Protein AF-0000000070495904 (afdb_homodimer)

pLDDT: mean 84.69, std 13.89, range [35.75, 98.38]

Foldseek 3Di:
DQQLVRLLVCCCCPVQVFVHPDADPCQQVVLVVLVVCLCPLQVDLLQLVVLVVLVQLQAAADPPDQWAKEWEKECDFLQPPPFRIKIKIATQGQWDDSLNLVLQLDWQDDPCAPPVVVVRQDHGSSSNLNLCVWAQKKWKQADNATWIFGSAQDPRHRHGRRRIDGDDPGNDPVVVVVRVPPPDPDDGRRMMMMGRGDPVCSVVVVVSLVPDDQCQQVLRDRHFKYKYWYHYPDNVPIWIKMKGFPDKAWPADDDDQQKGKTKTKIWMDIPVPNDIDIWMKIKIKGKDADDPVQDDPSCNVDGIKIKMKIATDPPRPPPPDQFAQEDCSGGASFRFQANIHIYIVFDADSNSNGGPLPHSNNLRVLVCVLVSLLVVLVVQCVVCVVPPPVSNVSSCSRQRPDGGPDPSSVVSSVSNVVVCVVVCVVVVVD/DQALVRLLVCCCCPVQVFPHDDADPCQQVVLVVLVVCLCPLQVDLLQLVVLVVLVQLQAAADPPDQWAKEWEKECDFLQPPPFRIKIKIATQGQWDDSQNLVLQLDWQDDPCAPPVVVVRQDHGSSSNLNLCVWAQKKWKQADNATWIFGSAQDPRHRHGRRRIDGDDPGNDPVVVCVRVPPPDPDDGRRMMMMGRGDPVCSVVVVVSLVPDDQCQQVLRDRHFKYKYWYHYPDNVPIWIKMKGFPDKAFPAPDDDFQKGKTKTKIWMDIPVPNDIDIWMKIKIKGKDADDPVQDDPSCNVDGIKIKMKIATDPPRPDPDDQFAQEDCSGGARFDFQANIHIYINFDADSNSNGGPLPHSNNLRVLVCVLVSLLVVLVVQCVVCVVPDPVSNVSSCSRQRPDGGPDPSSVVSSVSNVVVCVVVCVVVVVD

Radius of gyration: 30.11 Å; Cα contacts (8 Å, |Δi|>4): 1628; chains: 2; bounding box: 79×84×76 Å

Sequence (860 aa):
MATPRGHIEEIRKKKFSIGADALNPLTEDLHQAIKTLSAELYAKDVHFLMELIQNAEDNEYAEGVDPSLEFVITSRDITATGAPATLLVFNNEKGFSPENIESICSIGRSTKKGNRNRGYIGEKGIGFKSVFLITAHPYVFSNGYQIRFSEDPCVHCNLGYVVPEWVDTNPNFSDIKQLYGSGSASALPTTTLILPLKADKVQPVKQQLSSIHRELLLFLSKIKKLSVREDNGDPSLNTVSAIEIASETNFVTRKNIDAQSYTVHLSAEESSNAAENECSYYMWKQKFPVRQECRVEKRMEVDEWVITLAFPIGEHFHRGTSSPGVYAFLPTEMVTNFPFIIQADFLLASSRETILLDNIWNKGILDCVPTAFVNAFISLVRSVEDAPVSSLHRIFKFLPVQSSSYEALNVIRESIKAKLVEENVVQENFMATPRGHIEEIRKKKFSIGADALNPLTEDLHQAIKTLSAELYAKDVHFLMELIQNAEDNEYAEGVDPSLEFVITSRDITATGAPATLLVFNNEKGFSPENIESICSIGRSTKKGNRNRGYIGEKGIGFKSVFLITAHPYVFSNGYQIRFSEDPCVHCNLGYVVPEWVDTNPNFSDIKQLYGSGSASALPTTTLILPLKADKVQPVKQQLSSIHRELLLFLSKIKKLSVREDNGDPSLNTVSAIEIASETNFVTRKNIDAQSYTVHLSAEESSNAAENECSYYMWKQKFPVRQECRVEKRMEVDEWVITLAFPIGEHFHRGTSSPGVYAFLPTEMVTNFPFIIQADFLLASSRETILLDNIWNKGILDCVPTAFVNAFISLVRSVEDAPVSSLHRIFKFLPVQSSSYEALNVIRESIKAKLVEENVVQENF

Structure (mmCIF, N/CA/C/O backbone):
data_AF-0000000070495904-model_v1
#
loop_
_entity.id
_entity.type
_entity.pdbx_description
1 polymer 'PREDICTED: DUF3883 domain-containing'
#
loop_
_atom_site.group_PDB
_atom_site.id
_atom_site.type_symbol
_atom_site.label_atom_id
_atom_site.label_alt_id
_atom_site.label_comp_id
_atom_site.label_asym_id
_atom_site.label_entity_id
_atom_site.label_seq_id
_atom_site.pdbx_PDB_ins_code
_atom_site.Cartn_x
_atom_site.Cartn_y
_atom_site.Cartn_z
_atom_site.occupancy
_atom_site.B_iso_or_equiv
_atom_site.auth_seq_id
_atom_site.auth_comp_id
_atom_site.auth_asym_id
_atom_site.auth_atom_id
_atom_site.pdbx_PDB_model_num
ATOM 1 N N . MET A 1 1 ? -31.797 20.594 15.023 1 57.59 1 MET A N 1
ATOM 2 C CA . MET A 1 1 ? -30.641 19.828 14.586 1 57.59 1 MET A CA 1
ATOM 3 C C . MET A 1 1 ? -30.266 18.766 15.617 1 57.59 1 MET A C 1
ATOM 5 O O . MET A 1 1 ? -30.375 19 16.812 1 57.59 1 MET A O 1
ATOM 9 N N . ALA A 1 2 ? -30.234 17.469 15.211 1 77.69 2 ALA A N 1
ATOM 10 C CA . ALA A 1 2 ? -30.016 16.406 16.188 1 77.69 2 ALA A CA 1
ATOM 11 C C . ALA A 1 2 ? -28.766 16.703 17.031 1 77.69 2 ALA A C 1
ATOM 13 O O . ALA A 1 2 ? -27.828 17.359 16.562 1 77.69 2 ALA A O 1
ATOM 14 N N . THR A 1 3 ? -28.922 16.688 18.359 1 94.25 3 THR A N 1
ATOM 15 C CA . THR A 1 3 ? -27.766 16.75 19.25 1 94.25 3 THR A CA 1
ATOM 16 C C . THR A 1 3 ? -26.656 15.844 18.734 1 94.25 3 THR A C 1
ATOM 18 O O . THR A 1 3 ? -26.891 14.938 17.938 1 94.25 3 THR A O 1
ATOM 21 N N . PRO A 1 4 ? -25.453 16.219 19 1 97.19 4 PRO A N 1
ATOM 22 C CA . PRO A 1 4 ? -24.344 15.359 18.578 1 97.19 4 PRO A CA 1
ATOM 23 C C . PRO A 1 4 ? -24.562 13.898 18.938 1 97.19 4 PRO A C 1
ATOM 25 O O . PRO A 1 4 ? -24.344 13.016 18.109 1 97.19 4 PRO A O 1
ATOM 28 N N . ARG A 1 5 ? -25.047 13.664 20.125 1 97.19 5 ARG A N 1
ATOM 29 C CA . ARG A 1 5 ? -25.328 12.289 20.531 1 97.19 5 ARG A CA 1
ATOM 30 C C . ARG A 1 5 ? -26.422 11.664 19.672 1 97.19 5 ARG A C 1
ATOM 32 O O . ARG A 1 5 ? -26.297 10.516 19.25 1 97.19 5 ARG A O 1
ATOM 39 N N . GLY A 1 6 ? -27.469 12.414 19.484 1 97.38 6 GLY A N 1
ATOM 40 C CA . GLY A 1 6 ? -28.531 11.945 18.609 1 97.38 6 GLY A CA 1
ATOM 41 C C . GLY A 1 6 ? -28.047 11.617 17.203 1 97.38 6 GLY A C 1
ATOM 42 O O . GLY A 1 6 ? -28.484 10.633 16.609 1 97.38 6 GLY A O 1
ATOM 43 N N . HIS A 1 7 ? -27.156 12.453 16.734 1 97.94 7 HIS A N 1
ATOM 44 C CA . HIS A 1 7 ? -26.578 12.234 15.414 1 97.94 7 HIS A CA 1
ATOM 45 C C . HIS A 1 7 ? -25.812 10.914 15.367 1 97.94 7 HIS A C 1
ATOM 47 O O . HIS A 1 7 ? -25.938 10.156 14.406 1 97.94 7 HIS A O 1
ATOM 53 N N . ILE A 1 8 ? -25.047 10.594 16.375 1 98 8 ILE A N 1
ATOM 54 C CA . ILE A 1 8 ? -24.266 9.367 16.453 1 98 8 ILE A CA 1
ATOM 55 C C . ILE A 1 8 ? -25.203 8.164 16.484 1 98 8 ILE A C 1
ATOM 57 O O . ILE A 1 8 ? -24.969 7.168 15.789 1 98 8 ILE A O 1
ATOM 61 N N . GLU A 1 9 ? -26.234 8.258 17.234 1 97.12 9 GLU A N 1
ATOM 62 C CA . GLU A 1 9 ? -27.219 7.176 17.312 1 97.12 9 GLU A CA 1
ATOM 63 C C . GLU A 1 9 ? -27.875 6.938 15.969 1 97.12 9 GLU A C 1
ATOM 65 O O . GLU A 1 9 ? -28.141 5.793 15.594 1 97.12 9 GLU A O 1
ATOM 70 N N . GLU A 1 10 ? -28.141 7.988 15.344 1 97 10 GLU A N 1
ATOM 71 C CA . GLU A 1 10 ? -28.719 7.879 14.008 1 97 10 GLU A CA 1
ATOM 72 C C . GLU A 1 10 ? -27.781 7.168 13.047 1 97 10 GLU A C 1
ATOM 74 O O . GLU A 1 10 ? -28.203 6.328 12.25 1 97 10 GLU A O 1
ATOM 79 N N . ILE A 1 11 ? -26.5 7.516 13.078 1 97 11 ILE A N 1
ATOM 80 C CA . ILE A 1 11 ? -25.5 6.871 12.227 1 97 11 ILE A CA 1
ATOM 81 C C . ILE A 1 11 ? -25.438 5.379 12.547 1 97 11 ILE A C 1
ATOM 83 O O . ILE A 1 11 ? -25.453 4.543 11.641 1 97 11 ILE A O 1
ATOM 87 N N . ARG A 1 12 ? -25.438 5.055 13.812 1 97 12 ARG A N 1
ATOM 88 C CA . ARG A 1 12 ? -25.344 3.666 14.25 1 97 12 ARG A CA 1
ATOM 89 C C . ARG A 1 12 ? -26.531 2.857 13.742 1 97 12 ARG A C 1
ATOM 91 O O . ARG A 1 12 ? -26.375 1.732 13.266 1 97 12 ARG A O 1
ATOM 98 N N . LYS A 1 13 ? -27.672 3.449 13.773 1 95.44 13 LYS A N 1
ATOM 99 C CA . LYS A 1 13 ? -28.891 2.764 13.367 1 95.44 13 LYS A CA 1
ATOM 100 C C . LYS A 1 13 ? -29.016 2.705 11.852 1 95.44 13 LYS A C 1
ATOM 102 O O . LYS A 1 13 ? -29.203 1.628 11.281 1 95.44 13 LYS A O 1
ATOM 107 N N . LYS A 1 14 ? -28.891 3.801 11.219 1 94 14 LYS A N 1
ATOM 108 C CA . LYS A 1 14 ? -29.203 3.908 9.797 1 94 14 LYS A CA 1
ATOM 109 C C . LYS A 1 14 ? -28.062 3.361 8.938 1 94 14 LYS A C 1
ATOM 111 O O . LYS A 1 14 ? -28.297 2.627 7.977 1 94 14 LYS A O 1
ATOM 116 N N . LYS A 1 15 ? -26.875 3.686 9.266 1 94.31 15 LYS A N 1
ATOM 117 C CA . LYS A 1 15 ? -25.734 3.303 8.422 1 94.31 15 LYS A CA 1
ATOM 118 C C . LYS A 1 15 ? -25.266 1.889 8.742 1 94.31 15 LYS A C 1
ATOM 120 O O . LYS A 1 15 ? -24.984 1.103 7.84 1 94.31 15 LYS A O 1
ATOM 125 N N . PHE A 1 16 ? -25.266 1.557 10.031 1 95.81 16 PHE A N 1
ATOM 126 C CA . PHE A 1 16 ? -24.641 0.298 10.422 1 95.81 16 PHE A CA 1
ATOM 127 C C . PHE A 1 16 ? -25.688 -0.722 10.852 1 95.81 16 PHE A C 1
ATOM 129 O O . PHE A 1 16 ? -25.344 -1.811 11.312 1 95.81 16 PHE A O 1
ATOM 136 N N . SER A 1 17 ? -26.906 -0.393 10.773 1 93.19 17 SER A N 1
ATOM 137 C CA . SER A 1 17 ? -28.047 -1.277 11 1 93.19 17 SER A CA 1
ATOM 138 C C . SER A 1 17 ? -28.031 -1.849 12.414 1 93.19 17 SER A C 1
ATOM 140 O O . SER A 1 17 ? -28.375 -3.01 12.625 1 93.19 17 SER A O 1
ATOM 142 N N . ILE A 1 18 ? -27.469 -1.1 13.305 1 94.25 18 ILE A N 1
ATOM 143 C CA . ILE A 1 18 ? -27.453 -1.546 14.688 1 94.25 18 ILE A CA 1
ATOM 144 C C . ILE A 1 18 ? -28.859 -1.446 15.273 1 94.25 18 ILE A C 1
ATOM 146 O O . ILE A 1 18 ? -29.5 -0.4 15.18 1 94.25 18 ILE A O 1
ATOM 150 N N . GLY A 1 19 ? -29.297 -2.471 15.859 1 91.31 19 GLY A N 1
ATOM 151 C CA . GLY A 1 19 ? -30.656 -2.547 16.375 1 91.31 19 GLY A CA 1
ATOM 152 C C . GLY A 1 19 ? -31.609 -3.248 15.43 1 91.31 19 GLY A C 1
ATOM 153 O O . GLY A 1 19 ? -32.75 -3.568 15.805 1 91.31 19 GLY A O 1
ATOM 154 N N . ALA A 1 20 ? -31.172 -3.482 14.164 1 88.44 20 ALA A N 1
ATOM 155 C CA . ALA A 1 20 ? -31.984 -4.199 13.188 1 88.44 20 ALA A CA 1
ATOM 156 C C . ALA A 1 20 ? -31.984 -5.699 13.461 1 88.44 20 ALA A C 1
ATOM 158 O O . ALA A 1 20 ? -31.141 -6.195 14.203 1 88.44 20 ALA A O 1
ATOM 159 N N . ASP A 1 21 ? -32.875 -6.43 12.836 1 84.81 21 ASP A N 1
ATOM 160 C CA . ASP A 1 21 ? -33.031 -7.863 13.055 1 84.81 21 ASP A CA 1
ATOM 161 C C . ASP A 1 21 ? -31.922 -8.656 12.359 1 84.81 21 ASP A C 1
ATOM 163 O O . ASP A 1 21 ? -31.484 -9.688 12.859 1 84.81 21 ASP A O 1
ATOM 167 N N . ALA A 1 22 ? -31.562 -8.188 11.211 1 84.69 22 ALA A N 1
ATOM 168 C CA . ALA A 1 22 ? -30.578 -8.938 10.445 1 84.69 22 ALA A CA 1
ATOM 169 C C . ALA A 1 22 ? -29.281 -8.133 10.289 1 84.69 22 ALA A C 1
ATOM 171 O O . ALA A 1 22 ? -29.328 -6.906 10.164 1 84.69 22 ALA A O 1
ATOM 172 N N . LEU A 1 23 ? -28.219 -8.938 10.289 1 86.75 23 LEU A N 1
ATOM 173 C CA . LEU A 1 23 ? -26.922 -8.312 10.07 1 86.75 23 LEU A CA 1
ATOM 174 C C . LEU A 1 23 ? -26.75 -7.922 8.602 1 86.75 23 LEU A C 1
ATOM 176 O O . LEU A 1 23 ? -27.219 -8.633 7.707 1 86.75 23 LEU A O 1
ATOM 180 N N . ASN A 1 24 ? -26.172 -6.773 8.438 1 90.88 24 ASN A N 1
ATOM 181 C CA . ASN A 1 24 ? -25.812 -6.375 7.074 1 90.88 24 ASN A CA 1
ATOM 182 C C . ASN A 1 24 ? -24.797 -7.324 6.465 1 90.88 24 ASN A C 1
ATOM 184 O O . ASN A 1 24 ? -23.719 -7.547 7.039 1 90.88 24 ASN A O 1
ATOM 188 N N . PRO A 1 25 ? -25.047 -7.887 5.375 1 91.19 25 PRO A N 1
ATOM 189 C CA . PRO A 1 25 ? -24.188 -8.922 4.801 1 91.19 25 PRO A CA 1
ATOM 190 C C . PRO A 1 25 ? -22.844 -8.383 4.352 1 91.19 25 PRO A C 1
ATOM 192 O O . PRO A 1 25 ? -21.906 -9.156 4.105 1 91.19 25 PRO A O 1
ATOM 195 N N . LEU A 1 26 ? -22.656 -7.074 4.277 1 93.69 26 LEU A N 1
ATOM 196 C CA . LEU A 1 26 ? -21.422 -6.512 3.732 1 93.69 26 LEU A CA 1
ATOM 197 C C . LEU A 1 26 ? -20.484 -6.078 4.852 1 93.69 26 LEU A C 1
ATOM 199 O O . LEU A 1 26 ? -19.359 -5.648 4.59 1 93.69 26 LEU A O 1
ATOM 203 N N . THR A 1 27 ? -20.891 -6.227 6.09 1 93 27 THR A N 1
ATOM 204 C CA . THR A 1 27 ? -20.109 -5.711 7.203 1 93 27 THR A CA 1
ATOM 205 C C . THR A 1 27 ? -18.75 -6.41 7.281 1 93 27 THR A C 1
ATOM 207 O O . THR A 1 27 ? -17.719 -5.762 7.473 1 93 27 THR A O 1
ATOM 210 N N . GLU A 1 28 ? -18.828 -7.719 7.062 1 91.44 28 GLU A N 1
ATOM 211 C CA . GLU A 1 28 ? -17.578 -8.469 7.16 1 91.44 28 GLU A CA 1
ATOM 212 C C . GLU A 1 28 ? -16.609 -8.086 6.043 1 91.44 28 GLU A C 1
ATOM 214 O O . GLU A 1 28 ? -15.406 -7.945 6.273 1 91.44 28 GLU A O 1
ATOM 219 N N . ASP A 1 29 ? -17.125 -7.918 4.867 1 93.88 29 ASP A N 1
ATOM 220 C CA . ASP A 1 29 ? -16.297 -7.52 3.734 1 93.88 29 ASP A CA 1
ATOM 221 C C . ASP A 1 29 ? -15.672 -6.145 3.965 1 93.88 29 ASP A C 1
ATOM 223 O O . ASP A 1 29 ? -14.484 -5.938 3.686 1 93.88 29 ASP A O 1
ATOM 227 N N . LEU A 1 30 ? -16.5 -5.27 4.469 1 94.38 30 LEU A N 1
ATOM 228 C CA . LEU A 1 30 ? -16 -3.924 4.727 1 94.38 30 LEU A CA 1
ATOM 229 C C . LEU A 1 30 ? -14.938 -3.936 5.82 1 94.38 30 LEU A C 1
ATOM 231 O O . LEU A 1 30 ? -13.898 -3.279 5.691 1 94.38 30 LEU A O 1
ATOM 235 N N . HIS A 1 31 ? -15.172 -4.695 6.852 1 94 31 HIS A N 1
ATOM 236 C CA . HIS A 1 31 ? -14.195 -4.809 7.93 1 94 31 HIS A CA 1
ATOM 237 C C . HIS A 1 31 ? -12.852 -5.305 7.406 1 94 31 HIS A C 1
ATOM 239 O O . HIS A 1 31 ? -11.805 -4.727 7.719 1 94 31 HIS A O 1
ATOM 245 N N . GLN A 1 32 ? -12.914 -6.305 6.582 1 90.44 32 GLN A N 1
ATOM 246 C CA . GLN A 1 32 ? -11.688 -6.895 6.055 1 90.44 32 GLN A CA 1
ATOM 247 C C . GLN A 1 32 ? -10.977 -5.934 5.105 1 90.44 32 GLN A C 1
ATOM 249 O O . GLN A 1 32 ? -9.75 -5.867 5.078 1 90.44 32 GLN A O 1
ATOM 254 N N . ALA A 1 33 ? -11.781 -5.25 4.336 1 90.19 33 ALA A N 1
ATOM 255 C CA . ALA A 1 33 ? -11.195 -4.262 3.432 1 90.19 33 ALA A CA 1
ATOM 256 C C . ALA A 1 33 ? -10.438 -3.188 4.207 1 90.19 33 ALA A C 1
ATOM 258 O O . ALA A 1 33 ? -9.297 -2.857 3.871 1 90.19 33 ALA A O 1
ATOM 259 N N . ILE A 1 34 ? -11.047 -2.705 5.27 1 90.31 34 ILE A N 1
ATOM 260 C CA . ILE A 1 34 ? -10.445 -1.633 6.055 1 90.31 34 ILE A CA 1
ATOM 261 C C . ILE A 1 34 ? -9.211 -2.16 6.785 1 90.31 34 ILE A C 1
ATOM 263 O O . ILE A 1 34 ? -8.18 -1.487 6.84 1 90.31 34 ILE A O 1
ATOM 267 N N . LYS A 1 35 ? -9.352 -3.316 7.289 1 86.88 35 LYS A N 1
ATOM 268 C CA . LYS A 1 35 ? -8.227 -3.953 7.961 1 86.88 35 LYS A CA 1
ATOM 269 C C . LYS A 1 35 ? -7.023 -4.078 7.027 1 86.88 35 LYS A C 1
ATOM 271 O O . LYS A 1 35 ? -5.895 -3.768 7.418 1 86.88 35 LYS A O 1
ATOM 276 N N . THR A 1 36 ? -7.297 -4.496 5.828 1 80.75 36 THR A N 1
ATOM 277 C CA . THR A 1 36 ? -6.242 -4.656 4.832 1 80.75 36 THR A CA 1
ATOM 278 C C . THR A 1 36 ? -5.652 -3.303 4.453 1 80.75 36 THR A C 1
ATOM 280 O O . THR A 1 36 ? -4.434 -3.166 4.32 1 80.75 36 THR A O 1
ATOM 283 N N . LEU A 1 37 ? -6.516 -2.344 4.277 1 80.5 37 LEU A N 1
ATOM 284 C CA . LEU A 1 37 ? -6.066 -0.992 3.969 1 80.5 37 LEU A CA 1
ATOM 285 C C . LEU A 1 37 ? -5.168 -0.452 5.078 1 80.5 37 LEU A C 1
ATOM 287 O O . LEU A 1 37 ? -4.117 0.134 4.801 1 80.5 37 LEU A O 1
ATOM 291 N N . SER A 1 38 ? -5.629 -0.678 6.281 1 76.88 38 SER A N 1
ATOM 292 C CA . SER A 1 38 ? -4.887 -0.193 7.441 1 76.88 38 SER A CA 1
ATOM 293 C C . SER A 1 38 ? -3.518 -0.855 7.539 1 76.88 38 SER A C 1
ATOM 295 O O . SER A 1 38 ? -2.527 -0.201 7.871 1 76.88 38 SER A O 1
ATOM 297 N N . ALA A 1 39 ? -3.48 -2.09 7.188 1 71 39 ALA A N 1
ATOM 298 C CA . ALA A 1 39 ? -2.23 -2.842 7.262 1 71 39 ALA A CA 1
ATOM 299 C C . ALA A 1 39 ? -1.275 -2.434 6.145 1 71 39 ALA A C 1
ATOM 301 O O . ALA A 1 39 ? -0.061 -2.363 6.352 1 71 39 ALA A O 1
ATOM 302 N N . GLU A 1 40 ? -1.872 -2.182 5.047 1 65.75 40 GLU A N 1
ATOM 303 C CA . GLU A 1 40 ? -1.051 -1.938 3.865 1 65.75 40 GLU A CA 1
ATOM 304 C C . GLU A 1 40 ? -0.648 -0.47 3.766 1 65.75 40 GLU A C 1
ATOM 306 O O . GLU A 1 40 ? 0.472 -0.155 3.357 1 65.75 40 GLU A O 1
ATOM 311 N N . LEU A 1 41 ? -1.543 0.395 3.99 1 63.34 41 LEU A N 1
ATOM 312 C CA . LEU A 1 41 ? -1.31 1.826 3.836 1 63.34 41 LEU A CA 1
ATOM 313 C C . LEU A 1 41 ? -0.437 2.359 4.969 1 63.34 41 LEU A C 1
ATOM 315 O O . LEU A 1 41 ? 0.296 3.334 4.785 1 63.34 41 LEU A O 1
ATOM 319 N N . TYR A 1 42 ? -0.45 1.57 5.977 1 60.41 42 TYR A N 1
ATOM 320 C CA . TYR A 1 42 ? 0.157 2.234 7.125 1 60.41 42 TYR A CA 1
ATOM 321 C C . TYR A 1 42 ? 1.278 1.387 7.715 1 60.41 42 TYR A C 1
ATOM 323 O O . TYR A 1 42 ? 1.378 1.238 8.938 1 60.41 42 TYR A O 1
ATOM 331 N N . ALA A 1 43 ? 2.027 0.865 6.715 1 57.81 43 ALA A N 1
ATOM 332 C CA . ALA A 1 43 ? 3.078 -0.046 7.16 1 57.81 43 ALA A CA 1
ATOM 333 C C . ALA A 1 43 ? 4.191 0.709 7.883 1 57.81 43 ALA A C 1
ATOM 335 O O . ALA A 1 43 ? 4.836 0.167 8.781 1 57.81 43 ALA A O 1
ATOM 336 N N . LYS A 1 44 ? 4.289 1.965 7.52 1 60.88 44 LYS A N 1
ATOM 337 C CA . LYS A 1 44 ? 5.379 2.656 8.203 1 60.88 44 LYS A CA 1
ATOM 338 C C . LYS A 1 44 ? 4.848 3.533 9.336 1 60.88 44 LYS A C 1
ATOM 340 O O . LYS A 1 44 ? 3.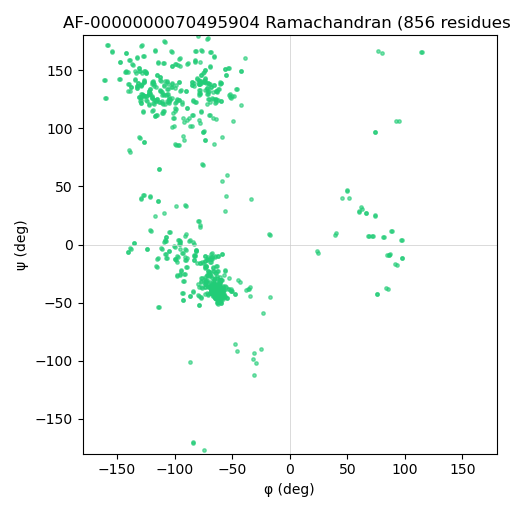834 4.215 9.172 1 60.88 44 LYS A O 1
ATOM 345 N N . ASP A 1 45 ? 5.465 3.475 10.422 1 60.53 45 ASP A N 1
ATOM 346 C CA . ASP A 1 45 ? 5.074 4.141 11.664 1 60.53 45 ASP A CA 1
ATOM 347 C C . ASP A 1 45 ? 4.93 5.648 11.453 1 60.53 45 ASP A C 1
ATOM 349 O O . ASP A 1 45 ? 4.098 6.293 12.094 1 60.53 45 ASP A O 1
ATOM 353 N N . VAL A 1 46 ? 5.555 6.129 10.469 1 63 46 VAL A N 1
ATOM 354 C CA . VAL A 1 46 ? 5.613 7.578 10.344 1 63 46 VAL A CA 1
ATOM 355 C C . VAL A 1 46 ? 4.34 8.094 9.68 1 63 46 VAL A C 1
ATOM 357 O O . VAL A 1 46 ? 4.008 9.281 9.789 1 63 46 VAL A O 1
ATOM 360 N N . HIS A 1 47 ? 3.506 7.359 9.172 1 76.06 47 HIS A N 1
ATOM 361 C CA . HIS A 1 47 ? 2.4 7.762 8.312 1 76.06 47 HIS A CA 1
ATOM 362 C C . HIS A 1 47 ? 1.296 8.445 9.109 1 76.06 47 HIS A C 1
ATOM 364 O O . HIS A 1 47 ? 0.75 9.461 8.68 1 76.06 47 HIS A O 1
ATOM 370 N N . PHE A 1 48 ? 1.104 8.031 10.273 1 85.88 48 PHE A N 1
ATOM 371 C CA . PHE A 1 48 ? -0.027 8.562 11.023 1 85.88 48 PHE A CA 1
ATOM 372 C C . PHE A 1 48 ? 0.191 10.031 11.359 1 85.88 48 PHE A C 1
ATOM 374 O O . PHE A 1 48 ? -0.749 10.836 11.312 1 85.88 48 PHE A O 1
ATOM 381 N N . LEU A 1 49 ? 1.445 10.406 11.703 1 89.31 49 LEU A N 1
ATOM 382 C CA . LEU A 1 49 ? 1.759 11.781 12.094 1 89.31 49 LEU A CA 1
ATOM 383 C C . LEU A 1 49 ? 1.506 12.742 10.938 1 89.31 49 LEU A C 1
ATOM 385 O O . LEU A 1 49 ? 0.894 13.797 11.125 1 89.31 49 LEU A O 1
ATOM 389 N N . MET A 1 50 ? 1.918 12.344 9.781 1 88.38 50 MET A N 1
ATOM 390 C CA . MET A 1 50 ? 1.718 13.18 8.602 1 88.38 50 MET A CA 1
ATOM 391 C C . MET A 1 50 ? 0.232 13.344 8.297 1 88.38 50 MET A C 1
ATOM 393 O O . MET A 1 50 ? -0.21 14.43 7.906 1 88.38 50 MET A O 1
ATOM 397 N N . GLU A 1 51 ? -0.522 12.305 8.484 1 87.88 51 GLU A N 1
ATOM 398 C CA . GLU A 1 51 ? -1.962 12.375 8.25 1 87.88 51 GLU A CA 1
ATOM 399 C C . GLU A 1 51 ? -2.639 13.312 9.242 1 87.88 51 GLU A C 1
ATOM 401 O O . GLU A 1 51 ? -3.547 14.062 8.875 1 87.88 51 GLU A O 1
ATOM 406 N N . LEU A 1 52 ? -2.213 13.266 10.477 1 92.75 52 LEU A N 1
ATOM 407 C CA . LEU A 1 52 ? -2.787 14.141 11.492 1 92.75 52 LEU A CA 1
ATOM 408 C C . LEU A 1 52 ? -2.486 15.602 11.188 1 92.75 52 LEU A C 1
ATOM 410 O O . LEU A 1 52 ? -3.359 16.469 11.328 1 92.75 52 LEU A O 1
ATOM 414 N N . ILE A 1 53 ? -1.286 15.852 10.766 1 92.62 53 ILE A N 1
ATOM 415 C CA . ILE A 1 53 ? -0.89 17.219 10.453 1 92.62 53 ILE A CA 1
ATOM 416 C C . ILE A 1 53 ? -1.647 17.703 9.219 1 92.62 53 ILE A C 1
ATOM 418 O O . ILE A 1 53 ? -2.113 18.844 9.172 1 92.62 53 ILE A O 1
ATOM 422 N N . GLN A 1 54 ? -1.771 16.812 8.227 1 90.38 54 GLN A N 1
ATOM 423 C CA . GLN A 1 54 ? -2.533 17.141 7.031 1 90.38 54 GLN A CA 1
ATOM 424 C C . GLN A 1 54 ? -3.984 17.469 7.379 1 90.38 54 GLN A C 1
ATOM 426 O O . GLN A 1 54 ? -4.555 18.438 6.852 1 90.38 54 GLN A O 1
ATOM 431 N N . ASN A 1 55 ? -4.562 16.672 8.219 1 91.38 55 ASN A N 1
ATOM 432 C CA . ASN A 1 55 ? -5.938 16.922 8.641 1 91.38 55 ASN A CA 1
ATOM 433 C C . ASN A 1 55 ? -6.07 18.266 9.344 1 91.38 55 ASN A C 1
ATOM 435 O O . ASN A 1 55 ? -7.031 19 9.109 1 91.38 55 ASN A O 1
ATOM 439 N N . ALA A 1 56 ? -5.152 18.562 10.188 1 94.38 56 ALA A N 1
ATOM 440 C CA . ALA A 1 56 ? -5.16 19.844 10.875 1 94.38 56 ALA A CA 1
ATOM 441 C C . ALA A 1 56 ? -5.059 21 9.883 1 94.38 56 ALA A C 1
ATOM 443 O O . ALA A 1 56 ? -5.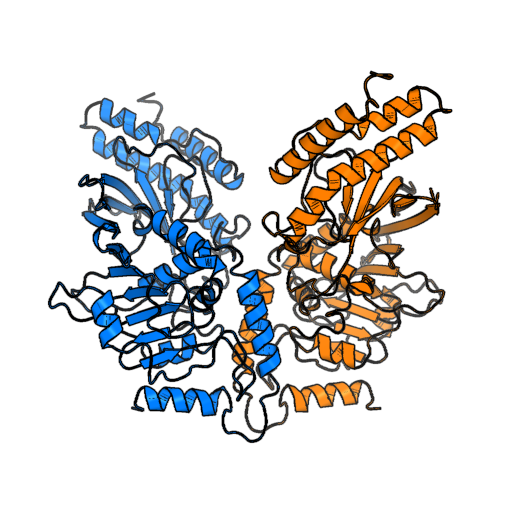742 22.016 10.031 1 94.38 56 ALA A O 1
ATOM 444 N N . GLU A 1 57 ? -4.18 20.812 8.922 1 92.88 57 GLU A N 1
ATOM 445 C CA . GLU A 1 57 ? -4.004 21.828 7.883 1 92.88 57 GLU A CA 1
ATOM 446 C C . GLU A 1 57 ? -5.293 22.031 7.086 1 92.88 57 GLU A C 1
ATOM 448 O O . GLU A 1 57 ? -5.602 23.156 6.676 1 92.88 57 GLU A O 1
ATOM 453 N N . ASP A 1 58 ? -6.082 20.969 6.879 1 92.12 58 ASP A N 1
ATOM 454 C CA . ASP A 1 58 ? -7.285 21 6.051 1 92.12 58 ASP A CA 1
ATOM 455 C C . ASP A 1 58 ? -8.484 21.531 6.84 1 92.12 58 ASP A C 1
ATOM 457 O O . ASP A 1 58 ? -9.516 21.859 6.258 1 92.12 58 ASP A O 1
ATOM 461 N N . ASN A 1 59 ? -8.352 21.609 8.148 1 93.06 59 ASN A N 1
ATOM 462 C CA . ASN A 1 59 ? -9.461 22.062 8.984 1 93.06 59 ASN A CA 1
ATOM 463 C C . ASN A 1 59 ? -9.773 23.531 8.766 1 93.06 59 ASN A C 1
ATOM 465 O O . ASN A 1 59 ? -9.008 24.25 8.117 1 93.06 59 ASN A O 1
ATOM 469 N N . GLU A 1 60 ? -10.914 23.891 9.258 1 93.12 60 GLU A N 1
ATOM 470 C CA . GLU A 1 60 ? -11.328 25.281 9.219 1 93.12 60 GLU A CA 1
ATOM 471 C C . GLU A 1 60 ? -11.016 26 10.539 1 93.12 60 GLU A C 1
ATOM 473 O O . GLU A 1 60 ? -11.18 25.422 11.609 1 93.12 60 GLU A O 1
ATOM 478 N N . TYR A 1 61 ? -10.578 27.203 10.398 1 94.38 61 TYR A N 1
ATOM 479 C CA . TYR A 1 61 ? -10.195 27.984 11.57 1 94.38 61 TYR A CA 1
ATOM 480 C C . TYR A 1 61 ? -10.945 29.312 11.609 1 94.38 61 TYR A C 1
ATOM 482 O O . TYR A 1 61 ? -11.266 29.875 10.562 1 94.38 61 TYR A O 1
ATOM 490 N N . ALA A 1 62 ? -11.188 29.703 12.844 1 93.38 62 ALA A N 1
ATOM 491 C CA . ALA A 1 62 ? -11.852 31 13.008 1 93.38 62 ALA A CA 1
ATOM 492 C C . ALA A 1 62 ? -10.914 32.156 12.609 1 93.38 62 ALA A C 1
ATOM 494 O O . ALA A 1 62 ? -9.695 32 12.664 1 93.38 62 ALA A O 1
ATOM 495 N N . GLU A 1 63 ? -11.547 33.156 12.219 1 92 63 GLU A N 1
ATOM 496 C CA . GLU A 1 63 ? -10.758 34.344 11.883 1 92 63 GLU A CA 1
ATOM 497 C C . GLU A 1 63 ? -9.969 34.844 13.094 1 92 63 GLU A C 1
ATOM 499 O O . GLU A 1 63 ? -10.484 34.875 14.211 1 92 63 GLU A O 1
ATOM 504 N N . GLY A 1 64 ? -8.766 35.219 12.906 1 88.56 64 GLY A N 1
ATOM 505 C CA . GLY A 1 64 ? -7.938 35.812 13.945 1 88.56 64 GLY A CA 1
ATOM 506 C C . GLY A 1 64 ? -7.211 34.781 14.789 1 88.56 64 GLY A C 1
ATOM 507 O O . GLY A 1 64 ? -6.395 35.125 15.641 1 88.56 64 GLY A O 1
ATOM 508 N N . VAL A 1 65 ? -7.547 33.562 14.602 1 88.44 65 VAL A N 1
ATOM 509 C CA . VAL A 1 65 ? -6.871 32.5 15.344 1 88.44 65 VAL A CA 1
ATOM 510 C C . VAL A 1 65 ? -5.559 32.125 14.656 1 88.44 65 VAL A C 1
ATOM 512 O O . VAL A 1 65 ? -5.473 32.156 13.422 1 88.44 65 VAL A O 1
ATOM 515 N N . ASP A 1 66 ? -4.535 31.953 15.414 1 88.94 66 ASP A N 1
ATOM 516 C CA . ASP A 1 66 ? -3.314 31.344 14.883 1 88.94 66 ASP A CA 1
ATOM 517 C C . ASP A 1 66 ? -3.391 29.828 14.922 1 88.94 66 ASP A C 1
ATOM 519 O O . ASP A 1 66 ? -3.221 29.203 15.977 1 88.94 66 ASP A O 1
ATOM 523 N N . PRO A 1 67 ? -3.652 29.266 13.781 1 93.88 67 PRO A N 1
ATOM 524 C CA . PRO A 1 67 ? -3.824 27.812 13.75 1 93.88 67 PRO A CA 1
ATOM 525 C C . PRO A 1 67 ? -2.658 27.062 14.398 1 93.88 67 PRO A C 1
ATOM 527 O O . PRO A 1 67 ? -1.496 27.359 14.102 1 93.88 67 PRO A O 1
ATOM 530 N N . SER A 1 68 ? -2.975 26.203 15.266 1 93.88 68 SER A N 1
ATOM 531 C CA . SER A 1 68 ? -1.939 25.5 16.031 1 93.88 68 SER A CA 1
ATOM 532 C C . SER A 1 68 ? -2.301 24.031 16.234 1 93.88 68 SER A C 1
ATOM 534 O O . SER A 1 68 ? -3.48 23.688 16.266 1 93.88 68 SER A O 1
ATOM 536 N N . LEU A 1 69 ? -1.309 23.203 16.297 1 94.94 69 LEU A N 1
ATOM 537 C CA . LEU A 1 69 ? -1.396 21.781 16.578 1 94.94 69 LEU A CA 1
ATOM 538 C C . LEU A 1 69 ? -0.431 21.375 17.688 1 94.94 69 LEU A C 1
ATOM 540 O O . LEU A 1 69 ? 0.764 21.672 17.609 1 94.94 69 LEU A O 1
ATOM 544 N N . GLU A 1 70 ? -0.954 20.781 18.703 1 94 70 GLU A N 1
ATOM 545 C CA . GLU A 1 70 ? -0.129 20.391 19.844 1 94 70 GLU A CA 1
ATOM 546 C C . GLU A 1 70 ? -0.235 18.891 20.094 1 94 70 GLU A C 1
ATOM 548 O O . GLU A 1 70 ? -1.338 18.344 20.188 1 94 70 GLU A O 1
ATOM 553 N N . PHE A 1 71 ? 0.906 18.234 20.219 1 94.75 71 PHE A N 1
ATOM 554 C CA . PHE A 1 71 ? 0.995 16.828 20.594 1 94.75 71 PHE A CA 1
ATOM 555 C C . PHE A 1 71 ? 1.451 16.688 22.031 1 94.75 71 PHE A C 1
ATOM 557 O O . PHE A 1 71 ? 2.477 17.25 22.422 1 94.75 71 PHE A O 1
ATOM 564 N N . VAL A 1 72 ? 0.696 15.992 22.797 1 93.75 72 VAL A N 1
ATOM 565 C CA . VAL A 1 72 ? 1.063 15.703 24.172 1 93.75 72 VAL A CA 1
ATOM 566 C C . VAL A 1 72 ? 1.101 14.195 24.391 1 93.75 72 VAL A C 1
ATOM 568 O O . VAL A 1 72 ? 0.102 13.5 24.172 1 93.75 72 VAL A O 1
ATOM 571 N N . ILE A 1 73 ? 2.18 13.672 24.781 1 93.94 73 ILE A N 1
ATOM 572 C CA . ILE A 1 73 ? 2.271 12.258 25.109 1 93.94 73 ILE A CA 1
ATOM 573 C C . ILE A 1 73 ? 2.424 12.102 26.625 1 93.94 73 ILE A C 1
ATOM 575 O O . ILE A 1 73 ? 3.244 12.781 27.25 1 93.94 73 ILE A O 1
ATOM 579 N N . THR A 1 74 ? 1.592 11.266 27.25 1 93.12 74 THR A N 1
ATOM 580 C CA . THR A 1 74 ? 1.598 11.062 28.688 1 93.12 74 THR A CA 1
ATOM 581 C C . THR A 1 74 ? 1.613 9.57 29.031 1 93.12 74 THR A C 1
ATOM 583 O O . THR A 1 74 ? 1.134 8.75 28.25 1 93.12 74 THR A O 1
ATOM 586 N N . SER A 1 75 ? 2.182 9.242 30.172 1 91.38 75 SER A N 1
ATOM 587 C CA . SER A 1 75 ? 2.164 7.863 30.656 1 91.38 75 SER A CA 1
ATOM 588 C C . SER A 1 75 ? 0.844 7.535 31.344 1 91.38 75 SER A C 1
ATOM 590 O O . SER A 1 75 ? 0.589 6.379 31.688 1 91.38 75 SER A O 1
ATOM 592 N N . ARG A 1 76 ? -0.027 8.5 31.5 1 90.12 76 ARG A N 1
ATOM 593 C CA . ARG A 1 76 ? -1.328 8.289 32.125 1 90.12 76 ARG A CA 1
ATOM 594 C C . ARG A 1 76 ? -2.312 7.66 31.156 1 90.12 76 ARG A C 1
ATOM 596 O O . ARG A 1 76 ? -2.346 8.023 29.969 1 90.12 76 ARG A O 1
ATOM 603 N N . ASP A 1 77 ? -3.033 6.75 31.688 1 93.62 77 ASP A N 1
ATOM 604 C CA . ASP A 1 77 ? -4.109 6.156 30.906 1 93.62 77 ASP A CA 1
ATOM 605 C C . ASP A 1 77 ? -5.457 6.781 31.25 1 93.62 77 ASP A C 1
ATOM 607 O O . ASP A 1 77 ? -6.234 6.207 32.031 1 93.62 77 ASP A O 1
ATOM 611 N N . ILE A 1 78 ? -5.812 7.852 30.641 1 92.69 78 ILE A N 1
ATOM 612 C CA . ILE A 1 78 ? -7.031 8.578 30.969 1 92.69 78 ILE A CA 1
ATOM 613 C C . ILE A 1 78 ? -8.227 7.922 30.281 1 92.69 78 ILE A C 1
ATOM 615 O O . ILE A 1 78 ? -9.367 8.328 30.484 1 92.69 78 ILE A O 1
ATOM 619 N N . THR A 1 79 ? -8 6.898 29.422 1 95.56 79 THR A N 1
ATOM 620 C CA . THR A 1 79 ? -9.062 6.234 28.688 1 95.56 79 THR A CA 1
ATOM 621 C C . THR A 1 79 ? -9.453 4.922 29.359 1 95.56 79 THR A C 1
ATOM 623 O O . THR A 1 79 ? -10.453 4.301 28.984 1 95.56 79 THR A O 1
ATOM 626 N N . ALA A 1 80 ? -8.688 4.422 30.312 1 94.62 80 ALA A N 1
ATOM 627 C CA . ALA A 1 80 ? -8.922 3.184 31.047 1 94.62 80 ALA A CA 1
ATOM 628 C C . ALA A 1 80 ? -8.922 1.979 30.109 1 94.62 80 ALA A C 1
ATOM 630 O O . ALA A 1 80 ? -9.719 1.054 30.281 1 94.62 80 ALA A O 1
ATOM 631 N N . THR A 1 81 ? -8.156 2.047 29.078 1 94.44 81 THR A N 1
ATOM 632 C CA . THR A 1 81 ? -8.047 0.953 28.109 1 94.44 81 THR A CA 1
ATOM 633 C C . THR A 1 81 ? -6.914 0.006 28.5 1 94.44 81 THR A C 1
ATOM 635 O O . THR A 1 81 ? -6.801 -1.092 27.953 1 94.44 81 THR A O 1
ATOM 638 N N . GLY A 1 82 ? -6.129 0.419 29.453 1 94.81 82 GLY A N 1
ATOM 639 C CA . GLY A 1 82 ? -4.945 -0.347 29.812 1 94.81 82 GLY A CA 1
ATOM 640 C C . GLY A 1 82 ? -3.721 0.028 29 1 94.81 82 GLY A C 1
ATOM 641 O O . GLY A 1 82 ? -2.686 -0.635 29.078 1 94.81 82 GLY A O 1
ATOM 642 N N . ALA A 1 83 ? -3.803 1.122 28.266 1 95.75 83 ALA A N 1
ATOM 643 C CA . ALA A 1 83 ? -2.684 1.567 27.438 1 95.75 83 ALA A CA 1
ATOM 644 C C . ALA A 1 83 ? -1.543 2.1 28.312 1 95.75 83 ALA A C 1
ATOM 646 O O . ALA A 1 83 ? -1.777 2.789 29.297 1 95.75 83 ALA A O 1
ATOM 647 N N . PRO A 1 84 ? -0.337 1.778 27.953 1 95.38 84 PRO A N 1
ATOM 648 C CA . PRO A 1 84 ? 0.807 2.248 28.734 1 95.38 84 PRO A CA 1
ATOM 649 C C . PRO A 1 84 ? 1.049 3.748 28.594 1 95.38 84 PRO A C 1
ATOM 651 O O . PRO A 1 84 ? 1.687 4.363 29.453 1 95.38 84 PRO A O 1
ATOM 654 N N . ALA A 1 85 ? 0.656 4.277 27.516 1 95.31 85 ALA A N 1
ATOM 655 C CA . ALA A 1 85 ? 0.769 5.711 27.25 1 95.31 85 ALA A CA 1
ATOM 656 C C . ALA A 1 85 ? -0.387 6.203 26.375 1 95.31 85 ALA A C 1
ATOM 658 O O . ALA A 1 85 ? -1.057 5.406 25.719 1 95.31 85 ALA A O 1
ATOM 659 N N . THR A 1 86 ? -0.612 7.492 26.5 1 96.81 86 THR A N 1
ATOM 660 C CA . THR A 1 86 ? -1.673 8.109 25.703 1 96.81 86 THR A CA 1
ATOM 661 C C . THR A 1 86 ? -1.15 9.336 24.953 1 96.81 86 THR A C 1
ATOM 663 O O . THR A 1 86 ? -0.454 10.172 25.531 1 96.81 86 THR A O 1
ATOM 666 N N . LEU A 1 87 ? -1.406 9.383 23.656 1 96.69 87 LEU A N 1
ATOM 667 C CA . LEU A 1 87 ? -1.103 10.562 22.859 1 96.69 87 LEU A CA 1
ATOM 668 C C . LEU A 1 87 ? -2.344 11.43 22.672 1 96.69 87 LEU A C 1
ATOM 670 O O . LEU A 1 87 ? -3.393 10.938 22.25 1 96.69 87 LEU A O 1
ATOM 674 N N . LEU A 1 88 ? -2.223 12.648 23.031 1 97.06 88 LEU A N 1
ATOM 675 C CA . LEU A 1 88 ? -3.287 13.617 22.797 1 97.06 88 LEU A CA 1
ATOM 676 C C . LEU A 1 88 ? -2.883 14.617 21.719 1 97.06 88 LEU A C 1
ATOM 678 O O . LEU A 1 88 ? -1.735 15.07 21.672 1 97.06 88 LEU A O 1
ATOM 682 N N . VAL A 1 89 ? -3.801 14.891 20.844 1 97.38 89 VAL A N 1
ATOM 683 C CA . VAL A 1 89 ? -3.592 15.875 19.781 1 97.38 89 VAL A CA 1
ATOM 684 C C . VAL A 1 89 ? -4.617 17 19.906 1 97.38 89 VAL A C 1
ATOM 686 O O . VAL A 1 89 ? -5.82 16.766 19.766 1 97.38 89 VAL A O 1
ATOM 689 N N . PHE A 1 90 ? -4.117 18.203 20.188 1 96.62 90 PHE A N 1
ATOM 690 C CA . PHE A 1 90 ? -4.98 19.359 20.359 1 96.62 90 PHE A CA 1
ATOM 691 C C . PHE A 1 90 ? -4.922 20.266 19.141 1 96.62 90 PHE A C 1
ATOM 693 O O . PHE A 1 90 ? -3.838 20.656 18.688 1 96.62 90 PHE A O 1
ATOM 700 N N . ASN A 1 91 ? -6.043 20.547 18.594 1 97.31 91 ASN A N 1
ATOM 701 C CA . ASN A 1 91 ? -6.168 21.438 17.438 1 97.31 91 ASN A CA 1
ATOM 702 C C . ASN A 1 91 ? -7.215 22.516 17.672 1 97.31 91 ASN A C 1
ATOM 704 O O . ASN A 1 91 ? -8.359 22.219 18.031 1 97.31 91 ASN A O 1
ATOM 708 N N . ASN A 1 92 ? -6.879 23.828 17.484 1 95.88 92 ASN A N 1
ATOM 709 C CA . ASN A 1 92 ? -7.777 24.938 17.797 1 95.88 92 ASN A CA 1
ATOM 710 C C . ASN A 1 92 ? -8.633 25.312 16.578 1 95.88 92 ASN A C 1
ATOM 712 O O . ASN A 1 92 ? -8.938 26.484 16.375 1 95.88 92 ASN A O 1
ATOM 716 N N . GLU A 1 93 ? -8.984 24.312 15.789 1 96.81 93 GLU A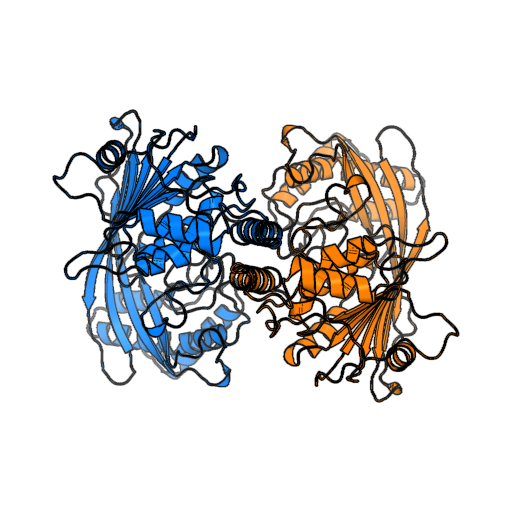 N 1
ATOM 717 C CA . GLU A 1 93 ? -9.891 24.531 14.664 1 96.81 93 GLU A CA 1
ATOM 718 C C . GLU A 1 93 ? -11.312 24.781 15.148 1 96.81 93 GLU A C 1
ATOM 720 O O . GLU A 1 93 ? -11.578 24.781 16.359 1 96.81 93 GLU A O 1
ATOM 725 N N . LYS A 1 94 ? -12.258 25.062 14.242 1 95.88 94 LYS A N 1
ATOM 726 C CA . LYS A 1 94 ? -13.641 25.391 14.562 1 95.88 94 LYS A CA 1
ATOM 727 C C . LYS A 1 94 ? -14.367 24.203 15.18 1 95.88 94 LYS A C 1
ATOM 729 O O . LYS A 1 94 ? -15.312 24.375 15.953 1 95.88 94 LYS A O 1
ATOM 734 N N . GLY A 1 95 ? -13.922 23.016 14.781 1 96.62 95 GLY A N 1
ATOM 735 C CA . GLY A 1 95 ? -14.555 21.812 15.281 1 96.62 95 GLY A CA 1
ATOM 736 C C . GLY A 1 95 ? -15.258 21.016 14.203 1 96.62 95 GLY A C 1
ATOM 737 O O . GLY A 1 95 ? -15.555 21.547 13.125 1 96.62 95 GLY A O 1
ATOM 738 N N . PHE A 1 96 ? -15.609 19.75 14.539 1 96.44 96 PHE A N 1
ATOM 739 C CA . PHE A 1 96 ? -16.188 18.844 13.555 1 96.44 96 PHE A CA 1
ATOM 740 C C . PHE A 1 96 ? -17.672 19.156 13.344 1 96.44 96 PHE A C 1
ATOM 742 O O . PHE A 1 96 ? -18.422 19.328 14.312 1 96.44 96 PHE A O 1
ATOM 749 N N . SER A 1 97 ? -18.062 19.312 12.109 1 95.12 97 SER A N 1
ATOM 750 C CA . SER A 1 97 ? -19.453 19.375 11.703 1 95.12 97 SER A CA 1
ATOM 751 C C . SER A 1 97 ? -20.062 17.984 11.57 1 95.12 97 SER A C 1
ATOM 753 O O . SER A 1 97 ? -19.344 16.984 11.609 1 95.12 97 SER A O 1
ATOM 755 N N . PRO A 1 98 ? -21.375 17.906 11.484 1 96.06 98 PRO A N 1
ATOM 756 C CA . PRO A 1 98 ? -21.984 16.609 11.219 1 96.06 98 PRO A CA 1
ATOM 757 C C . PRO A 1 98 ? -21.406 15.922 9.977 1 96.06 98 PRO A C 1
ATOM 759 O O . PRO A 1 98 ? -21.219 14.703 9.977 1 96.06 98 PRO A O 1
ATOM 762 N N . GLU A 1 99 ? -21.125 16.688 8.969 1 94 99 GLU A N 1
ATOM 763 C CA . GLU A 1 99 ? -20.547 16.125 7.746 1 94 99 GLU A CA 1
ATOM 764 C C . GLU A 1 99 ? -19.156 15.547 8.008 1 94 99 GLU A C 1
ATOM 766 O O . GLU A 1 99 ? -18.797 14.531 7.414 1 94 99 GLU A O 1
ATOM 771 N N . ASN A 1 100 ? -18.406 16.188 8.844 1 93.62 100 ASN A N 1
ATOM 772 C CA . ASN A 1 100 ? -17.094 15.656 9.219 1 93.62 100 ASN A CA 1
ATOM 773 C C . ASN A 1 100 ? -17.219 14.305 9.914 1 93.62 100 ASN A C 1
ATOM 775 O O . ASN A 1 100 ? -16.422 13.391 9.656 1 93.62 100 ASN A O 1
ATOM 779 N N . ILE A 1 101 ? -18.234 14.242 10.773 1 96.31 101 ILE A N 1
ATOM 780 C CA . ILE A 1 101 ? -18.469 13.008 11.523 1 96.31 101 ILE A CA 1
ATOM 781 C C . ILE A 1 101 ? -18.859 11.883 10.555 1 96.31 101 ILE A C 1
ATOM 783 O O . ILE A 1 101 ? -18.328 10.773 10.641 1 96.31 101 ILE A O 1
ATOM 787 N N . GLU A 1 102 ? -19.734 12.211 9.688 1 95.31 102 GLU A N 1
ATOM 788 C CA . GLU A 1 102 ? -20.141 11.227 8.688 1 95.31 102 GLU A CA 1
ATOM 789 C C . GLU A 1 102 ? -18.938 10.766 7.852 1 95.31 102 GLU A C 1
ATOM 791 O O . GLU A 1 102 ? -18.828 9.578 7.516 1 95.31 102 GLU A O 1
ATOM 796 N N . SER A 1 103 ? -18.047 11.656 7.551 1 93 103 SER A N 1
ATOM 797 C CA . SER A 1 103 ? -16.875 11.344 6.746 1 93 103 SER A CA 1
ATOM 798 C C . SER A 1 103 ? -15.945 10.391 7.484 1 93 103 SER A C 1
ATOM 800 O O . SER A 1 103 ? -15.461 9.414 6.906 1 93 103 SER A O 1
ATOM 802 N N . ILE A 1 104 ? -15.75 10.641 8.781 1 94.38 104 ILE A N 1
ATOM 803 C CA . ILE A 1 104 ? -14.805 9.812 9.523 1 94.38 104 ILE A CA 1
ATOM 804 C C . ILE A 1 104 ? -15.406 8.438 9.773 1 94.38 104 ILE A C 1
ATOM 806 O O . ILE A 1 104 ? -14.688 7.469 10.031 1 94.38 104 ILE A O 1
ATOM 810 N N . CYS A 1 105 ? -16.75 8.344 9.656 1 96.38 105 CYS A N 1
ATOM 811 C CA . CYS A 1 105 ? -17.453 7.074 9.812 1 96.38 105 CYS A CA 1
ATOM 812 C C . CYS A 1 105 ? -17.594 6.359 8.477 1 96.38 105 CYS A C 1
ATOM 814 O O . CYS A 1 105 ? -18.359 5.391 8.359 1 96.38 105 CYS A O 1
ATOM 816 N N . SER A 1 106 ? -16.969 6.871 7.477 1 94 106 SER A N 1
ATOM 817 C CA . SER A 1 106 ? -17.062 6.309 6.133 1 94 106 SER A CA 1
ATOM 818 C C . SER A 1 106 ? -15.68 6.07 5.531 1 94 106 SER A C 1
ATOM 820 O O . SER A 1 106 ? -14.664 6.414 6.141 1 94 106 SER A O 1
ATOM 822 N N . ILE A 1 107 ? -15.672 5.406 4.402 1 90.81 107 ILE A N 1
ATOM 823 C CA . ILE A 1 107 ? -14.469 5.219 3.594 1 90.81 107 ILE A CA 1
ATOM 824 C C . ILE A 1 107 ? -14.641 5.926 2.252 1 90.81 107 ILE A C 1
ATOM 826 O O . ILE A 1 107 ? -15.641 5.73 1.559 1 90.81 107 ILE A O 1
ATOM 830 N N . GLY A 1 108 ? -13.711 6.777 1.943 1 81.81 108 GLY A N 1
ATOM 831 C CA . GLY A 1 108 ? -13.695 7.402 0.631 1 81.81 108 GLY A CA 1
ATOM 832 C C . GLY A 1 108 ? -14.547 8.656 0.558 1 81.81 108 GLY A C 1
ATOM 833 O O . GLY A 1 108 ? -14.578 9.336 -0.47 1 81.81 108 GLY A O 1
ATOM 834 N N . ARG A 1 109 ? -15.312 8.914 1.577 1 73.75 109 ARG A N 1
ATOM 835 C CA . ARG A 1 109 ? -16.141 10.117 1.6 1 73.75 109 ARG A CA 1
ATOM 836 C C . ARG A 1 109 ? -15.398 11.273 2.268 1 73.75 109 ARG A C 1
ATOM 838 O O . ARG A 1 109 ? -15.18 11.258 3.48 1 73.75 109 ARG A O 1
ATOM 845 N N . SER A 1 110 ? -14.727 11.953 1.363 1 73.75 110 SER A N 1
ATOM 846 C CA . SER A 1 110 ? -13.992 13.078 1.925 1 73.75 110 SER A CA 1
ATOM 847 C C . SER A 1 110 ? -14.719 14.398 1.663 1 73.75 110 SER A C 1
ATOM 849 O O . SER A 1 110 ? -15.18 14.648 0.547 1 73.75 110 SER A O 1
ATOM 851 N N . THR A 1 111 ? -14.953 15.125 2.691 1 68.12 111 THR A N 1
ATOM 852 C CA . THR A 1 111 ? -15.477 16.484 2.533 1 68.12 111 THR A CA 1
ATOM 853 C C . THR A 1 111 ? -14.492 17.359 1.77 1 68.12 111 THR A C 1
ATOM 855 O O . THR A 1 111 ? -14.844 18.453 1.322 1 68.12 111 THR A O 1
ATOM 858 N N . LYS A 1 112 ? -13.312 16.844 1.575 1 70.31 112 LYS A N 1
ATOM 859 C CA . LYS A 1 112 ? -12.211 17.609 0.989 1 70.31 112 LYS A CA 1
ATOM 860 C C . LYS A 1 112 ? -12.086 17.328 -0.505 1 70.31 112 LYS A C 1
ATOM 862 O O . LYS A 1 112 ? -11.367 18.031 -1.216 1 70.31 112 LYS A O 1
ATOM 867 N N . LYS A 1 113 ? -12.781 16.344 -0.97 1 66.31 113 LYS A N 1
ATOM 868 C CA . LYS A 1 113 ? -12.625 15.883 -2.346 1 66.31 113 LYS A CA 1
ATOM 869 C C . LYS A 1 113 ? -13.008 16.969 -3.34 1 66.31 113 LYS A C 1
ATOM 871 O O . LYS A 1 113 ? -14.047 17.625 -3.189 1 66.31 113 LYS A O 1
ATOM 876 N N . GLY A 1 114 ? -12.203 17.234 -4.312 1 63.91 114 GLY A N 1
ATOM 877 C CA . GLY A 1 114 ? -12.484 18.219 -5.344 1 63.91 114 GLY A CA 1
ATOM 878 C C . GLY A 1 114 ? -12.164 19.641 -4.918 1 63.91 114 GLY A C 1
ATOM 879 O O . GLY A 1 114 ? -12.547 20.594 -5.594 1 63.91 114 GLY A O 1
ATOM 880 N N . ASN A 1 115 ? -11.57 19.719 -3.744 1 68 115 ASN A N 1
ATOM 881 C CA . ASN A 1 115 ? -11.328 21.062 -3.234 1 68 115 ASN A CA 1
ATOM 882 C C . ASN A 1 115 ? -9.836 21.359 -3.135 1 68 115 ASN A C 1
ATOM 884 O O . ASN A 1 115 ? -9.398 22.062 -2.213 1 68 115 ASN A O 1
ATOM 888 N N . ARG A 1 116 ? -9.125 20.891 -4.07 1 72.25 116 ARG A N 1
ATOM 889 C CA . ARG A 1 116 ? -7.691 21.156 -4.102 1 72.25 116 ARG A CA 1
ATOM 890 C C . ARG A 1 116 ? -7.422 22.641 -4.328 1 72.25 116 ARG A C 1
ATOM 892 O O . ARG A 1 116 ? -6.453 23.188 -3.803 1 72.25 116 ARG A O 1
ATOM 899 N N . ASN A 1 117 ? -8.305 23.109 -5.059 1 67.19 117 ASN A N 1
ATOM 900 C CA . ASN A 1 117 ? -8.172 24.547 -5.34 1 67.19 117 ASN A CA 1
ATOM 901 C C . ASN A 1 117 ? -8.305 25.375 -4.07 1 67.19 117 ASN A C 1
ATOM 903 O O . ASN A 1 117 ? -7.844 26.516 -4.02 1 67.19 117 ASN A O 1
ATOM 907 N N . ARG A 1 118 ? -8.859 24.766 -3.123 1 65.38 118 ARG A N 1
ATOM 908 C CA . ARG A 1 118 ? -9.039 25.5 -1.871 1 65.38 118 ARG A CA 1
ATOM 909 C C . ARG A 1 118 ? -7.898 25.203 -0.901 1 65.38 118 ARG A C 1
ATOM 911 O O . ARG A 1 118 ? -7.953 25.594 0.267 1 65.38 118 ARG A O 1
ATOM 918 N N . GLY A 1 119 ? -6.988 24.422 -1.413 1 68.56 119 GLY A N 1
ATOM 919 C CA . GLY A 1 119 ? -5.797 24.219 -0.605 1 68.56 119 GLY A CA 1
ATOM 920 C C . GLY A 1 119 ? -5.832 22.938 0.203 1 68.56 119 GLY A C 1
ATOM 921 O O . GLY A 1 119 ? -4.93 22.672 1.001 1 68.56 119 GLY A O 1
ATOM 922 N N . TYR A 1 120 ? -6.871 22.172 0.01 1 73 120 TYR A N 1
ATOM 923 C CA . TYR A 1 120 ? -6.945 20.922 0.764 1 73 120 TYR A CA 1
ATOM 924 C C . TYR A 1 120 ? -5.875 19.938 0.298 1 73 120 TYR A C 1
ATOM 926 O O . TYR A 1 120 ? -5.629 19.812 -0.903 1 73 120 TYR A O 1
ATOM 934 N N . ILE A 1 121 ? -5.242 19.328 1.275 1 77.62 121 ILE A N 1
ATOM 935 C CA . ILE A 1 121 ? -4.164 18.406 0.965 1 77.62 121 ILE A CA 1
ATOM 936 C C . ILE A 1 121 ? -4.719 16.984 0.876 1 77.62 121 ILE A C 1
ATOM 938 O O . ILE A 1 121 ? -4.398 16.25 -0.057 1 77.62 121 ILE A O 1
ATOM 942 N N . GLY A 1 122 ? -5.59 16.625 1.776 1 73.62 122 GLY A N 1
ATOM 943 C CA . GLY A 1 122 ? -6.129 15.266 1.814 1 73.62 122 GLY A CA 1
ATOM 944 C C . GLY A 1 122 ? -7.207 15.023 0.778 1 73.62 122 GLY A C 1
ATOM 945 O O . GLY A 1 122 ? -8.023 15.914 0.503 1 73.62 122 GLY A O 1
ATOM 946 N N . GLU A 1 123 ? -7.227 13.773 0.101 1 69.06 123 GLU A N 1
ATOM 947 C CA . GLU A 1 123 ? -8.234 13.547 -0.928 1 69.06 123 GLU A CA 1
ATOM 948 C C . GLU A 1 123 ? -8.773 12.125 -0.871 1 69.06 123 GLU A C 1
ATOM 950 O O . GLU A 1 123 ? -9.852 11.836 -1.395 1 69.06 123 GLU A O 1
ATOM 955 N N . LYS A 1 124 ? -8.219 11.273 -0.061 1 70.75 124 LYS A N 1
ATOM 956 C CA . LYS A 1 124 ? -8.547 9.852 -0.209 1 70.75 124 LYS A CA 1
ATOM 957 C C . LYS A 1 124 ? -9.688 9.453 0.723 1 70.75 124 LYS A C 1
ATOM 959 O O . LYS A 1 124 ? -10.367 8.453 0.485 1 70.75 124 LYS A O 1
ATOM 964 N N . GLY A 1 125 ? -9.859 10.203 1.72 1 76.94 125 GLY A N 1
ATOM 965 C CA . GLY A 1 125 ? -10.93 9.914 2.656 1 76.94 125 GLY A CA 1
ATOM 966 C C . GLY A 1 125 ? -10.641 8.719 3.543 1 76.94 125 GLY A C 1
ATOM 967 O O . GLY A 1 125 ? -11.562 8.023 3.98 1 76.94 125 GLY A O 1
ATOM 968 N N . ILE A 1 126 ? -9.477 8.391 3.775 1 82.56 126 ILE A N 1
ATOM 969 C CA . ILE A 1 126 ? -9.117 7.246 4.605 1 82.56 126 ILE A CA 1
ATOM 970 C C . ILE A 1 126 ? -7.996 7.637 5.562 1 82.56 126 ILE A C 1
ATOM 972 O O . ILE A 1 126 ? -7.652 6.871 6.469 1 82.56 126 ILE A O 1
ATOM 976 N N . GLY A 1 127 ? -7.543 8.836 5.551 1 82.62 127 GLY A N 1
ATOM 977 C CA . GLY A 1 127 ? -6.344 9.242 6.262 1 82.62 127 GLY A CA 1
ATOM 978 C C . GLY A 1 127 ? -6.449 9.07 7.766 1 82.62 127 GLY A C 1
ATOM 979 O O . GLY A 1 127 ? -5.5 8.625 8.414 1 82.62 127 GLY A O 1
ATOM 980 N N . PHE A 1 128 ? -7.684 9.398 8.305 1 88.5 128 PHE A N 1
ATOM 981 C CA . PHE A 1 128 ? -7.852 9.305 9.742 1 88.5 128 PHE A CA 1
ATOM 982 C C . PHE A 1 128 ? -7.586 7.879 10.227 1 88.5 128 PHE A C 1
ATOM 984 O O . PHE A 1 128 ? -7.098 7.676 11.336 1 88.5 128 PHE A O 1
ATOM 991 N N . LYS A 1 129 ? -7.855 6.926 9.414 1 89.19 129 LYS A N 1
ATOM 992 C CA . LYS A 1 129 ? -7.73 5.523 9.812 1 89.19 129 LYS A CA 1
ATOM 993 C C . LYS A 1 129 ? -6.27 5.141 10.023 1 89.19 129 LYS A C 1
ATOM 995 O O . LYS A 1 129 ? -5.977 4.105 10.625 1 89.19 129 LYS A O 1
ATOM 1000 N N . SER A 1 130 ? -5.355 5.953 9.641 1 86.19 130 SER A N 1
ATOM 1001 C CA . SER A 1 130 ? -3.938 5.688 9.867 1 86.19 130 SER A CA 1
ATOM 1002 C C . SER A 1 130 ? -3.615 5.617 11.359 1 86.19 130 SER A C 1
ATOM 1004 O O . SER A 1 130 ? -2.615 5.016 11.75 1 86.19 130 SER A O 1
ATOM 1006 N N . VAL A 1 131 ? -4.43 6.23 12.211 1 92.25 131 VAL A N 1
ATOM 1007 C CA . VAL A 1 131 ? -4.152 6.273 13.648 1 92.25 131 VAL A CA 1
ATOM 1008 C C . VAL A 1 131 ? -4.258 4.871 14.234 1 92.25 131 VAL A C 1
ATOM 1010 O O . VAL A 1 131 ? -3.713 4.602 15.312 1 92.25 131 VAL A O 1
ATOM 1013 N N . PHE A 1 132 ? -4.922 3.965 13.57 1 91.94 132 PHE A N 1
ATOM 1014 C CA . PHE A 1 132 ? -5.09 2.611 14.086 1 91.94 132 PHE A CA 1
ATOM 1015 C C . PHE A 1 132 ? -3.76 1.863 14.078 1 91.94 132 PHE A C 1
ATOM 1017 O O . PHE A 1 132 ? -3.631 0.811 14.703 1 91.94 132 PHE A O 1
ATOM 1024 N N . LEU A 1 133 ? -2.822 2.383 13.383 1 87.25 133 LEU A N 1
ATOM 1025 C CA . LEU A 1 133 ? -1.48 1.813 13.461 1 87.25 133 LEU A CA 1
ATOM 1026 C C . LEU A 1 133 ? -0.94 1.889 14.883 1 87.25 133 LEU A C 1
ATOM 1028 O O . LEU A 1 133 ? -0.197 1.007 15.32 1 87.25 133 LEU A O 1
ATOM 1032 N N . ILE A 1 134 ? -1.331 2.941 15.617 1 91.94 134 ILE A N 1
ATOM 1033 C CA . ILE A 1 134 ? -0.662 3.17 16.891 1 91.94 134 ILE A CA 1
ATOM 1034 C C . ILE A 1 134 ? -1.655 2.982 18.031 1 91.94 134 ILE A C 1
ATOM 1036 O O . ILE A 1 134 ? -1.262 2.922 19.203 1 91.94 134 ILE A O 1
ATOM 1040 N N . THR A 1 135 ? -2.941 2.9 17.719 1 95.12 135 THR A N 1
ATOM 1041 C CA . THR A 1 135 ? -3.955 2.756 18.766 1 95.12 135 THR A CA 1
ATOM 1042 C C . THR A 1 135 ? -5.078 1.83 18.297 1 95.12 135 THR A C 1
ATOM 1044 O O . THR A 1 135 ? -5.441 1.829 17.125 1 95.12 135 THR A O 1
ATOM 1047 N N . ALA A 1 136 ? -5.676 1.094 19.266 1 95.44 136 ALA A N 1
ATOM 1048 C CA . ALA A 1 136 ? -6.82 0.237 18.969 1 95.44 136 ALA A CA 1
ATOM 1049 C C . ALA A 1 136 ? -8.133 0.998 19.125 1 95.44 136 ALA A C 1
ATOM 1051 O O . ALA A 1 136 ? -9.172 0.585 18.594 1 95.44 136 ALA A O 1
ATOM 1052 N N . HIS A 1 137 ? -8.031 2.125 19.875 1 96.88 137 HIS A N 1
ATOM 1053 C CA . HIS A 1 137 ? -9.242 2.846 20.234 1 96.88 137 HIS A CA 1
ATOM 1054 C C . HIS A 1 137 ? -9.039 4.355 20.125 1 96.88 137 HIS A C 1
ATOM 1056 O O . HIS A 1 137 ? -9 5.047 21.156 1 96.88 137 HIS A O 1
ATOM 1062 N N . PRO A 1 138 ? -9.102 4.922 18.969 1 97.69 138 PRO A N 1
ATOM 1063 C CA . PRO A 1 138 ? -9 6.379 18.875 1 97.69 138 PRO A CA 1
ATOM 1064 C C . PRO A 1 138 ? -10.266 7.09 19.344 1 97.69 138 PRO A C 1
ATOM 1066 O O . PRO A 1 138 ? -11.375 6.613 19.094 1 97.69 138 PRO A O 1
ATOM 1069 N N . TYR A 1 139 ? -10.062 8.219 20.062 1 98.31 139 TYR A N 1
ATOM 1070 C CA . TYR A 1 139 ? -11.148 9.062 20.547 1 98.31 139 TYR A CA 1
ATOM 1071 C C . TYR A 1 139 ? -11.141 10.414 19.844 1 98.31 139 TYR A C 1
ATOM 1073 O O . TYR A 1 139 ? -10.078 10.961 19.547 1 98.31 139 TYR A O 1
ATOM 1081 N N . VAL A 1 140 ? -12.344 10.914 19.609 1 97.94 140 VAL A N 1
ATOM 1082 C CA . VAL A 1 140 ? -12.516 12.234 19.016 1 97.94 140 VAL A CA 1
ATOM 1083 C C . VAL A 1 140 ? -13.461 13.07 19.875 1 97.94 140 VAL A C 1
ATOM 1085 O O . VAL A 1 140 ? -14.641 12.719 20.031 1 97.94 140 VAL A O 1
ATOM 1088 N N . PHE A 1 141 ? -12.969 14.094 20.438 1 97.19 141 PHE A N 1
ATOM 1089 C CA . PHE A 1 141 ? -13.758 15.109 21.125 1 97.19 141 PHE A CA 1
ATOM 1090 C C . PHE A 1 141 ? -13.734 16.422 20.359 1 97.19 141 PHE A C 1
ATOM 1092 O O . PHE A 1 141 ? -12.68 17.062 20.234 1 97.19 141 PHE A O 1
ATOM 1099 N N . SER A 1 142 ? -14.836 16.797 19.859 1 97.12 142 SER A N 1
ATOM 1100 C CA . SER A 1 142 ? -14.875 18 19.031 1 97.12 142 SER A CA 1
ATOM 1101 C C . SER A 1 142 ? -16.297 18.547 18.938 1 97.12 142 SER A C 1
ATOM 1103 O O . SER A 1 142 ? -17.219 17.828 18.547 1 97.12 142 SER A O 1
ATOM 1105 N N . ASN A 1 143 ? -16.516 19.75 19.25 1 95.44 143 ASN A N 1
ATOM 1106 C CA . ASN A 1 143 ? -17.766 20.469 19.062 1 95.44 143 ASN A CA 1
ATOM 1107 C C . ASN A 1 143 ? -18.953 19.672 19.609 1 95.44 143 ASN A C 1
ATOM 1109 O O . ASN A 1 143 ? -19.953 19.5 18.906 1 95.44 143 ASN A O 1
ATOM 1113 N N . GLY A 1 144 ? -18.812 19.172 20.75 1 94.5 144 GLY A N 1
ATOM 1114 C CA . GLY A 1 144 ? -19.891 18.453 21.422 1 94.5 144 GLY A CA 1
ATOM 1115 C C . GLY A 1 144 ? -19.875 16.969 21.156 1 94.5 144 GLY A C 1
ATOM 1116 O O . GLY A 1 144 ? -20.531 16.203 21.875 1 94.5 144 GLY A O 1
ATOM 1117 N N . TYR A 1 145 ? -19.172 16.547 20.156 1 97.25 145 TYR A N 1
ATOM 1118 C CA . TYR A 1 145 ? -19.047 15.109 19.906 1 97.25 145 TYR A CA 1
ATOM 1119 C C . TYR A 1 145 ? -18.016 14.484 20.844 1 97.25 145 TYR A C 1
ATOM 1121 O O . TYR A 1 145 ? -16.969 15.078 21.125 1 97.25 145 TYR A O 1
ATOM 1129 N N . GLN A 1 146 ? -18.359 13.414 21.422 1 97.31 146 GLN A N 1
ATOM 1130 C CA . GLN A 1 146 ? -17.5 12.562 22.234 1 97.31 146 GLN A CA 1
ATOM 1131 C C . GLN A 1 146 ? -17.594 11.102 21.797 1 97.31 146 GLN A C 1
ATOM 1133 O O . GLN A 1 146 ? -18.406 10.344 22.328 1 97.31 146 GLN A O 1
ATOM 1138 N N . ILE A 1 147 ? -16.688 10.75 20.891 1 98.06 147 ILE A N 1
ATOM 1139 C CA . ILE A 1 147 ? -16.875 9.43 20.312 1 98.06 147 ILE A CA 1
ATOM 1140 C C . ILE A 1 147 ? -15.555 8.672 20.312 1 98.06 147 ILE A C 1
ATOM 1142 O O . ILE A 1 147 ? -14.492 9.273 20.469 1 98.06 147 ILE A O 1
ATOM 1146 N N . ARG A 1 148 ? -15.664 7.402 20.188 1 98 148 ARG A N 1
ATOM 1147 C CA . ARG A 1 148 ? -14.508 6.531 20.016 1 98 148 ARG A CA 1
ATOM 1148 C C . ARG A 1 148 ? -14.766 5.48 18.953 1 98 148 ARG A C 1
ATOM 1150 O O . ARG A 1 148 ? -15.914 5.207 18.594 1 98 148 ARG A O 1
ATOM 1157 N N . PHE A 1 149 ? -13.75 5.004 18.375 1 97.69 149 PHE A N 1
ATOM 1158 C CA . PHE A 1 149 ? -13.773 3.889 17.422 1 97.69 149 PHE A CA 1
ATOM 1159 C C . PHE A 1 149 ? -12.969 2.713 17.969 1 97.69 149 PHE A C 1
ATOM 1161 O O . PHE A 1 149 ? -12.258 2.844 18.969 1 97.69 149 PHE A O 1
ATOM 1168 N N . SER A 1 150 ? -13.141 1.568 17.312 1 96.94 150 SER A N 1
ATOM 1169 C CA . SER A 1 150 ? -12.406 0.364 17.688 1 96.94 150 SER A CA 1
ATOM 1170 C C . SER A 1 150 ? -11.961 -0.417 16.453 1 96.94 150 SER A C 1
ATOM 1172 O O . SER A 1 150 ? -12.695 -0.515 15.477 1 96.94 150 SER A O 1
ATOM 1174 N N . GLU A 1 151 ? -10.742 -0.899 16.531 1 94.81 151 GLU A N 1
ATOM 1175 C CA . GLU A 1 151 ? -10.297 -1.759 15.43 1 94.81 151 GLU A CA 1
ATOM 1176 C C . GLU A 1 151 ? -10.992 -3.117 15.484 1 94.81 151 GLU A C 1
ATOM 1178 O O . GLU A 1 151 ? -11.148 -3.779 14.453 1 94.81 151 GLU A O 1
ATOM 1183 N N . ASP A 1 152 ? -11.391 -3.521 16.641 1 94.56 152 ASP A N 1
ATOM 1184 C CA . ASP A 1 152 ? -12.133 -4.773 16.781 1 94.56 152 ASP A CA 1
ATOM 1185 C C . ASP A 1 152 ? -13.57 -4.621 16.297 1 94.56 152 ASP A C 1
ATOM 1187 O O . ASP A 1 152 ? -14.18 -3.559 16.469 1 94.56 152 ASP A O 1
ATOM 1191 N N . PRO A 1 153 ? -14.102 -5.691 15.781 1 94.06 153 PRO A N 1
ATOM 1192 C CA . PRO A 1 153 ? -15.492 -5.617 15.32 1 94.06 153 PRO A CA 1
ATOM 1193 C C . PRO A 1 153 ? -16.469 -5.32 16.453 1 94.06 153 PRO A C 1
ATOM 1195 O O . PRO A 1 153 ? -16.344 -5.871 17.547 1 94.06 153 PRO A O 1
ATOM 1198 N N . CYS A 1 154 ? -17.359 -4.375 16.156 1 93.5 154 CYS A N 1
ATOM 1199 C CA . CYS A 1 154 ? -18.453 -4.074 17.078 1 93.5 154 CYS A CA 1
ATOM 1200 C C . CYS A 1 154 ? -19.328 -5.305 17.312 1 93.5 154 CYS A C 1
ATOM 1202 O O . CYS A 1 154 ? -19.641 -6.035 16.359 1 93.5 154 CYS A O 1
ATOM 1204 N N . VAL A 1 155 ? -19.75 -5.559 18.453 1 90.88 155 VAL A N 1
ATOM 1205 C CA . VAL A 1 155 ? -20.516 -6.746 18.828 1 90.88 155 VAL A CA 1
ATOM 1206 C C . VAL A 1 155 ? -21.875 -6.719 18.141 1 90.88 155 VAL A C 1
ATOM 1208 O O . VAL A 1 155 ? -22.469 -7.77 17.891 1 90.88 155 VAL A O 1
ATOM 1211 N N . HIS A 1 156 ? -22.312 -5.512 17.766 1 91.06 156 HIS A N 1
ATOM 1212 C CA . HIS A 1 156 ? -23.656 -5.359 17.25 1 91.06 156 HIS A CA 1
ATOM 1213 C C . HIS A 1 156 ? -23.688 -5.5 15.727 1 91.06 156 HIS A C 1
ATOM 1215 O O . HIS A 1 156 ? -24.719 -5.828 15.148 1 91.06 156 HIS A O 1
ATOM 1221 N N . CYS A 1 157 ? -22.547 -5.211 15.008 1 93.06 157 CYS A N 1
ATOM 1222 C CA . CYS A 1 157 ? -22.625 -5.211 13.555 1 93.06 157 CYS A CA 1
ATOM 1223 C C . CYS A 1 157 ? -21.391 -5.875 12.938 1 93.06 157 CYS A C 1
ATOM 1225 O O . CYS A 1 157 ? -21.281 -5.973 11.719 1 93.06 157 CYS A O 1
ATOM 1227 N N . ASN A 1 158 ? -20.438 -6.281 13.711 1 92.06 158 ASN A N 1
ATOM 1228 C CA . ASN A 1 158 ? -19.266 -7.02 13.281 1 92.06 158 ASN A CA 1
ATOM 1229 C C . ASN A 1 158 ? -18.375 -6.172 12.375 1 92.06 158 ASN A C 1
ATOM 1231 O O . ASN A 1 158 ? -17.766 -6.691 11.445 1 92.06 158 ASN A O 1
ATOM 1235 N N . LEU A 1 159 ? -18.453 -4.875 12.578 1 95.75 159 LEU A N 1
ATOM 1236 C CA . LEU A 1 159 ? -17.641 -3.926 11.828 1 95.75 159 LEU A CA 1
ATOM 1237 C C . LEU A 1 159 ? -16.797 -3.07 12.766 1 95.75 159 LEU A C 1
ATOM 1239 O O . LEU A 1 159 ? -17.297 -2.592 13.789 1 95.75 159 LEU A O 1
ATOM 1243 N N . GLY A 1 160 ? -15.555 -3.004 12.469 1 96.06 160 GLY A N 1
ATOM 1244 C CA . GLY A 1 160 ? -14.648 -2.152 13.227 1 96.06 160 GLY A CA 1
ATOM 1245 C C . GLY A 1 160 ? -14.188 -0.934 12.453 1 96.06 160 GLY A C 1
ATOM 1246 O O . GLY A 1 160 ? -14.625 -0.704 11.328 1 96.06 160 GLY A O 1
ATOM 1247 N N . TYR A 1 161 ? -13.469 -0.059 13.109 1 95.06 161 TYR A N 1
ATOM 1248 C CA . TYR A 1 161 ? -12.703 1.037 12.516 1 95.06 161 TYR A CA 1
ATOM 1249 C C . TYR A 1 161 ? -13.594 2.258 12.297 1 95.06 161 TYR A C 1
ATOM 1251 O O . TYR A 1 161 ? -13.148 3.395 12.492 1 95.06 161 TYR A O 1
ATOM 1259 N N . VAL A 1 162 ? -14.883 2.02 11.883 1 96.5 162 VAL A N 1
ATOM 1260 C CA . VAL A 1 162 ? -15.625 3.186 11.414 1 96.5 162 VAL A CA 1
ATOM 1261 C C . VAL A 1 162 ? -16.922 3.334 12.211 1 96.5 162 VAL A C 1
ATOM 1263 O O . VAL A 1 162 ? -17.688 4.273 11.992 1 96.5 162 VAL A O 1
ATOM 1266 N N . VAL A 1 163 ? -17.219 2.412 13.102 1 97.75 163 VAL A N 1
ATOM 1267 C CA . VAL A 1 163 ? -18.438 2.469 13.891 1 97.75 163 VAL A CA 1
ATOM 1268 C C . VAL A 1 163 ? -18.234 3.357 15.109 1 97.75 163 VAL A C 1
ATOM 1270 O O . VAL A 1 163 ? -17.5 2.994 16.031 1 97.75 163 VAL A O 1
ATOM 1273 N N . PRO A 1 164 ? -18.891 4.488 15.125 1 98.06 164 PRO A N 1
ATOM 1274 C CA . PRO A 1 164 ? -18.688 5.383 16.266 1 98.06 164 PRO A CA 1
ATOM 1275 C C . PRO A 1 164 ? -19.453 4.93 17.516 1 98.06 164 PRO A C 1
ATOM 1277 O O . PRO A 1 164 ? -20.562 4.418 17.406 1 98.06 164 PRO A O 1
ATOM 1280 N N . GLU A 1 165 ? -18.828 5.047 18.609 1 97.12 165 GLU A N 1
ATOM 1281 C CA . GLU A 1 165 ? -19.453 4.805 19.906 1 97.12 165 GLU A CA 1
ATOM 1282 C C . GLU A 1 165 ? -19.375 6.043 20.797 1 97.12 165 GLU A C 1
ATOM 1284 O O . GLU A 1 165 ? -18.328 6.688 20.891 1 97.12 165 GLU A O 1
ATOM 1289 N N . TRP A 1 166 ? -20.469 6.375 21.422 1 97.31 166 TRP A N 1
ATOM 1290 C CA . TRP A 1 166 ? -20.484 7.527 22.312 1 97.31 166 TRP A CA 1
ATOM 1291 C C . TRP A 1 166 ? -19.719 7.234 23.594 1 97.31 166 TRP A C 1
ATOM 1293 O O . TRP A 1 166 ? -19.844 6.145 24.172 1 97.31 166 TRP A O 1
ATOM 1303 N N . VAL A 1 167 ? -18.906 8.156 24 1 96.62 167 VAL A N 1
ATOM 1304 C CA . VAL A 1 167 ? -18.094 7.996 25.203 1 96.62 167 VAL A CA 1
ATOM 1305 C C . VAL A 1 167 ? -18.75 8.727 26.375 1 96.62 167 VAL A C 1
ATOM 1307 O O . VAL A 1 167 ? -18.859 9.953 26.359 1 96.62 167 VAL A O 1
ATOM 1310 N N . ASP A 1 168 ? -19.078 7.891 27.312 1 92.19 168 ASP A N 1
ATOM 1311 C CA . ASP A 1 168 ? -19.766 8.477 28.469 1 92.19 168 ASP A CA 1
ATOM 1312 C C . ASP A 1 168 ? -18.766 8.859 29.562 1 92.19 168 ASP A C 1
ATOM 1314 O O . ASP A 1 168 ? -18.906 9.898 30.188 1 92.19 168 ASP A O 1
ATOM 1318 N N . THR A 1 169 ? -17.875 7.664 29.734 1 83.81 169 THR A N 1
ATOM 1319 C CA . THR A 1 169 ? -16.922 7.828 30.828 1 83.81 169 THR A CA 1
ATOM 1320 C C . THR A 1 169 ? -15.516 7.43 30.375 1 83.81 169 THR A C 1
ATOM 1322 O O . THR A 1 169 ? -15.359 6.664 29.422 1 83.81 169 THR A O 1
ATOM 1325 N N . ASN A 1 170 ? -14.445 8.188 30.703 1 85.88 170 ASN A N 1
ATOM 1326 C CA . ASN A 1 170 ? -13.039 7.891 30.453 1 85.88 170 ASN A CA 1
ATOM 1327 C C . ASN A 1 170 ? -12.68 8.07 28.984 1 85.88 170 ASN A C 1
ATOM 1329 O O . ASN A 1 170 ? -12.875 7.16 28.172 1 85.88 170 ASN A O 1
ATOM 1333 N N . PRO A 1 171 ? -12.227 8.992 28.594 1 88.19 171 PRO A N 1
ATOM 1334 C CA . PRO A 1 171 ? -11.789 10.094 29.469 1 88.19 171 PRO A CA 1
ATOM 1335 C C . PRO A 1 171 ? -12.906 11.109 29.734 1 88.19 171 PRO A C 1
ATOM 1337 O O . PRO A 1 171 ? -13.891 11.156 29 1 88.19 171 PRO A O 1
ATOM 1340 N N . ASN A 1 172 ? -12.742 11.742 30.797 1 88 172 ASN A N 1
ATOM 1341 C CA . ASN A 1 172 ? -13.625 12.875 31.047 1 88 172 ASN A CA 1
ATOM 1342 C C . ASN A 1 172 ? -12.93 14.203 30.766 1 88 172 ASN A C 1
ATOM 1344 O O . ASN A 1 172 ? -11.711 14.242 30.562 1 88 172 ASN A O 1
ATOM 1348 N N . PHE A 1 173 ? -13.672 15.195 30.688 1 88 173 PHE A N 1
ATOM 1349 C CA . PHE A 1 173 ? -13.18 16.516 30.297 1 88 173 PHE A CA 1
ATOM 1350 C C . PHE A 1 173 ? -12.148 17.031 31.297 1 88 173 PHE A C 1
ATOM 1352 O O . PHE A 1 173 ? -11.188 17.688 30.906 1 88 173 PHE A O 1
ATOM 1359 N N . SER A 1 174 ? -12.367 16.703 32.5 1 86.56 174 SER A N 1
ATOM 1360 C CA . SER A 1 174 ? -11.453 17.172 33.531 1 86.56 174 SER A CA 1
ATOM 1361 C C . SER A 1 174 ? -10.055 16.609 33.344 1 86.56 174 SER A C 1
ATOM 1363 O O . SER A 1 174 ? -9.055 17.312 33.5 1 86.56 174 SER A O 1
ATOM 1365 N N . ASP A 1 175 ? -9.992 15.375 33 1 88.44 175 ASP A N 1
ATOM 1366 C CA . ASP A 1 175 ? -8.703 14.727 32.75 1 88.44 175 ASP A CA 1
ATOM 1367 C C . ASP A 1 175 ? -7.992 15.352 31.562 1 88.44 175 ASP A C 1
ATOM 1369 O O . ASP A 1 175 ? -6.777 15.57 31.594 1 88.44 175 ASP A O 1
ATOM 1373 N N . ILE A 1 176 ? -8.75 15.641 30.547 1 91.31 176 ILE A N 1
ATOM 1374 C CA . ILE A 1 176 ? -8.195 16.219 29.328 1 91.31 176 ILE A CA 1
ATOM 1375 C C . ILE A 1 176 ? -7.66 17.625 29.609 1 91.31 176 ILE A C 1
ATOM 1377 O O . ILE A 1 176 ? -6.551 17.969 29.188 1 91.31 176 ILE A O 1
ATOM 1381 N N . LYS A 1 177 ? -8.391 18.344 30.375 1 89.12 177 LYS A N 1
ATOM 1382 C CA . LYS A 1 177 ? -8 19.703 30.719 1 89.12 177 LYS A CA 1
ATOM 1383 C C . LYS A 1 177 ? -6.719 19.719 31.547 1 89.12 177 LYS A C 1
ATOM 1385 O O . LYS A 1 177 ? -5.863 20.578 31.375 1 89.12 177 LYS A O 1
ATOM 1390 N N . GLN A 1 178 ? -6.598 18.797 32.438 1 85.31 178 GLN A N 1
ATOM 1391 C CA . GLN A 1 178 ? -5.41 18.703 33.281 1 85.31 178 GLN A CA 1
ATOM 1392 C C . GLN A 1 178 ? -4.164 18.438 32.438 1 85.31 178 GLN A C 1
ATOM 1394 O O . GLN A 1 178 ? -3.084 18.938 32.719 1 85.31 178 GLN A O 1
ATOM 1399 N N . LEU A 1 179 ? -4.309 17.594 31.5 1 86.94 179 LEU A N 1
ATOM 1400 C CA . LEU A 1 179 ? -3.178 17.234 30.656 1 86.94 179 LEU A CA 1
ATOM 1401 C C . LEU A 1 179 ? -2.811 18.375 29.719 1 86.94 179 LEU A C 1
ATOM 1403 O O . LEU A 1 179 ? -1.639 18.547 29.375 1 86.94 179 LEU A O 1
ATOM 1407 N N . TYR A 1 180 ? -3.754 18.969 29.188 1 85.44 180 TYR A N 1
ATOM 1408 C CA . TYR A 1 180 ? -3.471 20.109 28.328 1 85.44 180 TYR A CA 1
ATOM 1409 C C . TYR A 1 180 ? -2.717 21.188 29.078 1 85.44 180 TYR A C 1
ATOM 1411 O O . TYR A 1 180 ? -1.836 21.859 28.531 1 85.44 180 TYR A O 1
ATOM 1419 N N . GLY A 1 181 ? -2.545 21.094 30.391 1 70.31 181 GLY A N 1
ATOM 1420 C CA . GLY A 1 181 ? -1.794 22.047 31.203 1 70.31 181 GLY A CA 1
ATOM 1421 C C . GLY A 1 181 ? -2.658 23.141 31.781 1 70.31 181 GLY A C 1
ATOM 1422 O O . GLY A 1 181 ? -3.686 23.516 31.219 1 70.31 181 GLY A O 1
ATOM 1423 N N . SER A 1 182 ? -2.867 22.984 33.125 1 51.62 182 SER A N 1
ATOM 1424 C CA . SER A 1 182 ? -3.438 23.953 34.062 1 51.62 182 SER A CA 1
ATOM 1425 C C . SER A 1 182 ? -3.053 25.375 33.688 1 51.62 182 SER A C 1
ATOM 1427 O O . SER A 1 182 ? -3.443 26.328 34.344 1 51.62 182 SER A O 1
ATOM 1429 N N . GLY A 1 183 ? -1.764 25.406 33.188 1 42.75 183 GLY A N 1
ATOM 1430 C CA . GLY A 1 183 ? -1.478 26.828 33.344 1 42.75 183 GLY A CA 1
ATOM 1431 C C . GLY A 1 183 ? -2.6 27.719 32.875 1 42.75 183 GLY A C 1
ATOM 1432 O O . GLY A 1 183 ? -3.033 28.625 33.562 1 42.75 183 GLY A O 1
ATOM 1433 N N . SER A 1 184 ? -2.475 28.094 31.516 1 44.22 184 SER A N 1
ATOM 1434 C CA . SER A 1 184 ? -3.229 29.266 31.078 1 44.22 184 SER A CA 1
ATOM 1435 C C . SER A 1 184 ? -4.73 28.984 31.078 1 44.22 184 SER A C 1
ATOM 1437 O O . SER A 1 184 ? -5.152 27.844 30.906 1 44.22 184 SER A O 1
ATOM 1439 N N . ALA A 1 185 ? -5.375 29.766 31.797 1 50.88 185 ALA A N 1
ATOM 1440 C CA . ALA A 1 185 ? -6.773 30.172 31.703 1 50.88 185 ALA A CA 1
ATOM 1441 C C . ALA A 1 185 ? -7.359 29.859 30.328 1 50.88 185 ALA A C 1
ATOM 1443 O O . ALA A 1 185 ? -8.508 30.219 30.047 1 50.88 185 ALA A O 1
ATOM 1444 N N . SER A 1 186 ? -6.52 29.094 29.5 1 60.62 186 SER A N 1
ATOM 1445 C CA . SER A 1 186 ? -6.965 29.109 28.109 1 60.62 186 SER A CA 1
ATOM 1446 C C . SER A 1 186 ? -7.934 27.969 27.828 1 60.62 186 SER A C 1
ATOM 1448 O O . SER A 1 186 ? -7.848 26.906 28.438 1 60.62 186 SER A O 1
ATOM 1450 N N . ALA A 1 187 ? -8.922 28.172 27.281 1 77.94 187 ALA A N 1
ATOM 1451 C CA . ALA A 1 187 ? -9.977 27.281 26.797 1 77.94 187 ALA A CA 1
ATOM 1452 C C . ALA A 1 187 ? -9.398 26.125 26 1 77.94 187 ALA A C 1
ATOM 1454 O O . ALA A 1 187 ? -8.406 26.297 25.281 1 77.94 187 ALA A O 1
ATOM 1455 N N . LEU A 1 188 ? -9.781 24.906 26.375 1 87.19 188 LEU A N 1
ATOM 1456 C CA . LEU A 1 188 ? -9.414 23.734 25.594 1 87.19 188 LEU A CA 1
ATOM 1457 C C . LEU A 1 188 ? -9.656 23.953 24.109 1 87.19 188 LEU A C 1
ATOM 1459 O O . LEU A 1 188 ? -10.672 24.547 23.734 1 87.19 188 LEU A O 1
ATOM 1463 N N . PRO A 1 189 ? -8.672 23.578 23.359 1 92.31 189 PRO A N 1
ATOM 1464 C CA . PRO A 1 189 ? -8.953 23.609 21.922 1 92.31 189 PRO A CA 1
ATOM 1465 C C . PRO A 1 189 ? -10.211 22.844 21.531 1 92.31 189 PRO A C 1
ATOM 1467 O O . PRO A 1 189 ? -10.602 21.906 22.234 1 92.31 189 PRO A O 1
ATOM 1470 N N . THR A 1 190 ? -10.805 23.234 20.516 1 94.5 190 THR A N 1
ATOM 1471 C CA . THR A 1 190 ? -12.117 22.75 20.125 1 94.5 190 THR A CA 1
ATOM 1472 C C . THR A 1 190 ? -12.055 21.266 19.766 1 94.5 190 THR A C 1
ATOM 1474 O O . THR A 1 190 ? -13.031 20.531 19.953 1 94.5 190 THR A O 1
ATOM 1477 N N . THR A 1 191 ? -10.938 20.797 19.188 1 97.44 191 THR A N 1
ATOM 1478 C CA . THR A 1 191 ? -10.82 19.406 18.781 1 97.44 191 THR A CA 1
ATOM 1479 C C . THR A 1 191 ? -9.664 18.734 19.516 1 97.44 191 THR A C 1
ATOM 1481 O O . THR A 1 191 ? -8.547 19.25 19.516 1 97.44 191 THR A O 1
ATOM 1484 N N . THR A 1 192 ? -9.984 17.672 20.109 1 97.25 192 THR A N 1
ATOM 1485 C CA . THR A 1 192 ? -8.977 16.844 20.766 1 97.25 192 THR A CA 1
ATOM 1486 C C . THR A 1 192 ? -9.086 15.391 20.328 1 97.25 192 THR A C 1
ATOM 1488 O O . THR A 1 192 ? -10.156 14.789 20.422 1 97.25 192 THR A O 1
ATOM 1491 N N . LEU A 1 193 ? -8.031 14.867 19.781 1 98.12 193 LEU A N 1
ATOM 1492 C CA . LEU A 1 193 ? -7.906 13.43 19.547 1 98.12 193 LEU A CA 1
ATOM 1493 C C . LEU A 1 193 ? -7.16 12.758 20.703 1 98.12 193 LEU A C 1
ATOM 1495 O O . LEU A 1 193 ? -6.172 13.297 21.203 1 98.12 193 LEU A O 1
ATOM 1499 N N . ILE A 1 194 ? -7.691 11.734 21.141 1 98.12 194 ILE A N 1
ATOM 1500 C CA . ILE A 1 194 ? -7.062 10.961 22.203 1 98.12 194 ILE A CA 1
ATOM 1501 C C . ILE A 1 194 ? -6.75 9.555 21.703 1 98.12 194 ILE A C 1
ATOM 1503 O O . ILE A 1 194 ? -7.652 8.797 21.344 1 98.12 194 ILE A O 1
ATOM 1507 N N . LEU A 1 195 ? -5.477 9.172 21.75 1 98 195 LEU A N 1
ATOM 1508 C CA . LEU A 1 195 ? -5.008 7.926 21.141 1 98 195 LEU A CA 1
ATOM 1509 C C . LEU A 1 195 ? -4.242 7.086 22.156 1 98 195 LEU A C 1
ATOM 1511 O O . LEU A 1 195 ? -3.023 7.227 22.297 1 98 195 LEU A O 1
ATOM 1515 N N . PRO A 1 196 ? -4.977 6.23 22.906 1 98.12 196 PRO A N 1
ATOM 1516 C CA . PRO A 1 196 ? -4.246 5.277 23.75 1 98.12 196 PRO A CA 1
ATOM 1517 C C . PRO A 1 196 ? -3.34 4.352 22.938 1 98.12 196 PRO A C 1
ATOM 1519 O O . PRO A 1 196 ? -3.824 3.59 22.094 1 98.12 196 PRO A O 1
ATOM 1522 N N . LEU A 1 197 ? -2.061 4.344 23.266 1 96.62 197 LEU A N 1
ATOM 1523 C CA . LEU A 1 197 ? -1.073 3.738 22.391 1 96.62 197 LEU A CA 1
ATOM 1524 C C . LEU A 1 197 ? -0.966 2.238 22.641 1 96.62 197 LEU A C 1
ATOM 1526 O O . LEU A 1 197 ? -1.028 1.793 23.797 1 96.62 197 LEU A O 1
ATOM 1530 N N . LYS A 1 198 ? -0.889 1.489 21.531 1 92.75 198 LYS A N 1
ATOM 1531 C CA . LYS A 1 198 ? -0.46 0.099 21.656 1 92.75 198 LYS A CA 1
ATOM 1532 C C . LYS A 1 198 ? 0.905 0.005 22.344 1 92.75 198 LYS A C 1
ATOM 1534 O O . LYS A 1 198 ? 1.765 0.865 22.141 1 92.75 198 LYS A O 1
ATOM 1539 N N . ALA A 1 199 ? 1.12 -1.09 23.031 1 91.94 199 ALA A N 1
ATOM 1540 C CA . ALA A 1 199 ? 2.314 -1.224 23.859 1 91.94 199 ALA A CA 1
ATOM 1541 C C . ALA A 1 199 ? 3.582 -1.138 23.016 1 91.94 199 ALA A C 1
ATOM 1543 O O . ALA A 1 199 ? 4.555 -0.485 23.406 1 91.94 199 ALA A O 1
ATOM 1544 N N . ASP A 1 200 ? 3.572 -1.712 21.875 1 85.69 200 ASP A N 1
ATOM 1545 C CA . ASP A 1 200 ? 4.777 -1.771 21.047 1 85.69 200 ASP A CA 1
ATOM 1546 C C . ASP A 1 200 ? 4.957 -0.483 20.25 1 85.69 200 ASP A C 1
ATOM 1548 O O . ASP A 1 200 ? 5.953 -0.322 19.547 1 85.69 200 ASP A O 1
ATOM 1552 N N . LYS A 1 201 ? 4.078 0.47 20.391 1 90.31 201 LYS A N 1
ATOM 1553 C CA . LYS A 1 201 ? 4.133 1.669 19.562 1 90.31 201 LYS A CA 1
ATOM 1554 C C . LYS A 1 201 ? 4.531 2.891 20.391 1 90.31 201 LYS A C 1
ATOM 1556 O O . LYS A 1 201 ? 4.746 3.973 19.844 1 90.31 201 LYS A O 1
ATOM 1561 N N . VAL A 1 202 ? 4.695 2.766 21.672 1 91.81 202 VAL A N 1
ATOM 1562 C CA . VAL A 1 202 ? 5.016 3.889 22.547 1 91.81 202 VAL A CA 1
ATOM 1563 C C . VAL A 1 202 ? 6.355 4.5 22.141 1 91.81 202 VAL A C 1
ATOM 1565 O O . VAL A 1 202 ? 6.441 5.699 21.875 1 91.81 202 VAL A O 1
ATOM 1568 N N . GLN A 1 203 ? 7.324 3.727 21.984 1 88.12 203 GLN A N 1
ATOM 1569 C CA . GLN A 1 203 ? 8.656 4.234 21.672 1 88.12 203 GLN A CA 1
ATOM 1570 C C . GLN A 1 203 ? 8.719 4.773 20.25 1 88.12 203 GLN A C 1
ATOM 1572 O O . GLN A 1 203 ? 9.25 5.863 20.016 1 88.12 203 GLN A O 1
ATOM 1577 N N . PRO A 1 204 ? 8.125 4.047 19.297 1 86.19 204 PRO A N 1
ATOM 1578 C CA . PRO A 1 204 ? 8.102 4.594 17.938 1 86.19 204 PRO A CA 1
ATOM 1579 C C . PRO A 1 204 ? 7.426 5.961 17.859 1 86.19 204 PRO A C 1
ATOM 1581 O O . PRO A 1 204 ? 7.898 6.848 17.156 1 86.19 204 PRO A O 1
ATOM 1584 N N . VAL A 1 205 ? 6.387 6.121 18.562 1 91.06 205 VAL A N 1
ATOM 1585 C CA . VAL A 1 205 ? 5.656 7.383 18.547 1 91.06 205 VAL A CA 1
ATOM 1586 C C . VAL A 1 205 ? 6.516 8.484 19.172 1 91.06 205 VAL A C 1
ATOM 1588 O O . VAL A 1 205 ? 6.629 9.578 18.609 1 91.06 205 VAL A O 1
ATOM 1591 N N . LYS A 1 206 ? 7.129 8.18 20.25 1 88.75 206 LYS A N 1
ATOM 1592 C CA . LYS A 1 206 ? 8.008 9.148 20.891 1 88.75 206 LYS A CA 1
ATOM 1593 C C . LYS A 1 206 ? 9.156 9.555 19.969 1 88.75 206 LYS A C 1
ATOM 1595 O O . LYS A 1 206 ? 9.484 10.734 19.875 1 88.75 206 LYS A O 1
ATOM 1600 N N . GLN A 1 207 ? 9.648 8.609 19.312 1 84.94 207 GLN A N 1
ATOM 1601 C CA . GLN A 1 207 ? 10.75 8.875 18.391 1 84.94 207 GLN A CA 1
ATOM 1602 C C . GLN A 1 207 ? 10.289 9.758 17.234 1 84.94 207 GLN A C 1
ATOM 1604 O O . GLN A 1 207 ? 11.008 10.672 16.828 1 84.94 207 GLN A O 1
ATOM 1609 N N . GLN A 1 208 ? 9.172 9.453 16.75 1 85.62 208 GLN A N 1
ATOM 1610 C CA . GLN A 1 208 ? 8.641 10.242 15.648 1 85.62 208 GLN A CA 1
ATOM 1611 C C . GLN A 1 208 ? 8.375 11.68 16.062 1 85.62 208 GLN A C 1
ATOM 1613 O O . GLN A 1 208 ? 8.664 12.617 15.32 1 85.62 208 GLN A O 1
ATOM 1618 N N . LEU A 1 209 ? 7.836 11.852 17.203 1 87.06 209 LEU A N 1
ATOM 1619 C CA . LEU A 1 209 ? 7.531 13.18 17.719 1 87.06 209 LEU A CA 1
ATOM 1620 C C . LEU A 1 209 ? 8.812 13.969 17.969 1 87.06 209 LEU A C 1
ATOM 1622 O O . LEU A 1 209 ? 8.844 15.188 17.781 1 87.06 209 LEU A O 1
ATOM 1626 N N . SER A 1 210 ? 9.812 13.211 18.297 1 81.69 210 SER A N 1
ATOM 1627 C CA . SER A 1 210 ? 11.086 13.867 18.578 1 81.69 210 SER A CA 1
ATOM 1628 C C . SER A 1 210 ? 11.797 14.266 17.297 1 81.69 210 SER A C 1
ATOM 1630 O O . SER A 1 210 ? 12.703 15.102 17.312 1 81.69 210 SER A O 1
ATOM 1632 N N . SER A 1 211 ? 11.367 13.711 16.219 1 76.19 211 SER A N 1
ATOM 1633 C CA . SER A 1 211 ? 12.055 13.938 14.961 1 76.19 211 SER A CA 1
ATOM 1634 C C . SER A 1 211 ? 11.383 15.047 14.156 1 76.19 211 SER A C 1
ATOM 1636 O O . SER A 1 211 ? 11.781 15.336 13.023 1 76.19 211 SER A O 1
ATOM 1638 N N . ILE A 1 212 ? 10.391 15.641 14.734 1 81.88 212 ILE A N 1
ATOM 1639 C CA . ILE A 1 212 ? 9.695 16.719 14.039 1 81.88 212 ILE A CA 1
ATOM 1640 C C . ILE A 1 212 ? 10.656 17.891 13.836 1 81.88 212 ILE A C 1
ATOM 1642 O O . ILE A 1 212 ? 11.266 18.375 14.797 1 81.88 212 ILE A O 1
ATOM 1646 N N . HIS A 1 213 ? 10.828 18.234 12.586 1 79.62 213 HIS A N 1
ATOM 1647 C CA . HIS A 1 213 ? 11.719 19.344 12.258 1 79.62 213 HIS A CA 1
ATOM 1648 C C . HIS A 1 213 ? 10.938 20.562 11.773 1 79.62 213 HIS A C 1
ATOM 1650 O O . HIS A 1 213 ? 9.82 20.422 11.266 1 79.62 213 HIS A O 1
ATOM 1656 N N . ARG A 1 214 ? 11.578 21.688 11.938 1 80.81 214 ARG A N 1
ATOM 1657 C CA . ARG A 1 214 ? 10.93 22.969 11.664 1 80.81 214 ARG A CA 1
ATOM 1658 C C . ARG A 1 214 ? 10.484 23.062 10.211 1 80.81 214 ARG A C 1
ATOM 1660 O O . ARG A 1 214 ? 9.469 23.703 9.914 1 80.81 214 ARG A O 1
ATOM 1667 N N . GLU A 1 215 ? 11.141 22.453 9.336 1 86.62 215 GLU A N 1
ATOM 1668 C CA . GLU A 1 215 ? 10.836 22.531 7.91 1 86.62 215 GLU A CA 1
ATOM 1669 C C . GLU A 1 215 ? 9.508 21.859 7.582 1 86.62 215 GLU A C 1
ATOM 1671 O O . GLU A 1 215 ? 8.969 22.031 6.488 1 86.62 215 GLU A O 1
ATOM 1676 N N . LEU A 1 216 ? 8.945 21.219 8.562 1 88 216 LEU A N 1
ATOM 1677 C CA . LEU A 1 216 ? 7.633 20.609 8.406 1 88 216 LEU A CA 1
ATOM 1678 C C . LEU A 1 216 ? 6.574 21.656 8.125 1 88 216 LEU A C 1
ATOM 1680 O O . LEU A 1 216 ? 5.582 21.391 7.445 1 88 216 LEU A O 1
ATOM 1684 N N . LEU A 1 217 ? 6.824 22.875 8.609 1 88.94 217 LEU A N 1
ATOM 1685 C CA . LEU A 1 217 ? 5.832 23.938 8.516 1 88.94 217 LEU A CA 1
ATOM 1686 C C . LEU A 1 217 ? 6.059 24.781 7.266 1 88.94 217 LEU A C 1
ATOM 1688 O O . LEU A 1 217 ? 5.223 25.609 6.918 1 88.94 217 LEU A O 1
ATOM 1692 N N . LEU A 1 218 ? 7.109 24.547 6.582 1 88.75 218 LEU A N 1
ATOM 1693 C CA . LEU A 1 218 ? 7.609 25.438 5.543 1 88.75 218 LEU A CA 1
ATOM 1694 C C . LEU A 1 218 ? 6.535 25.703 4.488 1 88.75 218 LEU A C 1
ATOM 1696 O O . LEU A 1 218 ? 6.434 26.812 3.963 1 88.75 218 LEU A O 1
ATOM 1700 N N . PHE A 1 219 ? 5.742 24.688 4.184 1 91.44 219 PHE A N 1
ATOM 1701 C CA . PHE A 1 219 ? 4.863 24.844 3.031 1 91.44 219 PHE A CA 1
ATOM 1702 C C . PHE A 1 219 ? 3.404 24.688 3.441 1 91.44 219 PHE A C 1
ATOM 1704 O O . PHE A 1 219 ? 2.531 24.484 2.592 1 91.44 219 PHE A O 1
ATOM 1711 N N . LEU A 1 220 ? 3.16 24.703 4.762 1 90.19 220 LEU A N 1
ATOM 1712 C CA . LEU A 1 220 ? 1.783 24.703 5.246 1 90.19 220 LEU A CA 1
ATOM 1713 C C . LEU A 1 220 ? 1.192 26.109 5.191 1 90.19 220 LEU A C 1
ATOM 1715 O O . LEU A 1 220 ? 1.893 27.094 5.445 1 90.19 220 LEU A O 1
ATOM 1719 N N . SER A 1 221 ? -0.021 26.172 4.855 1 87.38 221 SER A N 1
ATOM 1720 C CA . SER A 1 221 ? -0.64 27.469 4.641 1 87.38 221 SER A CA 1
ATOM 1721 C C . SER A 1 221 ? -1.357 27.953 5.898 1 87.38 221 SER A C 1
ATOM 1723 O O . SER A 1 221 ? -1.493 29.172 6.117 1 87.38 221 SER A O 1
ATOM 1725 N N . LYS A 1 222 ? -1.777 27.094 6.75 1 91.06 222 LYS A N 1
ATOM 1726 C CA . LYS A 1 222 ? -2.598 27.5 7.887 1 91.06 222 LYS A CA 1
ATOM 1727 C C . LYS A 1 222 ? -1.864 27.266 9.203 1 91.06 222 LYS A C 1
ATOM 1729 O O . LYS A 1 222 ? -1.635 28.203 9.969 1 91.06 222 LYS A O 1
ATOM 1734 N N . ILE A 1 223 ? -1.409 26.078 9.398 1 91.75 223 ILE A N 1
ATOM 1735 C CA . ILE A 1 223 ? -0.767 25.75 10.664 1 91.75 223 ILE A CA 1
ATOM 1736 C C . ILE A 1 223 ? 0.517 26.562 10.82 1 91.75 223 ILE A C 1
ATOM 1738 O O . ILE A 1 223 ? 1.422 26.469 9.992 1 91.75 223 ILE A O 1
ATOM 1742 N N . LYS A 1 224 ? 0.613 27.25 11.891 1 87.88 224 LYS A N 1
ATOM 1743 C CA . LYS A 1 224 ? 1.747 28.156 12.102 1 87.88 224 LYS A CA 1
ATOM 1744 C C . LYS A 1 224 ? 2.588 27.688 13.289 1 87.88 224 LYS A C 1
ATOM 1746 O O . LYS A 1 224 ? 3.736 28.109 13.445 1 87.88 224 LYS A O 1
ATOM 1751 N N . LYS A 1 225 ? 1.974 26.938 14.016 1 90.75 225 LYS A N 1
ATOM 1752 C CA . LYS A 1 225 ? 2.658 26.484 15.227 1 90.75 225 LYS A CA 1
ATOM 1753 C C . LYS A 1 225 ? 2.391 25 15.492 1 90.75 225 LYS A C 1
ATOM 1755 O O . LYS A 1 225 ? 1.258 24.531 15.352 1 90.75 225 LYS A O 1
ATOM 1760 N N . LEU A 1 226 ? 3.445 24.266 15.766 1 92 226 LEU A N 1
ATOM 1761 C CA . LEU A 1 226 ? 3.395 22.859 16.156 1 92 226 LEU A CA 1
ATOM 1762 C C . LEU A 1 226 ? 4.238 22.609 17.406 1 92 226 LEU A C 1
ATOM 1764 O O . LEU A 1 226 ? 5.379 23.078 17.484 1 92 226 LEU A O 1
ATOM 1768 N N . SER A 1 227 ? 3.68 22.031 18.391 1 91 227 SER A N 1
ATOM 1769 C CA . SER A 1 227 ? 4.426 21.766 19.609 1 91 227 SER A CA 1
ATOM 1770 C C . SER A 1 227 ? 4.266 20.312 20.062 1 91 227 SER A C 1
ATOM 1772 O O . SER A 1 227 ? 3.264 19.672 19.734 1 91 227 SER A O 1
ATOM 1774 N N . VAL A 1 228 ? 5.254 19.797 20.688 1 90.81 228 VAL A N 1
ATOM 1775 C CA . VAL A 1 228 ? 5.277 18.469 21.266 1 90.81 228 VAL A CA 1
ATOM 1776 C C . VAL A 1 228 ? 5.668 18.547 22.734 1 90.81 228 VAL A C 1
ATOM 1778 O O . VAL A 1 228 ? 6.652 19.188 23.094 1 90.81 228 VAL A O 1
ATOM 1781 N N . ARG A 1 229 ? 4.879 17.969 23.531 1 90 229 ARG A N 1
ATOM 1782 C CA . ARG A 1 229 ? 5.156 17.938 24.969 1 90 229 ARG A CA 1
ATOM 1783 C C . ARG A 1 229 ? 5.066 16.516 25.5 1 90 229 ARG A C 1
ATOM 1785 O O . ARG A 1 229 ? 4.176 15.75 25.125 1 90 229 ARG A O 1
ATOM 1792 N N . GLU A 1 230 ? 5.969 16.188 26.312 1 88.69 230 GLU A N 1
ATOM 1793 C CA . GLU A 1 230 ? 5.902 14.938 27.047 1 88.69 230 GLU A CA 1
ATOM 1794 C C . GLU A 1 230 ? 5.508 15.164 28.516 1 88.69 230 GLU A C 1
ATOM 1796 O O . GLU A 1 230 ? 6.125 15.977 29.203 1 88.69 230 GLU A O 1
ATOM 1801 N N . ASP A 1 231 ? 4.48 14.562 28.859 1 86.31 231 ASP A N 1
ATOM 1802 C CA . ASP A 1 231 ? 3.992 14.625 30.234 1 86.31 231 ASP A CA 1
ATOM 1803 C C . ASP A 1 231 ? 4.367 13.359 31.016 1 86.31 231 ASP A C 1
ATOM 1805 O O . ASP A 1 231 ? 3.709 12.328 30.875 1 86.31 231 ASP A O 1
ATOM 1809 N N . ASN A 1 232 ? 5.336 13.523 31.766 1 80.19 232 ASN A N 1
ATOM 1810 C CA . ASN A 1 232 ? 5.812 12.414 32.562 1 80.19 232 ASN A CA 1
ATOM 1811 C C . ASN A 1 232 ? 5.238 12.461 34 1 80.19 232 ASN A C 1
ATOM 1813 O O . ASN A 1 232 ? 4.734 13.5 34.406 1 80.19 232 ASN A O 1
ATOM 1817 N N . GLY A 1 233 ? 5.137 11.312 34.656 1 74.38 233 GLY A N 1
ATOM 1818 C CA . GLY A 1 233 ? 4.727 11.312 36.062 1 74.38 233 GLY A CA 1
ATOM 1819 C C . GLY A 1 233 ? 5.527 12.273 36.906 1 74.38 233 GLY A C 1
ATOM 1820 O O . GLY A 1 233 ? 4.969 12.977 37.75 1 74.38 233 GLY A O 1
ATOM 1821 N N . ASP A 1 234 ? 6.797 12.32 36.625 1 74.44 234 ASP A N 1
ATOM 1822 C CA . ASP A 1 234 ? 7.695 13.281 37.25 1 74.44 234 ASP A CA 1
ATOM 1823 C C . ASP A 1 234 ? 7.805 14.555 36.438 1 74.44 234 ASP A C 1
ATOM 1825 O O . ASP A 1 234 ? 8.398 14.547 35.344 1 74.44 234 ASP A O 1
ATOM 1829 N N . PRO A 1 235 ? 7.219 15.586 36.844 1 73.94 235 PRO A N 1
ATOM 1830 C CA . PRO A 1 235 ? 7.199 16.828 36.094 1 73.94 235 PRO A CA 1
ATOM 1831 C C . PRO A 1 235 ? 8.602 17.312 35.688 1 73.94 235 PRO A C 1
ATOM 1833 O O . PRO A 1 235 ? 8.758 18.031 34.719 1 73.94 235 PRO A O 1
ATOM 1836 N N . SER A 1 236 ? 9.57 16.938 36.531 1 71.5 236 SER A N 1
ATOM 1837 C CA . SER A 1 236 ? 10.93 17.359 36.219 1 71.5 236 SER A CA 1
ATOM 1838 C C . SER A 1 236 ? 11.445 16.734 34.938 1 71.5 236 SER A C 1
ATOM 1840 O O . SER A 1 236 ? 12.406 17.234 34.344 1 71.5 236 SER A O 1
ATOM 1842 N N . LEU A 1 237 ? 10.758 15.781 34.375 1 70.19 237 LEU A N 1
ATOM 1843 C CA . LEU A 1 237 ? 11.195 15.062 33.156 1 70.19 237 LEU A CA 1
ATOM 1844 C C . LEU A 1 237 ? 10.375 15.469 31.953 1 70.19 237 LEU A C 1
ATOM 1846 O O . LEU A 1 237 ? 10.578 14.938 30.859 1 70.19 237 LEU A O 1
ATOM 1850 N N . ASN A 1 238 ? 9.57 16.469 32.25 1 73.12 238 ASN A N 1
ATOM 1851 C CA . ASN A 1 238 ? 8.734 16.922 31.141 1 73.12 238 ASN A CA 1
ATOM 1852 C C . ASN A 1 238 ? 9.555 17.641 30.078 1 73.12 238 ASN A C 1
ATOM 1854 O O . ASN A 1 238 ? 10.5 18.375 30.391 1 73.12 238 ASN A O 1
ATOM 1858 N N . THR A 1 239 ? 9.383 17.281 28.828 1 73.69 239 THR A N 1
ATOM 1859 C CA . THR A 1 239 ? 10.047 17.953 27.719 1 73.69 239 THR A CA 1
ATOM 1860 C C . THR A 1 239 ? 9.023 18.625 26.797 1 73.69 239 THR A C 1
ATOM 1862 O O . THR A 1 239 ? 7.898 18.141 26.656 1 73.69 239 THR A O 1
ATOM 1865 N N . VAL A 1 240 ? 9.352 19.859 26.422 1 73.62 240 VAL A N 1
ATOM 1866 C CA . VAL A 1 240 ? 8.531 20.562 25.453 1 73.62 240 VAL A CA 1
ATOM 1867 C C . VAL A 1 240 ? 9.391 21 24.266 1 73.62 240 VAL A C 1
ATOM 1869 O O . VAL A 1 240 ? 10.5 21.5 24.453 1 73.62 240 VAL A O 1
ATOM 1872 N N . SER A 1 241 ? 8.977 20.578 23.125 1 77 241 SER A N 1
ATOM 1873 C CA . SER A 1 241 ? 9.562 21.094 21.891 1 77 241 SER A CA 1
ATOM 1874 C C . SER A 1 241 ? 8.5 21.719 21 1 77 241 SER A C 1
ATOM 1876 O O . SER A 1 241 ? 7.363 21.25 20.953 1 77 241 SER A O 1
ATOM 1878 N N . ALA A 1 242 ? 8.859 22.953 20.531 1 76.06 242 ALA A N 1
ATOM 1879 C CA . ALA A 1 242 ? 7.906 23.641 19.672 1 76.06 242 ALA A CA 1
ATOM 1880 C C . ALA A 1 242 ? 8.594 24.188 18.422 1 76.06 242 ALA A C 1
ATOM 1882 O O . ALA A 1 242 ? 9.75 24.609 18.469 1 76.06 242 ALA A O 1
ATOM 1883 N N . ILE A 1 243 ? 7.922 24.047 17.375 1 78.12 243 ILE A N 1
ATOM 1884 C CA . ILE A 1 243 ? 8.359 24.672 16.125 1 78.12 243 ILE A CA 1
ATOM 1885 C C . ILE A 1 243 ? 7.293 25.656 15.648 1 78.12 243 ILE A C 1
ATOM 1887 O O . ILE A 1 243 ? 6.094 25.406 15.781 1 78.12 243 ILE A O 1
ATOM 1891 N N . GLU A 1 244 ? 7.746 26.781 15.156 1 75.94 244 GLU A N 1
ATOM 1892 C CA . GLU A 1 244 ? 6.805 27.812 14.742 1 75.94 244 GLU A CA 1
ATOM 1893 C C . GLU A 1 244 ? 7.355 28.625 13.57 1 75.94 244 GLU A C 1
ATOM 1895 O O . GLU A 1 244 ? 8.57 28.75 13.414 1 75.94 244 GLU A O 1
ATOM 1900 N N . ILE A 1 245 ? 6.449 28.969 12.664 1 68.75 245 ILE A N 1
ATOM 1901 C CA . ILE A 1 245 ? 6.793 30.016 11.711 1 68.75 245 ILE A CA 1
ATOM 1902 C C . ILE A 1 245 ? 6.867 31.359 12.422 1 68.75 245 ILE A C 1
ATOM 1904 O O . ILE A 1 245 ? 5.848 31.875 12.883 1 68.75 245 ILE A O 1
ATOM 1908 N N . ALA A 1 246 ? 8.047 31.781 12.469 1 67.06 246 ALA A N 1
ATOM 1909 C CA . ALA A 1 246 ? 8.281 33 13.227 1 67.06 246 ALA A CA 1
ATOM 1910 C C . ALA A 1 246 ? 7.832 34.25 12.438 1 67.06 246 ALA A C 1
ATOM 1912 O O . ALA A 1 246 ? 7.227 35.156 13 1 67.06 246 ALA A O 1
ATOM 1913 N N . SER A 1 247 ? 8.18 34.312 11.234 1 68.56 247 SER A N 1
ATOM 1914 C CA . SER A 1 247 ? 7.828 35.469 10.422 1 68.56 247 SER A CA 1
ATOM 1915 C C . SER A 1 247 ? 7.91 35.156 8.938 1 68.56 247 SER A C 1
ATOM 1917 O O . SER A 1 247 ? 8.57 34.188 8.539 1 68.56 247 SER A O 1
ATOM 1919 N N . GLU A 1 248 ? 6.957 35.719 8.305 1 69.56 248 GLU A N 1
ATOM 1920 C CA . GLU A 1 248 ? 7.016 35.719 6.848 1 69.56 248 GLU A CA 1
ATOM 1921 C C . GLU A 1 248 ? 7.145 37.125 6.297 1 69.56 248 GLU A C 1
ATOM 1923 O O . GLU A 1 248 ? 6.387 38.031 6.684 1 69.56 248 GLU A O 1
ATOM 1928 N N . THR A 1 249 ? 8.297 37.406 5.727 1 64.06 249 THR A N 1
ATOM 1929 C CA . THR A 1 249 ? 8.508 38.719 5.129 1 64.06 249 THR A CA 1
ATOM 1930 C C . THR A 1 249 ? 8.367 38.656 3.609 1 64.06 249 THR A C 1
ATOM 1932 O O . THR A 1 249 ? 9.078 37.875 2.949 1 64.06 249 THR A O 1
ATOM 1935 N N . ASN A 1 250 ? 7.32 39.219 3.158 1 59.91 250 ASN A N 1
ATOM 1936 C CA . ASN A 1 250 ? 6.984 39.156 1.739 1 59.91 250 ASN A CA 1
ATOM 1937 C C . ASN A 1 250 ? 7.812 40.156 0.933 1 59.91 250 ASN A C 1
ATOM 1939 O O . ASN A 1 250 ? 7.992 41.312 1.349 1 59.91 250 ASN A O 1
ATOM 1943 N N . PHE A 1 251 ? 8.742 39.688 0.188 1 50.5 251 PHE A N 1
ATOM 1944 C CA . PHE A 1 251 ? 9.32 40.562 -0.834 1 50.5 251 PHE A CA 1
ATOM 1945 C C . PHE A 1 251 ? 8.664 40.312 -2.188 1 50.5 251 PHE A C 1
ATOM 1947 O O . PHE A 1 251 ? 8.391 39.188 -2.553 1 50.5 251 PHE A O 1
ATOM 1954 N N . VAL A 1 252 ? 7.559 40.938 -2.465 1 50.06 252 VAL A N 1
ATOM 1955 C CA . VAL A 1 252 ? 6.852 40.75 -3.725 1 50.06 252 VAL A CA 1
ATOM 1956 C C . VAL A 1 252 ? 7.758 41.125 -4.891 1 50.06 252 VAL A C 1
ATOM 1958 O O . VAL A 1 252 ? 8.289 42.25 -4.934 1 50.06 252 VAL A O 1
ATOM 1961 N N . THR A 1 253 ? 8.461 40.219 -5.441 1 50.66 253 THR A N 1
ATOM 1962 C CA . THR A 1 253 ? 9.109 40.656 -6.68 1 50.66 253 THR A CA 1
ATOM 1963 C C . THR A 1 253 ? 8.094 40.75 -7.812 1 50.66 253 THR A C 1
ATOM 1965 O O . THR A 1 253 ? 7.004 40.156 -7.734 1 50.66 253 THR A O 1
ATOM 1968 N N . ARG A 1 254 ? 8.594 41.094 -9.133 1 50.12 254 ARG A N 1
ATOM 1969 C CA . ARG A 1 254 ? 8.031 41.656 -10.367 1 50.12 254 ARG A CA 1
ATOM 1970 C C . ARG A 1 254 ? 7.039 40.688 -10.992 1 50.12 254 ARG A C 1
ATOM 1972 O O . ARG A 1 254 ? 7.23 39.469 -10.938 1 50.12 254 ARG A O 1
ATOM 1979 N N . LYS A 1 255 ? 5.828 41.156 -11.359 1 50.66 255 LYS A N 1
ATOM 1980 C CA . LYS A 1 255 ? 4.531 40.906 -11.977 1 50.66 255 LYS A CA 1
ATOM 1981 C C . LYS A 1 255 ? 4.664 39.906 -13.148 1 50.66 255 LYS A C 1
ATOM 1983 O O . LYS A 1 255 ? 3.752 39.125 -13.414 1 50.66 255 LYS A O 1
ATOM 1988 N N . ASN A 1 256 ? 5.629 39.938 -14.094 1 56.16 256 ASN A N 1
ATOM 1989 C CA . ASN A 1 256 ? 5.367 39.406 -15.438 1 56.16 256 ASN A CA 1
ATOM 1990 C C . ASN A 1 256 ? 5.488 37.906 -15.492 1 56.16 256 ASN A C 1
ATOM 1992 O O . ASN A 1 256 ? 5.094 37.281 -16.484 1 56.16 256 ASN A O 1
ATOM 1996 N N . ILE A 1 257 ? 6.105 37.281 -14.5 1 67.19 257 ILE A N 1
ATOM 1997 C CA . ILE A 1 257 ? 6.332 35.844 -14.695 1 67.19 257 ILE A CA 1
ATOM 1998 C C . ILE A 1 257 ? 5.418 35.062 -13.758 1 67.19 257 ILE A C 1
ATOM 2000 O O . ILE A 1 257 ? 5.602 33.844 -13.586 1 67.19 257 ILE A O 1
ATOM 2004 N N . ASP A 1 258 ? 4.273 35.531 -13.328 1 79.75 258 ASP A N 1
ATOM 2005 C CA . ASP A 1 258 ? 3.35 34.844 -12.438 1 79.75 258 ASP A CA 1
ATOM 2006 C C . ASP A 1 258 ? 4.094 34.219 -11.266 1 79.75 258 ASP A C 1
ATOM 2008 O O . ASP A 1 258 ? 3.916 33.031 -10.977 1 79.75 258 ASP A O 1
ATOM 2012 N N . ALA A 1 259 ? 5.074 34.938 -10.75 1 87.75 259 ALA A N 1
ATOM 2013 C CA . ALA A 1 259 ? 5.914 34.438 -9.664 1 87.75 259 ALA A CA 1
ATOM 2014 C C . ALA A 1 259 ? 5.93 35.375 -8.477 1 87.75 259 ALA A C 1
ATOM 2016 O O . ALA A 1 259 ? 5.633 36.562 -8.625 1 87.75 259 ALA A O 1
ATOM 2017 N N . GLN A 1 260 ? 6.055 34.875 -7.316 1 87.88 260 GLN A N 1
ATOM 2018 C CA . GLN A 1 260 ? 6.203 35.594 -6.066 1 87.88 260 GLN A CA 1
ATOM 2019 C C . GLN A 1 260 ? 7.398 35.094 -5.262 1 87.88 260 GLN A C 1
ATOM 2021 O O . GLN A 1 260 ? 7.695 33.906 -5.27 1 87.88 260 GLN A O 1
ATOM 2026 N N . SER A 1 261 ? 8.164 36.031 -4.707 1 88.25 261 SER A N 1
ATOM 2027 C CA . SER A 1 261 ? 9.273 35.656 -3.83 1 88.25 261 SER A CA 1
ATOM 2028 C C . SER A 1 261 ? 9.086 36.219 -2.432 1 88.25 261 SER A C 1
ATOM 2030 O O . SER A 1 261 ? 8.531 37.312 -2.27 1 88.25 261 SER A O 1
ATOM 2032 N N . TYR A 1 262 ? 9.406 35.5 -1.421 1 87.19 262 TYR A N 1
ATOM 2033 C CA . TYR A 1 262 ? 9.32 35.938 -0.032 1 87.19 262 TYR A CA 1
ATOM 2034 C C . TYR A 1 262 ? 10.297 35.188 0.845 1 87.19 262 TYR A C 1
ATOM 2036 O O . TYR A 1 262 ? 10.938 34.219 0.385 1 87.19 262 TYR A O 1
ATOM 2044 N N . THR A 1 263 ? 10.5 35.688 1.996 1 87.44 263 THR A N 1
ATOM 2045 C CA . THR A 1 263 ? 11.383 35 2.949 1 87.44 263 THR A CA 1
ATOM 2046 C C . THR A 1 263 ? 10.586 34.469 4.137 1 87.44 263 THR A C 1
ATOM 2048 O O . THR A 1 263 ? 9.688 35.156 4.645 1 87.44 263 THR A O 1
ATOM 2051 N N . VAL A 1 264 ? 10.82 33.281 4.484 1 87.25 264 VAL A N 1
ATOM 2052 C CA . VAL A 1 264 ? 10.172 32.625 5.629 1 87.25 264 VAL A CA 1
ATOM 2053 C C . VAL A 1 264 ? 11.195 32.406 6.734 1 87.25 264 VAL A C 1
ATOM 2055 O O . VAL A 1 264 ? 12.297 31.891 6.477 1 87.25 264 VAL A O 1
ATOM 2058 N N . HIS A 1 265 ? 10.859 32.781 7.918 1 86.44 265 HIS A N 1
ATOM 2059 C CA . HIS A 1 265 ? 11.688 32.531 9.094 1 86.44 265 HIS A CA 1
ATOM 2060 C C . HIS A 1 265 ? 11.047 31.516 10.016 1 86.44 265 HIS A C 1
ATOM 2062 O O . HIS A 1 265 ? 9.898 31.672 10.445 1 86.44 265 HIS A O 1
ATOM 2068 N N . LEU A 1 266 ? 11.75 30.453 10.266 1 85.19 266 LEU A N 1
ATOM 2069 C CA . LEU A 1 266 ? 11.289 29.375 11.141 1 85.19 266 LEU A CA 1
ATOM 2070 C C . LEU A 1 266 ? 12.039 29.391 12.469 1 85.19 266 LEU A C 1
ATOM 2072 O O . LEU A 1 266 ? 13.227 29.719 12.508 1 85.19 266 LEU A O 1
ATOM 2076 N N . SER A 1 267 ? 11.344 29.141 13.484 1 83.56 267 SER A N 1
ATOM 2077 C CA . SER A 1 267 ? 11.953 29.062 14.805 1 83.56 267 SER A CA 1
ATOM 2078 C C . SER A 1 267 ? 11.609 27.75 15.508 1 83.56 267 SER A C 1
ATOM 2080 O O . SER A 1 267 ? 10.555 27.172 15.258 1 83.56 267 SER A O 1
ATOM 2082 N N . ALA A 1 268 ? 12.578 27.203 16.203 1 80.38 268 ALA A N 1
ATOM 2083 C CA . ALA A 1 268 ? 12.391 26.031 17.047 1 80.38 268 ALA A CA 1
ATOM 2084 C C . ALA A 1 268 ? 12.82 26.312 18.484 1 80.38 268 ALA A C 1
ATOM 2086 O O . ALA A 1 268 ? 13.836 26.969 18.719 1 80.38 268 ALA A O 1
ATOM 2087 N N . GLU A 1 269 ? 11.945 26.031 19.375 1 77.06 269 GLU A N 1
ATOM 2088 C CA . GLU A 1 269 ? 12.242 26.172 20.797 1 77.06 269 GLU A CA 1
ATOM 2089 C C . GLU A 1 269 ? 12.266 24.812 21.484 1 77.06 269 GLU A C 1
ATOM 2091 O O . GLU A 1 269 ? 11.43 23.953 21.203 1 77.06 269 GLU A O 1
ATOM 2096 N N . GLU A 1 270 ? 13.422 24.531 22.094 1 70.12 270 GLU A N 1
ATOM 2097 C CA . GLU A 1 270 ? 13.477 23.344 22.938 1 70.12 270 GLU A CA 1
ATOM 2098 C C . GLU A 1 270 ? 13.75 23.688 24.391 1 70.12 270 GLU A C 1
ATOM 2100 O O . GLU A 1 270 ? 14.523 24.609 24.672 1 70.12 270 GLU A O 1
ATOM 2105 N N . SER A 1 271 ? 12.875 23.25 25.312 1 61.22 271 SER A N 1
ATOM 2106 C CA . SER A 1 271 ? 13.039 23.562 26.719 1 61.22 271 SER A CA 1
ATOM 2107 C C . SER A 1 271 ? 14.445 23.219 27.203 1 61.22 271 SER A C 1
ATOM 2109 O O . SER A 1 271 ? 14.992 23.891 28.094 1 61.22 271 SER A O 1
ATOM 2111 N N . SER A 1 272 ? 15.047 22.109 26.781 1 53.72 272 SER A N 1
ATOM 2112 C CA . SER A 1 272 ? 16.297 21.688 27.406 1 53.72 272 SER A CA 1
ATOM 2113 C C . SER A 1 272 ? 17.422 22.672 27.125 1 53.72 272 SER A C 1
ATOM 2115 O O . SER A 1 272 ? 18.312 22.859 27.953 1 53.72 272 SER A O 1
ATOM 2117 N N . ASN A 1 273 ? 17.5 23.266 26 1 51.09 273 ASN A N 1
ATOM 2118 C CA . ASN A 1 273 ? 18.703 24.031 25.734 1 51.09 273 ASN A CA 1
ATOM 2119 C C . ASN A 1 273 ? 18.391 25.5 25.438 1 51.09 273 ASN A C 1
ATOM 2121 O O . ASN A 1 273 ? 19.281 26.297 25.172 1 51.09 273 ASN A O 1
ATOM 2125 N N . ALA A 1 274 ? 17.5 26.203 26.109 1 52.81 274 ALA A N 1
ATOM 2126 C CA . ALA A 1 274 ? 17.172 27.625 26.016 1 52.81 274 ALA A CA 1
ATOM 2127 C C . ALA A 1 274 ? 17.547 28.203 24.656 1 52.81 274 ALA A C 1
ATOM 2129 O O . ALA A 1 274 ? 17.531 29.422 24.469 1 52.81 274 ALA A O 1
ATOM 2130 N N . ALA A 1 275 ? 18.203 27.406 23.797 1 54.28 275 ALA A N 1
ATOM 2131 C CA . ALA A 1 275 ? 18.734 28.016 22.578 1 54.28 275 ALA A CA 1
ATOM 2132 C C . ALA A 1 275 ? 17.703 27.969 21.453 1 54.28 275 ALA A C 1
ATOM 2134 O O . ALA A 1 275 ? 17.125 26.922 21.172 1 54.28 275 ALA A O 1
ATOM 2135 N N . GLU A 1 276 ? 17.109 29.078 21.109 1 62.22 276 GLU A N 1
ATOM 2136 C CA . GLU A 1 276 ? 16.297 29.281 19.906 1 62.22 276 GLU A CA 1
ATOM 2137 C C . GLU A 1 276 ? 17.125 29.125 18.641 1 62.22 276 GLU A C 1
ATOM 2139 O O . GLU A 1 276 ? 18.141 29.797 18.484 1 62.22 276 GLU A O 1
ATOM 2144 N N . ASN A 1 277 ? 16.812 27.922 17.969 1 75.44 277 ASN A N 1
ATOM 2145 C CA . ASN A 1 277 ? 17.438 27.766 16.656 1 75.44 277 ASN A CA 1
ATOM 2146 C C . ASN A 1 277 ? 16.516 28.266 15.539 1 75.44 277 ASN A C 1
ATOM 2148 O O . ASN A 1 277 ? 15.32 28 15.547 1 75.44 277 ASN A O 1
ATOM 2152 N N . GLU A 1 278 ? 17.078 29.219 14.852 1 78.56 278 GLU A N 1
ATOM 2153 C CA . GLU A 1 278 ? 16.312 29.812 13.766 1 78.56 278 GLU A CA 1
ATOM 2154 C C . GLU A 1 278 ? 16.922 29.469 12.406 1 78.56 278 GLU A C 1
ATOM 2156 O O . GLU A 1 278 ? 18.125 29.234 12.297 1 78.56 278 GLU A O 1
ATOM 2161 N N . CYS A 1 279 ? 15.969 29.219 11.539 1 82.25 279 CYS A N 1
ATOM 2162 C CA . CYS A 1 279 ? 16.391 29.047 10.148 1 82.25 279 CYS A CA 1
ATOM 2163 C C . CYS A 1 279 ? 15.492 29.844 9.211 1 82.25 279 CYS A C 1
ATOM 2165 O O . CYS A 1 279 ? 14.328 30.094 9.523 1 82.25 279 CYS A O 1
ATOM 2167 N N . SER A 1 280 ? 16.141 30.312 8.117 1 87.19 280 SER A N 1
ATOM 2168 C CA . SER A 1 280 ? 15.398 31.125 7.148 1 87.19 280 SER A CA 1
ATOM 2169 C C . SER A 1 280 ? 15.523 30.547 5.742 1 87.19 280 SER A C 1
ATOM 2171 O O . SER A 1 280 ? 16.516 29.891 5.414 1 87.19 280 SER A O 1
ATOM 2173 N N . TYR A 1 281 ? 14.453 30.781 5 1 89.75 281 TYR A N 1
ATOM 2174 C CA . TYR A 1 281 ? 14.422 30.312 3.617 1 89.75 281 TYR A CA 1
ATOM 2175 C C . TYR A 1 281 ? 13.953 31.422 2.686 1 89.75 281 TYR A C 1
ATOM 2177 O O . TYR A 1 281 ? 13.031 32.188 3.014 1 89.75 281 TYR A O 1
ATOM 2185 N N . TYR A 1 282 ? 14.703 31.547 1.575 1 90.06 282 TYR A N 1
ATOM 2186 C CA . TYR A 1 282 ? 14.172 32.312 0.451 1 90.06 282 TYR A CA 1
ATOM 2187 C C . TYR A 1 282 ? 13.219 31.453 -0.384 1 90.06 282 TYR A C 1
ATOM 2189 O O . TYR A 1 282 ? 13.609 30.406 -0.893 1 90.06 282 TYR A O 1
ATOM 2197 N N . MET A 1 283 ? 11.984 31.953 -0.513 1 92.56 283 MET A N 1
ATOM 2198 C CA . MET A 1 283 ? 10.945 31.203 -1.207 1 92.56 283 MET A CA 1
ATOM 2199 C C . MET A 1 283 ? 10.664 31.797 -2.58 1 92.56 283 MET A C 1
ATOM 2201 O O . MET A 1 283 ? 10.555 33.031 -2.717 1 92.56 283 MET A O 1
ATOM 2205 N N . TRP A 1 284 ? 10.68 30.938 -3.598 1 93.31 284 TRP A N 1
ATOM 2206 C CA . TRP A 1 284 ? 10.242 31.312 -4.941 1 93.31 284 TRP A CA 1
ATOM 2207 C C . TRP A 1 284 ? 9.039 30.5 -5.371 1 93.31 284 TRP A C 1
ATOM 2209 O O . TRP A 1 284 ? 9.141 29.281 -5.559 1 93.31 284 TRP A O 1
ATOM 2219 N N . LYS A 1 285 ? 7.852 31.172 -5.48 1 94.38 285 LYS A N 1
ATOM 2220 C CA . LYS A 1 285 ? 6.602 30.531 -5.891 1 94.38 285 LYS A CA 1
ATOM 2221 C C . LYS A 1 285 ? 6.191 30.969 -7.293 1 94.38 285 LYS A C 1
ATOM 2223 O O . LYS A 1 285 ? 6.008 32.156 -7.543 1 94.38 285 LYS A O 1
ATOM 2228 N N . GLN A 1 286 ? 6.059 30.031 -8.188 1 95.12 286 GLN A N 1
ATOM 2229 C CA . GLN A 1 286 ? 5.75 30.344 -9.578 1 95.12 286 GLN A CA 1
ATOM 2230 C C . GLN A 1 286 ? 4.656 29.438 -10.125 1 95.12 286 GLN A C 1
ATOM 2232 O O . GLN A 1 286 ? 4.613 28.25 -9.797 1 95.12 286 GLN A O 1
ATOM 2237 N N . LYS A 1 287 ? 3.791 30.016 -10.93 1 95.12 287 LYS A N 1
ATOM 2238 C CA . LYS A 1 287 ? 2.68 29.281 -11.523 1 95.12 287 LYS A CA 1
ATOM 2239 C C . LYS A 1 287 ? 2.967 28.922 -12.977 1 95.12 287 LYS A C 1
ATOM 2241 O O . LYS A 1 287 ? 3.596 29.688 -13.695 1 95.12 287 LYS A O 1
ATOM 2246 N N . PHE A 1 288 ? 2.619 27.703 -13.352 1 95.94 288 PHE A N 1
ATOM 2247 C CA . PHE A 1 288 ? 2.713 27.219 -14.719 1 95.94 288 PHE A CA 1
ATOM 2248 C C . PHE A 1 288 ? 1.38 26.641 -15.188 1 95.94 288 PHE A C 1
ATOM 2250 O O . PHE A 1 288 ? 0.682 25.984 -14.414 1 95.94 288 PHE A O 1
ATOM 2257 N N . PRO A 1 289 ? 0.983 26.891 -16.406 1 95.56 289 PRO A N 1
ATOM 2258 C CA . PRO A 1 289 ? -0.235 26.25 -16.906 1 95.56 289 PRO A CA 1
ATOM 2259 C C . PRO A 1 289 ? -0.094 24.734 -17.031 1 95.56 289 PRO A C 1
ATOM 2261 O O . PRO A 1 289 ? 0.943 24.25 -17.484 1 95.56 289 PRO A O 1
ATOM 2264 N N . VAL A 1 290 ? -1.127 24 -16.609 1 95.75 290 VAL A N 1
ATOM 2265 C CA . VAL A 1 290 ? -1.121 22.547 -16.75 1 95.75 290 VAL A CA 1
ATOM 2266 C C . VAL A 1 290 ? -1.262 22.172 -18.234 1 95.75 290 VAL A C 1
ATOM 2268 O O . VAL A 1 290 ? -2.158 22.672 -18.922 1 95.75 290 VAL A O 1
ATOM 2271 N N . ARG A 1 291 ? -0.335 21.391 -18.703 1 95.12 291 ARG A N 1
ATOM 2272 C CA . ARG A 1 291 ? -0.413 20.875 -20.062 1 95.12 291 ARG A CA 1
ATOM 2273 C C . ARG A 1 291 ? -1.478 19.797 -20.188 1 95.12 291 ARG A C 1
ATOM 2275 O O . ARG A 1 291 ? -1.612 18.953 -19.297 1 95.12 291 ARG A O 1
ATOM 2282 N N . GLN A 1 292 ? -2.135 19.766 -21.219 1 92.88 292 GLN A N 1
ATOM 2283 C CA . GLN A 1 292 ? -3.256 18.859 -21.422 1 92.88 292 GLN A CA 1
ATOM 2284 C C . GLN A 1 292 ? -2.803 17.391 -21.344 1 92.88 292 GLN A C 1
ATOM 2286 O O . GLN A 1 292 ? -3.52 16.547 -20.812 1 92.88 292 GLN A O 1
ATOM 2291 N N . GLU A 1 293 ? -1.67 17.172 -21.828 1 92.88 293 GLU A N 1
ATOM 2292 C CA . GLU A 1 293 ? -1.159 15.797 -21.891 1 92.88 293 GLU A CA 1
ATOM 2293 C C . GLU A 1 293 ? -0.758 15.297 -20.516 1 92.88 293 GLU A C 1
ATOM 2295 O O . GLU A 1 293 ? -0.539 14.102 -20.312 1 92.88 293 GLU A O 1
ATOM 2300 N N . CYS A 1 294 ? -0.726 16.188 -19.531 1 94 294 CYS A N 1
ATOM 2301 C CA . CYS A 1 294 ? -0.273 15.812 -18.188 1 94 294 CYS A CA 1
ATOM 2302 C C . CYS A 1 294 ? -1.442 15.758 -17.219 1 94 294 CYS A C 1
ATOM 2304 O O . CYS A 1 294 ? -1.247 15.531 -16.016 1 94 294 CYS A O 1
ATOM 2306 N N . ARG A 1 295 ? -2.629 15.961 -17.75 1 92.12 295 ARG A N 1
ATOM 2307 C CA . ARG A 1 295 ? -3.801 15.961 -16.875 1 92.12 295 ARG A CA 1
ATOM 2308 C C . ARG A 1 295 ? -4.141 14.547 -16.422 1 92.12 295 ARG A C 1
ATOM 2310 O O . ARG A 1 295 ? -4.02 13.594 -17.188 1 92.12 295 ARG A O 1
ATOM 2317 N N . VAL A 1 296 ? -4.523 14.477 -15.164 1 86.06 296 VAL A N 1
ATOM 2318 C CA . VAL A 1 296 ? -4.945 13.203 -14.586 1 86.06 296 VAL A CA 1
ATOM 2319 C C . VAL A 1 296 ? -6.316 13.359 -13.938 1 86.06 296 VAL A C 1
ATOM 2321 O O . VAL A 1 296 ? -6.73 14.477 -13.609 1 86.06 296 VAL A O 1
ATOM 2324 N N . GLU A 1 297 ? -6.953 12.297 -13.719 1 76.62 297 GLU A N 1
ATOM 2325 C CA . GLU A 1 297 ? -8.312 12.297 -13.188 1 76.62 297 GLU A CA 1
ATOM 2326 C C . GLU A 1 297 ? -8.359 12.914 -11.797 1 76.62 297 GLU A C 1
ATOM 2328 O O . GLU A 1 297 ? -9.289 13.656 -11.469 1 76.62 297 GLU A O 1
ATOM 2333 N N . LYS A 1 298 ? -7.402 12.727 -11.008 1 78.38 298 LYS A N 1
ATOM 2334 C CA . LYS A 1 298 ? -7.379 13.141 -9.609 1 78.38 298 LYS A CA 1
ATOM 2335 C C . LYS A 1 298 ? -7.23 14.648 -9.484 1 78.38 298 LYS A C 1
ATOM 2337 O O . LYS A 1 298 ? -7.469 15.219 -8.414 1 78.38 298 LYS A O 1
ATOM 2342 N N . ARG A 1 299 ? -6.762 15.305 -10.578 1 87.06 299 ARG A N 1
ATOM 2343 C CA . ARG A 1 299 ? -6.52 16.75 -10.555 1 87.06 299 ARG A CA 1
ATOM 2344 C C . ARG A 1 299 ? -7.188 17.438 -11.742 1 87.06 299 ARG A C 1
ATOM 2346 O O . ARG A 1 299 ? -6.625 18.359 -12.32 1 87.06 299 ARG A O 1
ATOM 2353 N N . MET A 1 300 ? -8.344 17.031 -12.062 1 83 300 MET A N 1
ATOM 2354 C CA . MET A 1 300 ? -8.992 17.531 -13.266 1 83 300 MET A CA 1
ATOM 2355 C C . MET A 1 300 ? -9.398 19 -13.094 1 83 300 MET A C 1
ATOM 2357 O O . MET A 1 300 ? -9.422 19.75 -14.062 1 83 300 MET A O 1
ATOM 2361 N N . GLU A 1 301 ? -9.57 19.406 -11.891 1 84.44 301 GLU A N 1
ATOM 2362 C CA . GLU A 1 301 ? -10.062 20.75 -11.633 1 84.44 301 GLU A CA 1
ATOM 2363 C C . GLU A 1 301 ? -8.914 21.75 -11.508 1 84.44 301 GLU A C 1
ATOM 2365 O O . GLU A 1 301 ? -9.141 22.953 -11.375 1 84.44 301 GLU A O 1
ATOM 2370 N N . VAL A 1 302 ? -7.68 21.266 -11.555 1 88.81 302 VAL A N 1
ATOM 2371 C CA . VAL A 1 302 ? -6.52 22.141 -11.367 1 88.81 302 VAL A CA 1
ATOM 2372 C C . VAL A 1 302 ? -5.977 22.578 -12.727 1 88.81 302 VAL A C 1
ATOM 2374 O O . VAL A 1 302 ? -5.578 21.734 -13.539 1 88.81 302 VAL A O 1
ATOM 2377 N N . ASP A 1 303 ? -5.887 23.891 -12.914 1 91.94 303 ASP A N 1
ATOM 2378 C CA . ASP A 1 303 ? -5.48 24.391 -14.219 1 91.94 303 ASP A CA 1
ATOM 2379 C C . ASP A 1 303 ? -4.062 24.953 -14.172 1 91.94 303 ASP A C 1
ATOM 2381 O O . ASP A 1 303 ? -3.48 25.266 -15.219 1 91.94 303 ASP A O 1
ATOM 2385 N N . GLU A 1 304 ? -3.539 25.047 -13 1 94 304 GLU A N 1
ATOM 2386 C CA . GLU A 1 304 ? -2.189 25.594 -12.859 1 94 304 GLU A CA 1
ATOM 2387 C C . GLU A 1 304 ? -1.376 24.781 -11.852 1 94 304 GLU A C 1
ATOM 2389 O O . GLU A 1 304 ? -1.9 24.359 -10.82 1 94 304 GLU A O 1
ATOM 2394 N N . TRP A 1 305 ? -0.16 24.516 -12.25 1 94.69 305 TRP A N 1
ATOM 2395 C CA . TRP A 1 305 ? 0.802 23.984 -11.289 1 94.69 305 TRP A CA 1
ATOM 2396 C C . TRP A 1 305 ? 1.461 25.109 -10.5 1 94.69 305 TRP A C 1
ATOM 2398 O O . TRP A 1 305 ? 1.935 26.094 -11.078 1 94.69 305 TRP A O 1
ATOM 2408 N N . VAL A 1 306 ? 1.397 25.062 -9.281 1 94.5 306 VAL A N 1
ATOM 2409 C CA . VAL A 1 306 ? 2.125 26.016 -8.43 1 94.5 306 VAL A CA 1
ATOM 2410 C C . VAL A 1 306 ? 3.385 25.344 -7.879 1 94.5 306 VAL A C 1
ATOM 2412 O O . VAL A 1 306 ? 3.299 24.359 -7.133 1 94.5 306 VAL A O 1
ATOM 2415 N N . ILE A 1 307 ? 4.523 25.812 -8.289 1 96.94 307 ILE A N 1
ATOM 2416 C CA . ILE A 1 307 ? 5.801 25.25 -7.852 1 96.94 307 ILE A CA 1
ATOM 2417 C C . ILE A 1 307 ? 6.504 26.25 -6.926 1 96.94 307 ILE A C 1
ATOM 2419 O O . ILE A 1 307 ? 6.645 27.422 -7.258 1 96.94 307 ILE A O 1
ATOM 2423 N N . THR A 1 308 ? 6.91 25.766 -5.801 1 96.38 308 THR A N 1
ATOM 2424 C CA . THR A 1 308 ? 7.652 26.594 -4.855 1 96.38 308 THR A CA 1
ATOM 2425 C C . THR A 1 308 ? 9.039 26 -4.594 1 96.38 308 THR A C 1
ATOM 2427 O O . THR A 1 308 ? 9.164 24.812 -4.289 1 96.38 308 THR A O 1
ATOM 2430 N N . LEU A 1 309 ? 10.016 26.766 -4.766 1 96.44 309 LEU A N 1
ATOM 2431 C CA . LEU A 1 309 ? 11.391 26.406 -4.414 1 96.44 309 LEU A CA 1
ATOM 2432 C C . LEU A 1 309 ? 11.836 27.141 -3.154 1 96.44 309 LEU A C 1
ATOM 2434 O O . LEU A 1 309 ? 11.547 28.328 -2.986 1 96.44 309 LEU A O 1
ATOM 2438 N N . ALA A 1 310 ? 12.43 26.406 -2.266 1 94.38 310 ALA A N 1
ATOM 2439 C CA . ALA A 1 310 ? 12.93 27 -1.028 1 94.38 310 ALA A CA 1
ATOM 2440 C C . ALA A 1 310 ? 14.453 26.891 -0.95 1 94.38 310 ALA A C 1
ATOM 2442 O O . ALA A 1 310 ? 15.008 25.797 -1.025 1 94.38 310 ALA A O 1
ATOM 2443 N N . PHE A 1 311 ? 15.078 28.062 -0.8 1 92.25 311 PHE A N 1
ATOM 2444 C CA . PHE A 1 311 ? 16.531 28.156 -0.7 1 92.25 311 PHE A CA 1
ATOM 2445 C C . PHE A 1 311 ? 16.953 28.531 0.714 1 92.25 311 PHE A C 1
ATOM 2447 O O . PHE A 1 311 ? 16.594 29.609 1.209 1 92.25 311 PHE A O 1
ATOM 2454 N N . PRO A 1 312 ? 17.641 27.641 1.374 1 89.94 312 PRO A N 1
ATOM 2455 C CA . PRO A 1 312 ? 18.047 27.969 2.742 1 89.94 312 PRO A CA 1
ATOM 2456 C C . PRO A 1 312 ? 19 29.156 2.801 1 89.94 312 PRO A C 1
ATOM 2458 O O . PRO A 1 312 ? 19.922 29.266 1.981 1 89.94 312 PRO A O 1
ATOM 2461 N N . ILE A 1 313 ? 18.703 30.094 3.686 1 82.81 313 ILE A N 1
ATOM 2462 C CA . ILE A 1 313 ? 19.547 31.266 3.924 1 82.81 313 ILE A CA 1
ATOM 2463 C C . ILE A 1 313 ? 20.406 31.047 5.168 1 82.81 313 ILE A C 1
ATOM 2465 O O . ILE A 1 313 ? 19.875 30.703 6.234 1 82.81 313 ILE A O 1
ATOM 2469 N N . GLY A 1 314 ? 21.797 31.391 5.125 1 70.44 314 GLY A N 1
ATOM 2470 C CA . GLY A 1 314 ? 22.688 31.328 6.27 1 70.44 314 GLY A CA 1
ATOM 2471 C C . GLY A 1 314 ? 23.188 29.938 6.578 1 70.44 314 GLY A C 1
ATOM 2472 O O . GLY A 1 314 ? 22.953 29 5.805 1 70.44 314 GLY A O 1
ATOM 2473 N N . GLU A 1 315 ? 24.297 29.891 7.445 1 56.5 315 GLU A N 1
ATOM 2474 C CA . GLU A 1 315 ? 24.984 28.656 7.82 1 56.5 315 GLU A CA 1
ATOM 2475 C C . GLU A 1 315 ? 24 27.656 8.414 1 56.5 315 GLU A C 1
ATOM 2477 O O . GLU A 1 315 ? 23.516 27.828 9.531 1 56.5 315 GLU A O 1
ATOM 2482 N N . HIS A 1 316 ? 23.094 27.641 7.863 1 50.56 316 HIS A N 1
ATOM 2483 C CA . HIS A 1 316 ? 22.156 26.734 8.508 1 50.56 316 HIS A CA 1
ATOM 2484 C C . HIS A 1 316 ? 22.828 25.375 8.797 1 50.56 316 HIS A C 1
ATOM 2486 O O . HIS A 1 316 ? 23.656 24.922 8.023 1 50.56 316 HIS A O 1
ATOM 2492 N N . PHE A 1 317 ? 23.062 25.297 10.133 1 40.88 317 PHE A N 1
ATOM 2493 C CA . PHE A 1 317 ? 23.656 24.156 10.82 1 40.88 317 PHE A CA 1
ATOM 2494 C C . PHE A 1 317 ? 23.438 22.875 10.031 1 40.88 317 PHE A C 1
ATOM 2496 O O . PHE A 1 317 ? 24.359 22.078 9.859 1 40.88 317 PHE A O 1
ATOM 2503 N N . HIS A 1 318 ? 22.328 22.344 10.406 1 43.34 318 HIS A N 1
ATOM 2504 C CA . HIS A 1 318 ? 22.297 20.891 10.398 1 43.34 318 HIS A CA 1
ATOM 2505 C C . HIS A 1 318 ? 22.594 20.344 9.008 1 43.34 318 HIS A C 1
ATOM 2507 O O . HIS A 1 318 ? 21.719 20.312 8.148 1 43.34 318 HIS A O 1
ATOM 2513 N N . ARG A 1 319 ? 23.766 20.797 8.453 1 39.81 319 ARG A N 1
ATOM 2514 C CA . ARG A 1 319 ? 24.406 20.047 7.375 1 39.81 319 ARG A CA 1
ATOM 2515 C C . ARG A 1 319 ? 24 18.578 7.383 1 39.81 319 ARG A C 1
ATOM 2517 O O . ARG A 1 319 ? 24.484 17.797 6.574 1 39.81 319 ARG A O 1
ATOM 2524 N N . GLY A 1 320 ? 24.328 18.125 8.484 1 37 320 GLY A N 1
ATOM 2525 C CA . GLY A 1 320 ? 24.516 16.703 8.281 1 37 320 GLY A CA 1
ATOM 2526 C C . GLY A 1 320 ? 23.609 16.125 7.215 1 37 320 GLY A C 1
ATOM 2527 O O . GLY A 1 320 ? 24.078 15.625 6.191 1 37 320 GLY A O 1
ATOM 2528 N N . THR A 1 321 ? 22.594 15.57 7.609 1 42.81 321 THR A N 1
ATOM 2529 C CA . THR A 1 321 ? 21.891 14.383 7.16 1 42.81 321 THR A CA 1
ATOM 2530 C C . THR A 1 321 ? 21.031 14.695 5.941 1 42.81 321 THR A C 1
ATOM 2532 O O . THR A 1 321 ? 20.766 15.859 5.645 1 42.81 321 THR A O 1
ATOM 2535 N N . SER A 1 322 ? 20.281 13.578 5.387 1 56.34 322 SER A N 1
ATOM 2536 C CA . SER A 1 322 ? 19.266 12.828 4.648 1 56.34 322 SER A CA 1
ATOM 2537 C C . SER A 1 322 ? 17.922 13.555 4.656 1 56.34 322 SER A C 1
ATOM 2539 O O . SER A 1 322 ? 16.875 12.938 4.887 1 56.34 322 SER A O 1
ATOM 2541 N N . SER A 1 323 ? 18.047 15.008 4.512 1 69.5 323 SER A N 1
ATOM 2542 C CA . SER A 1 323 ? 16.734 15.641 4.621 1 69.5 323 SER A CA 1
ATOM 2543 C C . SER A 1 323 ? 15.938 15.492 3.328 1 69.5 323 SER A C 1
ATOM 2545 O O . SER A 1 323 ? 16.516 15.461 2.24 1 69.5 323 SER A O 1
ATOM 2547 N N . PRO A 1 324 ? 14.695 15.594 3.553 1 77.88 324 PRO A N 1
ATOM 2548 C CA . PRO A 1 324 ? 13.828 15.477 2.377 1 77.88 324 PRO A CA 1
ATOM 2549 C C . PRO A 1 324 ? 13.906 16.703 1.466 1 77.88 324 PRO A C 1
ATOM 2551 O O . PRO A 1 324 ? 14.008 17.828 1.95 1 77.88 324 PRO A O 1
ATOM 2554 N N . GLY A 1 325 ? 14.055 16.469 0.159 1 91.38 325 GLY A N 1
ATOM 2555 C CA . GLY A 1 325 ? 14.188 17.547 -0.809 1 91.38 325 GLY A CA 1
ATOM 2556 C C . GLY A 1 325 ? 12.93 17.766 -1.622 1 91.38 325 GLY A C 1
ATOM 2557 O O . GLY A 1 325 ? 12.844 18.734 -2.389 1 91.38 325 GLY A O 1
ATOM 2558 N N . VAL A 1 326 ? 11.969 16.953 -1.473 1 95.25 326 VAL A N 1
ATOM 2559 C CA . VAL A 1 326 ? 10.719 17.078 -2.217 1 95.25 326 VAL A CA 1
ATOM 2560 C C . VAL A 1 326 ? 9.539 17.078 -1.248 1 95.25 326 VAL A C 1
ATOM 2562 O O . VAL A 1 326 ? 9.461 16.219 -0.357 1 95.25 326 VAL A O 1
ATOM 2565 N N . TYR A 1 327 ? 8.703 18.094 -1.429 1 94.06 327 TYR A N 1
ATOM 2566 C CA . TYR A 1 327 ? 7.523 18.25 -0.581 1 94.06 327 TYR A CA 1
ATOM 2567 C C . TYR A 1 327 ? 6.246 18.172 -1.407 1 94.06 327 TYR A C 1
ATOM 2569 O O . TYR A 1 327 ? 6.203 18.656 -2.541 1 94.06 327 TYR A O 1
ATOM 2577 N N . ALA A 1 328 ? 5.309 17.531 -0.929 1 92.81 328 ALA A N 1
ATOM 2578 C CA . ALA A 1 328 ? 3.908 17.688 -1.309 1 92.81 328 ALA A CA 1
ATOM 2579 C C . ALA A 1 328 ? 3.088 18.25 -0.151 1 92.81 328 ALA A C 1
ATOM 2581 O O . ALA A 1 328 ? 2.195 17.578 0.37 1 92.81 328 ALA A O 1
ATOM 2582 N N . PHE A 1 329 ? 3.5 19.562 0.178 1 90.5 329 PHE A N 1
ATOM 2583 C CA . PHE A 1 329 ? 3.035 20.312 1.338 1 90.5 329 PHE A CA 1
ATOM 2584 C C . PHE A 1 329 ? 3.705 19.812 2.611 1 90.5 329 PHE A C 1
ATOM 2586 O O . PHE A 1 329 ? 4.117 20.609 3.457 1 90.5 329 PHE A O 1
ATOM 2593 N N . LEU A 1 330 ? 3.811 18.562 2.723 1 90.19 330 LEU A N 1
ATOM 2594 C CA . LEU A 1 330 ? 4.605 17.922 3.762 1 90.19 330 LEU A CA 1
ATOM 2595 C C . LEU A 1 330 ? 5.785 17.172 3.156 1 90.19 330 LEU A C 1
ATOM 2597 O O . LEU A 1 330 ? 5.754 16.797 1.979 1 90.19 330 LEU A O 1
ATOM 2601 N N . PRO A 1 331 ? 6.797 16.984 3.996 1 90.5 331 PRO A N 1
ATOM 2602 C CA . PRO A 1 331 ? 8.008 16.391 3.432 1 90.5 331 PRO A CA 1
ATOM 2603 C C . PRO A 1 331 ? 7.824 14.914 3.057 1 90.5 331 PRO A C 1
ATOM 2605 O O . PRO A 1 331 ? 7.125 14.18 3.756 1 90.5 331 PRO A O 1
ATOM 2608 N N . THR A 1 332 ? 8.359 14.531 1.898 1 89.56 332 THR A N 1
ATOM 2609 C CA . THR A 1 332 ? 8.555 13.125 1.568 1 89.56 332 THR A CA 1
ATOM 2610 C C . THR A 1 332 ? 9.859 12.609 2.154 1 89.56 332 THR A C 1
ATOM 2612 O O . THR A 1 332 ? 10.492 13.281 2.971 1 89.56 332 THR A O 1
ATOM 2615 N N . GLU A 1 333 ? 10.258 11.406 1.789 1 82.69 333 GLU A N 1
ATOM 2616 C CA . GLU A 1 333 ? 11.523 10.859 2.254 1 82.69 333 GLU A CA 1
ATOM 2617 C C . GLU A 1 333 ? 12.586 10.914 1.157 1 82.69 333 GLU A C 1
ATOM 2619 O O . GLU A 1 333 ? 13.672 10.344 1.303 1 82.69 333 GLU A O 1
ATOM 2624 N N . MET A 1 334 ? 12.242 11.609 0.156 1 88.31 334 MET A N 1
ATOM 2625 C CA . MET A 1 334 ? 13.156 11.664 -0.98 1 88.31 334 MET A CA 1
ATOM 2626 C C . MET A 1 334 ? 14.32 12.609 -0.694 1 88.31 334 MET A C 1
ATOM 2628 O O . MET A 1 334 ? 14.125 13.828 -0.593 1 88.31 334 MET A O 1
ATOM 2632 N N . VAL A 1 335 ? 15.438 11.992 -0.643 1 87.31 335 VAL A N 1
ATOM 2633 C CA . VAL A 1 335 ? 16.656 12.781 -0.556 1 87.31 335 VAL A CA 1
ATOM 2634 C C . VAL A 1 335 ? 17.172 13.102 -1.96 1 87.31 335 VAL A C 1
ATOM 2636 O O . VAL A 1 335 ? 17.531 12.203 -2.719 1 87.31 335 VAL A O 1
ATOM 2639 N N . THR A 1 336 ? 17.219 14.398 -2.303 1 91.56 336 THR A N 1
ATOM 2640 C CA . THR A 1 336 ? 17.484 14.789 -3.682 1 91.56 336 THR A CA 1
ATOM 2641 C C . THR A 1 336 ? 18.953 15.141 -3.865 1 91.56 336 THR A C 1
ATOM 2643 O O . THR A 1 336 ? 19.469 15.125 -4.984 1 91.56 336 THR A O 1
ATOM 2646 N N . ASN A 1 337 ? 19.641 15.562 -2.898 1 89.94 337 ASN A N 1
ATOM 2647 C CA . ASN A 1 337 ? 20.984 16.141 -2.93 1 89.94 337 ASN A CA 1
ATOM 2648 C C . ASN A 1 337 ? 20.984 17.531 -3.535 1 89.94 337 ASN A C 1
ATOM 2650 O O . ASN A 1 337 ? 22.047 18.109 -3.777 1 89.94 337 ASN A O 1
ATOM 2654 N N . PHE A 1 338 ? 19.875 18.141 -3.824 1 93.44 338 PHE A N 1
ATOM 2655 C CA . PHE A 1 338 ? 19.781 19.531 -4.262 1 93.44 338 PHE A CA 1
ATOM 2656 C C . PHE A 1 338 ? 19.906 20.484 -3.082 1 93.44 338 PHE A C 1
ATOM 2658 O O . PHE A 1 338 ? 19.438 20.188 -1.981 1 93.44 338 PHE A O 1
ATOM 2665 N N . PRO A 1 339 ? 20.562 21.547 -3.277 1 92.5 339 PRO A N 1
ATOM 2666 C CA . PRO A 1 339 ? 20.688 22.516 -2.184 1 92.5 339 PRO A CA 1
ATOM 2667 C C . PRO A 1 339 ? 19.438 23.359 -1.999 1 92.5 339 PRO A C 1
ATOM 2669 O O . PRO A 1 339 ? 19.516 24.5 -1.538 1 92.5 339 PRO A O 1
ATOM 2672 N N . PHE A 1 340 ? 18.375 22.953 -2.533 1 94.06 340 PHE A N 1
ATOM 2673 C CA . PHE A 1 340 ? 17.078 23.594 -2.367 1 94.06 340 PHE A CA 1
ATOM 2674 C C . PHE A 1 340 ? 15.961 22.562 -2.283 1 94.06 340 PHE A C 1
ATOM 2676 O O . PHE A 1 340 ? 16.172 21.391 -2.598 1 94.06 340 PHE A O 1
ATOM 2683 N N . ILE A 1 341 ? 14.789 23.031 -1.809 1 95.31 341 ILE A N 1
ATOM 2684 C CA . ILE A 1 341 ? 13.633 22.156 -1.642 1 95.31 341 ILE A CA 1
ATOM 2685 C C . ILE A 1 341 ? 12.609 22.438 -2.736 1 95.31 341 ILE A C 1
ATOM 2687 O O . ILE A 1 341 ? 12.398 23.578 -3.119 1 95.31 341 ILE A O 1
ATOM 2691 N N . ILE A 1 342 ? 12.031 21.406 -3.273 1 97.31 342 ILE A N 1
ATOM 2692 C CA . ILE A 1 342 ? 10.977 21.516 -4.277 1 97.31 342 ILE A CA 1
ATOM 2693 C C . ILE A 1 342 ? 9.633 21.172 -3.652 1 97.31 342 ILE A C 1
ATOM 2695 O O . ILE A 1 342 ? 9.469 20.094 -3.078 1 97.31 342 ILE A O 1
ATOM 2699 N N . GLN A 1 343 ? 8.695 22.094 -3.732 1 96.56 343 GLN A N 1
ATOM 2700 C CA . GLN A 1 343 ? 7.328 21.859 -3.271 1 96.56 343 GLN A CA 1
ATOM 2701 C C . GLN A 1 343 ? 6.324 22.047 -4.406 1 96.56 343 GLN A C 1
ATOM 2703 O O . GLN A 1 343 ? 6.418 23.016 -5.172 1 96.56 343 GLN A O 1
ATOM 2708 N N . ALA A 1 344 ? 5.484 21.109 -4.582 1 96.31 344 ALA A N 1
ATOM 2709 C CA . ALA A 1 344 ? 4.332 21.203 -5.473 1 96.31 344 ALA A CA 1
ATOM 2710 C C . ALA A 1 344 ? 3.254 20.203 -5.082 1 96.31 344 ALA A C 1
ATOM 2712 O O . ALA A 1 344 ? 3.438 19.422 -4.148 1 96.31 344 ALA A O 1
ATOM 2713 N N . ASP A 1 345 ? 2.123 20.344 -5.723 1 93.5 345 ASP A N 1
ATOM 2714 C CA . ASP A 1 345 ? 1.047 19.391 -5.5 1 93.5 345 ASP A CA 1
ATOM 2715 C C . ASP A 1 345 ? 1.329 18.078 -6.227 1 93.5 345 ASP A C 1
ATOM 2717 O O . ASP A 1 345 ? 0.588 17.688 -7.133 1 93.5 345 ASP A O 1
ATOM 2721 N N . PHE A 1 346 ? 2.373 17.328 -5.723 1 94 346 PHE A N 1
ATOM 2722 C CA . PHE A 1 346 ? 2.773 16.062 -6.305 1 94 346 PHE A CA 1
ATOM 2723 C C . PHE A 1 346 ? 1.809 14.953 -5.898 1 94 346 PHE A C 1
ATOM 2725 O O . PHE A 1 346 ? 1.253 14.977 -4.797 1 94 346 PHE A O 1
ATOM 2732 N N . LEU A 1 347 ? 1.63 14.047 -6.816 1 88.81 347 LEU A N 1
ATOM 2733 C CA . LEU A 1 347 ? 0.968 12.805 -6.449 1 88.81 347 LEU A CA 1
ATOM 2734 C C . LEU A 1 347 ? 1.929 11.867 -5.723 1 88.81 347 LEU A C 1
ATOM 2736 O O . LEU A 1 347 ? 3.041 11.625 -6.195 1 88.81 347 LEU A O 1
ATOM 2740 N N . LEU A 1 348 ? 1.439 11.391 -4.598 1 83.69 348 LEU A N 1
ATOM 2741 C CA . LEU A 1 348 ? 2.299 10.609 -3.715 1 83.69 348 LEU A CA 1
ATOM 2742 C C . LEU A 1 348 ? 2 9.117 -3.848 1 83.69 348 LEU A C 1
ATOM 2744 O O . LEU A 1 348 ? 0.893 8.734 -4.234 1 83.69 348 LEU A O 1
ATOM 2748 N N . ALA A 1 349 ? 3.076 8.328 -3.541 1 75.31 349 ALA A N 1
ATOM 2749 C CA . ALA A 1 349 ? 2.846 6.914 -3.281 1 75.31 349 ALA A CA 1
ATOM 2750 C C . ALA A 1 349 ? 2.02 6.715 -2.014 1 75.31 349 ALA A C 1
ATOM 2752 O O . ALA A 1 349 ? 1.912 7.625 -1.187 1 75.31 349 ALA A O 1
ATOM 2753 N N . SER A 1 350 ? 1.408 5.574 -1.821 1 68.12 350 SER A N 1
ATOM 2754 C CA . SER A 1 350 ? 0.558 5.305 -0.667 1 68.12 350 SER A CA 1
ATOM 2755 C C . SER A 1 350 ? 1.345 5.41 0.636 1 68.12 350 SER A C 1
ATOM 2757 O O . SER A 1 350 ? 0.796 5.801 1.668 1 68.12 350 SER A O 1
ATOM 2759 N N . SER A 1 351 ? 2.602 5.102 0.585 1 66.56 351 SER A N 1
ATOM 2760 C CA . SER A 1 351 ? 3.459 5.195 1.763 1 66.56 351 SER A CA 1
ATOM 2761 C C . SER A 1 351 ? 3.814 6.645 2.076 1 66.56 351 SER A C 1
ATOM 2763 O O . SER A 1 351 ? 4.289 6.949 3.174 1 66.56 351 SER A O 1
ATOM 2765 N N . ARG A 1 352 ? 3.584 7.539 1.087 1 71.94 352 ARG A N 1
ATOM 2766 C CA . ARG A 1 352 ? 3.9 8.961 1.179 1 71.94 352 ARG A CA 1
ATOM 2767 C C . ARG A 1 352 ? 5.41 9.188 1.205 1 71.94 352 ARG A C 1
ATOM 2769 O O . ARG A 1 352 ? 5.871 10.328 1.29 1 71.94 352 ARG A O 1
ATOM 2776 N N . GLU A 1 353 ? 6.152 8.188 1.01 1 74.38 353 GLU A N 1
ATOM 2777 C CA . GLU A 1 353 ? 7.605 8.297 1.092 1 74.38 353 GLU A CA 1
ATOM 2778 C C . GLU A 1 353 ? 8.18 8.953 -0.159 1 74.38 353 GLU A C 1
ATOM 2780 O O . GLU A 1 353 ? 9.211 9.625 -0.096 1 74.38 353 GLU A O 1
ATOM 2785 N N . THR A 1 354 ? 7.488 8.703 -1.197 1 82.94 354 THR A N 1
ATOM 2786 C CA . THR A 1 354 ? 7.977 9.203 -2.475 1 82.94 354 THR A CA 1
ATOM 2787 C C . THR A 1 354 ? 6.824 9.727 -3.33 1 82.94 354 THR A C 1
ATOM 2789 O O . THR A 1 354 ? 5.66 9.414 -3.066 1 82.94 354 THR A O 1
ATOM 2792 N N . ILE A 1 355 ? 7.207 10.57 -4.27 1 90 355 ILE A N 1
ATOM 2793 C CA . ILE A 1 355 ? 6.234 10.93 -5.293 1 90 355 ILE A CA 1
ATOM 2794 C C . ILE A 1 355 ? 6.199 9.859 -6.379 1 90 355 ILE A C 1
ATOM 2796 O O . ILE A 1 355 ? 7.121 9.047 -6.48 1 90 355 ILE A O 1
ATOM 2800 N N . LEU A 1 356 ? 5.133 9.781 -7.078 1 84.88 356 LEU A N 1
ATOM 2801 C CA . LEU A 1 356 ? 5.051 8.867 -8.211 1 84.88 356 LEU A CA 1
ATOM 2802 C C . LEU A 1 356 ? 5.832 9.414 -9.406 1 84.88 356 LEU A C 1
ATOM 2804 O O . LEU A 1 356 ? 5.297 10.18 -10.211 1 84.88 356 LEU A O 1
ATOM 2808 N N . LEU A 1 357 ? 7.043 8.953 -9.555 1 86.56 357 LEU A N 1
ATOM 2809 C CA . LEU A 1 357 ? 7.98 9.531 -10.508 1 86.56 357 LEU A CA 1
ATOM 2810 C C . LEU A 1 357 ? 7.562 9.211 -11.938 1 86.56 357 LEU A C 1
ATOM 2812 O O . LEU A 1 357 ? 7.93 9.93 -12.875 1 86.56 357 LEU A O 1
ATOM 2816 N N . ASP A 1 358 ? 6.785 8.164 -12.141 1 80.38 358 ASP A N 1
ATOM 2817 C CA . ASP A 1 358 ? 6.402 7.758 -13.492 1 80.38 358 ASP A CA 1
ATOM 2818 C C . ASP A 1 358 ? 5.039 8.328 -13.875 1 80.38 358 ASP A C 1
ATOM 2820 O O . ASP A 1 358 ? 4.57 8.141 -15 1 80.38 358 ASP A O 1
ATOM 2824 N N . ASN A 1 359 ? 4.441 9.062 -12.992 1 85.81 359 ASN A N 1
ATOM 2825 C CA . ASN A 1 359 ? 3.133 9.656 -13.258 1 85.81 359 ASN A CA 1
ATOM 2826 C C . ASN A 1 359 ? 3.248 10.906 -14.125 1 85.81 359 ASN A C 1
ATOM 2828 O O . ASN A 1 359 ? 4.109 11.75 -13.891 1 85.81 359 ASN A O 1
ATOM 2832 N N . ILE A 1 360 ? 2.367 11.039 -15.055 1 91.12 360 ILE A N 1
ATOM 2833 C CA . ILE A 1 360 ? 2.457 12.109 -16.047 1 91.12 360 ILE A CA 1
ATOM 2834 C C . ILE A 1 360 ? 2.229 13.453 -15.367 1 91.12 360 ILE A C 1
ATOM 2836 O O . ILE A 1 360 ? 2.793 14.469 -15.781 1 91.12 360 ILE A O 1
ATOM 2840 N N . TRP A 1 361 ? 1.412 13.531 -14.391 1 93.88 361 TRP A N 1
ATOM 2841 C CA . TRP A 1 361 ? 1.18 14.75 -13.625 1 93.88 361 TRP A CA 1
ATOM 2842 C C . TRP A 1 361 ? 2.465 15.234 -12.961 1 93.88 361 TRP A C 1
ATOM 2844 O O . TRP A 1 361 ? 2.848 16.391 -13.102 1 93.88 361 TRP A O 1
ATOM 2854 N N . ASN A 1 362 ? 3.129 14.297 -12.258 1 95.62 362 ASN A N 1
ATOM 2855 C CA . ASN A 1 362 ? 4.375 14.625 -11.578 1 95.62 362 ASN A CA 1
ATOM 2856 C C . ASN A 1 362 ? 5.484 14.977 -12.562 1 95.62 362 ASN A C 1
ATOM 2858 O O . ASN A 1 362 ? 6.305 15.852 -12.297 1 95.62 362 ASN A O 1
ATOM 2862 N N . LYS A 1 363 ? 5.504 14.312 -13.664 1 95.25 363 LYS A N 1
ATOM 2863 C CA . LYS A 1 363 ? 6.484 14.617 -14.703 1 95.25 363 LYS A CA 1
ATOM 2864 C C . LYS A 1 363 ? 6.305 16.047 -15.219 1 95.25 363 LYS A C 1
ATOM 2866 O O . LYS A 1 363 ? 7.285 16.75 -15.461 1 95.25 363 LYS A O 1
ATOM 2871 N N . GLY A 1 364 ? 5.059 16.359 -15.43 1 96.75 364 GLY A N 1
ATOM 2872 C CA . GLY A 1 364 ? 4.773 17.734 -15.844 1 96.75 364 GLY A CA 1
ATOM 2873 C C . GLY A 1 364 ? 5.301 18.766 -14.875 1 96.75 364 GLY A C 1
ATOM 2874 O O . GLY A 1 364 ? 5.895 19.766 -15.289 1 96.75 364 GLY A O 1
ATOM 2875 N N . ILE A 1 365 ? 5.117 18.547 -13.648 1 97.5 365 ILE A N 1
ATOM 2876 C CA . ILE A 1 365 ? 5.605 19.453 -12.617 1 97.5 365 ILE A CA 1
ATOM 2877 C C . ILE A 1 365 ? 7.133 19.5 -12.656 1 97.5 365 ILE A C 1
ATOM 2879 O O . ILE A 1 365 ? 7.719 20.594 -12.688 1 97.5 365 ILE A O 1
ATOM 2883 N N . LEU A 1 366 ? 7.723 18.359 -12.68 1 97.5 366 LEU A N 1
ATOM 2884 C CA . LEU A 1 366 ? 9.18 18.266 -12.641 1 97.5 366 LEU A CA 1
ATOM 2885 C C . LEU A 1 366 ? 9.789 18.953 -13.859 1 97.5 366 LEU A C 1
ATOM 2887 O O . LEU A 1 366 ? 10.852 19.578 -13.75 1 97.5 366 LEU A O 1
ATOM 2891 N N . ASP A 1 367 ? 9.133 18.891 -14.922 1 96.81 367 ASP A N 1
ATOM 2892 C CA . ASP A 1 367 ? 9.609 19.516 -16.156 1 96.81 367 ASP A CA 1
ATOM 2893 C C . ASP A 1 367 ? 9.664 21.031 -16 1 96.81 367 ASP A C 1
ATOM 2895 O O . ASP A 1 367 ? 10.398 21.703 -16.734 1 96.81 367 ASP A O 1
ATOM 2899 N N . CYS A 1 368 ? 8.922 21.594 -15.148 1 97.44 368 CYS A N 1
ATOM 2900 C CA . CYS A 1 368 ? 8.844 23.047 -14.977 1 97.44 368 CYS A CA 1
ATOM 2901 C C . CYS A 1 368 ? 9.867 23.531 -13.953 1 97.44 368 CYS A C 1
ATOM 2903 O O . CYS A 1 368 ? 10.156 24.719 -13.875 1 97.44 368 CYS A O 1
ATOM 2905 N N . VAL A 1 369 ? 10.453 22.625 -13.203 1 97.81 369 VAL A N 1
ATOM 2906 C CA . VAL A 1 369 ? 11.32 22.969 -12.086 1 97.81 369 VAL A CA 1
ATOM 2907 C C . VAL A 1 369 ? 12.555 23.719 -12.602 1 97.81 369 VAL A C 1
ATOM 2909 O O . VAL A 1 369 ? 12.969 24.719 -12.016 1 97.81 369 VAL A O 1
ATOM 2912 N N . PRO A 1 370 ? 13.156 23.281 -13.742 1 97.31 370 PRO A N 1
ATOM 2913 C CA . PRO A 1 370 ? 14.32 24.016 -14.234 1 97.31 370 PRO A CA 1
ATOM 2914 C C . PRO A 1 370 ? 14.023 25.484 -14.516 1 97.31 370 PRO A C 1
ATOM 2916 O O . PRO A 1 370 ? 14.805 26.359 -14.156 1 97.31 370 PRO A O 1
ATOM 2919 N N . THR A 1 371 ? 12.891 25.734 -15.117 1 96.12 371 THR A N 1
ATOM 2920 C CA . THR A 1 371 ? 12.5 27.109 -15.422 1 96.12 371 THR A CA 1
ATOM 2921 C C . THR A 1 371 ? 12.289 27.891 -14.133 1 96.12 371 THR A C 1
ATOM 2923 O O . THR A 1 371 ? 12.742 29.031 -14.016 1 96.12 371 THR A O 1
ATOM 2926 N N . ALA A 1 372 ? 11.594 27.297 -13.219 1 96.69 372 ALA A N 1
ATOM 2927 C CA . ALA A 1 372 ? 11.375 27.953 -11.93 1 96.69 372 ALA A CA 1
ATOM 2928 C C . ALA A 1 372 ? 12.703 28.281 -11.25 1 96.69 372 ALA A C 1
ATOM 2930 O O . ALA A 1 372 ? 12.883 29.359 -10.695 1 96.69 372 ALA A O 1
ATOM 2931 N N . PHE A 1 373 ? 13.602 27.359 -11.281 1 96.5 373 PHE A N 1
ATOM 2932 C CA . PHE A 1 373 ? 14.898 27.531 -10.633 1 96.5 373 PHE A CA 1
ATOM 2933 C C . PHE A 1 373 ? 15.664 28.688 -11.273 1 96.5 373 PHE A C 1
ATOM 2935 O O . PHE A 1 373 ? 16.172 29.562 -10.57 1 96.5 373 PHE A O 1
ATOM 2942 N N . VAL A 1 374 ? 15.758 28.672 -12.555 1 94.56 374 VAL A N 1
ATOM 2943 C CA . VAL A 1 374 ? 16.516 29.688 -13.266 1 94.56 374 VAL A CA 1
ATOM 2944 C C . VAL A 1 374 ? 15.93 31.062 -12.992 1 94.56 374 VAL A C 1
ATOM 2946 O O . VAL A 1 374 ? 16.672 32.031 -12.75 1 94.56 374 VAL A O 1
ATOM 2949 N N . ASN A 1 375 ? 14.617 31.156 -13.047 1 92.94 375 ASN A N 1
ATOM 2950 C CA . ASN A 1 375 ? 13.961 32.406 -12.734 1 92.94 375 ASN A CA 1
ATOM 2951 C C . ASN A 1 375 ? 14.273 32.875 -11.312 1 92.94 375 ASN A C 1
ATOM 2953 O O . ASN A 1 375 ? 14.539 34.062 -11.078 1 92.94 375 ASN A O 1
ATOM 2957 N N . ALA A 1 376 ? 14.227 31.969 -10.406 1 93.06 376 ALA A N 1
ATOM 2958 C CA . ALA A 1 376 ? 14.555 32.281 -9.016 1 93.06 376 ALA A CA 1
ATOM 2959 C C . ALA A 1 376 ? 16 32.719 -8.883 1 93.06 376 ALA A C 1
ATOM 2961 O O . ALA A 1 376 ? 16.297 33.719 -8.195 1 93.06 376 ALA A O 1
ATOM 2962 N N . PHE A 1 377 ? 16.844 31.984 -9.523 1 90.31 377 PHE A N 1
ATOM 2963 C CA . PHE A 1 377 ? 18.281 32.219 -9.469 1 90.31 377 PHE A CA 1
ATOM 2964 C C . PHE A 1 377 ? 18.609 33.625 -10 1 90.31 377 PHE A C 1
ATOM 2966 O O . PHE A 1 377 ? 19.344 34.375 -9.375 1 90.31 377 PHE A O 1
ATOM 2973 N N . ILE A 1 378 ? 18.078 33.938 -11.094 1 86.94 378 ILE A N 1
ATOM 2974 C CA . ILE A 1 378 ? 18.297 35.25 -11.703 1 86.94 378 ILE A CA 1
ATOM 2975 C C . ILE A 1 378 ? 17.781 36.344 -10.773 1 86.94 378 ILE A C 1
ATOM 2977 O O . ILE A 1 378 ? 18.438 37.344 -10.578 1 86.94 378 ILE A O 1
ATOM 2981 N N . SER A 1 379 ? 16.609 36.125 -10.258 1 85.94 379 SER A N 1
ATOM 2982 C CA . SER A 1 379 ? 16.031 37.094 -9.336 1 85.94 379 SER A CA 1
ATOM 2983 C C . SER A 1 379 ? 16.938 37.312 -8.125 1 85.94 379 SER A C 1
ATOM 2985 O O . SER A 1 379 ? 17.109 38.438 -7.676 1 85.94 379 SER A O 1
ATOM 2987 N N . LEU A 1 380 ? 17.469 36.281 -7.609 1 85.5 380 LEU A N 1
ATOM 2988 C CA . LEU A 1 380 ? 18.375 36.344 -6.461 1 85.5 380 LEU A CA 1
ATOM 2989 C C . LEU A 1 380 ? 19.641 37.094 -6.816 1 85.5 380 LEU A C 1
ATOM 2991 O O . LEU A 1 380 ? 20.125 37.938 -6.031 1 85.5 380 LEU A O 1
ATOM 2995 N N . VAL A 1 381 ? 20.172 36.844 -7.945 1 83.06 381 VAL A N 1
ATOM 2996 C CA . VAL A 1 381 ? 21.391 37.469 -8.398 1 83.06 381 VAL A CA 1
ATOM 2997 C C . VAL A 1 381 ? 21.156 38.969 -8.586 1 83.06 381 VAL A C 1
ATOM 2999 O O . VAL A 1 381 ? 21.984 39.781 -8.188 1 83.06 381 VAL A O 1
ATOM 3002 N N . ARG A 1 382 ? 20.078 39.25 -9.164 1 80.69 382 ARG A N 1
ATOM 3003 C CA . ARG A 1 382 ? 19.75 40.656 -9.43 1 80.69 382 ARG A CA 1
ATOM 3004 C C . ARG A 1 382 ? 19.531 41.406 -8.125 1 80.69 382 ARG A C 1
ATOM 3006 O O . ARG A 1 382 ? 19.828 42.625 -8.039 1 80.69 382 ARG A O 1
ATOM 3013 N N . SER A 1 383 ? 19 40.781 -7.215 1 76.69 383 SER A N 1
ATOM 3014 C CA . SER A 1 383 ? 18.719 41.406 -5.934 1 76.69 383 SER A CA 1
ATOM 3015 C C . SER A 1 383 ? 20 41.719 -5.176 1 76.69 383 SER A C 1
ATOM 3017 O O . SER A 1 383 ? 20.031 42.625 -4.324 1 76.69 383 SER A O 1
ATOM 3019 N N . VAL A 1 384 ? 21.062 40.938 -5.441 1 71.81 384 VAL A N 1
ATOM 3020 C CA . VAL A 1 384 ? 22.312 41.125 -4.715 1 71.81 384 VAL A CA 1
ATOM 3021 C C . VAL A 1 384 ? 23.281 41.969 -5.559 1 71.81 384 VAL A C 1
ATOM 3023 O O . VAL A 1 384 ? 24.391 42.25 -5.133 1 71.81 384 VAL A O 1
ATOM 3026 N N . GLU A 1 385 ? 23.031 42.125 -6.809 1 62.16 385 GLU A N 1
ATOM 3027 C CA . GLU A 1 385 ? 23.938 42.844 -7.688 1 62.16 385 GLU A CA 1
ATOM 3028 C C . GLU A 1 385 ? 24.578 44.031 -6.969 1 62.16 385 GLU A C 1
ATOM 3030 O O . GLU A 1 385 ? 25.75 44.344 -7.164 1 62.16 385 GLU A O 1
ATOM 3035 N N . ASP A 1 386 ? 23.797 44.688 -6.16 1 58.25 386 ASP A N 1
ATOM 3036 C CA . ASP A 1 386 ? 24.406 45.844 -5.477 1 58.25 386 ASP A CA 1
ATOM 3037 C C . ASP A 1 386 ? 25.078 45.406 -4.18 1 58.25 386 ASP A C 1
ATOM 3039 O O . ASP A 1 386 ? 25.609 46.219 -3.432 1 58.25 386 ASP A O 1
ATOM 3043 N N . ALA A 1 387 ? 25.031 44.062 -3.967 1 58.53 387 ALA A N 1
ATOM 3044 C CA . ALA A 1 387 ? 25.594 43.562 -2.729 1 58.53 387 ALA A CA 1
ATOM 3045 C C . ALA A 1 387 ? 27.031 43.094 -2.945 1 58.53 387 ALA A C 1
ATOM 3047 O O . ALA A 1 387 ? 27.469 42.906 -4.086 1 58.53 387 ALA A O 1
ATOM 3048 N N . PRO A 1 388 ? 27.797 43 -1.915 1 57.81 388 PRO A N 1
ATOM 3049 C CA . PRO A 1 388 ? 29.188 42.562 -2.004 1 57.81 388 PRO A CA 1
ATOM 3050 C C . PRO A 1 388 ? 29.312 41.188 -2.693 1 57.81 388 PRO A C 1
ATOM 3052 O O . PRO A 1 388 ? 28.359 40.406 -2.689 1 57.81 388 PRO A O 1
ATOM 3055 N N . VAL A 1 389 ? 30.344 40.969 -3.414 1 58.94 389 VAL A N 1
ATOM 3056 C CA . VAL A 1 389 ? 30.703 39.75 -4.164 1 58.94 389 VAL A CA 1
ATOM 3057 C C . VAL A 1 389 ? 30.469 38.531 -3.299 1 58.94 389 VAL A C 1
ATOM 3059 O O . VAL A 1 389 ? 30.062 37.469 -3.803 1 58.94 389 VAL A O 1
ATOM 3062 N N . SER A 1 390 ? 30.609 38.625 -1.989 1 61.28 390 SER A N 1
ATOM 3063 C CA . SER A 1 390 ? 30.422 37.5 -1.057 1 61.28 390 SER A CA 1
ATOM 3064 C C . SER A 1 390 ? 28.969 37.031 -1.071 1 61.28 390 SER A C 1
ATOM 3066 O O . SER A 1 390 ? 28.719 35.844 -0.908 1 61.28 390 SER A O 1
ATOM 3068 N N . SER A 1 391 ? 28.125 37.938 -1.356 1 65.5 391 SER A N 1
ATOM 3069 C CA . SER A 1 391 ? 26.719 37.594 -1.41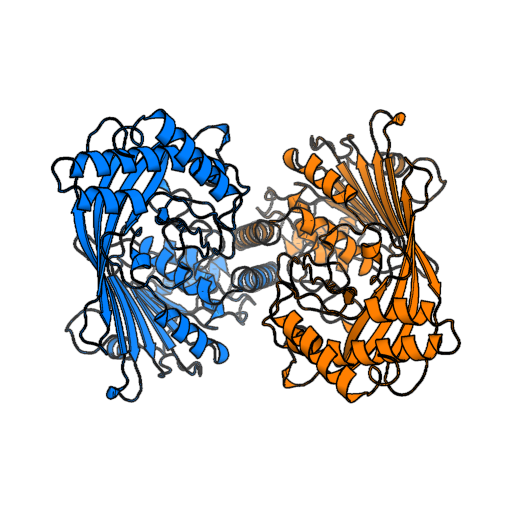6 1 65.5 391 SER A CA 1
ATOM 3070 C C . SER A 1 391 ? 26.391 36.75 -2.658 1 65.5 391 SER A C 1
ATOM 3072 O O . SER A 1 391 ? 25.578 35.844 -2.609 1 65.5 391 SER A O 1
ATOM 3074 N N . LEU A 1 392 ? 27.156 37.062 -3.67 1 69.56 392 LEU A N 1
ATOM 3075 C CA . LEU A 1 392 ? 26.953 36.344 -4.922 1 69.56 392 LEU A CA 1
ATOM 3076 C C . LEU A 1 392 ? 27.438 34.906 -4.789 1 69.56 392 LEU A C 1
ATOM 3078 O O . LEU A 1 392 ? 26.797 34 -5.301 1 69.56 392 LEU A O 1
ATOM 3082 N N . HIS A 1 393 ? 28.531 34.719 -4.039 1 74.5 393 HIS A N 1
ATOM 3083 C CA . HIS A 1 393 ? 29.078 33.375 -3.838 1 74.5 393 HIS A CA 1
ATOM 3084 C C . HIS A 1 393 ? 28.078 32.469 -3.141 1 74.5 393 HIS A C 1
ATOM 3086 O O . HIS A 1 393 ? 28 31.281 -3.449 1 74.5 393 HIS A O 1
ATOM 3092 N N . ARG A 1 394 ? 27.312 33 -2.326 1 79.44 394 ARG A N 1
ATOM 3093 C CA . ARG A 1 394 ? 26.344 32.219 -1.57 1 79.44 394 ARG A CA 1
ATOM 3094 C C . ARG A 1 394 ? 25.203 31.75 -2.471 1 79.44 394 ARG A C 1
ATOM 3096 O O . ARG A 1 394 ? 24.703 30.625 -2.303 1 79.44 394 ARG A O 1
ATOM 3103 N N . ILE A 1 395 ? 24.938 32.531 -3.439 1 84.19 395 ILE A N 1
ATOM 3104 C CA . ILE A 1 395 ? 23.844 32.219 -4.336 1 84.19 395 ILE A CA 1
ATOM 3105 C C . ILE A 1 395 ? 24.234 31.062 -5.246 1 84.19 395 ILE A C 1
ATOM 3107 O O . ILE A 1 395 ? 23.422 30.188 -5.559 1 84.19 395 ILE A O 1
ATOM 3111 N N . PHE A 1 396 ? 25.5 30.984 -5.562 1 86 396 PHE A N 1
ATOM 3112 C CA . PHE A 1 396 ? 25.969 29.953 -6.48 1 86 396 PHE A CA 1
ATOM 3113 C C . PHE A 1 396 ? 25.984 28.594 -5.805 1 86 396 PHE A C 1
ATOM 3115 O O . PHE A 1 396 ? 26.016 27.562 -6.477 1 86 396 PHE A O 1
ATOM 3122 N N . LYS A 1 397 ? 25.875 28.578 -4.539 1 86.81 397 LYS A N 1
ATOM 3123 C CA . LYS A 1 397 ? 25.828 27.328 -3.787 1 86.81 397 LYS A CA 1
ATOM 3124 C C . LYS A 1 397 ? 24.5 26.609 -3.996 1 86.81 397 LYS A C 1
ATOM 3126 O O . LYS A 1 397 ? 24.375 25.422 -3.686 1 86.81 397 LYS A O 1
ATOM 3131 N N . PHE A 1 398 ? 23.562 27.328 -4.559 1 90.94 398 PHE A N 1
ATOM 3132 C CA . PHE A 1 398 ? 22.234 26.75 -4.766 1 90.94 398 PHE A CA 1
ATOM 3133 C C . PHE A 1 398 ? 22.219 25.906 -6.043 1 90.94 398 PHE A C 1
ATOM 3135 O O . PHE A 1 398 ? 21.25 25.188 -6.293 1 90.94 398 PHE A O 1
ATOM 3142 N N . LEU A 1 399 ? 23.297 25.984 -6.844 1 91.62 399 LEU A N 1
ATOM 3143 C CA . LEU A 1 399 ? 23.359 25.203 -8.07 1 91.62 399 LEU A CA 1
ATOM 3144 C C . LEU A 1 399 ? 23.422 23.703 -7.75 1 91.62 399 LEU A C 1
ATOM 3146 O O . LEU A 1 399 ? 24.25 23.281 -6.938 1 91.62 399 LEU A O 1
ATOM 3150 N N . PRO A 1 400 ? 22.484 22.922 -8.336 1 92.69 400 PRO A N 1
ATOM 3151 C CA . PRO A 1 400 ? 22.5 21.469 -8.078 1 92.69 400 PRO A CA 1
ATOM 3152 C C . PRO A 1 400 ? 23.641 20.766 -8.82 1 92.69 400 PRO A C 1
ATOM 3154 O O . PRO A 1 400 ? 23.391 20.141 -9.867 1 92.69 400 PRO A O 1
ATOM 3157 N N . VAL A 1 401 ? 24.75 20.672 -8.195 1 90.19 401 VAL A N 1
ATOM 3158 C CA . VAL A 1 401 ? 25.953 20.125 -8.82 1 90.19 401 VAL A CA 1
ATOM 3159 C C . VAL A 1 401 ? 26.047 18.625 -8.539 1 90.19 401 VAL A C 1
ATOM 3161 O O . VAL A 1 401 ? 26.5 17.859 -9.391 1 90.19 401 VAL A O 1
ATOM 3164 N N . GLN A 1 402 ? 25.547 18.219 -7.422 1 90.38 402 GLN A N 1
ATOM 3165 C CA . GLN A 1 402 ? 25.641 16.812 -7.023 1 90.38 402 GLN A CA 1
ATOM 3166 C C . GLN A 1 402 ? 24.516 15.992 -7.633 1 90.38 402 GLN A C 1
ATOM 3168 O O . GLN A 1 402 ? 23.375 16.453 -7.703 1 90.38 402 GLN A O 1
ATOM 3173 N N . SER A 1 403 ? 24.828 14.812 -8.062 1 91.31 403 SER A N 1
ATOM 3174 C CA . SER A 1 403 ? 23.828 13.938 -8.656 1 91.31 403 SER A CA 1
ATOM 3175 C C . SER A 1 403 ? 22.891 13.367 -7.586 1 91.31 403 SER A C 1
ATOM 3177 O O . SER A 1 403 ? 23.281 13.242 -6.422 1 91.31 403 SER A O 1
ATOM 3179 N N . SER A 1 404 ? 21.719 13.141 -8.062 1 89.94 404 SER A N 1
ATOM 3180 C CA . SER A 1 404 ? 20.703 12.516 -7.203 1 89.94 404 SER A CA 1
ATOM 3181 C C . SER A 1 404 ? 20.594 11.016 -7.484 1 89.94 404 SER A C 1
ATOM 3183 O O . SER A 1 404 ? 21.031 10.547 -8.539 1 89.94 404 SER A O 1
ATOM 3185 N N . SER A 1 405 ? 20.141 10.305 -6.492 1 85.69 405 SER A N 1
ATOM 3186 C CA . SER A 1 405 ? 19.891 8.883 -6.695 1 85.69 405 SER A CA 1
ATOM 3187 C C . SER A 1 405 ? 18.672 8.656 -7.59 1 85.69 405 SER A C 1
ATOM 3189 O O . SER A 1 405 ? 18.438 7.543 -8.07 1 85.69 405 SER A O 1
ATOM 3191 N N . TYR A 1 406 ? 17.922 9.68 -7.855 1 88.94 406 TYR A N 1
ATOM 3192 C CA . TYR A 1 406 ? 16.734 9.602 -8.711 1 88.94 406 TYR A CA 1
ATOM 3193 C C . TYR A 1 406 ? 17.047 10.102 -10.117 1 88.94 406 TYR A C 1
ATOM 3195 O O . TYR A 1 406 ? 17.422 11.266 -10.297 1 88.94 406 TYR A O 1
ATOM 3203 N N . GLU A 1 407 ? 16.828 9.258 -11.047 1 89.88 407 GLU A N 1
ATOM 3204 C CA . GLU A 1 407 ? 17.141 9.609 -12.43 1 89.88 407 GLU A CA 1
ATOM 3205 C C . GLU A 1 407 ? 16.344 10.828 -12.883 1 89.88 407 GLU A C 1
ATOM 3207 O O . GLU A 1 407 ? 16.875 11.695 -13.586 1 89.88 407 GLU A O 1
ATOM 3212 N N . ALA A 1 408 ? 15.148 10.922 -12.562 1 91.88 408 ALA A N 1
ATOM 3213 C CA . ALA A 1 408 ? 14.289 12.039 -12.953 1 91.88 408 ALA A CA 1
ATOM 3214 C C . ALA A 1 408 ? 14.867 13.367 -12.461 1 91.88 408 ALA A C 1
ATOM 3216 O O . ALA A 1 408 ? 14.75 14.391 -13.148 1 91.88 408 ALA A O 1
ATOM 3217 N N . LEU A 1 409 ? 15.477 13.391 -11.312 1 94.31 409 LEU A N 1
ATOM 3218 C CA . LEU A 1 409 ? 16.031 14.617 -10.734 1 94.31 409 LEU A CA 1
ATOM 3219 C C . LEU A 1 409 ? 17.344 14.984 -11.414 1 94.31 409 LEU A C 1
ATOM 3221 O O . LEU A 1 409 ? 17.688 16.172 -11.5 1 94.31 409 LEU A O 1
ATOM 3225 N N . ASN A 1 410 ? 18.016 13.969 -11.891 1 94.38 410 ASN A N 1
ATOM 3226 C CA . ASN A 1 410 ? 19.234 14.266 -12.648 1 94.38 410 ASN A CA 1
ATOM 3227 C C . ASN A 1 410 ? 18.922 14.938 -13.984 1 94.38 410 ASN A C 1
ATOM 3229 O O . ASN A 1 410 ? 19.688 15.773 -14.461 1 94.38 410 ASN A O 1
ATOM 3233 N N . VAL A 1 411 ? 17.844 14.578 -14.508 1 94.94 411 VAL A N 1
ATOM 3234 C CA . VAL A 1 411 ? 17.375 15.242 -15.727 1 94.94 411 VAL A CA 1
ATOM 3235 C C . VAL A 1 411 ? 17.125 16.719 -15.438 1 94.94 411 VAL A C 1
ATOM 3237 O O . VAL A 1 411 ? 17.484 17.594 -16.234 1 94.94 411 VAL A O 1
ATOM 3240 N N . ILE A 1 412 ? 16.562 17.016 -14.359 1 95.5 412 ILE A N 1
ATOM 3241 C CA . ILE A 1 412 ? 16.297 18.375 -13.93 1 95.5 412 ILE A CA 1
ATOM 3242 C C . ILE A 1 412 ? 17.609 19.125 -13.75 1 95.5 412 ILE A C 1
ATOM 3244 O O . ILE A 1 412 ? 17.75 20.266 -14.219 1 95.5 412 ILE A O 1
ATOM 3248 N N . ARG A 1 413 ? 18.5 18.453 -13.078 1 95.25 413 ARG A N 1
ATOM 3249 C CA . ARG A 1 413 ? 19.828 19.031 -12.852 1 95.25 413 ARG A CA 1
ATOM 3250 C C . ARG A 1 413 ? 20.484 19.438 -14.164 1 95.25 413 ARG A C 1
ATOM 3252 O O . ARG A 1 413 ? 20.969 20.547 -14.297 1 95.25 413 ARG A O 1
ATOM 3259 N N . GLU A 1 414 ? 20.438 18.594 -15.125 1 95.06 414 GLU A N 1
ATOM 3260 C CA . GLU A 1 414 ? 21.031 18.859 -16.422 1 95.06 414 GLU A CA 1
ATOM 3261 C C . GLU A 1 414 ? 20.297 19.969 -17.156 1 95.06 414 GLU A C 1
ATOM 3263 O O . GLU A 1 414 ? 20.906 20.781 -17.844 1 95.06 414 GLU A O 1
ATOM 3268 N N . SER A 1 415 ? 19.047 19.953 -17.062 1 95.56 415 SER A N 1
ATOM 3269 C CA . SER A 1 415 ? 18.234 20.984 -17.688 1 95.56 415 SER A CA 1
ATOM 3270 C C . SER A 1 415 ? 18.516 22.359 -17.094 1 95.56 415 SER A C 1
ATOM 3272 O O . SER A 1 415 ? 18.531 23.359 -17.812 1 95.56 415 SER A O 1
ATOM 3274 N N . ILE A 1 416 ? 18.703 22.422 -15.797 1 95.44 416 ILE A N 1
ATOM 3275 C CA . ILE A 1 416 ? 19.047 23.672 -15.133 1 95.44 416 ILE A CA 1
ATOM 3276 C C . ILE A 1 416 ? 20.375 24.188 -15.664 1 95.44 416 ILE A C 1
ATOM 3278 O O . ILE A 1 416 ? 20.5 25.375 -16.016 1 95.44 416 ILE A O 1
ATOM 3282 N N . LYS A 1 417 ? 21.328 23.297 -15.75 1 92.25 417 LYS A N 1
ATOM 3283 C CA . LYS A 1 417 ? 22.641 23.672 -16.266 1 92.25 417 LYS A CA 1
ATOM 3284 C C . LYS A 1 417 ? 22.547 24.219 -17.688 1 92.25 417 LYS A C 1
ATOM 3286 O O . LYS A 1 417 ? 23.141 25.25 -18 1 92.25 417 LYS A O 1
ATOM 3291 N N . ALA A 1 418 ? 21.797 23.578 -18.453 1 92.94 418 ALA A N 1
ATOM 3292 C CA . ALA A 1 418 ? 21.641 23.984 -19.844 1 92.94 418 ALA A CA 1
ATOM 3293 C C . ALA A 1 418 ? 20.984 25.359 -19.953 1 92.94 418 ALA A C 1
ATOM 3295 O O . ALA A 1 418 ? 21.406 26.188 -20.75 1 92.94 418 ALA A O 1
ATOM 3296 N N . LYS A 1 419 ? 20.016 25.641 -19.172 1 93.19 419 LYS A N 1
ATOM 3297 C CA . LYS A 1 419 ? 19.297 26.906 -19.219 1 93.19 419 LYS A CA 1
ATOM 3298 C C . LYS A 1 419 ? 20.156 28.047 -18.703 1 93.19 419 LYS A C 1
ATOM 3300 O O . LYS A 1 419 ? 20.031 29.188 -19.156 1 93.19 419 LYS A O 1
ATOM 3305 N N . LEU A 1 420 ? 20.953 27.766 -17.719 1 90.19 420 LEU A N 1
ATOM 3306 C CA . LEU A 1 420 ? 21.828 28.797 -17.172 1 90.19 420 LEU A CA 1
ATOM 3307 C C . LEU A 1 420 ? 22.906 29.203 -18.172 1 90.19 420 LEU A C 1
ATOM 3309 O O . LEU A 1 420 ? 23.281 30.375 -18.234 1 90.19 420 LEU A O 1
ATOM 3313 N N . VAL A 1 421 ? 23.359 28.203 -18.891 1 86.06 421 VAL A N 1
ATOM 3314 C CA . VAL A 1 421 ? 24.344 28.484 -19.938 1 86.06 421 VAL A CA 1
ATOM 3315 C C . VAL A 1 421 ? 23.719 29.375 -21.016 1 86.06 421 VAL A C 1
ATOM 3317 O O . VAL A 1 421 ? 24.359 30.297 -21.5 1 86.06 421 VAL A O 1
ATOM 3320 N N . GLU A 1 422 ? 22.547 29.156 -21.312 1 85.12 422 GLU A N 1
ATOM 3321 C CA . GLU A 1 422 ? 21.828 29.953 -22.312 1 85.12 422 GLU A CA 1
ATOM 3322 C C . GLU A 1 422 ? 21.625 31.391 -21.844 1 85.12 422 GLU A C 1
ATOM 3324 O O . GLU A 1 422 ? 21.688 32.344 -22.625 1 85.12 422 GLU A O 1
ATOM 3329 N N . GLU A 1 423 ? 21.312 31.609 -20.641 1 79.31 423 GLU A N 1
ATOM 3330 C CA . GLU A 1 423 ? 21.031 32.938 -20.078 1 79.31 423 GLU A CA 1
ATOM 3331 C C . GLU A 1 423 ? 22.328 33.688 -19.797 1 79.31 423 GLU A C 1
ATOM 3333 O O . GLU A 1 423 ? 22.297 34.906 -19.516 1 79.31 423 GLU A O 1
ATOM 3338 N N . ASN A 1 424 ? 23.438 33.406 -20.328 1 63.16 424 ASN A N 1
ATOM 3339 C CA . ASN A 1 424 ? 24.75 34.031 -20.188 1 63.16 424 ASN A CA 1
ATOM 3340 C C . ASN A 1 424 ? 25.016 34.438 -18.734 1 63.16 424 ASN A C 1
ATOM 3342 O O . ASN A 1 424 ? 25.734 35.406 -18.469 1 63.16 424 ASN A O 1
ATOM 3346 N N . VAL A 1 425 ? 24.297 34.094 -17.812 1 54.75 425 VAL A N 1
ATOM 3347 C CA . VAL A 1 425 ? 24.406 34.531 -16.422 1 54.75 425 VAL A CA 1
ATOM 3348 C C . VAL A 1 425 ? 25.766 34.094 -15.867 1 54.75 425 VAL A C 1
ATOM 3350 O O . VAL A 1 425 ? 26.391 34.844 -15.094 1 54.75 425 VAL A O 1
ATOM 3353 N N . VAL A 1 426 ? 26.344 32.906 -16.188 1 51.38 426 VAL A N 1
ATOM 3354 C CA . VAL A 1 426 ? 27.594 32.375 -15.656 1 51.38 426 VAL A CA 1
ATOM 3355 C C . VAL A 1 426 ? 28.766 33.062 -16.375 1 51.38 426 VAL A C 1
ATOM 3357 O O . VAL A 1 426 ? 29.891 33.062 -15.859 1 51.38 426 VAL A O 1
ATOM 3360 N N . GLN A 1 427 ? 28.672 33.344 -17.625 1 42.66 427 GLN A N 1
ATOM 3361 C CA . GLN A 1 427 ? 29.875 33.781 -18.312 1 42.66 427 GLN A CA 1
ATOM 3362 C C . GLN A 1 427 ? 30.453 35.062 -17.656 1 42.66 427 GLN A C 1
ATOM 3364 O O . GLN A 1 427 ? 31.672 35.219 -17.594 1 42.66 427 GLN A O 1
ATOM 3369 N N . GLU A 1 428 ? 29.594 35.969 -17.359 1 40.53 428 GLU A N 1
ATOM 3370 C CA . GLU A 1 428 ? 30.266 37.188 -16.922 1 40.53 428 GLU A CA 1
ATOM 3371 C C . GLU A 1 428 ? 30.844 37.031 -15.523 1 40.53 428 GLU A C 1
ATOM 3373 O O . GLU A 1 428 ? 31.703 37.781 -15.109 1 40.53 428 GLU A O 1
ATOM 3378 N N . ASN A 1 429 ? 30.219 36.188 -14.75 1 37.12 429 ASN A N 1
ATOM 3379 C CA . ASN A 1 429 ? 30.766 36.125 -13.398 1 37.12 429 ASN A CA 1
ATOM 3380 C C . ASN A 1 429 ? 31.531 34.844 -13.148 1 37.12 429 ASN A C 1
ATOM 3382 O O . ASN A 1 429 ? 31.953 34.562 -12.023 1 37.12 429 ASN A O 1
ATOM 3386 N N . PHE A 1 430 ? 31.469 33.812 -13.992 1 36.31 430 PHE A N 1
ATOM 3387 C CA . PHE A 1 430 ? 32.5 32.781 -13.859 1 36.31 430 PHE A CA 1
ATOM 3388 C C . PHE A 1 430 ? 33.656 33.062 -14.82 1 36.31 430 PHE A C 1
ATOM 3390 O O . PHE A 1 430 ? 33.438 33.469 -15.961 1 36.31 430 PHE A O 1
ATOM 3397 N N . MET B 1 1 ? -28.234 -29.234 -5.441 1 57.75 1 MET B N 1
ATOM 3398 C CA . MET B 1 1 ? -27.266 -28.156 -5.355 1 57.75 1 MET B CA 1
ATOM 3399 C C . MET B 1 1 ? -27.547 -27.078 -6.398 1 57.75 1 MET B C 1
ATOM 3401 O O . MET B 1 1 ? -27.953 -27.391 -7.52 1 57.75 1 MET B O 1
ATOM 3405 N N . ALA B 1 2 ? -27.734 -25.828 -5.973 1 77.75 2 ALA B N 1
ATOM 3406 C CA . ALA B 1 2 ? -28.125 -24.781 -6.926 1 77.75 2 ALA B CA 1
ATOM 3407 C C . ALA B 1 2 ? -27.188 -24.766 -8.133 1 77.75 2 ALA B C 1
ATOM 3409 O O . ALA B 1 2 ? -26.016 -25.125 -8.016 1 77.75 2 ALA B O 1
ATOM 3410 N N . THR B 1 3 ? -27.75 -24.859 -9.336 1 94.25 3 THR B N 1
ATOM 3411 C CA . THR B 1 3 ? -26.953 -24.641 -10.547 1 94.25 3 THR B CA 1
ATOM 3412 C C . THR B 1 3 ? -26.016 -23.453 -10.375 1 94.25 3 THR B C 1
ATOM 3414 O O . THR B 1 3 ? -26.219 -22.609 -9.5 1 94.25 3 THR B O 1
ATOM 3417 N N . PRO B 1 4 ? -24.922 -23.516 -11.023 1 97.19 4 PRO B N 1
ATOM 3418 C CA . PRO B 1 4 ? -24 -22.375 -10.938 1 97.19 4 PRO B CA 1
ATOM 3419 C C . PRO B 1 4 ? -24.703 -21.031 -11.141 1 97.19 4 PRO B C 1
ATOM 3421 O O . PRO B 1 4 ? -24.484 -20.094 -10.375 1 97.19 4 PRO B O 1
ATOM 3424 N N . ARG B 1 5 ? -25.594 -20.984 -12.094 1 97.19 5 ARG B N 1
ATOM 3425 C CA . ARG B 1 5 ? -26.344 -19.75 -12.336 1 97.19 5 ARG B CA 1
ATOM 3426 C C . ARG B 1 5 ? -27.219 -19.406 -11.141 1 97.19 5 ARG B C 1
ATOM 3428 O O . ARG B 1 5 ? -27.281 -18.25 -10.727 1 97.19 5 ARG B O 1
ATOM 3435 N N . GLY B 1 6 ? -27.906 -20.391 -10.664 1 97.38 6 GLY B N 1
ATOM 3436 C CA . GLY B 1 6 ? -28.734 -20.188 -9.477 1 97.38 6 GLY B CA 1
ATOM 3437 C C . GLY B 1 6 ? -27.938 -19.688 -8.289 1 97.38 6 GLY B C 1
ATOM 3438 O O . GLY B 1 6 ? -28.406 -18.828 -7.539 1 97.38 6 GLY B O 1
ATOM 3439 N N . HIS B 1 7 ? -26.75 -20.234 -8.156 1 97.94 7 HIS B N 1
ATOM 3440 C CA . HIS B 1 7 ? -25.875 -19.812 -7.078 1 97.94 7 HIS B CA 1
ATOM 3441 C C . HIS B 1 7 ? -25.5 -18.344 -7.219 1 97.94 7 HIS B C 1
ATOM 3443 O O . HIS B 1 7 ? -25.516 -17.609 -6.234 1 97.94 7 HIS B O 1
ATOM 3449 N N . ILE B 1 8 ? -25.219 -17.875 -8.406 1 98 8 ILE B N 1
ATOM 3450 C CA . ILE B 1 8 ? -24.844 -16.484 -8.664 1 98 8 ILE B CA 1
ATOM 3451 C C . ILE B 1 8 ? -26.031 -15.57 -8.352 1 98 8 ILE B C 1
ATOM 3453 O O . ILE B 1 8 ? -25.859 -14.523 -7.723 1 98 8 ILE B O 1
ATOM 3457 N N . GLU B 1 9 ? -27.188 -15.977 -8.734 1 97.06 9 GLU B N 1
ATOM 3458 C CA . GLU B 1 9 ? -28.391 -15.195 -8.453 1 97.06 9 GLU B CA 1
ATOM 3459 C C . GLU B 1 9 ? -28.625 -15.086 -6.949 1 97.06 9 GLU B C 1
ATOM 3461 O O . GLU B 1 9 ? -29.062 -14.031 -6.461 1 97.06 9 GLU B O 1
ATOM 3466 N N . GLU B 1 10 ? -28.391 -16.141 -6.324 1 97 10 GLU B N 1
ATOM 3467 C CA . GLU B 1 10 ? -28.516 -16.125 -4.871 1 97 10 GLU B CA 1
ATOM 3468 C C . GLU B 1 10 ? -27.547 -15.156 -4.234 1 97 10 GLU B C 1
ATOM 3470 O O . GLU B 1 10 ? -27.906 -14.414 -3.312 1 97 10 GLU B O 1
ATOM 3475 N N . ILE B 1 11 ? -26.297 -15.148 -4.68 1 97 11 ILE B N 1
ATOM 3476 C CA . ILE B 1 11 ? -25.281 -14.227 -4.168 1 97 11 ILE B CA 1
ATOM 3477 C C . ILE B 1 11 ? -25.734 -12.789 -4.418 1 97 11 ILE B C 1
ATOM 3479 O O . ILE B 1 11 ? -25.672 -11.953 -3.516 1 97 11 ILE B O 1
ATOM 3483 N N . ARG B 1 12 ? -26.219 -12.531 -5.598 1 97 12 ARG B N 1
ATOM 3484 C CA . ARG B 1 12 ? -26.656 -11.188 -5.977 1 97 12 ARG B CA 1
ATOM 3485 C C . ARG B 1 12 ? -27.781 -10.703 -5.078 1 97 12 ARG B C 1
ATOM 3487 O O . ARG B 1 12 ? -27.781 -9.555 -4.633 1 97 12 ARG B O 1
ATOM 3494 N N . LYS B 1 13 ? -28.672 -11.578 -4.77 1 95.44 13 LYS B N 1
ATOM 3495 C CA . LYS B 1 13 ? -29.844 -11.227 -3.971 1 95.44 13 LYS B CA 1
ATOM 3496 C C . LYS B 1 13 ? -29.484 -11.133 -2.488 1 95.44 13 LYS B C 1
ATOM 3498 O O . LYS B 1 13 ? -29.766 -10.125 -1.838 1 95.44 13 LYS B O 1
ATOM 3503 N N . LYS B 1 14 ? -28.875 -12.133 -1.986 1 94 14 LYS B N 1
ATOM 3504 C CA . LYS B 1 14 ? -28.672 -12.258 -0.545 1 94 14 LYS B CA 1
ATOM 3505 C C . LYS B 1 14 ? -27.516 -11.391 -0.071 1 94 14 LYS B C 1
ATOM 3507 O O . LYS B 1 14 ? -27.609 -10.703 0.948 1 94 14 LYS B O 1
ATOM 3512 N N . LYS B 1 15 ? -26.453 -11.398 -0.773 1 94.31 15 LYS B N 1
ATOM 3513 C CA . LYS B 1 15 ? -25.25 -10.695 -0.321 1 94.31 15 LYS B CA 1
ATOM 3514 C C . LYS B 1 15 ? -25.312 -9.219 -0.713 1 94.31 15 LYS B C 1
ATOM 3516 O O . LYS B 1 15 ? -24.969 -8.352 0.09 1 94.31 15 LYS B O 1
ATOM 3521 N N . PHE B 1 16 ? -25.797 -8.945 -1.923 1 95.81 16 PHE B N 1
ATOM 3522 C CA . PHE B 1 16 ? -25.688 -7.586 -2.43 1 95.81 16 PHE B CA 1
ATOM 3523 C C . PHE B 1 16 ? -27.047 -6.898 -2.457 1 95.81 16 PHE B C 1
ATOM 3525 O O . PHE B 1 16 ? -27.172 -5.777 -2.957 1 95.81 16 PHE B O 1
ATOM 3532 N N . SER B 1 17 ? -28.047 -7.539 -2 1 93.19 17 SER B N 1
ATOM 3533 C CA . SER B 1 17 ? -29.391 -7 -1.815 1 93.19 17 SER B CA 1
ATOM 3534 C C . SER B 1 17 ? -29.984 -6.508 -3.135 1 93.19 17 SER B C 1
ATOM 3536 O O . SER B 1 17 ? -30.672 -5.492 -3.17 1 93.19 17 SER B O 1
ATOM 3538 N N . ILE B 1 18 ? -29.547 -7.117 -4.195 1 94.19 18 ILE B N 1
ATOM 3539 C CA . ILE B 1 18 ? -30.094 -6.746 -5.492 1 94.19 18 ILE B CA 1
ATOM 3540 C C . ILE B 1 18 ? -31.531 -7.238 -5.605 1 94.19 18 ILE B C 1
ATOM 3542 O O . ILE B 1 18 ? -31.812 -8.414 -5.359 1 94.19 18 ILE B O 1
ATOM 3546 N N . GLY B 1 19 ? -32.375 -6.383 -5.969 1 91.31 19 GLY B N 1
ATOM 3547 C CA . GLY B 1 19 ? -33.812 -6.695 -6.023 1 91.31 19 GLY B CA 1
ATOM 3548 C C . GLY B 1 19 ? -34.562 -6.238 -4.793 1 91.31 19 GLY B C 1
ATOM 3549 O O . GLY B 1 19 ? -35.781 -6.246 -4.777 1 91.31 19 GLY B O 1
ATOM 3550 N N . ALA B 1 20 ? -33.844 -5.84 -3.723 1 88.44 20 ALA B N 1
ATOM 3551 C CA . ALA B 1 20 ? -34.469 -5.332 -2.504 1 88.44 20 ALA B CA 1
ATOM 3552 C C . ALA B 1 20 ? -34.938 -3.895 -2.689 1 88.44 20 ALA B C 1
ATOM 3554 O O . ALA B 1 20 ? -34.531 -3.215 -3.633 1 88.44 20 ALA B O 1
ATOM 3555 N N . ASP B 1 21 ? -35.719 -3.402 -1.792 1 84.75 21 ASP B N 1
ATOM 3556 C CA . ASP B 1 21 ? -36.312 -2.076 -1.878 1 84.75 21 ASP B CA 1
ATOM 3557 C C . ASP B 1 21 ? -35.312 -0.989 -1.522 1 84.75 21 ASP B C 1
ATOM 3559 O O . ASP B 1 21 ? -35.344 0.104 -2.094 1 84.75 21 ASP B O 1
ATOM 3563 N N . ALA B 1 22 ? -34.5 -1.303 -0.581 1 84.5 22 ALA B N 1
ATOM 3564 C CA . ALA B 1 22 ? -33.562 -0.287 -0.136 1 84.5 22 ALA B CA 1
ATOM 3565 C C . ALA B 1 22 ? -32.125 -0.71 -0.438 1 84.5 22 ALA B C 1
ATOM 3567 O O . ALA B 1 22 ? -31.781 -1.896 -0.368 1 84.5 22 ALA B O 1
ATOM 3568 N N . LEU B 1 23 ? -31.359 0.352 -0.74 1 86.69 23 LEU B N 1
ATOM 3569 C CA . LEU B 1 23 ? -29.938 0.102 -0.973 1 86.69 23 LEU B CA 1
ATOM 3570 C C . LEU B 1 23 ? -29.203 -0.161 0.341 1 86.69 23 LEU B C 1
ATOM 3572 O O . LEU B 1 23 ? -29.531 0.438 1.368 1 86.69 23 LEU B O 1
ATOM 3576 N N . ASN B 1 24 ? -28.328 -1.095 0.265 1 90.88 24 ASN B N 1
ATOM 3577 C CA . ASN B 1 24 ? -27.469 -1.32 1.422 1 90.88 24 ASN B CA 1
ATOM 3578 C C . ASN B 1 24 ? -26.578 -0.108 1.713 1 90.88 24 ASN B C 1
ATOM 3580 O O . ASN B 1 24 ? -25.859 0.361 0.835 1 90.88 24 ASN B O 1
ATOM 3584 N N . PRO B 1 25 ? -26.625 0.414 2.848 1 91.06 25 PRO B N 1
ATOM 3585 C CA . PRO B 1 25 ? -25.922 1.666 3.16 1 91.06 25 PRO B CA 1
ATOM 3586 C C . PRO B 1 25 ? -24.406 1.521 3.131 1 91.06 25 PRO B C 1
ATOM 3588 O O . PRO B 1 25 ? -23.688 2.523 3.096 1 91.06 25 PRO B O 1
ATOM 3591 N N . LEU B 1 26 ? -23.859 0.311 3.086 1 93.62 26 LEU B N 1
ATOM 3592 C CA . LEU B 1 26 ? -22.422 0.119 3.186 1 93.62 26 LEU B CA 1
ATOM 3593 C C . LEU B 1 26 ? -21.812 -0.095 1.806 1 93.62 26 LEU B C 1
ATOM 3595 O O . LEU B 1 26 ? -20.578 -0.192 1.676 1 93.62 26 LEU B O 1
ATOM 3599 N N . THR B 1 27 ? -22.625 -0.116 0.77 1 93 27 THR B N 1
ATOM 3600 C CA . THR B 1 27 ? -22.125 -0.452 -0.56 1 93 27 THR B CA 1
ATOM 3601 C C . THR B 1 27 ? -21.109 0.579 -1.034 1 93 27 THR B C 1
ATOM 3603 O O . THR B 1 27 ? -20.062 0.221 -1.575 1 93 27 THR B O 1
ATOM 3606 N N . GLU B 1 28 ? -21.453 1.831 -0.741 1 91.44 28 GLU B N 1
ATOM 3607 C CA . GLU B 1 28 ? -20.547 2.881 -1.2 1 91.44 28 GLU B CA 1
ATOM 3608 C C . GLU B 1 28 ? -19.203 2.818 -0.467 1 91.44 28 GLU B C 1
ATOM 3610 O O . GLU B 1 28 ? -18.156 2.994 -1.076 1 91.44 28 GLU B O 1
ATOM 3615 N N . ASP B 1 29 ? -19.25 2.572 0.8 1 93.94 29 ASP B N 1
ATOM 3616 C CA . ASP B 1 29 ? -18.031 2.461 1.59 1 93.94 29 ASP B CA 1
ATOM 3617 C C . ASP B 1 29 ? -17.172 1.292 1.112 1 93.94 29 ASP B C 1
ATOM 3619 O O . ASP B 1 29 ? -15.953 1.42 0.99 1 93.94 29 ASP B O 1
ATOM 3623 N N . LEU B 1 30 ? -17.859 0.215 0.861 1 94.38 30 LEU B N 1
ATOM 3624 C CA . LEU B 1 30 ? -17.125 -0.962 0.4 1 94.38 30 LEU B CA 1
ATOM 3625 C C . LEU B 1 30 ? -16.5 -0.716 -0.972 1 94.38 30 LEU B C 1
ATOM 3627 O O . LEU B 1 30 ? -15.344 -1.066 -1.207 1 94.38 30 LEU B O 1
ATOM 3631 N N . HIS B 1 31 ? -17.25 -0.09 -1.845 1 94 31 HIS B N 1
ATOM 3632 C CA . HIS B 1 31 ? -16.734 0.234 -3.17 1 94 31 HIS B CA 1
ATOM 3633 C C . HIS B 1 31 ? -15.477 1.091 -3.08 1 94 31 HIS B C 1
ATOM 3635 O O . HIS B 1 31 ? -14.477 0.796 -3.73 1 94 31 HIS B O 1
ATOM 3641 N N . GLN B 1 32 ? -15.539 2.066 -2.236 1 90.44 32 GLN B N 1
ATOM 3642 C CA . GLN B 1 32 ? -14.414 2.982 -2.098 1 90.44 32 GLN B CA 1
ATOM 3643 C C . GLN B 1 32 ? -13.211 2.287 -1.467 1 90.44 32 GLN B C 1
ATOM 3645 O O . GLN B 1 32 ? -12.07 2.555 -1.8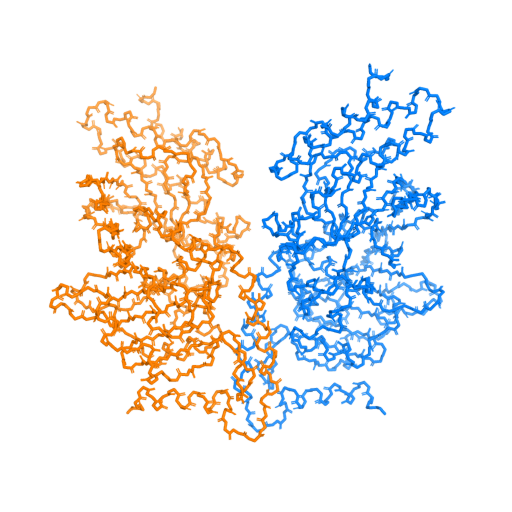37 1 90.44 32 GLN B O 1
ATOM 3650 N N . ALA B 1 33 ? -13.516 1.449 -0.518 1 90.19 33 ALA B N 1
ATOM 3651 C CA . ALA B 1 33 ? -12.43 0.696 0.11 1 90.19 33 ALA B CA 1
ATOM 3652 C C . ALA B 1 33 ? -11.703 -0.173 -0.911 1 90.19 33 ALA B C 1
ATOM 3654 O O . ALA B 1 33 ? -10.469 -0.173 -0.97 1 90.19 33 ALA B O 1
ATOM 3655 N N . ILE B 1 34 ? -12.469 -0.844 -1.744 1 90.38 34 ILE B N 1
ATOM 3656 C CA . ILE B 1 34 ? -11.883 -1.75 -2.727 1 90.38 34 ILE B CA 1
ATOM 3657 C C . ILE B 1 34 ? -11.133 -0.947 -3.787 1 90.38 34 ILE B C 1
ATOM 3659 O O . ILE B 1 34 ? -10.031 -1.326 -4.199 1 90.38 34 ILE B O 1
ATOM 3663 N N . LYS B 1 35 ? -11.727 0.108 -4.168 1 86.94 35 LYS B N 1
ATOM 3664 C CA . LYS B 1 35 ? -11.086 0.993 -5.133 1 86.94 35 LYS B CA 1
ATOM 3665 C C . LYS B 1 35 ? -9.727 1.471 -4.625 1 86.94 35 LYS B C 1
ATOM 3667 O O . LYS B 1 35 ? -8.742 1.453 -5.363 1 86.94 35 LYS B O 1
ATOM 3672 N N . THR B 1 36 ? -9.703 1.85 -3.375 1 80.69 36 THR B N 1
ATOM 3673 C CA . THR B 1 36 ? -8.469 2.324 -2.76 1 80.69 36 THR B CA 1
ATOM 3674 C C . THR B 1 36 ? -7.453 1.194 -2.648 1 80.69 36 THR B C 1
ATOM 3676 O O . THR B 1 36 ? -6.266 1.391 -2.92 1 80.69 36 THR B O 1
ATOM 3679 N N . LEU B 1 37 ? -7.934 0.052 -2.258 1 80.62 37 LEU B N 1
ATOM 3680 C CA . LEU B 1 37 ? -7.066 -1.117 -2.166 1 80.62 37 LEU B CA 1
ATOM 3681 C C . LEU B 1 37 ? -6.453 -1.449 -3.523 1 80.62 37 LEU B C 1
ATOM 3683 O O . LEU B 1 37 ? -5.258 -1.726 -3.619 1 80.62 37 LEU B O 1
ATOM 3687 N N . SER B 1 38 ? -7.312 -1.414 -4.5 1 76.81 38 SER B N 1
ATOM 3688 C CA . SER B 1 38 ? -6.879 -1.738 -5.855 1 76.81 38 SER B CA 1
ATOM 3689 C C . SER B 1 38 ? -5.84 -0.74 -6.355 1 76.81 38 SER B C 1
ATOM 3691 O O . SER B 1 38 ? -4.871 -1.122 -7.016 1 76.81 38 SER B O 1
ATOM 3693 N N . ALA B 1 39 ? -6.027 0.476 -5.984 1 70.88 39 ALA B N 1
ATOM 3694 C CA . ALA B 1 39 ? -5.117 1.529 -6.422 1 70.88 39 ALA B CA 1
ATOM 3695 C C . ALA B 1 39 ? -3.781 1.439 -5.688 1 70.88 39 ALA B C 1
ATOM 3697 O O . ALA B 1 39 ? -2.725 1.686 -6.273 1 70.88 39 ALA B O 1
ATOM 3698 N N . GLU B 1 40 ? -3.902 1.083 -4.473 1 65.62 40 GLU B N 1
ATOM 3699 C CA . GLU B 1 40 ? -2.713 1.113 -3.627 1 65.62 40 GLU B CA 1
ATOM 3700 C C . GLU B 1 40 ? -1.924 -0.189 -3.736 1 65.62 40 GLU B C 1
ATOM 3702 O O . GLU B 1 40 ? -0.691 -0.177 -3.725 1 65.62 40 GLU B O 1
ATOM 3707 N N . LEU B 1 41 ? -2.582 -1.265 -3.707 1 63.12 41 LEU B N 1
ATOM 3708 C CA . LEU B 1 41 ? -1.942 -2.576 -3.717 1 63.12 41 LEU B CA 1
ATOM 3709 C C . LEU B 1 41 ? -1.36 -2.887 -5.09 1 63.12 41 LEU B C 1
ATOM 3711 O O . LEU B 1 41 ? -0.379 -3.627 -5.203 1 63.12 41 LEU B O 1
ATOM 3715 N N . TYR B 1 42 ? -1.882 -2.154 -5.992 1 60.03 42 TYR B N 1
ATOM 3716 C CA . TYR B 1 42 ? -1.517 -2.666 -7.309 1 60.03 42 TYR B CA 1
ATOM 3717 C C . TYR B 1 42 ? -0.908 -1.566 -8.172 1 60.03 42 TYR B C 1
ATOM 3719 O O . TYR B 1 42 ? -1.264 -1.419 -9.344 1 60.03 42 TYR B O 1
ATOM 3727 N N . ALA B 1 43 ? -0.059 -0.836 -7.414 1 57.75 43 ALA B N 1
ATOM 3728 C CA . ALA B 1 43 ? 0.522 0.306 -8.117 1 57.75 43 ALA B CA 1
ATOM 3729 C C . ALA B 1 43 ? 1.498 -0.153 -9.195 1 57.75 43 ALA B C 1
ATOM 3731 O O . ALA B 1 43 ? 1.653 0.51 -10.227 1 57.75 43 ALA B O 1
ATOM 3732 N N . LYS B 1 44 ? 2.033 -1.338 -8.953 1 60.97 44 LYS B N 1
ATOM 3733 C CA . LYS B 1 44 ? 2.982 -1.746 -9.984 1 60.97 44 LYS B CA 1
ATOM 3734 C C . LYS B 1 44 ? 2.363 -2.779 -10.922 1 60.97 44 LYS B C 1
ATOM 3736 O O . LYS B 1 44 ? 1.672 -3.697 -10.477 1 60.97 44 LYS B O 1
ATOM 3741 N N . ASP B 1 45 ? 2.551 -2.613 -12.148 1 60.69 45 ASP B N 1
ATOM 3742 C CA . ASP B 1 45 ? 1.971 -3.412 -13.227 1 60.69 45 ASP B CA 1
ATOM 3743 C C . ASP B 1 45 ? 2.303 -4.891 -13.047 1 60.69 45 ASP B C 1
ATOM 3745 O O . ASP B 1 45 ? 1.508 -5.762 -13.414 1 60.69 45 ASP B O 1
ATOM 3749 N N . VAL B 1 46 ? 3.314 -5.152 -12.344 1 62.94 46 VAL B N 1
ATOM 3750 C CA . VAL B 1 46 ? 3.799 -6.527 -12.32 1 62.94 46 VAL B CA 1
ATOM 3751 C C . VAL B 1 46 ? 2.994 -7.34 -11.305 1 62.94 46 VAL B C 1
ATOM 3753 O O . VAL B 1 46 ? 2.973 -8.57 -11.367 1 62.94 46 VAL B O 1
ATOM 3756 N N . HIS B 1 47 ? 2.211 -6.832 -10.523 1 75.88 47 HIS B N 1
ATOM 3757 C CA . HIS B 1 47 ? 1.595 -7.48 -9.375 1 75.88 47 HIS B CA 1
ATOM 3758 C C . HIS B 1 47 ? 0.513 -8.461 -9.805 1 75.88 47 HIS B C 1
ATOM 3760 O O . HIS B 1 47 ? 0.418 -9.562 -9.266 1 75.88 47 HIS B O 1
ATOM 3766 N N . PHE B 1 48 ? -0.148 -8.164 -10.828 1 85.69 48 PHE B N 1
ATOM 3767 C CA . PHE B 1 48 ? -1.275 -9.016 -11.195 1 85.69 48 PHE B CA 1
ATOM 3768 C C . PHE B 1 48 ? -0.796 -10.391 -11.648 1 85.69 48 PHE B C 1
ATOM 3770 O O . PHE B 1 48 ? -1.424 -11.398 -11.336 1 85.69 48 PHE B O 1
ATOM 3777 N N . LEU B 1 49 ? 0.343 -10.43 -12.398 1 89.38 49 LEU B N 1
ATOM 3778 C CA . LEU B 1 49 ? 0.867 -11.68 -12.922 1 89.38 49 LEU B CA 1
ATOM 3779 C C . LEU B 1 49 ? 1.26 -12.625 -11.797 1 89.38 49 LEU B C 1
ATOM 3781 O O . LEU B 1 49 ? 0.92 -13.812 -11.82 1 89.38 49 LEU B O 1
ATOM 3785 N N . MET B 1 50 ? 1.896 -12.086 -10.812 1 88.38 50 MET B N 1
ATOM 3786 C CA . MET B 1 50 ? 2.311 -12.891 -9.664 1 88.38 50 MET B CA 1
ATOM 3787 C C . MET B 1 50 ? 1.099 -13.43 -8.914 1 88.38 50 MET B C 1
ATOM 3789 O O . MET B 1 50 ? 1.107 -14.57 -8.453 1 88.38 50 MET B O 1
ATOM 3793 N N . GLU B 1 51 ? 0.071 -12.641 -8.805 1 87.94 51 GLU B N 1
ATOM 3794 C CA . GLU B 1 51 ? -1.145 -13.078 -8.125 1 87.94 51 GLU B CA 1
ATOM 3795 C C . GLU B 1 51 ? -1.825 -14.211 -8.891 1 87.94 51 GLU B C 1
ATOM 3797 O O . GLU B 1 51 ? -2.336 -15.156 -8.289 1 87.94 51 GLU B O 1
ATOM 3802 N N . LEU B 1 52 ? -1.849 -14.102 -10.203 1 92.81 52 LEU B N 1
ATOM 3803 C CA . LEU B 1 52 ? -2.465 -15.141 -11.016 1 92.81 52 LEU B CA 1
ATOM 3804 C C . LEU B 1 52 ? -1.706 -16.453 -10.891 1 92.81 52 LEU B C 1
ATOM 3806 O O . LEU B 1 52 ? -2.316 -17.516 -10.773 1 92.81 52 LEU B O 1
ATOM 3810 N N . ILE B 1 53 ? -0.404 -16.359 -10.883 1 92.62 53 ILE B N 1
ATOM 3811 C CA . ILE B 1 53 ? 0.419 -17.562 -10.766 1 92.62 53 ILE B CA 1
ATOM 3812 C C . ILE B 1 53 ? 0.253 -18.172 -9.375 1 92.62 53 ILE B C 1
ATOM 3814 O O . ILE B 1 53 ? 0.147 -19.391 -9.242 1 92.62 53 ILE B O 1
ATOM 3818 N N . GLN B 1 54 ? 0.209 -17.297 -8.367 1 90.38 54 GLN B N 1
ATOM 3819 C CA . GLN B 1 54 ? -0.013 -17.781 -7.008 1 90.38 54 GLN B CA 1
ATOM 3820 C C . GLN B 1 54 ? -1.356 -18.484 -6.887 1 90.38 54 GLN B C 1
ATOM 3822 O O . GLN B 1 54 ? -1.451 -19.547 -6.254 1 90.38 54 GLN B O 1
ATOM 3827 N N . ASN B 1 55 ? -2.371 -17.906 -7.461 1 91.38 55 ASN B N 1
ATOM 3828 C CA . ASN B 1 55 ? -3.688 -18.531 -7.426 1 91.38 55 ASN B CA 1
ATOM 3829 C C . ASN B 1 55 ? -3.676 -19.906 -8.117 1 91.38 55 ASN B C 1
ATOM 3831 O O . ASN B 1 55 ? -4.281 -20.859 -7.625 1 91.38 55 ASN B O 1
ATOM 3835 N N . ALA B 1 56 ? -3.025 -19.953 -9.227 1 94.44 56 ALA B N 1
ATOM 3836 C CA . ALA B 1 56 ? -2.912 -21.234 -9.938 1 94.44 56 ALA B CA 1
ATOM 3837 C C . ALA B 1 56 ? -2.199 -22.266 -9.078 1 94.44 56 ALA B C 1
ATOM 3839 O O . ALA B 1 56 ? -2.602 -23.438 -9.047 1 94.44 56 ALA B O 1
ATOM 3840 N N . GLU B 1 57 ? -1.132 -21.828 -8.438 1 93 57 GLU B N 1
ATOM 3841 C CA . GLU B 1 57 ? -0.374 -22.719 -7.555 1 93 57 GLU B CA 1
ATOM 3842 C C . GLU B 1 57 ? -1.237 -23.219 -6.402 1 93 57 GLU B C 1
ATOM 3844 O O . GLU B 1 57 ? -1.093 -24.359 -5.961 1 93 57 GLU B O 1
ATOM 3849 N N . ASP B 1 58 ? -2.172 -22.391 -5.898 1 92.12 58 ASP B N 1
ATOM 3850 C CA . ASP B 1 58 ? -2.994 -22.703 -4.73 1 92.12 58 ASP B CA 1
ATOM 3851 C C . ASP B 1 58 ? -4.191 -23.562 -5.121 1 92.12 58 ASP B C 1
ATOM 3853 O O . ASP B 1 58 ? -4.859 -24.141 -4.258 1 92.12 58 ASP B O 1
ATOM 3857 N N . ASN B 1 59 ? -4.469 -23.672 -6.41 1 93.06 59 ASN B N 1
ATOM 3858 C CA . ASN B 1 59 ? -5.633 -24.422 -6.867 1 93.06 59 ASN B CA 1
ATOM 3859 C C . ASN B 1 59 ? -5.453 -25.922 -6.637 1 93.06 59 ASN B C 1
ATOM 3861 O O . ASN B 1 59 ? -4.359 -26.375 -6.293 1 93.06 59 ASN B O 1
ATOM 3865 N N . GLU B 1 60 ? -6.562 -26.594 -6.758 1 93.12 60 GLU B N 1
ATOM 3866 C CA . GLU B 1 60 ? -6.555 -28.047 -6.648 1 93.12 60 GLU B CA 1
ATOM 3867 C C . GLU B 1 60 ? -6.496 -28.703 -8.023 1 93.12 60 GLU B C 1
ATOM 3869 O O . GLU B 1 60 ? -7.141 -28.234 -8.969 1 93.12 60 GLU B O 1
ATOM 3874 N N . TYR B 1 61 ? -5.73 -29.75 -8.094 1 94.38 61 TYR B N 1
ATOM 3875 C CA . TYR B 1 61 ? -5.547 -30.453 -9.352 1 94.38 61 TYR B CA 1
ATOM 3876 C C . TYR B 1 61 ? -5.891 -31.922 -9.203 1 94.38 61 TYR B C 1
ATOM 3878 O O . TYR B 1 61 ? -5.691 -32.5 -8.141 1 94.38 61 TYR B O 1
ATOM 3886 N N . ALA B 1 62 ? -6.406 -32.438 -10.312 1 93.31 62 ALA B N 1
ATOM 3887 C CA . ALA B 1 62 ? -6.715 -33.844 -10.312 1 93.31 62 ALA B CA 1
ATOM 3888 C C . ALA B 1 62 ? -5.441 -34.688 -10.289 1 93.31 62 ALA B C 1
ATOM 3890 O O . ALA B 1 62 ? -4.383 -34.219 -10.727 1 93.31 62 ALA B O 1
ATOM 3891 N N . GLU B 1 63 ? -5.617 -35.844 -9.758 1 92.06 63 GLU B N 1
ATOM 3892 C CA . GLU B 1 63 ? -4.48 -36.75 -9.75 1 92.06 63 GLU B CA 1
ATOM 3893 C C . GLU B 1 63 ? -4.02 -37.062 -11.164 1 92.06 63 GLU B C 1
ATOM 3895 O O . GLU B 1 63 ? -4.844 -37.281 -12.055 1 92.06 63 GLU B O 1
ATOM 3900 N N . GLY B 1 64 ? -2.762 -37.125 -11.391 1 88.62 64 GLY B N 1
ATOM 3901 C CA . GLY B 1 64 ? -2.191 -37.5 -12.672 1 88.62 64 GLY B CA 1
ATOM 3902 C C . GLY B 1 64 ? -2.072 -36.344 -13.648 1 88.62 64 GLY B C 1
ATOM 3903 O O . GLY B 1 64 ? -1.508 -36.5 -14.734 1 88.62 64 GLY B O 1
ATOM 3904 N N . VAL B 1 65 ? -2.635 -35.25 -13.32 1 88.56 65 VAL B N 1
ATOM 3905 C CA . VAL B 1 65 ? -2.535 -34.094 -14.195 1 88.56 65 VAL B CA 1
ATOM 3906 C C . VAL B 1 65 ? -1.217 -33.375 -13.938 1 88.56 65 VAL B C 1
ATOM 3908 O O . VAL B 1 65 ? -0.744 -33.312 -12.797 1 88.56 65 VAL B O 1
ATOM 3911 N N . ASP B 1 66 ? -0.575 -32.938 -14.977 1 89.12 66 ASP B N 1
ATOM 3912 C CA . ASP B 1 66 ? 0.547 -32.031 -14.836 1 89.12 66 ASP B CA 1
ATOM 3913 C C . ASP B 1 66 ? 0.063 -30.562 -14.773 1 89.12 66 ASP B C 1
ATOM 3915 O O . ASP B 1 66 ? -0.287 -29.984 -15.797 1 89.12 66 ASP B O 1
ATOM 3919 N N . PRO B 1 67 ? 0.046 -30.062 -13.594 1 94 67 PRO B N 1
ATOM 3920 C CA . PRO B 1 67 ? -0.484 -28.703 -13.438 1 94 67 PRO B CA 1
ATOM 3921 C C . PRO B 1 67 ? 0.172 -27.703 -14.383 1 94 67 PRO B C 1
ATOM 3923 O O . PRO B 1 67 ? 1.4 -27.656 -14.492 1 94 67 PRO B O 1
ATOM 3926 N N . SER B 1 68 ? -0.624 -26.969 -15.07 1 93.94 68 SER B N 1
ATOM 3927 C CA . SER B 1 68 ? -0.106 -26.062 -16.078 1 93.94 68 SER B CA 1
ATOM 3928 C C . SER B 1 68 ? -0.891 -24.75 -16.109 1 93.94 68 SER B C 1
ATOM 3930 O O . SER B 1 68 ? -2.066 -24.719 -15.734 1 93.94 68 SER B O 1
ATOM 3932 N N . LEU B 1 69 ? -0.229 -23.703 -16.453 1 94.94 69 LEU B N 1
ATOM 3933 C CA . LEU B 1 69 ? -0.774 -22.359 -16.609 1 94.94 69 LEU B CA 1
ATOM 3934 C C . LEU B 1 69 ? -0.354 -21.766 -17.953 1 94.94 69 LEU B C 1
ATOM 3936 O O . LEU B 1 69 ? 0.834 -21.734 -18.281 1 94.94 69 LEU B O 1
ATOM 3940 N N . GLU B 1 70 ? -1.313 -21.375 -18.734 1 94 70 GLU B N 1
ATOM 3941 C CA . GLU B 1 70 ? -1.03 -20.812 -20.047 1 94 70 GLU B CA 1
ATOM 3942 C C . GLU B 1 70 ? -1.606 -19.406 -20.188 1 94 70 GLU B C 1
ATOM 3944 O O . GLU B 1 70 ? -2.779 -19.188 -19.891 1 94 70 GLU B O 1
ATOM 3949 N N . PHE B 1 71 ? -0.772 -18.484 -20.625 1 94.69 71 PHE B N 1
ATOM 3950 C CA . PHE B 1 71 ? -1.185 -17.125 -20.953 1 94.69 71 PHE B CA 1
ATOM 3951 C C . PHE B 1 71 ? -1.268 -16.922 -22.453 1 94.69 71 PHE B C 1
ATOM 3953 O O . PHE B 1 71 ? -0.309 -17.203 -23.188 1 94.69 71 PHE B O 1
ATOM 3960 N N . VAL B 1 72 ? -2.391 -16.5 -22.906 1 93.81 72 VAL B N 1
ATOM 3961 C CA . VAL B 1 72 ? -2.574 -16.188 -24.312 1 93.81 72 VAL B CA 1
ATOM 3962 C C . VAL B 1 72 ? -3.016 -14.727 -24.469 1 93.81 72 VAL B C 1
ATOM 3964 O O . VAL B 1 72 ? -4.043 -14.328 -23.922 1 93.81 72 VAL B O 1
ATOM 3967 N N . ILE B 1 73 ? -2.287 -13.953 -25.141 1 93.94 73 ILE B N 1
ATOM 3968 C CA . ILE B 1 73 ? -2.691 -12.578 -25.438 1 93.94 73 ILE B CA 1
ATOM 3969 C C . ILE B 1 73 ? -3.076 -12.453 -26.906 1 93.94 73 ILE B C 1
ATOM 3971 O O . ILE B 1 73 ? -2.342 -12.906 -27.797 1 93.94 73 ILE B O 1
ATOM 3975 N N . THR B 1 74 ? -4.25 -11.906 -27.203 1 93.19 74 THR B N 1
ATOM 3976 C CA . THR B 1 74 ? -4.762 -11.766 -28.562 1 93.19 74 THR B CA 1
ATOM 3977 C C . THR B 1 74 ? -5.254 -10.344 -28.812 1 93.19 74 THR B C 1
ATOM 3979 O O . THR B 1 74 ? -5.656 -9.648 -27.875 1 93.19 74 THR B O 1
ATOM 3982 N N . SER B 1 75 ? -5.188 -9.93 -30.062 1 91.44 75 SER B N 1
ATOM 3983 C CA . SER B 1 75 ? -5.727 -8.625 -30.453 1 91.44 75 SER B CA 1
ATOM 3984 C C . SER B 1 75 ? -7.234 -8.695 -30.672 1 91.44 75 SER B C 1
ATOM 3986 O O . SER B 1 75 ? -7.887 -7.672 -30.859 1 91.44 75 SER B O 1
ATOM 3988 N N . ARG B 1 76 ? -7.824 -9.859 -30.594 1 90.12 76 ARG B N 1
ATOM 3989 C CA . ARG B 1 76 ? -9.266 -10.039 -30.75 1 90.12 76 ARG B CA 1
ATOM 3990 C C . ARG B 1 76 ? -10.016 -9.641 -29.484 1 90.12 76 ARG B C 1
ATOM 3992 O O . ARG B 1 76 ? -9.578 -9.953 -28.375 1 90.12 76 ARG B O 1
ATOM 3999 N N . ASP B 1 77 ? -11.078 -8.977 -29.734 1 93.62 77 ASP B N 1
ATOM 4000 C CA . ASP B 1 77 ? -11.961 -8.648 -28.609 1 93.62 77 ASP B CA 1
ATOM 4001 C C . ASP B 1 77 ? -13.133 -9.625 -28.547 1 93.62 77 ASP B C 1
ATOM 4003 O O . ASP B 1 77 ? -14.242 -9.312 -28.969 1 93.62 77 ASP B O 1
ATOM 4007 N N . ILE B 1 78 ? -12.977 -10.727 -27.906 1 92.75 78 ILE B N 1
ATOM 4008 C CA . ILE B 1 78 ? -13.992 -11.773 -27.859 1 92.75 78 ILE B CA 1
ATOM 4009 C C . ILE B 1 78 ? -15.039 -11.43 -26.797 1 92.75 78 ILE B C 1
ATOM 4011 O O . ILE B 1 78 ? -16.047 -12.125 -26.656 1 92.75 78 ILE B O 1
ATOM 4015 N N . THR B 1 79 ? -14.828 -10.352 -26.016 1 95.56 79 THR B N 1
ATOM 4016 C CA . THR B 1 79 ? -15.742 -9.961 -24.938 1 95.56 79 THR B CA 1
ATOM 4017 C C . THR B 1 79 ? -16.656 -8.836 -25.406 1 95.56 79 THR B C 1
ATOM 4019 O O . THR B 1 79 ? -17.609 -8.484 -24.703 1 95.56 79 THR B O 1
ATOM 4022 N N . ALA B 1 80 ? -16.391 -8.188 -26.531 1 94.56 80 ALA B N 1
ATOM 4023 C CA . ALA B 1 80 ? -17.172 -7.09 -27.109 1 94.56 80 ALA B CA 1
ATOM 4024 C C . ALA B 1 80 ? -17.188 -5.891 -26.172 1 94.56 80 ALA B C 1
ATOM 4026 O O . ALA B 1 80 ? -18.219 -5.215 -26.031 1 94.56 80 ALA B O 1
ATOM 4027 N N . THR B 1 81 ? -16.156 -5.707 -25.422 1 94.38 81 THR B N 1
ATOM 4028 C CA . THR B 1 81 ? -16.031 -4.582 -24.5 1 94.38 81 THR B CA 1
ATOM 4029 C C . THR B 1 81 ? -15.383 -3.385 -25.188 1 94.38 81 THR B C 1
ATOM 4031 O O . THR B 1 81 ? -15.398 -2.271 -24.656 1 94.38 81 THR B O 1
ATOM 4034 N N . GLY B 1 82 ? -14.859 -3.613 -26.344 1 94.88 82 GLY B N 1
ATOM 4035 C CA . GLY B 1 82 ? -14.102 -2.574 -27.031 1 94.88 82 GLY B CA 1
ATOM 4036 C C . GLY B 1 82 ? -12.633 -2.572 -26.672 1 94.88 82 GLY B C 1
ATOM 4037 O O . GLY B 1 82 ? -11.891 -1.658 -27.047 1 94.88 82 GLY B O 1
ATOM 4038 N N . ALA B 1 83 ? -12.18 -3.617 -26 1 95.75 83 ALA B N 1
ATOM 4039 C CA . ALA B 1 83 ? -10.781 -3.709 -25.594 1 95.75 83 ALA B CA 1
ATOM 4040 C C . ALA B 1 83 ? -9.875 -3.955 -26.797 1 95.75 83 ALA B C 1
ATOM 4042 O O . ALA B 1 83 ? -10.219 -4.723 -27.703 1 95.75 83 ALA B O 1
ATOM 4043 N N . PRO B 1 84 ? -8.75 -3.307 -26.828 1 95.38 84 PRO B N 1
ATOM 4044 C CA . PRO B 1 84 ? -7.828 -3.486 -27.953 1 95.38 84 PRO B CA 1
ATOM 4045 C C . PRO B 1 84 ? -7.164 -4.859 -27.953 1 95.38 84 PRO B C 1
ATOM 4047 O O . PRO B 1 84 ? -6.691 -5.32 -29 1 95.38 84 PRO B O 1
ATOM 4050 N N . ALA B 1 85 ? -7.047 -5.434 -26.828 1 95.38 85 ALA B N 1
ATOM 4051 C CA . ALA B 1 85 ? -6.48 -6.773 -26.672 1 95.38 85 ALA B CA 1
ATOM 4052 C C . ALA B 1 85 ? -7.129 -7.52 -25.516 1 95.38 85 ALA B C 1
ATOM 4054 O O . ALA B 1 85 ? -7.738 -6.902 -24.641 1 95.38 85 ALA B O 1
ATOM 4055 N N . THR B 1 86 ? -7.027 -8.828 -25.609 1 96.81 86 THR B N 1
ATOM 4056 C CA . THR B 1 86 ? -7.574 -9.664 -24.547 1 96.81 86 THR B CA 1
ATOM 4057 C C . THR B 1 86 ? -6.535 -10.672 -24.062 1 96.81 86 THR B C 1
ATOM 4059 O O . THR B 1 86 ? -5.863 -11.32 -24.875 1 96.81 86 THR B O 1
ATOM 4062 N N . LEU B 1 87 ? -6.336 -10.727 -22.75 1 96.75 87 LEU B N 1
ATOM 4063 C CA . LEU B 1 87 ? -5.488 -11.75 -22.141 1 96.75 87 LEU B CA 1
ATOM 4064 C C . LEU B 1 87 ? -6.328 -12.906 -21.609 1 96.75 87 LEU B C 1
ATOM 4066 O O . LEU B 1 87 ? -7.273 -12.695 -20.859 1 96.75 87 LEU B O 1
ATOM 4070 N N . LEU B 1 88 ? -6.004 -14.07 -22.062 1 97.06 88 LEU B N 1
ATOM 4071 C CA . LEU B 1 88 ? -6.641 -15.273 -21.531 1 97.06 88 LEU B CA 1
ATOM 4072 C C . LEU B 1 88 ? -5.664 -16.078 -20.688 1 97.06 88 LEU B C 1
ATOM 4074 O O . LEU B 1 88 ? -4.488 -16.203 -21.031 1 97.06 88 LEU B O 1
ATOM 4078 N N . VAL B 1 89 ? -6.148 -16.547 -19.578 1 97.38 89 VAL B N 1
ATOM 4079 C CA . VAL B 1 89 ? -5.363 -17.391 -18.672 1 97.38 89 VAL B CA 1
ATOM 4080 C C . VAL B 1 89 ? -6.039 -18.75 -18.531 1 97.38 89 VAL B C 1
ATOM 4082 O O . VAL B 1 89 ? -7.148 -18.844 -18 1 97.38 89 VAL B O 1
ATOM 4085 N N . PHE B 1 90 ? -5.34 -19.781 -19 1 96.56 90 PHE B N 1
ATOM 4086 C CA . PHE B 1 90 ? -5.871 -21.141 -18.953 1 96.56 90 PHE B CA 1
ATOM 4087 C C . PHE B 1 90 ? -5.188 -21.938 -17.844 1 96.56 90 PHE B C 1
ATOM 4089 O O . PHE B 1 90 ? -3.959 -22.016 -17.797 1 96.56 90 PHE B O 1
ATOM 4096 N N . ASN B 1 91 ? -5.973 -22.484 -16.984 1 97.31 91 ASN B N 1
ATOM 4097 C CA . ASN B 1 91 ? -5.484 -23.328 -15.898 1 97.31 91 ASN B CA 1
ATOM 4098 C C . ASN B 1 91 ? -6.227 -24.656 -15.828 1 97.31 91 ASN B C 1
ATOM 4100 O O . ASN B 1 91 ? -7.461 -24.688 -15.797 1 97.31 91 ASN B O 1
ATOM 4104 N N . ASN B 1 92 ? -5.508 -25.828 -15.82 1 95.81 92 ASN B N 1
ATOM 4105 C CA . ASN B 1 92 ? -6.137 -27.141 -15.875 1 95.81 92 ASN B CA 1
ATOM 4106 C C . ASN B 1 92 ? -6.434 -27.672 -14.477 1 95.81 92 ASN B C 1
ATOM 4108 O O . ASN B 1 92 ? -6.336 -28.875 -14.242 1 95.81 92 ASN B O 1
ATOM 4112 N N . GLU B 1 93 ? -6.754 -26.766 -13.57 1 96.81 93 GLU B N 1
ATOM 4113 C CA . GLU B 1 93 ? -7.164 -27.172 -12.227 1 96.81 93 GLU B CA 1
ATOM 4114 C C . GLU B 1 93 ? -8.547 -27.812 -12.25 1 96.81 93 GLU B C 1
ATOM 4116 O O . GLU B 1 93 ? -9.172 -27.938 -13.305 1 96.81 93 GLU B O 1
ATOM 4121 N N . LYS B 1 94 ? -9.055 -28.281 -11.094 1 95.88 94 LYS B N 1
ATOM 4122 C CA . LYS B 1 94 ? -10.328 -28.984 -10.977 1 95.88 94 LYS B CA 1
ATOM 4123 C C . LYS B 1 94 ? -11.5 -28.062 -11.273 1 95.88 94 LYS B C 1
ATOM 4125 O O . LYS B 1 94 ? -12.562 -28.5 -11.688 1 95.88 94 LYS B O 1
ATOM 4130 N N . GLY B 1 95 ? -11.281 -26.781 -10.992 1 96.62 95 GLY B N 1
ATOM 4131 C CA . GLY B 1 95 ? -12.336 -25.812 -11.211 1 96.62 95 GLY B CA 1
ATOM 4132 C C . GLY B 1 95 ? -12.844 -25.188 -9.922 1 96.62 95 GLY B C 1
ATOM 4133 O O . GLY B 1 95 ? -12.625 -25.734 -8.836 1 96.62 95 GLY B O 1
ATOM 4134 N N . PHE B 1 96 ? -13.602 -24.078 -10.086 1 96.38 96 PHE B N 1
ATOM 4135 C CA . PHE B 1 96 ? -14.062 -23.328 -8.922 1 96.38 96 PHE B CA 1
ATOM 4136 C C . PHE B 1 96 ? -15.25 -24.016 -8.266 1 96.38 96 PHE B C 1
ATOM 4138 O O . PHE B 1 96 ? -16.188 -24.422 -8.945 1 96.38 96 PHE B O 1
ATOM 4145 N N . SER B 1 97 ? -15.172 -24.203 -6.977 1 95.12 97 SER B N 1
ATOM 4146 C CA . SER B 1 97 ? -16.297 -24.625 -6.152 1 95.12 97 SER B CA 1
ATOM 4147 C C . SER B 1 97 ? -17.172 -23.438 -5.773 1 95.12 97 SER B C 1
ATOM 4149 O O . SER B 1 97 ? -16.797 -22.281 -5.996 1 95.12 97 SER B O 1
ATOM 4151 N N . PRO B 1 98 ? -18.359 -23.703 -5.27 1 96.06 98 PRO B N 1
ATOM 4152 C CA . PRO B 1 98 ? -19.188 -22.609 -4.762 1 96.06 98 PRO B CA 1
ATOM 4153 C C . PRO B 1 98 ? -18.453 -21.734 -3.746 1 96.06 98 PRO B C 1
ATOM 4155 O O . PRO B 1 98 ? -18.594 -20.516 -3.756 1 96.06 98 PRO B O 1
ATOM 4158 N N . GLU B 1 99 ? -17.656 -22.359 -2.912 1 94 99 GLU B N 1
ATOM 4159 C CA . GLU B 1 99 ? -16.891 -21.609 -1.916 1 94 99 GLU B CA 1
ATOM 4160 C C . GLU B 1 99 ? -15.867 -20.688 -2.578 1 94 99 GLU B C 1
ATOM 4162 O O . GLU B 1 99 ? -15.609 -19.594 -2.088 1 94 99 GLU B O 1
ATOM 4167 N N . ASN B 1 100 ? -15.273 -21.141 -3.637 1 93.62 100 ASN B N 1
ATOM 4168 C CA . ASN B 1 100 ? -14.344 -20.312 -4.383 1 93.62 100 ASN B CA 1
ATOM 4169 C C . ASN B 1 100 ? -15.031 -19.062 -4.945 1 93.62 100 ASN B C 1
ATOM 4171 O O . ASN B 1 100 ? -14.477 -17.969 -4.906 1 93.62 100 ASN B O 1
ATOM 4175 N N . ILE B 1 101 ? -16.25 -19.312 -5.43 1 96.31 101 ILE B N 1
ATOM 4176 C CA . ILE B 1 101 ? -17.031 -18.219 -6.004 1 96.31 101 ILE B CA 1
ATOM 4177 C C . ILE B 1 101 ? -17.375 -17.203 -4.918 1 96.31 101 ILE B C 1
ATOM 4179 O O . ILE B 1 101 ? -17.219 -15.992 -5.117 1 96.31 101 ILE B O 1
ATOM 4183 N N . GLU B 1 102 ? -17.812 -17.703 -3.832 1 95.31 102 GLU B N 1
ATOM 4184 C CA . GLU B 1 102 ? -18.125 -16.828 -2.713 1 95.31 102 GLU B CA 1
ATOM 4185 C C . GLU B 1 102 ? -16.891 -16.031 -2.277 1 95.31 102 GLU B C 1
ATOM 4187 O O . GLU B 1 102 ? -17 -14.844 -1.937 1 95.31 102 GLU B O 1
ATOM 4192 N N . SER B 1 103 ? -15.75 -16.641 -2.312 1 93 103 SER B N 1
ATOM 4193 C CA . SER B 1 103 ? -14.508 -15.992 -1.913 1 93 103 SER B CA 1
ATOM 4194 C C . SER B 1 103 ? -14.148 -14.852 -2.863 1 93 103 SER B C 1
ATOM 4196 O O . SER B 1 103 ? -13.781 -13.758 -2.424 1 93 103 SER B O 1
ATOM 4198 N N . ILE B 1 104 ? -14.312 -15.094 -4.168 1 94.44 104 ILE B N 1
ATOM 4199 C CA . ILE B 1 104 ? -13.898 -14.07 -5.129 1 94.44 104 ILE B CA 1
ATOM 4200 C C . ILE B 1 104 ? -14.898 -12.914 -5.109 1 94.44 104 ILE B C 1
ATOM 4202 O O . ILE B 1 104 ? -14.578 -11.805 -5.535 1 94.44 104 ILE B O 1
ATOM 4206 N N . CYS B 1 105 ? -16.125 -13.188 -4.574 1 96.38 105 CYS B N 1
ATOM 4207 C CA . CYS B 1 105 ? -17.141 -12.156 -4.441 1 96.38 105 CYS B CA 1
ATOM 4208 C C . CYS B 1 105 ? -17.047 -11.453 -3.096 1 96.38 105 CYS B C 1
ATOM 4210 O O . CYS B 1 105 ? -17.953 -10.727 -2.701 1 96.38 105 CYS B O 1
ATOM 4212 N N . SER B 1 106 ? -16.016 -11.734 -2.371 1 94.06 106 SER B N 1
ATOM 4213 C CA . SER B 1 106 ? -15.82 -11.156 -1.043 1 94.06 106 SER B CA 1
ATOM 4214 C C . SER B 1 106 ? -14.438 -10.539 -0.9 1 94.06 106 SER B C 1
ATOM 4216 O O . SER B 1 106 ? -13.609 -10.625 -1.811 1 94.06 106 SER B O 1
ATOM 4218 N N . ILE B 1 107 ? -14.242 -9.844 0.191 1 90.81 107 ILE B N 1
ATOM 4219 C CA . ILE B 1 107 ? -12.945 -9.312 0.584 1 90.81 107 ILE B CA 1
ATOM 4220 C C . ILE B 1 107 ? -12.484 -9.977 1.876 1 90.81 107 ILE B C 1
ATOM 4222 O O . ILE B 1 107 ? -13.227 -10.031 2.859 1 90.81 107 ILE B O 1
ATOM 4226 N N . GLY B 1 108 ? -11.32 -10.531 1.834 1 82 108 GLY B N 1
ATOM 4227 C CA . GLY B 1 108 ? -10.719 -11.07 3.043 1 82 108 GLY B CA 1
ATOM 4228 C C . GLY B 1 108 ? -11.133 -12.5 3.328 1 82 108 GLY B C 1
ATOM 4229 O O . GLY B 1 108 ? -10.656 -13.117 4.285 1 82 108 GLY B O 1
ATOM 4230 N N . ARG B 1 109 ? -12.07 -12.992 2.59 1 74.31 109 ARG B N 1
ATOM 4231 C CA . ARG B 1 109 ? -12.508 -14.375 2.775 1 74.31 109 ARG B CA 1
ATOM 4232 C C . ARG B 1 109 ? -11.742 -15.312 1.854 1 74.31 109 ARG B C 1
ATOM 4234 O O . ARG B 1 109 ? -11.898 -15.258 0.633 1 74.31 109 ARG B O 1
ATOM 4241 N N . SER B 1 110 ? -10.688 -15.797 2.475 1 73.75 110 SER B N 1
ATOM 4242 C CA . SER B 1 110 ? -9.898 -16.719 1.658 1 73.75 110 SER B CA 1
ATOM 4243 C C . SER B 1 110 ? -10.125 -18.156 2.078 1 73.75 110 SER B C 1
ATOM 4245 O O . SER B 1 110 ? -10.117 -18.469 3.27 1 73.75 110 SER B O 1
ATOM 4247 N N . THR B 1 111 ? -10.469 -18.969 1.137 1 68.19 111 THR B N 1
ATOM 4248 C CA . THR B 1 111 ? -10.531 -20.391 1.396 1 68.19 111 THR B CA 1
ATOM 4249 C C . THR B 1 111 ? -9.156 -20.938 1.769 1 68.19 111 THR B C 1
ATOM 4251 O O . THR B 1 111 ? -9.047 -22.078 2.256 1 68.19 111 THR B O 1
ATOM 4254 N N . LYS B 1 112 ? -8.164 -20.125 1.604 1 70.31 112 LYS B N 1
ATOM 4255 C CA . LYS B 1 112 ? -6.773 -20.547 1.774 1 70.31 112 LYS B CA 1
ATOM 4256 C C . LYS B 1 112 ? -6.254 -20.172 3.16 1 70.31 112 LYS B C 1
ATOM 4258 O O . LYS B 1 112 ? -5.184 -20.625 3.572 1 70.31 112 LYS B O 1
ATOM 4263 N N . LYS B 1 113 ? -6.992 -19.406 3.861 1 66.06 113 LYS B N 1
ATOM 4264 C CA . LYS B 1 113 ? -6.531 -18.859 5.133 1 66.06 113 LYS B CA 1
ATOM 4265 C C . LYS B 1 113 ? -6.277 -19.969 6.152 1 66.06 113 LYS B C 1
ATOM 4267 O O . LYS B 1 113 ? -7.098 -20.875 6.309 1 66.06 113 LYS B O 1
ATOM 4272 N N . GLY B 1 114 ? -5.168 -19.938 6.809 1 63.41 114 GLY B N 1
ATOM 4273 C CA . GLY B 1 114 ? -4.836 -20.906 7.832 1 63.41 114 GLY B CA 1
ATOM 4274 C C . GLY B 1 114 ? -4.305 -22.219 7.266 1 63.41 114 GLY B C 1
ATOM 4275 O O . GLY B 1 114 ? -4.184 -23.203 7.984 1 63.41 114 GLY B O 1
ATOM 4276 N N . ASN B 1 115 ? -4.117 -22.203 5.973 1 67.62 115 ASN B N 1
ATOM 4277 C CA . ASN B 1 115 ? -3.701 -23.453 5.355 1 67.62 115 ASN B CA 1
ATOM 4278 C C . ASN B 1 115 ? -2.295 -23.344 4.773 1 67.62 115 ASN B C 1
ATOM 4280 O O . ASN B 1 115 ? -2.006 -23.938 3.729 1 67.62 115 ASN B O 1
ATOM 4284 N N . ARG B 1 116 ? -1.479 -22.656 5.449 1 71.56 116 ARG B N 1
ATOM 4285 C CA . ARG B 1 116 ? -0.092 -22.547 5.012 1 71.56 116 ARG B CA 1
ATOM 4286 C C . ARG B 1 116 ? 0.618 -23.891 5.078 1 71.56 116 ARG B C 1
ATOM 4288 O O . ARG B 1 116 ? 1.479 -24.188 4.246 1 71.56 116 ARG B O 1
ATOM 4295 N N . ASN B 1 117 ? 0.165 -24.547 6.023 1 66.75 117 ASN B N 1
ATOM 4296 C CA . ASN B 1 117 ? 0.753 -25.875 6.184 1 66.75 117 ASN B CA 1
ATOM 4297 C C . ASN B 1 117 ? 0.451 -26.766 4.984 1 66.75 117 ASN B C 1
ATOM 4299 O O . ASN B 1 117 ? 1.159 -27.75 4.742 1 66.75 117 ASN B O 1
ATOM 4303 N N . ARG B 1 118 ? -0.513 -26.359 4.281 1 65.12 118 ARG B N 1
ATOM 4304 C CA . ARG B 1 118 ? -0.882 -27.156 3.119 1 65.12 118 ARG B CA 1
ATOM 4305 C C . ARG B 1 118 ? -0.224 -26.625 1.853 1 65.12 118 ARG B C 1
ATOM 4307 O O . ARG B 1 118 ? -0.537 -27.062 0.747 1 65.12 118 ARG B O 1
ATOM 4314 N N . GLY B 1 119 ? 0.562 -25.609 2.09 1 68.81 119 GLY B N 1
ATOM 4315 C CA . GLY B 1 119 ? 1.339 -25.125 0.955 1 68.81 119 GLY B CA 1
ATOM 4316 C C . GLY B 1 119 ? 0.707 -23.938 0.255 1 68.81 119 GLY B C 1
ATOM 4317 O O . GLY B 1 119 ? 1.203 -23.484 -0.778 1 68.81 119 GLY B O 1
ATOM 4318 N N . TYR B 1 120 ? -0.389 -23.469 0.799 1 73.31 120 TYR B N 1
ATOM 4319 C CA . TYR B 1 120 ? -1.025 -22.328 0.162 1 73.31 120 TYR B CA 1
ATOM 4320 C C . TYR B 1 120 ? -0.165 -21.078 0.306 1 73.31 120 TYR B C 1
ATOM 4322 O O . TYR B 1 120 ? 0.401 -20.812 1.373 1 73.31 120 TYR B O 1
ATOM 4330 N N . ILE B 1 121 ? -0.054 -20.359 -0.801 1 77.94 121 ILE B N 1
ATOM 4331 C CA . ILE B 1 121 ? 0.781 -19.172 -0.806 1 77.94 121 ILE B CA 1
ATOM 4332 C C . ILE B 1 121 ? -0.07 -17.938 -0.479 1 77.94 121 ILE B C 1
ATOM 4334 O O . ILE B 1 121 ? 0.321 -17.109 0.339 1 77.94 121 ILE B O 1
ATOM 4338 N N . GLY B 1 122 ? -1.251 -17.859 -1.034 1 74.19 122 GLY B N 1
ATOM 4339 C CA . GLY B 1 122 ? -2.109 -16.703 -0.834 1 74.19 122 GLY B CA 1
ATOM 4340 C C . GLY B 1 122 ? -2.83 -16.719 0.5 1 74.19 122 GLY B C 1
ATOM 4341 O O . GLY B 1 122 ? -3.25 -17.766 0.974 1 74.19 122 GLY B O 1
ATOM 4342 N N . GLU B 1 123 ? -2.953 -15.484 1.204 1 69.19 123 GLU B N 1
ATOM 4343 C CA . GLU B 1 123 ? -3.613 -15.484 2.506 1 69.19 123 GLU B CA 1
ATOM 4344 C C . GLU B 1 123 ? -4.496 -14.258 2.684 1 69.19 123 GLU B C 1
ATOM 4346 O O . GLU B 1 123 ? -5.391 -14.242 3.531 1 69.19 123 GLU B O 1
ATOM 4351 N N . LYS B 1 124 ? -4.484 -13.328 1.787 1 70.94 124 LYS B N 1
ATOM 4352 C CA . LYS B 1 124 ? -5.109 -12.039 2.092 1 70.94 124 LYS B CA 1
ATOM 4353 C C . LYS B 1 124 ? -6.551 -12 1.589 1 70.94 124 LYS B C 1
ATOM 4355 O O . LYS B 1 124 ? -7.359 -11.203 2.072 1 70.94 124 LYS B O 1
ATOM 4360 N N . GLY B 1 125 ? -6.828 -12.805 0.666 1 77 125 GLY B N 1
ATOM 4361 C CA . GLY B 1 125 ? -8.18 -12.852 0.135 1 77 125 GLY B CA 1
ATOM 4362 C C . GLY B 1 125 ? -8.516 -11.664 -0.743 1 77 125 GLY B C 1
ATOM 4363 O O . GLY B 1 125 ? -9.68 -11.25 -0.828 1 77 125 GLY B O 1
ATOM 4364 N N . ILE B 1 126 ? -7.613 -11.047 -1.312 1 82.81 126 ILE B N 1
ATOM 4365 C CA . ILE B 1 126 ? -7.855 -9.883 -2.16 1 82.81 126 ILE B CA 1
ATOM 4366 C C . ILE B 1 126 ? -7.035 -10 -3.443 1 82.81 126 ILE B C 1
ATOM 4368 O O . ILE B 1 126 ? -7.207 -9.203 -4.371 1 82.81 126 ILE B O 1
ATOM 4372 N N . GLY B 1 127 ? -6.301 -11.039 -3.633 1 82.81 127 GLY B N 1
ATOM 4373 C CA . GLY B 1 127 ? -5.324 -11.141 -4.707 1 82.81 127 GLY B CA 1
ATOM 4374 C C . GLY B 1 127 ? -5.949 -11.062 -6.086 1 82.81 127 GLY B C 1
ATOM 4375 O O . GLY B 1 127 ? -5.41 -10.406 -6.98 1 82.81 127 GLY B O 1
ATOM 4376 N N . PHE B 1 128 ? -7.156 -11.742 -6.215 1 88.75 128 PHE B N 1
ATOM 4377 C CA . PHE B 1 128 ? -7.793 -11.758 -7.527 1 88.75 128 PHE B CA 1
ATOM 4378 C C . PHE B 1 128 ? -8.078 -10.336 -8.008 1 88.75 128 PHE B C 1
ATOM 4380 O O . PHE B 1 128 ? -8.039 -10.062 -9.203 1 88.75 128 PHE B O 1
ATOM 4387 N N . LYS B 1 129 ? -8.328 -9.445 -7.109 1 89.31 129 LYS B N 1
ATOM 4388 C CA . LYS B 1 129 ? -8.711 -8.086 -7.461 1 89.31 129 LYS B CA 1
ATOM 4389 C C . LYS B 1 129 ? -7.551 -7.336 -8.117 1 89.31 129 LYS B C 1
ATOM 4391 O O . LYS B 1 129 ? -7.75 -6.285 -8.727 1 89.31 129 LYS B O 1
ATOM 4396 N N . SER B 1 130 ? -6.379 -7.859 -8.086 1 86.19 130 SER B N 1
ATOM 4397 C CA . SER B 1 130 ? -5.23 -7.234 -8.734 1 86.19 130 SER B CA 1
ATOM 4398 C C . SER B 1 130 ? -5.43 -7.148 -10.242 1 86.19 130 SER B C 1
ATOM 4400 O O . SER B 1 130 ? -4.805 -6.316 -10.906 1 86.19 130 SER B O 1
ATOM 4402 N N . VAL B 1 131 ? -6.277 -7.992 -10.828 1 92.25 131 VAL B N 1
ATOM 4403 C CA . VAL B 1 131 ? -6.469 -8.023 -12.273 1 92.25 131 VAL B CA 1
ATOM 4404 C C . VAL B 1 131 ? -7.125 -6.723 -12.734 1 92.25 131 VAL B C 1
ATOM 4406 O O . VAL B 1 131 ? -7.043 -6.367 -13.914 1 92.25 131 VAL B O 1
ATOM 4409 N N . PHE B 1 132 ? -7.766 -5.996 -11.852 1 91.88 132 PHE B N 1
ATOM 4410 C CA . PHE B 1 132 ? -8.438 -4.758 -12.227 1 91.88 132 PHE B CA 1
ATOM 4411 C C . PHE B 1 132 ? -7.426 -3.686 -12.609 1 91.88 132 PHE B C 1
ATOM 4413 O O . PHE B 1 132 ? -7.789 -2.666 -13.195 1 91.88 132 PHE B O 1
ATOM 4420 N N . LEU B 1 133 ? -6.211 -3.912 -12.273 1 87.25 133 LEU B N 1
ATOM 4421 C CA . LEU B 1 133 ? -5.168 -3.01 -12.75 1 87.25 133 LEU B CA 1
ATOM 4422 C C . LEU B 1 133 ? -5.105 -3 -14.273 1 87.25 133 LEU B C 1
ATOM 4424 O O . LEU B 1 133 ? -4.805 -1.972 -14.883 1 87.25 133 LEU B O 1
ATOM 4428 N N . ILE B 1 134 ? -5.422 -4.137 -14.891 1 92 134 ILE B N 1
ATOM 4429 C CA . ILE B 1 134 ? -5.156 -4.234 -16.312 1 92 134 ILE B CA 1
ATOM 4430 C C . ILE B 1 134 ? -6.473 -4.371 -17.078 1 92 134 ILE B C 1
ATOM 4432 O O . ILE B 1 134 ? -6.504 -4.266 -18.312 1 92 134 ILE B O 1
ATOM 4436 N N . THR B 1 135 ? -7.57 -4.629 -16.375 1 95.12 135 THR B N 1
ATOM 4437 C CA . THR B 1 135 ? -8.859 -4.805 -17.031 1 95.12 135 THR B CA 1
ATOM 4438 C C . THR B 1 135 ? -9.977 -4.188 -16.188 1 95.12 135 THR B C 1
ATOM 4440 O O . THR B 1 135 ? -9.938 -4.234 -14.953 1 95.12 135 THR B O 1
ATOM 4443 N N . ALA B 1 136 ? -11.023 -3.689 -16.875 1 95.44 136 ALA B N 1
ATOM 4444 C CA . ALA B 1 136 ? -12.195 -3.156 -16.188 1 95.44 136 ALA B CA 1
ATOM 4445 C C . ALA B 1 136 ? -13.242 -4.246 -15.953 1 95.44 136 ALA B C 1
ATOM 4447 O O . ALA B 1 136 ? -14.125 -4.102 -15.109 1 95.44 136 ALA B O 1
ATOM 4448 N N . HIS B 1 137 ? -13.086 -5.34 -16.75 1 96.88 137 HIS B N 1
ATOM 4449 C CA . HIS B 1 137 ? -14.117 -6.371 -16.719 1 96.88 137 HIS B CA 1
ATOM 4450 C C . HIS B 1 137 ? -13.5 -7.766 -16.766 1 96.88 137 HIS B C 1
ATOM 4452 O O . HIS B 1 137 ? -13.609 -8.469 -17.766 1 96.88 137 HIS B O 1
ATOM 4458 N N . PRO B 1 138 ? -13.039 -8.266 -15.664 1 97.69 138 PRO B N 1
ATOM 4459 C CA . PRO B 1 138 ? -12.523 -9.641 -15.68 1 97.69 138 PRO B CA 1
ATOM 4460 C C . PRO B 1 138 ? -13.641 -10.688 -15.75 1 97.69 138 PRO B C 1
ATOM 4462 O O . PRO B 1 138 ? -14.688 -10.516 -15.133 1 97.69 138 PRO B O 1
ATOM 4465 N N . TYR B 1 139 ? -13.367 -11.75 -16.562 1 98.38 139 TYR B N 1
ATOM 4466 C CA . TYR B 1 139 ? -14.289 -12.875 -16.703 1 98.38 139 TYR B CA 1
ATOM 4467 C C . TYR B 1 139 ? -13.703 -14.141 -16.109 1 98.38 139 TYR B C 1
ATOM 4469 O O . TYR B 1 139 ? -12.492 -14.375 -16.172 1 98.38 139 TYR B O 1
ATOM 4477 N N . VAL B 1 140 ? -14.594 -14.93 -15.516 1 97.94 140 VAL B N 1
ATOM 4478 C CA . VAL B 1 140 ? -14.203 -16.219 -14.953 1 97.94 140 VAL B CA 1
ATOM 4479 C C . VAL B 1 140 ? -15.117 -17.312 -15.5 1 97.94 140 VAL B C 1
ATOM 4481 O O . VAL B 1 140 ? -16.328 -17.297 -15.25 1 97.94 140 VAL B O 1
ATOM 4484 N N . PHE B 1 141 ? -14.586 -18.188 -16.25 1 97.19 141 PHE B N 1
ATOM 4485 C CA . PHE B 1 141 ? -15.25 -19.406 -16.703 1 97.19 141 PHE B CA 1
ATOM 4486 C C . PHE B 1 141 ? -14.633 -20.641 -16.031 1 97.19 141 PHE B C 1
ATOM 4488 O O . PHE B 1 141 ? -13.469 -20.969 -16.281 1 97.19 141 PHE B O 1
ATOM 4495 N N . SER B 1 142 ? -15.375 -21.266 -15.227 1 97.12 142 SER B N 1
ATOM 4496 C CA . SER B 1 142 ? -14.828 -22.391 -14.492 1 97.12 142 SER B CA 1
ATOM 4497 C C . SER B 1 142 ? -15.945 -23.297 -13.977 1 97.12 142 SER B C 1
ATOM 4499 O O . SER B 1 142 ? -16.859 -22.844 -13.281 1 97.12 142 SER B O 1
ATOM 4501 N N . ASN B 1 143 ? -15.922 -24.531 -14.258 1 95.44 143 ASN B N 1
ATOM 4502 C CA . ASN B 1 143 ? -16.812 -25.547 -13.711 1 95.44 143 ASN B CA 1
ATOM 4503 C C . ASN B 1 143 ? -18.281 -25.125 -13.812 1 95.44 143 ASN B C 1
ATOM 4505 O O . ASN B 1 143 ? -19.016 -25.188 -12.828 1 95.44 143 ASN B O 1
ATOM 4509 N N . GLY B 1 144 ? -18.641 -24.641 -14.922 1 94.5 144 GLY B N 1
ATOM 4510 C CA . GLY B 1 144 ? -20.031 -24.281 -15.172 1 94.5 144 GLY B CA 1
ATOM 4511 C C . GLY B 1 144 ? -20.328 -22.828 -14.867 1 94.5 144 GLY B C 1
ATOM 4512 O O . GLY B 1 144 ? -21.359 -22.297 -15.297 1 94.5 144 GLY B O 1
ATOM 4513 N N . TYR B 1 145 ? -19.484 -22.188 -14.117 1 97.25 145 TYR B N 1
ATOM 4514 C CA . TYR B 1 145 ? -19.656 -20.766 -13.859 1 97.25 145 TYR B CA 1
ATOM 4515 C C . TYR B 1 145 ? -19.203 -19.938 -15.047 1 97.25 145 TYR B C 1
ATOM 4517 O O . TYR B 1 145 ? -18.172 -20.234 -15.664 1 97.25 145 TYR B O 1
ATOM 4525 N N . GLN B 1 146 ? -19.969 -19.016 -15.438 1 97.31 146 GLN B N 1
ATOM 4526 C CA . GLN B 1 146 ? -19.672 -18 -16.438 1 97.31 146 GLN B CA 1
ATOM 4527 C C . GLN B 1 146 ? -20.016 -16.609 -15.93 1 97.31 146 GLN B C 1
ATOM 4529 O O . GLN B 1 146 ? -21.125 -16.109 -16.141 1 97.31 146 GLN B O 1
ATOM 4534 N N . ILE B 1 147 ? -19 -15.984 -15.344 1 98.06 147 ILE B N 1
ATOM 4535 C CA . ILE B 1 147 ? -19.344 -14.734 -14.672 1 98.06 147 ILE B CA 1
ATOM 4536 C C . ILE B 1 147 ? -18.344 -13.656 -15.055 1 98.06 147 ILE B C 1
ATOM 4538 O O . ILE B 1 147 ? -17.266 -13.953 -15.578 1 98.06 147 ILE B O 1
ATOM 4542 N N . ARG B 1 148 ? -18.734 -12.461 -14.859 1 98 148 ARG B N 1
ATOM 4543 C CA . ARG B 1 148 ? -17.859 -11.305 -15.031 1 98 148 ARG B CA 1
ATOM 4544 C C . ARG B 1 148 ? -18.031 -10.312 -13.883 1 98 148 ARG B C 1
ATOM 4546 O O . ARG B 1 148 ? -19.031 -10.344 -13.18 1 98 148 ARG B O 1
ATOM 4553 N N . PHE B 1 149 ? -17.047 -9.555 -13.633 1 97.69 149 PHE B N 1
ATOM 4554 C CA . PHE B 1 149 ? -17.062 -8.445 -12.688 1 97.69 149 PHE B CA 1
ATOM 4555 C C . PHE B 1 149 ? -16.812 -7.121 -13.398 1 97.69 149 PHE B C 1
ATOM 4557 O O . PHE B 1 149 ? -16.453 -7.102 -14.578 1 97.69 149 PHE B O 1
ATOM 4564 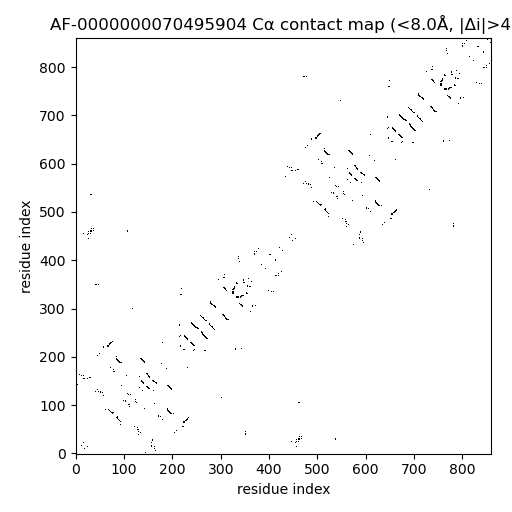N N . SER B 1 150 ? -17.078 -6.043 -12.672 1 97 150 SER B N 1
ATOM 4565 C CA . SER B 1 150 ? -16.844 -4.703 -13.203 1 97 150 SER B CA 1
ATOM 4566 C C . SER B 1 150 ? -16.25 -3.779 -12.148 1 97 150 SER B C 1
ATOM 4568 O O . SER B 1 150 ? -16.625 -3.84 -10.977 1 97 150 SER B O 1
ATOM 4570 N N . GLU B 1 151 ? -15.289 -2.992 -12.578 1 94.75 151 GLU B N 1
ATOM 4571 C CA . GLU B 1 151 ? -14.766 -1.998 -11.648 1 94.75 151 GLU B CA 1
ATOM 4572 C C . GLU B 1 151 ? -15.773 -0.876 -11.414 1 94.75 151 GLU B C 1
ATOM 4574 O O . GLU B 1 151 ? -15.766 -0.233 -10.359 1 94.75 151 GLU B O 1
ATOM 4579 N N . ASP B 1 152 ? -16.625 -0.646 -12.367 1 94.56 152 ASP B N 1
ATOM 4580 C CA . ASP B 1 152 ? -17.672 0.356 -12.211 1 94.56 152 ASP B CA 1
ATOM 4581 C C . ASP B 1 152 ? -18.781 -0.154 -11.305 1 94.56 152 ASP B C 1
ATOM 4583 O O . ASP B 1 152 ? -19.109 -1.342 -11.32 1 94.56 152 ASP B O 1
ATOM 4587 N N . PRO B 1 153 ? -19.375 0.755 -10.586 1 94.12 153 PRO B N 1
ATOM 4588 C CA . PRO B 1 153 ? -20.484 0.334 -9.711 1 94.12 153 PRO B CA 1
ATOM 4589 C C . PRO B 1 153 ? -21.656 -0.259 -10.484 1 94.12 153 PRO B C 1
ATOM 4591 O O . PRO B 1 153 ? -22.031 0.261 -11.539 1 94.12 153 PRO B O 1
ATOM 4594 N N . CYS B 1 154 ? -22.125 -1.391 -9.977 1 93.56 154 CYS B N 1
ATOM 4595 C CA . CYS B 1 154 ? -23.328 -2.008 -10.508 1 93.56 154 CYS B CA 1
ATOM 4596 C C . CYS B 1 154 ? -24.531 -1.064 -10.391 1 93.56 154 CYS B C 1
ATOM 4598 O O . CYS B 1 154 ? -24.703 -0.404 -9.359 1 93.56 154 CYS B O 1
ATOM 4600 N N . VAL B 1 155 ? -25.344 -0.976 -11.32 1 90.88 155 VAL B N 1
ATOM 4601 C CA . VAL B 1 155 ? -26.469 -0.052 -11.367 1 90.88 155 VAL B CA 1
ATOM 4602 C C . VAL B 1 155 ? -27.484 -0.418 -10.289 1 90.88 155 VAL B C 1
ATOM 4604 O O . VAL B 1 155 ? -28.234 0.441 -9.82 1 90.88 155 VAL B O 1
ATOM 4607 N N . HIS B 1 156 ? -27.438 -1.685 -9.859 1 91.12 156 HIS B N 1
ATOM 4608 C CA . HIS B 1 156 ? -28.453 -2.174 -8.945 1 91.12 156 HIS B CA 1
ATOM 4609 C C . HIS B 1 156 ? -28.031 -1.98 -7.492 1 91.12 156 HIS B C 1
ATOM 4611 O O . HIS B 1 156 ? -28.875 -1.92 -6.598 1 91.12 156 HIS B O 1
ATOM 4617 N N . CYS B 1 157 ? -26.703 -1.919 -7.195 1 93.12 157 CYS B N 1
ATOM 4618 C CA . CYS B 1 157 ? -26.297 -1.877 -5.789 1 93.12 157 CYS B CA 1
ATOM 4619 C C . CYS B 1 157 ? -25.172 -0.884 -5.57 1 93.12 157 CYS B C 1
ATOM 4621 O O . CYS B 1 157 ? -24.703 -0.709 -4.445 1 93.12 157 CYS B O 1
ATOM 4623 N N . ASN B 1 158 ? -24.656 -0.276 -6.582 1 92.06 158 ASN B N 1
ATOM 4624 C CA . ASN B 1 158 ? -23.641 0.767 -6.512 1 92.06 158 ASN B CA 1
ATOM 4625 C C . ASN B 1 158 ? -22.312 0.224 -5.977 1 92.06 158 ASN B C 1
ATOM 4627 O O . ASN B 1 158 ? -21.594 0.923 -5.262 1 92.06 158 ASN B O 1
ATOM 4631 N N . LEU B 1 159 ? -22.125 -1.055 -6.203 1 95.81 159 LEU B N 1
ATOM 4632 C CA . LEU B 1 159 ? -20.891 -1.718 -5.797 1 95.81 159 LEU B CA 1
ATOM 4633 C C . LEU B 1 159 ? -20.188 -2.359 -6.996 1 95.81 159 LEU B C 1
ATOM 4635 O O . LEU B 1 159 ? -20.844 -2.99 -7.828 1 95.81 159 LEU B O 1
ATOM 4639 N N . GLY B 1 160 ? -18.938 -2.08 -7.109 1 96.06 160 GLY B N 1
ATOM 4640 C CA . GLY B 1 160 ? -18.141 -2.693 -8.156 1 96.06 160 GLY B CA 1
ATOM 4641 C C . GLY B 1 160 ? -17.141 -3.707 -7.625 1 96.06 160 GLY B C 1
ATOM 4642 O O . GLY B 1 160 ? -17.125 -4.004 -6.426 1 96.06 160 GLY B O 1
ATOM 4643 N N . TYR B 1 161 ? -16.453 -4.375 -8.508 1 95.12 161 TYR B N 1
ATOM 4644 C CA . TYR B 1 161 ? -15.289 -5.203 -8.25 1 95.12 161 TYR B CA 1
ATOM 4645 C C . TYR B 1 161 ? -15.695 -6.605 -7.812 1 95.12 161 TYR B C 1
ATOM 4647 O O . TYR B 1 161 ? -15.055 -7.59 -8.188 1 95.12 161 TYR B O 1
ATOM 4655 N N . VAL B 1 162 ? -16.812 -6.703 -6.996 1 96.5 162 VAL B N 1
ATOM 4656 C CA . VAL B 1 162 ? -17.016 -8 -6.367 1 96.5 162 VAL B CA 1
ATOM 4657 C C . VAL B 1 162 ? -18.406 -8.523 -6.727 1 96.5 162 VAL B C 1
ATOM 4659 O O . VAL B 1 162 ? -18.797 -9.625 -6.316 1 96.5 162 VAL B O 1
ATOM 4662 N N . VAL B 1 163 ? -19.203 -7.758 -7.426 1 97.81 163 VAL B N 1
ATOM 4663 C CA . VAL B 1 163 ? -20.562 -8.172 -7.781 1 97.81 163 VAL B CA 1
ATOM 4664 C C . VAL B 1 163 ? -20.531 -9.023 -9.047 1 97.81 163 VAL B C 1
ATOM 4666 O O . VAL B 1 163 ? -20.25 -8.516 -10.141 1 97.81 163 VAL B O 1
ATOM 4669 N N . PRO B 1 164 ? -20.828 -10.289 -8.906 1 98.06 164 PRO B N 1
ATOM 4670 C CA . PRO B 1 164 ? -20.781 -11.148 -10.094 1 98.06 164 PRO B CA 1
ATOM 4671 C C . PRO B 1 164 ? -21.984 -10.969 -11 1 98.06 164 PRO B C 1
ATOM 4673 O O . PRO B 1 164 ? -23.109 -10.766 -10.523 1 98.06 164 PRO B O 1
ATOM 4676 N N . GLU B 1 165 ? -21.734 -10.961 -12.258 1 97.12 165 GLU B N 1
ATOM 4677 C CA . GLU B 1 165 ? -22.781 -10.945 -13.273 1 97.12 165 GLU B CA 1
ATOM 4678 C C . GLU B 1 165 ? -22.672 -12.156 -14.203 1 97.12 165 GLU B C 1
ATOM 4680 O O . GLU B 1 165 ? -21.578 -12.5 -14.648 1 97.12 165 GLU B O 1
ATOM 4685 N N . TRP B 1 166 ? -23.781 -12.805 -14.453 1 97.38 166 TRP B N 1
ATOM 4686 C CA . TRP B 1 166 ? -23.766 -13.953 -15.344 1 97.38 166 TRP B CA 1
ATOM 4687 C C . TRP B 1 166 ? -23.562 -13.523 -16.797 1 97.38 166 TRP B C 1
ATOM 4689 O O . TRP B 1 166 ? -24.141 -12.539 -17.25 1 97.38 166 TRP B O 1
ATOM 4699 N N . VAL B 1 167 ? -22.703 -14.211 -17.469 1 96.62 167 VAL B N 1
ATOM 4700 C CA . VAL B 1 167 ? -22.375 -13.898 -18.859 1 96.62 167 VAL B CA 1
ATOM 4701 C C . VAL B 1 167 ? -23.156 -14.828 -19.797 1 96.62 167 VAL B C 1
ATOM 4703 O O . VAL B 1 167 ? -22.922 -16.031 -19.812 1 96.62 167 VAL B O 1
ATOM 4706 N N . ASP B 1 168 ? -23.984 -14.148 -20.547 1 92.19 168 ASP B N 1
ATOM 4707 C CA . ASP B 1 168 ? -24.812 -14.945 -21.438 1 92.19 168 ASP B CA 1
ATOM 4708 C C . ASP B 1 168 ? -24.156 -15.102 -22.812 1 92.19 168 ASP B C 1
ATOM 4710 O O . ASP B 1 168 ? -24.203 -16.172 -23.406 1 92.19 168 ASP B O 1
ATOM 4714 N N . THR B 1 169 ? -23.719 -13.727 -23.219 1 83.81 169 THR B N 1
ATOM 4715 C CA . THR B 1 169 ? -23.156 -13.688 -24.547 1 83.81 169 THR B CA 1
ATOM 4716 C C . THR B 1 169 ? -21.844 -12.898 -24.562 1 83.81 169 THR B C 1
ATOM 4718 O O . THR B 1 169 ? -21.609 -12.078 -23.672 1 83.81 169 THR B O 1
ATOM 4721 N N . ASN B 1 170 ? -20.766 -13.352 -25.234 1 85.94 170 ASN B N 1
ATOM 4722 C CA . ASN B 1 170 ? -19.484 -12.68 -25.438 1 85.94 170 ASN B CA 1
ATOM 4723 C C . ASN B 1 170 ? -18.641 -12.688 -24.156 1 85.94 170 ASN B C 1
ATOM 4725 O O . ASN B 1 170 ? -18.812 -11.82 -23.297 1 85.94 170 ASN B O 1
ATOM 4729 N N . PRO B 1 171 ? -17.859 -13.438 -23.984 1 88.25 171 PRO B N 1
ATOM 4730 C CA . PRO B 1 171 ? -17.453 -14.422 -24.984 1 88.25 171 PRO B CA 1
ATOM 4731 C C . PRO B 1 171 ? -18.281 -15.703 -24.922 1 88.25 171 PRO B C 1
ATOM 4733 O O . PRO B 1 171 ? -18.938 -15.977 -23.922 1 88.25 171 PRO B O 1
ATOM 4736 N N . ASN B 1 172 ? -18.297 -16.344 -26.016 1 88 172 ASN B N 1
ATOM 4737 C CA . ASN B 1 172 ? -18.875 -17.672 -26.016 1 88 172 ASN B CA 1
ATOM 4738 C C . ASN B 1 172 ? -17.797 -18.75 -26.031 1 88 172 ASN B C 1
ATOM 4740 O O . ASN B 1 172 ? -16.625 -18.453 -26.25 1 88 172 ASN B O 1
ATOM 4744 N N . PHE B 1 173 ? -18.188 -19.906 -25.766 1 88.06 173 PHE B N 1
ATOM 4745 C CA . PHE B 1 173 ? -17.25 -21.031 -25.609 1 88.06 173 PHE B CA 1
ATOM 4746 C C . PHE B 1 173 ? -16.5 -21.297 -26.906 1 88.06 173 PHE B C 1
ATOM 4748 O O . PHE B 1 173 ? -15.32 -21.656 -26.875 1 88.06 173 PHE B O 1
ATOM 4755 N N . SER B 1 174 ? -17.172 -21.078 -27.953 1 86.5 174 SER B N 1
ATOM 4756 C CA . SER B 1 174 ? -16.547 -21.344 -29.25 1 86.5 174 SER B CA 1
ATOM 4757 C C . SER B 1 174 ? -15.367 -20.406 -29.484 1 86.5 174 SER B C 1
ATOM 4759 O O . SER B 1 174 ? -14.328 -20.828 -29.984 1 86.5 174 SER B O 1
ATOM 4761 N N . ASP B 1 175 ? -15.531 -19.188 -29.141 1 88.38 175 ASP B N 1
ATOM 4762 C CA . ASP B 1 175 ? -14.453 -18.219 -29.281 1 88.38 175 ASP B CA 1
ATOM 4763 C C . ASP B 1 175 ? -13.258 -18.578 -28.406 1 88.38 175 ASP B C 1
ATOM 4765 O O . ASP B 1 175 ? -12.109 -18.469 -28.844 1 88.38 175 ASP B O 1
ATOM 4769 N N . ILE B 1 176 ? -13.547 -19 -27.219 1 91.31 176 ILE B N 1
ATOM 4770 C CA . ILE B 1 176 ? -12.5 -19.359 -26.266 1 91.31 176 ILE B CA 1
ATOM 4771 C C . ILE B 1 176 ? -11.727 -20.578 -26.781 1 91.31 176 ILE B C 1
ATOM 4773 O O . ILE B 1 176 ? -10.5 -20.594 -26.734 1 91.31 176 ILE B O 1
ATOM 4777 N N . LYS B 1 177 ? -12.445 -21.5 -27.297 1 89.06 177 LYS B N 1
ATOM 4778 C CA . LYS B 1 177 ? -11.836 -22.734 -27.812 1 89.06 177 LYS B CA 1
ATOM 4779 C C . LYS B 1 177 ? -10.938 -22.438 -29 1 89.06 177 LYS B C 1
ATOM 4781 O O . LYS B 1 177 ? -9.875 -23.047 -29.141 1 89.06 177 LYS B O 1
ATOM 4786 N N . GLN B 1 178 ? -11.352 -21.562 -29.844 1 85.25 178 GLN B N 1
ATOM 4787 C CA . GLN B 1 178 ? -10.562 -21.188 -31 1 85.25 178 GLN B CA 1
ATOM 4788 C C . GLN B 1 178 ? -9.234 -20.562 -30.594 1 85.25 178 GLN B C 1
ATOM 4790 O O . GLN B 1 178 ? -8.211 -20.781 -31.25 1 85.25 178 GLN B O 1
ATOM 4795 N N . LEU B 1 179 ? -9.273 -19.766 -29.609 1 86.81 179 LEU B N 1
ATOM 4796 C CA . LEU B 1 179 ? -8.07 -19.078 -29.156 1 86.81 179 LEU B CA 1
ATOM 4797 C C . LEU B 1 179 ? -7.137 -20.047 -28.438 1 86.81 179 LEU B C 1
ATOM 4799 O O . LEU B 1 179 ? -5.914 -19.891 -28.484 1 86.81 179 LEU B O 1
ATOM 4803 N N . TYR B 1 180 ? -7.668 -20.844 -27.656 1 85.25 180 TYR B N 1
ATOM 4804 C CA . TYR B 1 180 ? -6.836 -21.828 -26.969 1 85.25 180 TYR B CA 1
ATOM 4805 C C . TYR B 1 180 ? -6.109 -22.719 -27.984 1 85.25 180 TYR B C 1
ATOM 4807 O O . TYR B 1 180 ? -4.957 -23.094 -27.75 1 85.25 180 TYR B O 1
ATOM 4815 N N . GLY B 1 181 ? -6.398 -22.656 -29.266 1 69.69 181 GLY B N 1
ATOM 4816 C CA . GLY B 1 181 ? -5.73 -23.406 -30.312 1 69.69 181 GLY B CA 1
ATOM 4817 C C . GLY B 1 181 ? -6.445 -24.688 -30.672 1 69.69 181 GLY B C 1
ATOM 4818 O O . GLY B 1 181 ? -7.125 -25.281 -29.844 1 69.69 181 GLY B O 1
ATOM 4819 N N . SER B 1 182 ? -7.098 -24.609 -31.891 1 51.59 182 SER B N 1
ATOM 4820 C CA . SER B 1 182 ? -7.688 -25.719 -32.625 1 51.59 182 SER B CA 1
ATOM 4821 C C . SER B 1 182 ? -6.867 -27 -32.469 1 51.59 182 SER B C 1
ATOM 4823 O O . SER B 1 182 ? -7.242 -28.047 -33 1 51.59 182 SER B O 1
ATOM 4825 N N . GLY B 1 183 ? -5.531 -26.703 -32.469 1 42.88 183 GLY B N 1
ATOM 4826 C CA . GLY B 1 183 ? -4.938 -28 -32.781 1 42.88 183 GLY B CA 1
ATOM 4827 C C . GLY B 1 183 ? -5.512 -29.125 -31.953 1 42.88 183 GLY B C 1
ATOM 4828 O O . GLY B 1 183 ? -5.84 -30.188 -32.5 1 42.88 183 GLY B O 1
ATOM 4829 N N . SER B 1 184 ? -4.898 -29.312 -30.703 1 44.56 184 SER B N 1
ATOM 4830 C CA . SER B 1 184 ? -5.102 -30.625 -30.078 1 44.56 184 SER B CA 1
ATOM 4831 C C . SER B 1 184 ? -6.535 -30.766 -29.578 1 44.56 184 SER B C 1
ATOM 4833 O O . SER B 1 184 ? -7.188 -29.781 -29.234 1 44.56 184 SER B O 1
ATOM 4835 N N . ALA B 1 185 ? -7.137 -31.734 -30.109 1 50.91 185 ALA B N 1
ATOM 4836 C CA . ALA B 1 185 ? -8.273 -32.5 -29.594 1 50.91 185 ALA B CA 1
ATOM 4837 C C . ALA B 1 185 ? -8.445 -32.312 -28.094 1 50.91 185 ALA B C 1
ATOM 4839 O O . ALA B 1 185 ? -9.289 -32.938 -27.469 1 50.91 185 ALA B O 1
ATOM 4840 N N . SER B 1 186 ? -7.621 -31.312 -27.547 1 60.78 186 SER B N 1
ATOM 4841 C CA . SER B 1 186 ? -7.57 -31.375 -26.094 1 60.78 186 SER B CA 1
ATOM 4842 C C . SER B 1 186 ? -8.664 -30.531 -25.469 1 60.78 186 SER B C 1
ATOM 4844 O O . SER B 1 186 ? -9.07 -29.5 -26.016 1 60.78 186 SER B O 1
ATOM 4846 N N . ALA B 1 187 ? -9.32 -30.984 -24.625 1 77.88 187 ALA B N 1
ATOM 4847 C CA . ALA B 1 187 ? -10.375 -30.391 -23.797 1 77.88 187 ALA B CA 1
ATOM 4848 C C . ALA B 1 187 ? -9.898 -29.078 -23.172 1 77.88 187 ALA B C 1
ATOM 4850 O O . ALA B 1 187 ? -8.727 -28.938 -22.828 1 77.88 187 ALA B O 1
ATOM 4851 N N . LEU B 1 188 ? -10.695 -28.031 -23.359 1 87 188 LEU B N 1
ATOM 4852 C CA . LEU B 1 188 ? -10.438 -26.766 -22.688 1 87 188 LEU B CA 1
ATOM 4853 C C . LEU B 1 188 ? -10.117 -26.984 -21.219 1 87 188 LEU B C 1
ATOM 4855 O O . LEU B 1 188 ? -10.75 -27.812 -20.547 1 87 188 LEU B O 1
ATOM 4859 N N . PRO B 1 189 ? -9.078 -26.312 -20.797 1 92.19 189 PRO B N 1
ATOM 4860 C CA . PRO B 1 189 ? -8.859 -26.359 -19.344 1 92.19 189 PRO B CA 1
ATOM 4861 C C . PRO B 1 189 ? -10.094 -25.938 -18.547 1 92.19 189 PRO B C 1
ATOM 4863 O O . PRO B 1 189 ? -10.922 -25.172 -19.047 1 92.19 189 PRO B O 1
ATOM 4866 N N . THR B 1 190 ? -10.203 -26.438 -17.422 1 94.44 190 THR B N 1
ATOM 4867 C CA . THR B 1 190 ? -11.398 -26.297 -16.609 1 94.44 190 THR B CA 1
ATOM 4868 C C . THR B 1 190 ? -11.625 -24.828 -16.219 1 94.44 190 THR B C 1
ATOM 4870 O O . THR B 1 190 ? -12.773 -24.406 -16.062 1 94.44 190 THR B O 1
ATOM 4873 N N . THR B 1 191 ? -10.555 -24.062 -16 1 97.44 191 THR B N 1
ATOM 4874 C CA . THR B 1 191 ? -10.695 -22.672 -15.602 1 97.44 191 THR B CA 1
ATOM 4875 C C . THR B 1 191 ? -10.055 -21.75 -16.625 1 97.44 191 THR B C 1
ATOM 4877 O O . THR B 1 191 ? -8.898 -21.953 -17.016 1 97.44 191 THR B O 1
ATOM 4880 N N . THR B 1 192 ? -10.805 -20.828 -17.047 1 97.19 192 THR B N 1
ATOM 4881 C CA . THR B 1 192 ? -10.32 -19.797 -17.953 1 97.19 192 THR B CA 1
ATOM 4882 C C . THR B 1 192 ? -10.664 -18.406 -17.438 1 97.19 192 THR B C 1
ATOM 4884 O O . THR B 1 192 ? -11.828 -18.109 -17.156 1 97.19 192 THR B O 1
ATOM 4887 N N . LEU B 1 193 ? -9.664 -17.594 -17.234 1 98.12 193 LEU B N 1
ATOM 4888 C CA . LEU B 1 193 ? -9.859 -16.172 -16.984 1 98.12 193 LEU B CA 1
ATOM 4889 C C . LEU B 1 193 ? -9.727 -15.383 -18.281 1 98.12 193 LEU B C 1
ATOM 4891 O O . LEU B 1 193 ? -8.844 -15.656 -19.094 1 98.12 193 LEU B O 1
ATOM 4895 N N . ILE B 1 194 ? -10.633 -14.555 -18.484 1 98.12 194 ILE B N 1
ATOM 4896 C CA . ILE B 1 194 ? -10.609 -13.688 -19.656 1 98.12 194 ILE B CA 1
ATOM 4897 C C . ILE B 1 194 ? -10.531 -12.227 -19.219 1 98.12 194 ILE B C 1
ATOM 4899 O O . ILE B 1 194 ? -11.445 -11.719 -18.562 1 98.12 194 ILE B O 1
ATOM 4903 N N . LEU B 1 195 ? -9.484 -11.523 -19.656 1 98 195 LEU B N 1
ATOM 4904 C CA . LEU B 1 195 ? -9.195 -10.172 -19.172 1 98 195 LEU B CA 1
ATOM 4905 C C . LEU B 1 195 ? -9.047 -9.203 -20.344 1 98 195 LEU B C 1
ATOM 4907 O O . LEU B 1 195 ? -7.945 -9.023 -20.875 1 98 195 LEU B O 1
ATOM 4911 N N . PRO B 1 196 ? -10.195 -8.609 -20.781 1 98.12 196 PRO B N 1
ATOM 4912 C CA . PRO B 1 196 ? -10.047 -7.531 -21.766 1 98.12 196 PRO B CA 1
ATOM 4913 C C . PRO B 1 196 ? -9.211 -6.367 -21.25 1 98.12 196 PRO B C 1
ATOM 4915 O O . PRO B 1 196 ? -9.578 -5.727 -20.25 1 98.12 196 PRO B O 1
ATOM 4918 N N . LEU B 1 197 ? -8.148 -6.035 -21.969 1 96.69 197 LEU B N 1
ATOM 4919 C CA . LEU B 1 197 ? -7.129 -5.148 -21.422 1 96.69 197 LEU B CA 1
ATOM 4920 C C . LEU B 1 197 ? -7.512 -3.686 -21.625 1 96.69 197 LEU B C 1
ATOM 4922 O O . LEU B 1 197 ? -8.055 -3.324 -22.672 1 96.69 197 LEU B O 1
ATOM 4926 N N . LYS B 1 198 ? -7.293 -2.891 -20.562 1 92.81 198 LYS B N 1
ATOM 4927 C CA . LYS B 1 198 ? -7.312 -1.443 -20.766 1 92.81 198 LYS B CA 1
ATOM 4928 C C . LYS B 1 198 ? -6.309 -1.018 -21.828 1 92.81 198 LYS B C 1
ATOM 4930 O O . LYS B 1 198 ? -5.234 -1.608 -21.953 1 92.81 198 LYS B O 1
ATOM 4935 N N . ALA B 1 199 ? -6.617 0.061 -22.5 1 92 199 ALA B N 1
ATOM 4936 C CA . ALA B 1 199 ? -5.828 0.474 -23.656 1 92 199 ALA B CA 1
ATOM 4937 C C . ALA B 1 199 ? -4.383 0.765 -23.266 1 92 199 ALA B C 1
ATOM 4939 O O . ALA B 1 199 ? -3.449 0.379 -23.969 1 92 199 ALA B O 1
ATOM 4940 N N . ASP B 1 200 ? -4.184 1.359 -22.141 1 85.75 200 ASP B N 1
ATOM 4941 C CA . ASP B 1 200 ? -2.842 1.772 -21.75 1 85.75 200 ASP B CA 1
ATOM 4942 C C . ASP B 1 200 ? -2.082 0.615 -21.094 1 85.75 200 ASP B C 1
ATOM 4944 O O . ASP B 1 200 ? -0.909 0.757 -20.75 1 85.75 200 ASP B O 1
ATOM 4948 N N . LYS B 1 201 ? -2.682 -0.542 -21.016 1 90.5 201 LYS B N 1
ATOM 4949 C CA . LYS B 1 201 ? -2.051 -1.647 -20.297 1 90.5 201 LYS B CA 1
ATOM 4950 C C . LYS B 1 201 ? -1.626 -2.754 -21.25 1 90.5 201 LYS B C 1
ATOM 4952 O O . LYS B 1 201 ? -0.97 -3.715 -20.859 1 90.5 201 LYS B O 1
ATOM 4957 N N . VAL B 1 202 ? -1.906 -2.637 -22.531 1 92.06 202 VAL B N 1
ATOM 4958 C CA . VAL B 1 202 ? -1.596 -3.67 -23.5 1 92.06 202 VAL B CA 1
ATOM 4959 C C . VAL B 1 202 ? -0.085 -3.885 -23.562 1 92.06 202 VAL B C 1
ATOM 4961 O O . VAL B 1 202 ? 0.396 -5.008 -23.406 1 92.06 202 VAL B O 1
ATOM 4964 N N . GLN B 1 203 ? 0.64 -2.877 -23.688 1 88.38 203 GLN B N 1
ATOM 4965 C CA . GLN B 1 203 ? 2.086 -2.998 -23.844 1 88.38 203 GLN B CA 1
ATOM 4966 C C . GLN B 1 203 ? 2.74 -3.438 -22.531 1 88.38 203 GLN B C 1
ATOM 4968 O O . GLN B 1 203 ? 3.586 -4.336 -22.531 1 88.38 203 GLN B O 1
ATOM 4973 N N . PRO B 1 204 ? 2.299 -2.857 -21.422 1 86.5 204 PRO B N 1
ATOM 4974 C CA . PRO B 1 204 ? 2.859 -3.33 -20.156 1 86.5 204 PRO B CA 1
ATOM 4975 C C . PRO B 1 204 ? 2.629 -4.824 -19.922 1 86.5 204 PRO B C 1
ATOM 4977 O O . PRO B 1 204 ? 3.523 -5.523 -19.453 1 86.5 204 PRO B O 1
ATOM 4980 N N . VAL B 1 205 ? 1.507 -5.277 -20.266 1 91.25 205 VAL B N 1
ATOM 4981 C CA . VAL B 1 205 ? 1.188 -6.688 -20.078 1 91.25 205 VAL B CA 1
ATOM 4982 C C . VAL B 1 205 ? 2.062 -7.547 -20.984 1 91.25 205 VAL B C 1
ATOM 4984 O O . VAL B 1 205 ? 2.635 -8.547 -20.547 1 91.25 205 VAL B O 1
ATOM 4987 N N . LYS B 1 206 ? 2.188 -7.141 -22.188 1 88.94 206 LYS B N 1
ATOM 4988 C CA . LYS B 1 206 ? 3.041 -7.871 -23.125 1 88.94 206 LYS B CA 1
ATOM 4989 C C . LYS B 1 206 ? 4.484 -7.918 -22.625 1 88.94 206 LYS B C 1
ATOM 4991 O O . LYS B 1 206 ? 5.133 -8.961 -22.688 1 88.94 206 LYS B O 1
ATOM 4996 N N . GLN B 1 207 ? 4.898 -6.844 -22.125 1 85.25 207 GLN B N 1
ATOM 4997 C CA . GLN B 1 207 ? 6.262 -6.766 -21.609 1 85.25 207 GLN B CA 1
ATOM 4998 C C . GLN B 1 207 ? 6.449 -7.688 -20.406 1 85.25 207 GLN B C 1
ATOM 5000 O O . GLN B 1 207 ? 7.473 -8.367 -20.297 1 85.25 207 GLN B O 1
ATOM 5005 N N . GLN B 1 208 ? 5.504 -7.68 -19.594 1 85.88 208 GLN B N 1
ATOM 5006 C CA . GLN B 1 208 ? 5.586 -8.531 -18.406 1 85.88 208 GLN B CA 1
ATOM 5007 C C . GLN B 1 208 ? 5.594 -10.008 -18.781 1 85.88 208 GLN B C 1
ATOM 5009 O O . GLN B 1 208 ? 6.348 -10.797 -18.219 1 85.88 208 GLN B O 1
ATOM 5014 N N . LEU B 1 209 ? 4.781 -10.352 -19.703 1 87.38 209 LEU B N 1
ATOM 5015 C CA . LEU B 1 209 ? 4.699 -11.742 -20.156 1 87.38 209 LEU B CA 1
ATOM 5016 C C . LEU B 1 209 ? 5.996 -12.172 -20.828 1 87.38 209 LEU B C 1
ATOM 5018 O O . LEU B 1 209 ? 6.41 -13.32 -20.703 1 87.38 209 LEU B O 1
ATOM 5022 N N . SER B 1 210 ? 6.594 -11.195 -21.422 1 81.94 210 SER B N 1
ATOM 5023 C CA . SER B 1 210 ? 7.836 -11.492 -22.125 1 81.94 210 SER B CA 1
ATOM 5024 C C . SER B 1 210 ? 9 -11.633 -21.156 1 81.94 210 SER B C 1
ATOM 5026 O O . SER B 1 210 ? 10.047 -12.195 -21.5 1 81.94 210 SER B O 1
ATOM 5028 N N . SER B 1 211 ? 8.805 -11.164 -19.969 1 76.69 211 SER B N 1
ATOM 5029 C CA . SER B 1 211 ? 9.898 -11.148 -19 1 76.69 211 SER B CA 1
ATOM 5030 C C . SER B 1 211 ? 9.836 -12.359 -18.078 1 76.69 211 SER B C 1
ATOM 5032 O O . SER B 1 211 ? 10.641 -12.477 -17.156 1 76.69 211 SER B O 1
ATOM 5034 N N . ILE B 1 212 ? 8.898 -13.211 -18.344 1 82.19 212 ILE B N 1
ATOM 5035 C CA . ILE B 1 212 ? 8.781 -14.406 -17.516 1 82.19 212 ILE B CA 1
ATOM 5036 C C . ILE B 1 212 ? 10.031 -15.273 -17.688 1 82.19 212 ILE B C 1
ATOM 5038 O O . ILE B 1 212 ? 10.414 -15.617 -18.812 1 82.19 212 ILE B O 1
ATOM 5042 N N . HIS B 1 213 ? 10.664 -15.508 -16.562 1 79.69 213 HIS B N 1
ATOM 5043 C CA . HIS B 1 213 ? 11.883 -16.312 -16.594 1 79.69 213 HIS B CA 1
ATOM 5044 C C . HIS B 1 213 ? 11.648 -17.688 -15.938 1 79.69 213 HIS B C 1
ATOM 5046 O O . HIS B 1 213 ? 10.758 -17.828 -15.102 1 79.69 213 HIS B O 1
ATOM 5052 N N . ARG B 1 214 ? 12.484 -18.625 -16.344 1 81 214 ARG B N 1
ATOM 5053 C CA . ARG B 1 214 ? 12.32 -20.016 -15.953 1 81 214 ARG B CA 1
ATOM 5054 C C . ARG B 1 214 ? 12.391 -20.172 -14.438 1 81 214 ARG B C 1
ATOM 5056 O O . ARG B 1 214 ? 11.727 -21.031 -13.859 1 81 214 ARG B O 1
ATOM 5063 N N . GLU B 1 215 ? 13.117 -19.359 -13.781 1 86.94 215 GLU B N 1
ATOM 5064 C CA . GLU B 1 215 ? 13.32 -19.469 -12.344 1 86.94 215 GLU B CA 1
ATOM 5065 C C . GLU B 1 215 ? 12.031 -19.156 -11.578 1 86.94 215 GLU B C 1
ATOM 5067 O O . GLU B 1 215 ? 11.938 -19.406 -10.375 1 86.94 215 GLU B O 1
ATOM 5072 N N . LEU B 1 216 ? 11.047 -18.703 -12.297 1 88.06 216 LEU B N 1
ATOM 5073 C CA . LEU B 1 216 ? 9.742 -18.469 -11.703 1 88.06 216 LEU B CA 1
ATOM 5074 C C . LEU B 1 216 ? 9.148 -19.75 -11.141 1 88.06 216 LEU B C 1
ATOM 5076 O O . LEU B 1 216 ? 8.391 -19.719 -10.164 1 88.06 216 LEU B O 1
ATOM 5080 N N . LEU B 1 217 ? 9.531 -20.859 -11.734 1 89.06 217 LEU B N 1
ATOM 5081 C CA . LEU B 1 217 ? 8.938 -22.156 -11.367 1 89.06 217 LEU B CA 1
ATOM 5082 C C . LEU B 1 217 ? 9.766 -22.844 -10.297 1 89.06 217 LEU B C 1
ATOM 5084 O O . LEU B 1 217 ? 9.344 -23.859 -9.734 1 89.06 217 LEU B O 1
ATOM 5088 N N . LEU B 1 218 ? 10.875 -22.312 -9.984 1 88.81 218 LEU B N 1
ATOM 5089 C CA . LEU B 1 218 ? 11.898 -23 -9.203 1 88.81 218 LEU B CA 1
ATOM 5090 C C . LEU B 1 218 ? 11.336 -23.484 -7.871 1 88.81 218 LEU B C 1
ATOM 5092 O O . LEU B 1 218 ? 11.703 -24.562 -7.395 1 88.81 218 LEU B O 1
ATOM 5096 N N . PHE B 1 219 ? 10.445 -22.719 -7.273 1 91.56 219 PHE B N 1
ATOM 5097 C CA . PHE B 1 219 ? 10.047 -23.047 -5.91 1 91.56 219 PHE B CA 1
ATOM 5098 C C . PHE B 1 219 ? 8.547 -23.312 -5.828 1 91.56 219 PHE B C 1
ATOM 5100 O O . PHE B 1 219 ? 7.973 -23.312 -4.738 1 91.56 219 PHE B O 1
ATOM 5107 N N . LEU B 1 220 ? 7.914 -23.438 -7.004 1 90.31 220 LEU B N 1
ATOM 5108 C CA . LEU B 1 220 ? 6.508 -23.828 -7.023 1 90.31 220 LEU B CA 1
ATOM 5109 C C . LEU B 1 220 ? 6.363 -25.344 -6.844 1 90.31 220 LEU B C 1
ATOM 5111 O O . LEU B 1 220 ? 7.188 -26.109 -7.344 1 90.31 220 LEU B O 1
ATOM 5115 N N . SER B 1 221 ? 5.375 -25.703 -6.152 1 87.44 221 SER B N 1
ATOM 5116 C CA . SER B 1 221 ? 5.223 -27.109 -5.809 1 87.44 221 SER B CA 1
ATOM 5117 C C . SER B 1 221 ? 4.301 -27.828 -6.793 1 87.44 221 SER B C 1
ATOM 5119 O O . SER B 1 221 ? 4.426 -29.031 -7.008 1 87.44 221 SER B O 1
ATOM 5121 N N . LYS B 1 222 ? 3.414 -27.141 -7.418 1 91.19 222 LYS B N 1
ATOM 5122 C CA . LYS B 1 222 ? 2.414 -27.797 -8.25 1 91.19 222 LYS B CA 1
ATOM 5123 C C . LYS B 1 222 ? 2.6 -27.438 -9.727 1 91.19 222 LYS B C 1
ATOM 5125 O O . LYS B 1 222 ? 2.818 -28.312 -10.562 1 91.19 222 LYS B O 1
ATOM 5130 N N . ILE B 1 223 ? 2.633 -26.188 -10.008 1 91.88 223 ILE B N 1
ATOM 5131 C CA . ILE B 1 223 ? 2.729 -25.75 -11.398 1 91.88 223 ILE B CA 1
ATOM 5132 C C . ILE B 1 223 ? 4.062 -26.203 -11.984 1 91.88 223 ILE B C 1
ATOM 5134 O O . ILE B 1 223 ? 5.125 -25.844 -11.484 1 91.88 223 ILE B O 1
ATOM 5138 N N . LYS B 1 224 ? 3.996 -26.891 -13.062 1 87.94 224 LYS B N 1
ATOM 5139 C CA . LYS B 1 224 ? 5.195 -27.469 -13.664 1 87.94 224 LYS B CA 1
ATOM 5140 C C . LYS B 1 224 ? 5.461 -26.859 -15.039 1 87.94 224 LYS B C 1
ATOM 5142 O O . LYS B 1 224 ? 6.57 -26.969 -15.57 1 87.94 224 LYS B O 1
ATOM 5147 N N . LYS B 1 225 ? 4.469 -26.312 -15.492 1 90.94 225 LYS B N 1
ATOM 5148 C CA . LYS B 1 225 ? 4.586 -25.75 -16.828 1 90.94 225 LYS B CA 1
ATOM 5149 C C . LYS B 1 225 ? 3.865 -24.422 -16.938 1 90.94 225 LYS B C 1
ATOM 5151 O O . LYS B 1 225 ? 2.754 -24.266 -16.422 1 90.94 225 LYS B O 1
ATOM 5156 N N . LEU B 1 226 ? 4.547 -23.438 -17.5 1 92.12 226 LEU B N 1
ATOM 5157 C CA . LEU B 1 226 ? 4.004 -22.109 -17.781 1 92.12 226 LEU B CA 1
ATOM 5158 C C . LEU B 1 226 ? 4.309 -21.703 -19.219 1 92.12 226 LEU B C 1
ATOM 5160 O O . LEU B 1 226 ? 5.441 -21.844 -19.688 1 92.12 226 LEU B O 1
ATOM 5164 N N . SER B 1 227 ? 3.332 -21.328 -19.953 1 91.12 227 SER B N 1
ATOM 5165 C CA . SER B 1 227 ? 3.553 -20.938 -21.344 1 91.12 227 SER B CA 1
ATOM 5166 C C . SER B 1 227 ? 2.877 -19.594 -21.641 1 91.12 227 SER B C 1
ATOM 5168 O O . SER B 1 227 ? 1.895 -19.234 -21 1 91.12 227 SER B O 1
ATOM 5170 N N . VAL B 1 228 ? 3.445 -18.859 -22.531 1 90.81 228 VAL B N 1
ATOM 5171 C CA . VAL B 1 228 ? 2.924 -17.594 -23.016 1 90.81 228 VAL B CA 1
ATOM 5172 C C . VAL B 1 228 ? 2.828 -17.641 -24.547 1 90.81 228 VAL B C 1
ATOM 5174 O O . VAL B 1 228 ? 3.783 -18.016 -25.219 1 90.81 228 VAL B O 1
ATOM 5177 N N . ARG B 1 229 ? 1.7 -17.328 -25.016 1 90.06 229 ARG B N 1
ATOM 5178 C CA . ARG B 1 229 ? 1.486 -17.281 -26.469 1 90.06 229 ARG B CA 1
ATOM 5179 C C . ARG B 1 229 ? 0.854 -15.953 -26.891 1 90.06 229 ARG B C 1
ATOM 5181 O O . ARG B 1 229 ? -0.034 -15.438 -26.203 1 90.06 229 ARG B O 1
ATOM 5188 N N . GLU B 1 230 ? 1.339 -15.438 -27.922 1 88.88 230 GLU B N 1
ATOM 5189 C CA . GLU B 1 230 ? 0.71 -14.273 -28.531 1 88.88 230 GLU B CA 1
ATOM 5190 C C . GLU B 1 230 ? -0.05 -14.664 -29.797 1 88.88 230 GLU B C 1
ATOM 5192 O O . GLU B 1 230 ? 0.506 -15.312 -30.688 1 88.88 230 GLU B O 1
ATOM 5197 N N . ASP B 1 231 ? -1.26 -14.359 -29.797 1 86.44 231 ASP B N 1
ATOM 5198 C CA . ASP B 1 231 ? -2.123 -14.609 -30.938 1 86.44 231 ASP B CA 1
ATOM 5199 C C . ASP B 1 231 ? -2.369 -13.328 -31.734 1 86.44 231 ASP B C 1
ATOM 5201 O O . ASP B 1 231 ? -3.211 -12.508 -31.359 1 86.44 231 ASP B O 1
ATOM 5205 N N . ASN B 1 232 ? -1.676 -13.258 -32.75 1 80.12 232 ASN B N 1
ATOM 5206 C CA . ASN B 1 232 ? -1.799 -12.086 -33.625 1 80.12 232 ASN B CA 1
ATOM 5207 C C . ASN B 1 232 ? -2.76 -12.344 -34.781 1 80.12 232 ASN B C 1
ATOM 5209 O O . ASN B 1 232 ? -3.088 -13.492 -35.062 1 80.12 232 ASN B O 1
ATOM 5213 N N . GLY B 1 233 ? -3.375 -11.289 -35.312 1 74.31 233 GLY B N 1
ATOM 5214 C CA . GLY B 1 233 ? -4.195 -11.453 -36.5 1 74.31 233 GLY B CA 1
ATOM 5215 C C . GLY B 1 233 ? -3.486 -12.195 -37.625 1 74.31 233 GLY B C 1
ATOM 5216 O O . GLY B 1 233 ? -4.082 -13.062 -38.281 1 74.31 233 GLY B O 1
ATOM 5217 N N . ASP B 1 234 ? -2.223 -11.891 -37.75 1 74.56 234 ASP B N 1
ATOM 5218 C CA . ASP B 1 234 ? -1.35 -12.602 -38.688 1 74.56 234 ASP B CA 1
ATOM 5219 C C . ASP B 1 234 ? -0.65 -13.773 -37.969 1 74.56 234 ASP B C 1
ATOM 5221 O O . ASP B 1 234 ? 0.232 -13.562 -37.156 1 74.56 234 ASP B O 1
ATOM 5225 N N . PRO B 1 235 ? -1.045 -14.953 -38.281 1 73.88 235 PRO B N 1
ATOM 5226 C CA . PRO B 1 235 ? -0.49 -16.125 -37.594 1 73.88 235 PRO B CA 1
ATOM 5227 C C . PRO B 1 235 ? 1.031 -16.203 -37.719 1 73.88 235 PRO B C 1
ATOM 5229 O O . PRO B 1 235 ? 1.683 -16.828 -36.844 1 73.88 235 PRO B O 1
ATOM 5232 N N . SER B 1 236 ? 1.557 -15.625 -38.781 1 71.56 236 SER B N 1
ATOM 5233 C CA . SER B 1 236 ? 3.004 -15.664 -38.938 1 71.56 236 SER B CA 1
ATOM 5234 C C . SER B 1 236 ? 3.721 -14.883 -37.844 1 71.56 236 SER B C 1
ATOM 5236 O O . SER B 1 236 ? 4.914 -15.078 -37.625 1 71.56 236 SER B O 1
ATOM 5238 N N . LEU B 1 237 ? 3.027 -14.109 -37.031 1 70.12 237 LEU B N 1
ATOM 5239 C CA . LEU B 1 237 ? 3.617 -13.258 -36.031 1 70.12 237 LEU B CA 1
ATOM 5240 C C . LEU B 1 237 ? 3.367 -13.82 -34.625 1 70.12 237 LEU B C 1
ATOM 5242 O O . LEU B 1 237 ? 3.77 -13.219 -33.625 1 70.12 237 LEU B O 1
ATOM 5246 N N . ASN B 1 238 ? 2.801 -15 -34.688 1 73.19 238 ASN B N 1
ATOM 5247 C CA . ASN B 1 238 ? 2.514 -15.617 -33.406 1 73.19 238 ASN B CA 1
ATOM 5248 C C . ASN B 1 238 ? 3.793 -16.047 -32.688 1 73.19 238 ASN B C 1
ATOM 5250 O O . ASN B 1 238 ? 4.73 -16.531 -33.344 1 73.19 238 ASN B O 1
ATOM 5254 N N . THR B 1 239 ? 3.934 -15.711 -31.422 1 74.44 239 THR B N 1
ATOM 5255 C CA . THR B 1 239 ? 5.074 -16.141 -30.625 1 74.44 239 THR B CA 1
ATOM 5256 C C . THR B 1 239 ? 4.613 -17 -29.453 1 74.44 239 THR B C 1
ATOM 5258 O O . THR B 1 239 ? 3.504 -16.828 -28.938 1 74.44 239 THR B O 1
ATOM 5261 N N . VAL B 1 240 ? 5.363 -18.078 -29.25 1 73.75 240 VAL B N 1
ATOM 5262 C CA . VAL B 1 240 ? 5.109 -18.922 -28.094 1 73.75 240 VAL B CA 1
ATOM 5263 C C . VAL B 1 240 ? 6.387 -19.078 -27.281 1 73.75 240 VAL B C 1
ATOM 5265 O O . VAL B 1 240 ? 7.469 -19.297 -27.828 1 73.75 240 VAL B O 1
ATOM 5268 N N . SER B 1 241 ? 6.27 -18.734 -26.031 1 77.12 241 SER B N 1
ATOM 5269 C CA . SER B 1 241 ? 7.332 -19.031 -25.078 1 77.12 241 SER B CA 1
ATOM 5270 C C . SER B 1 241 ? 6.816 -19.875 -23.922 1 77.12 241 SER B C 1
ATOM 5272 O O . SER B 1 241 ? 5.676 -19.719 -23.484 1 77.12 241 SER B O 1
ATOM 5274 N N . ALA B 1 242 ? 7.621 -20.953 -23.656 1 75.81 242 ALA B N 1
ATOM 5275 C CA . ALA B 1 242 ? 7.211 -21.828 -22.562 1 75.81 242 ALA B CA 1
ATOM 5276 C C . ALA B 1 242 ? 8.383 -22.109 -21.625 1 75.81 242 ALA B C 1
ATOM 5278 O O . ALA B 1 242 ? 9.531 -22.203 -22.062 1 75.81 242 ALA B O 1
ATOM 5279 N N . ILE B 1 243 ? 8.047 -22.094 -20.438 1 79.31 243 ILE B N 1
ATOM 5280 C CA . ILE B 1 243 ? 9.008 -22.531 -19.422 1 79.31 243 ILE B CA 1
ATOM 5281 C C . ILE B 1 243 ? 8.461 -23.734 -18.656 1 79.31 243 ILE B C 1
ATOM 5283 O O . ILE B 1 243 ? 7.254 -23.812 -18.391 1 79.31 243 ILE B O 1
ATOM 5287 N N . GLU B 1 244 ? 9.336 -24.688 -18.406 1 75.12 244 GLU B N 1
ATOM 5288 C CA . GLU B 1 244 ? 8.891 -25.922 -17.75 1 75.12 244 GLU B CA 1
ATOM 5289 C C . GLU B 1 244 ? 9.984 -26.5 -16.859 1 75.12 244 GLU B C 1
ATOM 5291 O O . GLU B 1 244 ? 11.172 -26.281 -17.109 1 75.12 244 GLU B O 1
ATOM 5296 N N . ILE B 1 245 ? 9.531 -27.031 -15.727 1 69.12 245 ILE B N 1
ATOM 5297 C CA . ILE B 1 245 ? 10.43 -27.906 -14.984 1 69.12 245 ILE B CA 1
ATOM 5298 C C . ILE B 1 245 ? 10.633 -29.203 -15.75 1 69.12 245 ILE B C 1
ATOM 5300 O O . ILE B 1 245 ? 9.703 -30 -15.891 1 69.12 245 ILE B O 1
ATOM 5304 N N . ALA B 1 246 ? 11.82 -29.297 -16.188 1 67.38 246 ALA B N 1
ATOM 5305 C CA . ALA B 1 246 ? 12.125 -30.438 -17.047 1 67.38 246 ALA B CA 1
ATOM 5306 C C . ALA B 1 246 ? 12.297 -31.703 -16.219 1 67.38 246 ALA B C 1
ATOM 5308 O O . ALA B 1 246 ? 11.82 -32.781 -16.609 1 67.38 246 ALA B O 1
ATOM 5309 N N . SER B 1 247 ? 13 -31.641 -15.172 1 68.56 247 SER B N 1
ATOM 5310 C CA . SER B 1 247 ? 13.258 -32.812 -14.352 1 68.56 247 SER B CA 1
ATOM 5311 C C . SER B 1 247 ? 13.719 -32.438 -12.953 1 68.56 247 SER B C 1
ATOM 5313 O O . SER B 1 247 ? 14.172 -31.312 -12.734 1 68.56 247 SER B O 1
ATOM 5315 N N . GLU B 1 248 ? 13.203 -33.25 -12.086 1 70.5 248 GLU B N 1
ATOM 5316 C CA . GLU B 1 248 ? 13.711 -33.156 -10.719 1 70.5 248 GLU B CA 1
ATOM 5317 C C . GLU B 1 248 ? 14.398 -34.438 -10.305 1 70.5 248 GLU B C 1
ATOM 5319 O O . GLU B 1 248 ? 13.836 -35.531 -10.484 1 70.5 248 GLU B O 1
ATOM 5324 N N . THR B 1 249 ? 15.688 -34.375 -10.141 1 64.56 249 THR B N 1
ATOM 5325 C CA . THR B 1 249 ? 16.438 -35.531 -9.695 1 64.56 249 THR B CA 1
ATOM 5326 C C . THR B 1 249 ? 16.75 -35.438 -8.203 1 64.56 249 THR B C 1
ATOM 5328 O O . THR B 1 249 ? 17.375 -34.469 -7.758 1 64.56 249 THR B O 1
ATOM 5331 N N . ASN B 1 250 ? 16.094 -36.25 -7.492 1 60.62 250 ASN B N 1
ATOM 5332 C CA . ASN B 1 250 ? 16.219 -36.25 -6.039 1 60.62 250 ASN B CA 1
ATOM 5333 C C . ASN B 1 250 ? 17.484 -36.938 -5.578 1 60.62 250 ASN B C 1
ATOM 5335 O O . ASN B 1 250 ? 17.797 -38.031 -6.074 1 60.62 250 ASN B O 1
ATOM 5339 N N . PHE B 1 251 ? 18.453 -36.25 -5.168 1 52.84 251 PHE B N 1
ATOM 5340 C CA . PHE B 1 251 ? 19.516 -36.875 -4.398 1 52.84 251 PHE B CA 1
ATOM 5341 C C . PHE B 1 251 ? 19.281 -36.688 -2.902 1 52.84 251 PHE B C 1
ATOM 5343 O O . PHE B 1 251 ? 18.906 -35.625 -2.455 1 52.84 251 PHE B O 1
ATOM 5350 N N . VAL B 1 252 ? 18.5 -37.594 -2.381 1 51.44 252 VAL B N 1
ATOM 5351 C CA . VAL B 1 252 ? 18.172 -37.438 -0.965 1 51.44 252 VAL B CA 1
ATOM 5352 C C . VAL B 1 252 ? 19.438 -37.625 -0.129 1 51.44 252 VAL B C 1
ATOM 5354 O O . VAL B 1 252 ? 20.172 -38.594 -0.299 1 51.44 252 VAL B O 1
ATOM 5357 N N . THR B 1 253 ? 20.156 -36.688 0.073 1 51.91 253 THR B N 1
ATOM 5358 C CA . THR B 1 253 ? 21.156 -36.906 1.11 1 51.91 253 THR B CA 1
ATOM 5359 C C . THR B 1 253 ? 20.516 -36.875 2.494 1 51.91 253 THR B C 1
ATOM 5361 O O . THR B 1 253 ? 19.797 -35.938 2.826 1 51.91 253 THR B O 1
ATOM 5364 N N . ARG B 1 254 ? 20.234 -38.062 3.023 1 48.38 254 ARG B N 1
ATOM 5365 C CA . ARG B 1 254 ? 19.578 -38.5 4.258 1 48.38 254 ARG B CA 1
ATOM 5366 C C . ARG B 1 254 ? 19.828 -37.469 5.375 1 48.38 254 ARG B C 1
ATOM 5368 O O . ARG B 1 254 ? 18.891 -37 6 1 48.38 254 ARG B O 1
ATOM 5375 N N . LYS B 1 255 ? 20.578 -37.688 6.461 1 46.5 255 LYS B N 1
ATOM 5376 C CA . LYS B 1 255 ? 20.328 -38.188 7.809 1 46.5 255 LYS B CA 1
ATOM 5377 C C . LYS B 1 255 ? 19.891 -37.062 8.742 1 46.5 255 LYS B C 1
ATOM 5379 O O . LYS B 1 255 ? 18.859 -37.125 9.398 1 46.5 255 LYS B O 1
ATOM 5384 N N . ASN B 1 256 ? 20.75 -36.406 9.695 1 54.41 256 ASN B N 1
ATOM 5385 C CA . ASN B 1 256 ? 20.625 -35.938 11.062 1 54.41 256 ASN B CA 1
ATOM 5386 C C . ASN B 1 256 ? 20.25 -34.438 11.117 1 54.41 256 ASN B C 1
ATOM 5388 O O . ASN B 1 256 ? 20.016 -33.906 12.188 1 54.41 256 ASN B O 1
ATOM 5392 N N . ILE B 1 257 ? 20.188 -33.781 9.898 1 67.5 257 ILE B N 1
ATOM 5393 C CA . ILE B 1 257 ? 20.047 -32.344 10.086 1 67.5 257 ILE B CA 1
ATOM 5394 C C . ILE B 1 257 ? 18.719 -31.875 9.5 1 67.5 257 ILE B C 1
ATOM 5396 O O . ILE B 1 257 ? 18.531 -30.688 9.242 1 67.5 257 ILE B O 1
ATOM 5400 N N . ASP B 1 258 ? 17.656 -32.75 9.367 1 79.75 258 ASP B N 1
ATOM 5401 C CA . ASP B 1 258 ? 16.344 -32.344 8.852 1 79.75 258 ASP B CA 1
ATOM 5402 C C . ASP B 1 258 ? 16.453 -31.609 7.523 1 79.75 258 ASP B C 1
ATOM 5404 O O . ASP B 1 258 ? 15.883 -30.531 7.355 1 79.75 258 ASP B O 1
ATOM 5408 N N . ALA B 1 259 ? 17.359 -32.094 6.648 1 87.62 259 ALA B N 1
ATOM 5409 C CA . ALA B 1 259 ? 17.641 -31.406 5.383 1 87.62 259 ALA B CA 1
ATOM 5410 C C . ALA B 1 259 ? 17.531 -32.375 4.207 1 87.62 259 ALA B C 1
ATOM 5412 O O . ALA B 1 259 ? 17.609 -33.594 4.387 1 87.62 259 ALA B O 1
ATOM 5413 N N . GLN B 1 260 ? 17.125 -31.891 3.084 1 87.81 260 GLN B N 1
ATOM 5414 C CA . GLN B 1 260 ? 17.062 -32.625 1.823 1 87.81 260 GLN B CA 1
ATOM 5415 C C . GLN B 1 260 ? 17.766 -31.859 0.705 1 87.81 260 GLN B C 1
ATOM 5417 O O . GLN B 1 260 ? 17.703 -30.625 0.661 1 87.81 260 GLN B O 1
ATOM 5422 N N . SER B 1 261 ? 18.531 -32.594 -0.116 1 88.31 261 SER B N 1
ATOM 5423 C CA . SER B 1 261 ? 19.172 -31.969 -1.28 1 88.31 261 SER B CA 1
ATOM 5424 C C . SER B 1 261 ? 18.703 -32.625 -2.572 1 88.31 261 SER B C 1
ATOM 5426 O O . SER B 1 261 ? 18.453 -33.844 -2.602 1 88.31 261 SER B O 1
ATOM 5428 N N . TYR B 1 262 ? 18.469 -31.922 -3.592 1 87.31 262 TYR B N 1
ATOM 5429 C CA . TYR B 1 262 ? 18.062 -32.438 -4.898 1 87.31 262 TYR B CA 1
ATOM 5430 C C . TYR B 1 262 ? 18.469 -31.453 -6.008 1 87.31 262 TYR B C 1
ATOM 5432 O O . TYR B 1 262 ? 18.922 -30.344 -5.734 1 87.31 262 TYR B O 1
ATOM 5440 N N . THR B 1 263 ? 18.406 -31.922 -7.195 1 87.69 263 THR B N 1
ATOM 5441 C CA . THR B 1 263 ? 18.734 -31.094 -8.352 1 87.69 263 THR B CA 1
ATOM 5442 C C . THR B 1 263 ? 17.484 -30.844 -9.195 1 87.69 263 THR B C 1
ATOM 5444 O O . THR B 1 263 ? 16.688 -31.766 -9.422 1 87.69 263 THR B O 1
ATOM 5447 N N . VAL B 1 264 ? 17.266 -29.641 -9.547 1 87.38 264 VAL B N 1
ATOM 5448 C CA . VAL B 1 264 ? 16.141 -29.266 -10.398 1 87.38 264 VAL B CA 1
ATOM 5449 C C . VAL B 1 264 ? 16.656 -28.812 -11.758 1 87.38 264 VAL B C 1
ATOM 5451 O O . VAL B 1 264 ? 17.594 -28.016 -11.836 1 87.38 264 VAL B O 1
ATOM 5454 N N . HIS B 1 265 ? 16.062 -29.328 -12.797 1 86.75 265 HIS B N 1
ATOM 5455 C CA . HIS B 1 265 ? 16.391 -28.906 -14.156 1 86.75 265 HIS B CA 1
ATOM 5456 C C . HIS B 1 265 ? 15.227 -28.141 -14.781 1 86.75 265 HIS B C 1
ATOM 5458 O O . HIS B 1 265 ? 14.094 -28.625 -14.82 1 86.75 265 HIS B O 1
ATOM 5464 N N . LEU B 1 266 ? 15.508 -26.938 -15.203 1 85.31 266 LEU B N 1
ATOM 5465 C CA . LEU B 1 266 ? 14.516 -26.078 -15.836 1 85.31 266 LEU B CA 1
ATOM 5466 C C . LEU B 1 266 ? 14.781 -25.938 -17.328 1 85.31 266 LEU B C 1
ATOM 5468 O O . LEU B 1 266 ? 15.938 -25.922 -17.766 1 85.31 266 LEU B O 1
ATOM 5472 N N . SER B 1 267 ? 13.766 -25.938 -18.047 1 83.94 267 SER B N 1
ATOM 5473 C CA . SER B 1 267 ? 13.883 -25.766 -19.5 1 83.94 267 SER B CA 1
ATOM 5474 C C . SER B 1 267 ? 12.992 -24.625 -19.984 1 83.94 267 SER B C 1
ATOM 5476 O O . SER B 1 267 ? 11.945 -24.344 -19.406 1 83.94 267 SER B O 1
ATOM 5478 N N . ALA B 1 268 ? 13.5 -23.859 -20.938 1 80.69 268 ALA B N 1
ATOM 5479 C CA . ALA B 1 268 ? 12.742 -22.828 -21.609 1 80.69 268 ALA B CA 1
ATOM 5480 C C . ALA B 1 268 ? 12.758 -23.031 -23.125 1 80.69 268 ALA B C 1
ATOM 5482 O O . ALA B 1 268 ? 13.789 -23.406 -23.703 1 80.69 268 ALA B O 1
ATOM 5483 N N . GLU B 1 269 ? 11.602 -23.047 -23.688 1 77.62 269 GLU B N 1
ATOM 5484 C CA . GLU B 1 269 ? 11.453 -23.156 -25.141 1 77.62 269 GLU B CA 1
ATOM 5485 C C . GLU B 1 269 ? 10.883 -21.875 -25.734 1 77.62 269 GLU B C 1
ATOM 5487 O O . GLU B 1 269 ? 9.977 -21.281 -25.156 1 77.62 269 GLU B O 1
ATOM 5492 N N . GLU B 1 270 ? 11.664 -21.328 -26.672 1 71 270 GLU B N 1
ATOM 5493 C CA . GLU B 1 270 ? 11.133 -20.188 -27.422 1 71 270 GLU B CA 1
ATOM 5494 C C . GLU B 1 270 ? 11.016 -20.516 -28.906 1 71 270 GLU B C 1
ATOM 5496 O O . GLU B 1 270 ? 11.867 -21.203 -29.469 1 71 270 GLU B O 1
ATOM 5501 N N . SER B 1 271 ? 9.812 -20.359 -29.469 1 61.81 271 SER B N 1
ATOM 5502 C CA . SER B 1 271 ? 9.594 -20.672 -30.875 1 61.81 271 SER B CA 1
ATOM 5503 C C . SER B 1 271 ? 10.633 -20 -31.766 1 61.81 271 SER B C 1
ATOM 5505 O O . SER B 1 271 ? 11.023 -20.547 -32.812 1 61.81 271 SER B O 1
ATOM 5507 N N . SER B 1 272 ? 11.031 -18.734 -31.484 1 54.28 272 SER B N 1
ATOM 5508 C CA . SER B 1 272 ? 11.859 -18.031 -32.469 1 54.28 272 SER B CA 1
ATOM 5509 C C . SER B 1 272 ? 13.227 -18.672 -32.594 1 54.28 272 SER B C 1
ATOM 5511 O O . SER B 1 272 ? 13.828 -18.672 -33.688 1 54.28 272 SER B O 1
ATOM 5513 N N . ASN B 1 273 ? 13.812 -19.172 -31.578 1 51.78 273 ASN B N 1
ATOM 5514 C CA . ASN B 1 273 ? 15.203 -19.594 -31.75 1 51.78 273 ASN B CA 1
ATOM 5515 C C . ASN B 1 273 ? 15.375 -21.078 -31.438 1 51.78 273 ASN B C 1
ATOM 5517 O O . ASN B 1 273 ? 16.484 -21.594 -31.516 1 51.78 273 ASN B O 1
ATOM 5521 N N . ALA B 1 274 ? 14.508 -22 -31.812 1 53.19 274 ALA B N 1
ATOM 5522 C CA . ALA B 1 274 ? 14.609 -23.453 -31.688 1 53.19 274 ALA B CA 1
ATOM 5523 C C . ALA B 1 274 ? 15.547 -23.844 -30.547 1 53.19 274 ALA B C 1
ATOM 5525 O O . ALA B 1 274 ? 15.898 -25.016 -30.406 1 53.19 274 ALA B O 1
ATOM 5526 N N . ALA B 1 275 ? 16.219 -22.875 -29.953 1 54.31 275 ALA B N 1
ATOM 5527 C CA . ALA B 1 275 ? 17.25 -23.281 -29 1 54.31 275 ALA B CA 1
ATOM 5528 C C . ALA B 1 275 ? 16.656 -23.469 -27.594 1 54.31 275 ALA B C 1
ATOM 5530 O O . ALA B 1 275 ? 15.945 -22.594 -27.094 1 54.31 275 ALA B O 1
ATOM 5531 N N . GLU B 1 276 ? 16.547 -24.656 -27.125 1 62.91 276 GLU B N 1
ATOM 5532 C CA . GLU B 1 276 ? 16.219 -25.016 -25.734 1 62.91 276 GLU B CA 1
ATOM 5533 C C . GLU B 1 276 ? 17.344 -24.594 -24.797 1 62.91 276 GLU B C 1
ATOM 5535 O O . GLU B 1 276 ? 18.5 -24.953 -24.984 1 62.91 276 GLU B O 1
ATOM 5540 N N . ASN B 1 277 ? 16.938 -23.484 -24 1 75.56 277 ASN B N 1
ATOM 5541 C CA . ASN B 1 277 ? 17.891 -23.125 -22.953 1 75.56 277 ASN B CA 1
ATOM 5542 C C . ASN B 1 277 ? 17.547 -23.797 -21.625 1 75.56 277 ASN B C 1
ATOM 5544 O O . ASN B 1 277 ? 16.375 -23.875 -21.25 1 75.56 277 ASN B O 1
ATOM 5548 N N . GLU B 1 278 ? 18.547 -24.516 -21.188 1 79 278 GLU B N 1
ATOM 5549 C CA . GLU B 1 278 ? 18.344 -25.25 -19.938 1 79 278 GLU B CA 1
ATOM 5550 C C . GLU B 1 278 ? 19.234 -24.688 -18.828 1 79 278 GLU B C 1
ATOM 5552 O O . GLU B 1 278 ? 20.312 -24.141 -19.109 1 79 278 GLU B O 1
ATOM 5557 N N . CYS B 1 279 ? 18.594 -24.672 -17.688 1 82.5 279 CYS B N 1
ATOM 5558 C CA . CYS B 1 279 ? 19.375 -24.344 -16.516 1 82.5 279 CYS B CA 1
ATOM 5559 C C . CYS B 1 279 ? 19.078 -25.312 -15.367 1 82.5 279 CYS B C 1
ATOM 5561 O O . CYS B 1 279 ? 18 -25.891 -15.312 1 82.5 279 CYS B O 1
ATOM 5563 N N . SER B 1 280 ? 20.141 -25.516 -14.555 1 87.38 280 SER B N 1
ATOM 5564 C CA . SER B 1 280 ? 20 -26.453 -13.438 1 87.38 280 SER B CA 1
ATOM 5565 C C . SER B 1 280 ? 20.406 -25.797 -12.117 1 87.38 280 SER B C 1
ATOM 5567 O O . SER B 1 280 ? 21.25 -24.891 -12.102 1 87.38 280 SER B O 1
ATOM 5569 N N . TYR B 1 281 ? 19.734 -26.281 -11.086 1 89.94 281 TYR B N 1
ATOM 5570 C CA . TYR B 1 281 ? 20.031 -25.797 -9.742 1 89.94 281 TYR B CA 1
ATOM 5571 C C . TYR B 1 281 ? 20.188 -26.938 -8.766 1 89.94 281 TYR B C 1
ATOM 5573 O O . TYR B 1 281 ? 19.453 -27.922 -8.812 1 89.94 281 TYR B O 1
ATOM 5581 N N . TYR B 1 282 ? 21.25 -26.812 -7.953 1 90.25 282 TYR B N 1
ATOM 5582 C CA . TYR B 1 282 ? 21.328 -27.641 -6.754 1 90.25 282 TYR B CA 1
ATOM 5583 C C . TYR B 1 282 ? 20.516 -27.031 -5.621 1 90.25 282 TYR B C 1
ATOM 5585 O O . TYR B 1 282 ? 20.734 -25.891 -5.219 1 90.25 282 TYR B O 1
ATOM 5593 N N . MET B 1 283 ? 19.578 -27.828 -5.129 1 92.62 283 MET B N 1
ATOM 5594 C CA . MET B 1 283 ? 18.641 -27.344 -4.105 1 92.62 283 MET B CA 1
ATOM 5595 C C . MET B 1 283 ? 18.984 -27.938 -2.742 1 92.62 283 MET B C 1
ATOM 5597 O O . MET B 1 283 ? 19.266 -29.141 -2.631 1 92.62 283 MET B O 1
ATOM 5601 N N . TRP B 1 284 ? 19.094 -27.078 -1.751 1 93.31 284 TRP B N 1
ATOM 5602 C CA . TRP B 1 284 ? 19.219 -27.484 -0.359 1 93.31 284 TRP B CA 1
ATOM 5603 C C . TRP B 1 284 ? 18.047 -27 0.471 1 93.31 284 TRP B C 1
ATOM 5605 O O . TRP B 1 284 ? 17.875 -25.797 0.672 1 93.31 284 TRP B O 1
ATOM 5615 N N . LYS B 1 285 ? 17.188 -27.953 0.928 1 94.31 285 LYS B N 1
ATOM 5616 C CA . LYS B 1 285 ? 16 -27.641 1.739 1 94.31 285 LYS B CA 1
ATOM 5617 C C . LYS B 1 285 ? 16.188 -28.125 3.178 1 94.31 285 LYS B C 1
ATOM 5619 O O . LYS B 1 285 ? 16.422 -29.312 3.422 1 94.31 285 LYS B O 1
ATOM 5624 N N . GLN B 1 286 ? 16.1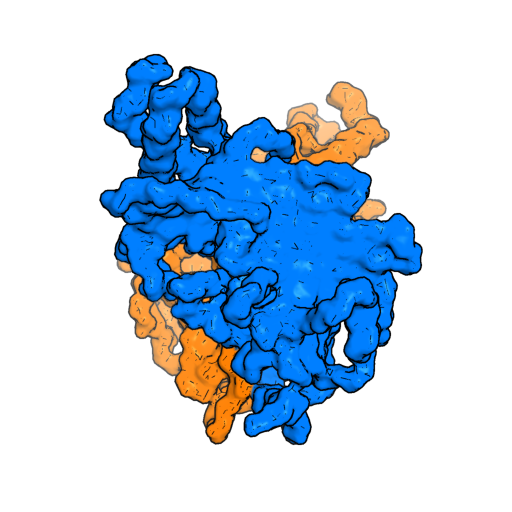09 -27.203 4.105 1 95.12 286 GLN B N 1
ATOM 5625 C CA . GLN B 1 286 ? 16.344 -27.531 5.508 1 95.12 286 GLN B CA 1
ATOM 5626 C C . GLN B 1 286 ? 15.281 -26.922 6.41 1 95.12 286 GLN B C 1
ATOM 5628 O O . GLN B 1 286 ? 14.828 -25.797 6.168 1 95.12 286 GLN B O 1
ATOM 5633 N N . LYS B 1 287 ? 14.914 -27.688 7.422 1 95 287 LYS B N 1
ATOM 5634 C CA . LYS B 1 287 ? 13.891 -27.234 8.367 1 95 287 LYS B CA 1
ATOM 5635 C C . LYS B 1 287 ? 14.516 -26.75 9.672 1 95 287 LYS B C 1
ATOM 5637 O O . LYS B 1 287 ? 15.523 -27.297 10.125 1 95 287 LYS B O 1
ATOM 5642 N N . PHE B 1 288 ? 13.992 -25.656 10.188 1 95.88 288 PHE B N 1
ATOM 5643 C CA . PHE B 1 288 ? 14.383 -25.109 11.477 1 95.88 288 PHE B CA 1
ATOM 5644 C C . PHE B 1 288 ? 13.164 -24.891 12.367 1 95.88 288 PHE B C 1
ATOM 5646 O O . PHE B 1 288 ? 12.109 -24.469 11.891 1 95.88 288 PHE B O 1
ATOM 5653 N N . PRO B 1 289 ? 13.266 -25.188 13.625 1 95.5 289 PRO B N 1
ATOM 5654 C CA . PRO B 1 289 ? 12.148 -24.875 14.523 1 95.5 289 PRO B CA 1
ATOM 5655 C C . PRO B 1 289 ? 11.914 -23.375 14.672 1 95.5 289 PRO B C 1
ATOM 5657 O O . PRO B 1 289 ? 12.875 -22.594 14.781 1 95.5 289 PRO B O 1
ATOM 5660 N N . VAL B 1 290 ? 10.641 -22.969 14.641 1 95.75 290 VAL B N 1
ATOM 5661 C CA . VAL B 1 290 ? 10.305 -21.562 14.836 1 95.75 290 VAL B CA 1
ATOM 5662 C C . VAL B 1 290 ? 10.547 -21.156 16.297 1 95.75 290 VAL B C 1
ATOM 5664 O O . VAL B 1 290 ? 10.086 -21.844 17.203 1 95.75 290 VAL B O 1
ATOM 5667 N N . ARG B 1 291 ? 11.336 -20.141 16.469 1 95.12 291 ARG B N 1
ATOM 5668 C CA . ARG B 1 291 ? 11.562 -19.609 17.812 1 95.12 291 ARG B CA 1
ATOM 5669 C C . ARG B 1 291 ? 10.344 -18.844 18.312 1 95.12 291 ARG B C 1
ATOM 5671 O O . ARG B 1 291 ? 9.711 -18.109 17.547 1 95.12 291 ARG B O 1
ATOM 5678 N N . GLN B 1 292 ? 10.07 -18.938 19.5 1 92.81 292 GLN B N 1
ATOM 5679 C CA . GLN B 1 292 ? 8.875 -18.344 20.094 1 92.81 292 GLN B CA 1
ATOM 5680 C C . GLN B 1 292 ? 8.875 -16.828 19.953 1 92.81 292 GLN B C 1
ATOM 5682 O O . GLN B 1 292 ? 7.824 -16.234 19.719 1 92.81 292 GLN B O 1
ATOM 5687 N N . GLU B 1 293 ? 9.992 -16.281 20.047 1 92.75 293 GLU B N 1
ATOM 5688 C CA . GLU B 1 293 ? 10.109 -14.828 20 1 92.75 293 GLU B CA 1
ATOM 5689 C C . GLU B 1 293 ? 9.898 -14.305 18.594 1 92.75 293 GLU B C 1
ATOM 5691 O O . GLU B 1 293 ? 9.719 -13.102 18.391 1 92.75 293 GLU B O 1
ATOM 5696 N N . CYS B 1 294 ? 9.852 -15.188 17.609 1 93.94 294 CYS B N 1
ATOM 5697 C CA . CYS B 1 294 ? 9.742 -14.766 16.219 1 93.94 294 CYS B CA 1
ATOM 5698 C C . CYS B 1 294 ? 8.344 -15.062 15.672 1 93.94 294 CYS B C 1
ATOM 5700 O O . CYS B 1 294 ? 8.078 -14.836 14.492 1 93.94 294 CYS B O 1
ATOM 5702 N N . ARG B 1 295 ? 7.496 -15.562 16.547 1 92.12 295 ARG B N 1
ATOM 5703 C CA . ARG B 1 295 ? 6.152 -15.914 16.109 1 92.12 295 ARG B CA 1
ATOM 5704 C C . ARG B 1 295 ? 5.312 -14.664 15.844 1 92.12 295 ARG B C 1
ATOM 5706 O O . ARG B 1 295 ? 5.414 -13.68 16.578 1 92.12 295 ARG B O 1
ATOM 5713 N N . VAL B 1 296 ? 4.547 -14.75 14.766 1 86 296 VAL B N 1
ATOM 5714 C CA . VAL B 1 296 ? 3.635 -13.664 14.422 1 86 296 VAL B CA 1
ATOM 5715 C C . VAL B 1 296 ? 2.223 -14.219 14.234 1 86 296 VAL B C 1
ATOM 5717 O O . VAL B 1 296 ? 2.041 -15.414 14.008 1 86 296 VAL B O 1
ATOM 5720 N N . GLU B 1 297 ? 1.287 -13.367 14.281 1 76.69 297 GLU B N 1
ATOM 5721 C CA . GLU B 1 297 ? -0.119 -13.75 14.211 1 76.69 297 GLU B CA 1
ATOM 5722 C C . GLU B 1 297 ? -0.443 -14.422 12.875 1 76.69 297 GLU B C 1
ATOM 5724 O O . GLU B 1 297 ? -1.189 -15.406 12.836 1 76.69 297 GLU B O 1
ATOM 5729 N N . LYS B 1 298 ? 0.13 -14.023 11.828 1 78.25 298 LYS B N 1
ATOM 5730 C CA . LYS B 1 298 ? -0.185 -14.477 10.477 1 78.25 298 LYS B CA 1
ATOM 5731 C C . LYS B 1 298 ? 0.317 -15.906 10.25 1 78.25 298 LYS B C 1
ATOM 5733 O O . LYS B 1 298 ? -0.09 -16.562 9.289 1 78.25 298 LYS B O 1
ATOM 5738 N N . ARG B 1 299 ? 1.267 -16.359 11.117 1 87 299 ARG B N 1
ATOM 5739 C CA . ARG B 1 299 ? 1.867 -17.672 10.953 1 87 299 ARG B CA 1
ATOM 5740 C C . ARG B 1 299 ? 1.822 -18.469 12.258 1 87 299 ARG B C 1
ATOM 5742 O O . ARG B 1 299 ? 2.766 -19.188 12.586 1 87 299 ARG B O 1
ATOM 5749 N N . MET B 1 300 ? 0.765 -18.359 12.953 1 82.88 300 MET B N 1
ATOM 5750 C CA . MET B 1 300 ? 0.688 -18.969 14.273 1 82.88 300 MET B CA 1
ATOM 5751 C C . MET B 1 300 ? 0.655 -20.5 14.172 1 82.88 300 MET B C 1
ATOM 5753 O O . MET B 1 300 ? 1.147 -21.188 15.062 1 82.88 300 MET B O 1
ATOM 5757 N N . GLU B 1 301 ? 0.23 -21 13.078 1 84.25 301 GLU B N 1
ATOM 5758 C CA . GLU B 1 301 ? 0.055 -22.438 12.93 1 84.25 301 GLU B CA 1
ATOM 5759 C C . GLU B 1 301 ? 1.324 -23.094 12.391 1 84.25 301 GLU B C 1
ATOM 5761 O O . GLU B 1 301 ? 1.396 -24.312 12.281 1 84.25 301 GLU B O 1
ATOM 5766 N N . VAL B 1 302 ? 2.334 -22.297 12.07 1 88.75 302 VAL B N 1
ATOM 5767 C CA . VAL B 1 302 ? 3.559 -22.828 11.477 1 88.75 302 VAL B CA 1
ATOM 5768 C C . VAL B 1 302 ? 4.605 -23.047 12.57 1 88.75 302 VAL B C 1
ATOM 5770 O O . VAL B 1 302 ? 5.004 -22.109 13.258 1 88.75 302 VAL B O 1
ATOM 5773 N N . ASP B 1 303 ? 5.102 -24.281 12.664 1 91.81 303 ASP B N 1
ATOM 5774 C CA . ASP B 1 303 ? 6.023 -24.594 13.75 1 91.81 303 ASP B CA 1
ATOM 5775 C C . ASP B 1 303 ? 7.449 -24.766 13.227 1 91.81 303 ASP B C 1
ATOM 5777 O O . ASP B 1 303 ? 8.391 -24.859 14.016 1 91.81 303 ASP B O 1
ATOM 5781 N N . GLU B 1 304 ? 7.574 -24.766 11.945 1 94 304 GLU B N 1
ATOM 5782 C CA . GLU B 1 304 ? 8.898 -24.938 11.359 1 94 304 GLU B CA 1
ATOM 5783 C C . GLU B 1 304 ? 9.102 -23.984 10.18 1 94 304 GLU B C 1
ATOM 5785 O O . GLU B 1 304 ? 8.18 -23.766 9.391 1 94 304 GLU B O 1
ATOM 5790 N N . TRP B 1 305 ? 10.266 -23.375 10.18 1 94.69 305 TRP B N 1
ATOM 5791 C CA . TRP B 1 305 ? 10.695 -22.656 8.984 1 94.69 305 TRP B CA 1
ATOM 5792 C C . TRP B 1 305 ? 11.344 -23.594 7.98 1 94.69 305 TRP B C 1
ATOM 5794 O O . TRP B 1 305 ? 12.234 -24.375 8.328 1 94.69 305 TRP B O 1
ATOM 5804 N N . VAL B 1 306 ? 10.875 -23.641 6.852 1 94.5 306 VAL B N 1
ATOM 5805 C CA . VAL B 1 306 ? 11.516 -24.391 5.777 1 94.5 306 VAL B CA 1
ATOM 5806 C C . VAL B 1 306 ? 12.312 -23.422 4.887 1 94.5 306 VAL B C 1
ATOM 5808 O O . VAL B 1 306 ? 11.734 -22.547 4.25 1 94.5 306 VAL B O 1
ATOM 5811 N N . ILE B 1 307 ? 13.602 -23.562 4.875 1 97 307 ILE B N 1
ATOM 5812 C CA . ILE B 1 307 ? 14.477 -22.703 4.086 1 97 307 ILE B CA 1
ATOM 5813 C C . ILE B 1 307 ? 15.094 -23.516 2.941 1 97 307 ILE B C 1
ATOM 5815 O O . ILE B 1 307 ? 15.641 -24.594 3.16 1 97 307 ILE B O 1
ATOM 5819 N N . THR B 1 308 ? 14.977 -22.984 1.768 1 96.31 308 THR B N 1
ATOM 5820 C CA . THR B 1 308 ? 15.578 -23.625 0.599 1 96.31 308 THR B CA 1
ATOM 5821 C C . THR B 1 308 ? 16.594 -22.703 -0.06 1 96.31 308 THR B C 1
ATOM 5823 O O . THR B 1 308 ? 16.297 -21.531 -0.331 1 96.31 308 THR B O 1
ATOM 5826 N N . LEU B 1 309 ? 17.75 -23.172 -0.242 1 96.44 309 LEU B N 1
ATOM 5827 C CA . LEU B 1 309 ? 18.781 -22.469 -0.996 1 96.44 309 LEU B CA 1
ATOM 5828 C C . LEU B 1 309 ? 18.984 -23.125 -2.363 1 96.44 309 LEU B C 1
ATOM 5830 O O . LEU B 1 309 ? 18.984 -24.344 -2.48 1 96.44 309 LEU B O 1
ATOM 5834 N N . ALA B 1 310 ? 19.047 -22.297 -3.367 1 94.44 310 ALA B N 1
ATOM 5835 C CA . ALA B 1 310 ? 19.266 -22.797 -4.727 1 94.44 310 ALA B CA 1
ATOM 5836 C C . ALA B 1 310 ? 20.594 -22.297 -5.281 1 94.44 310 ALA B C 1
ATOM 5838 O O . ALA B 1 310 ? 20.828 -21.078 -5.344 1 94.44 310 ALA B O 1
ATOM 5839 N N . PHE B 1 311 ? 21.422 -23.25 -5.684 1 92.31 311 PHE B N 1
ATOM 5840 C CA . PHE B 1 311 ? 22.734 -22.953 -6.242 1 92.31 311 PHE B CA 1
ATOM 5841 C C . PHE B 1 311 ? 22.781 -23.266 -7.734 1 92.31 311 PHE B C 1
ATOM 5843 O O . PHE B 1 311 ? 22.578 -24.406 -8.141 1 92.31 311 PHE B O 1
ATOM 5850 N N . PRO B 1 312 ? 22.953 -22.266 -8.539 1 90.12 312 PRO B N 1
ATOM 5851 C CA . PRO B 1 312 ? 22.969 -22.531 -9.977 1 90.12 312 PRO B CA 1
ATOM 5852 C C . PRO B 1 312 ? 24.141 -23.422 -10.391 1 90.12 312 PRO B C 1
ATOM 5854 O O . PRO B 1 312 ? 25.266 -23.234 -9.914 1 90.12 312 PRO B O 1
ATOM 5857 N N . ILE B 1 313 ? 23.844 -24.453 -11.18 1 83 313 ILE B N 1
ATOM 5858 C CA . ILE B 1 313 ? 24.844 -25.359 -11.727 1 83 313 ILE B CA 1
ATOM 5859 C C . ILE B 1 313 ? 25.172 -24.969 -13.164 1 83 313 ILE B C 1
ATOM 5861 O O . ILE B 1 313 ? 24.266 -24.844 -13.992 1 83 313 ILE B O 1
ATOM 5865 N N . GLY B 1 314 ? 26.562 -24.969 -13.594 1 70.56 314 GLY B N 1
ATOM 5866 C CA . GLY B 1 314 ? 27 -24.719 -14.953 1 70.56 314 GLY B CA 1
ATOM 5867 C C . GLY B 1 314 ? 26.953 -23.25 -15.344 1 70.56 314 GLY B C 1
ATOM 5868 O O . GLY B 1 314 ? 26.719 -22.391 -14.492 1 70.56 314 GLY B O 1
ATOM 5869 N N . GLU B 1 315 ? 27.656 -22.984 -16.531 1 56.38 315 GLU B N 1
ATOM 5870 C CA . GLU B 1 315 ? 27.812 -21.625 -17.047 1 56.38 315 GLU B CA 1
ATOM 5871 C C . GLU B 1 315 ? 26.453 -20.953 -17.25 1 56.38 315 GLU B C 1
ATOM 5873 O O . GLU B 1 315 ? 25.766 -21.234 -18.234 1 56.38 315 GLU B O 1
ATOM 5878 N N . HIS B 1 316 ? 25.719 -21.344 -16.547 1 49.97 316 HIS B N 1
ATOM 5879 C CA . HIS B 1 316 ? 24.391 -20.812 -16.844 1 49.97 316 HIS B CA 1
ATOM 5880 C C . HIS B 1 316 ? 24.469 -19.328 -17.172 1 49.97 316 HIS B C 1
ATOM 5882 O O . HIS B 1 316 ? 25.344 -18.609 -16.672 1 49.97 316 HIS B O 1
ATOM 5888 N N . PHE B 1 317 ? 23.984 -19.188 -18.438 1 40.78 317 PHE B N 1
ATOM 5889 C CA . PHE B 1 317 ? 23.891 -17.969 -19.234 1 40.78 317 PHE B CA 1
ATOM 5890 C C . PHE B 1 317 ? 23.719 -16.75 -18.359 1 40.78 317 PHE B C 1
ATOM 5892 O O . PHE B 1 317 ? 24.438 -15.758 -18.5 1 40.78 317 PHE B O 1
ATOM 5899 N N . HIS B 1 318 ? 22.422 -16.438 -18.422 1 42.56 318 HIS B N 1
ATOM 5900 C CA . HIS B 1 318 ? 22.047 -15.031 -18.344 1 42.56 318 HIS B CA 1
ATOM 5901 C C . HIS B 1 318 ? 22.625 -14.383 -17.078 1 42.56 318 HIS B C 1
ATOM 5903 O O . HIS B 1 318 ? 22.141 -14.625 -15.977 1 42.56 318 HIS B O 1
ATOM 5909 N N . ARG B 1 319 ? 23.938 -14.414 -17 1 39.59 319 ARG B N 1
ATOM 5910 C CA . ARG B 1 319 ? 24.734 -13.453 -16.234 1 39.59 319 ARG B CA 1
ATOM 5911 C C . ARG B 1 319 ? 23.906 -12.203 -15.914 1 39.59 319 ARG B C 1
ATOM 5913 O O . ARG B 1 319 ? 24.453 -11.211 -15.43 1 39.59 319 ARG B O 1
ATOM 5920 N N . GLY B 1 320 ? 23.297 -11.836 -16.922 1 36.88 320 GLY B N 1
ATOM 5921 C CA . GLY B 1 320 ? 23.094 -10.43 -16.609 1 36.88 320 GLY B CA 1
ATOM 5922 C C . GLY B 1 320 ? 22.766 -10.188 -15.148 1 36.88 320 GLY B C 1
ATOM 5923 O O . GLY B 1 320 ? 22.453 -11.125 -14.406 1 36.88 320 GLY B O 1
ATOM 5924 N N . THR B 1 321 ? 22.938 -9 -14.664 1 44.56 321 THR B N 1
ATOM 5925 C CA . THR B 1 321 ? 22.938 -8.148 -13.484 1 44.56 321 THR B CA 1
ATOM 5926 C C . THR B 1 321 ? 21.922 -8.648 -12.453 1 44.56 321 THR B C 1
ATOM 5928 O O . THR B 1 321 ? 22.281 -8.875 -11.289 1 44.56 321 THR B O 1
ATOM 5931 N N . SER B 1 322 ? 20.578 -8.141 -12.414 1 56.41 322 SER B N 1
ATOM 5932 C CA . SER B 1 322 ? 19.531 -7.613 -11.547 1 56.41 322 SER B CA 1
ATOM 5933 C C . SER B 1 322 ? 18.516 -8.695 -11.172 1 56.41 322 SER B C 1
ATOM 5935 O O . SER B 1 322 ? 17.328 -8.414 -11.039 1 56.41 322 SER B O 1
ATOM 5937 N N . SER B 1 323 ? 19.016 -10.07 -11.023 1 70.56 323 SER B N 1
ATOM 5938 C CA . SER B 1 323 ? 17.953 -11.016 -10.75 1 70.56 323 SER B CA 1
ATOM 5939 C C . SER B 1 323 ? 17.578 -11.031 -9.266 1 70.56 323 SER B C 1
ATOM 5941 O O . SER B 1 323 ? 18.438 -10.812 -8.414 1 70.56 323 SER B O 1
ATOM 5943 N N . PRO B 1 324 ? 16.375 -11.508 -9.109 1 78.75 324 PRO B N 1
ATOM 5944 C CA . PRO B 1 324 ? 15.93 -11.586 -7.711 1 78.75 324 PRO B CA 1
ATOM 5945 C C . PRO B 1 324 ? 16.609 -12.711 -6.938 1 78.75 324 PRO B C 1
ATOM 5947 O O . PRO B 1 324 ? 16.859 -13.781 -7.488 1 78.75 324 PRO B O 1
ATOM 5950 N N . GLY B 1 325 ? 17.094 -12.398 -5.738 1 91.38 325 GLY B N 1
ATOM 5951 C CA . GLY B 1 325 ? 17.797 -13.359 -4.914 1 91.38 325 GLY B CA 1
ATOM 5952 C C . GLY B 1 325 ? 16.984 -13.875 -3.75 1 91.38 325 GLY B C 1
ATOM 5953 O O . GLY B 1 325 ? 17.406 -14.789 -3.037 1 91.38 325 GLY B O 1
ATOM 5954 N N . VAL B 1 326 ? 15.844 -13.352 -3.559 1 95.31 326 VAL B N 1
ATOM 5955 C CA . VAL B 1 326 ? 14.977 -13.766 -2.463 1 95.31 326 VAL B CA 1
ATOM 5956 C C . VAL B 1 326 ? 13.594 -14.125 -3.006 1 95.31 326 VAL B C 1
ATOM 5958 O O . VAL B 1 326 ? 13.008 -13.367 -3.785 1 95.31 326 VAL B O 1
ATOM 5961 N N . TYR B 1 327 ? 13.156 -15.328 -2.609 1 94.12 327 TYR B N 1
ATOM 5962 C CA . TYR B 1 327 ? 11.859 -15.812 -3.045 1 94.12 327 TYR B CA 1
ATOM 5963 C C . TYR B 1 327 ? 10.938 -16.047 -1.854 1 94.12 327 TYR B C 1
ATOM 5965 O O . TYR B 1 327 ? 11.383 -16.484 -0.79 1 94.12 327 TYR B O 1
ATOM 5973 N N . ALA B 1 328 ? 9.766 -15.703 -1.977 1 92.81 328 ALA B N 1
ATOM 5974 C CA . ALA B 1 328 ? 8.656 -16.219 -1.181 1 92.81 328 ALA B CA 1
ATOM 5975 C C . ALA B 1 328 ? 7.691 -17.031 -2.043 1 92.81 328 ALA B C 1
ATOM 5977 O O . ALA B 1 328 ? 6.535 -16.641 -2.234 1 92.81 328 ALA B O 1
ATOM 5978 N N . PHE B 1 329 ? 8.32 -18.203 -2.539 1 90.56 329 PHE B N 1
ATOM 5979 C CA . PHE B 1 329 ? 7.727 -19.109 -3.521 1 90.56 329 PHE B CA 1
ATOM 5980 C C . PHE B 1 329 ? 7.797 -18.5 -4.918 1 90.56 329 PHE B C 1
ATOM 5982 O O . PHE B 1 329 ? 8.117 -19.188 -5.887 1 90.56 329 PHE B O 1
ATOM 5989 N N . LEU B 1 330 ? 7.523 -17.281 -5.008 1 90.25 330 LEU B N 1
ATOM 5990 C CA . LEU B 1 330 ? 7.742 -16.5 -6.215 1 90.25 330 LEU B CA 1
ATOM 5991 C C . LEU B 1 330 ? 8.805 -15.43 -5.984 1 90.25 330 LEU B C 1
ATOM 5993 O O . LEU B 1 330 ? 9.047 -15.031 -4.844 1 90.25 330 LEU B O 1
ATOM 5997 N N . PRO B 1 331 ? 9.414 -15.023 -7.102 1 90.5 331 PRO B N 1
ATOM 5998 C CA . PRO B 1 331 ? 10.531 -14.094 -6.926 1 90.5 331 PRO B CA 1
ATOM 5999 C C . PRO B 1 331 ? 10.086 -12.711 -6.445 1 90.5 331 PRO B C 1
ATOM 6001 O O . PRO B 1 331 ? 9.031 -12.227 -6.855 1 90.5 331 PRO B O 1
ATOM 6004 N N . THR B 1 332 ? 10.836 -12.148 -5.504 1 89.56 332 THR B N 1
ATOM 6005 C CA . THR B 1 332 ? 10.734 -10.727 -5.195 1 89.56 332 THR B CA 1
ATOM 6006 C C . THR B 1 332 ? 11.602 -9.898 -6.148 1 89.56 332 THR B C 1
ATOM 6008 O O . THR B 1 332 ? 12.07 -10.414 -7.164 1 89.56 332 THR B O 1
ATOM 6011 N N . GLU B 1 333 ? 11.766 -8.625 -5.863 1 82.75 333 GLU B N 1
ATOM 6012 C CA . GLU B 1 333 ? 12.625 -7.781 -6.688 1 82.75 333 GLU B CA 1
ATOM 6013 C C . GLU B 1 333 ? 13.953 -7.504 -5.988 1 82.75 333 GLU B C 1
ATOM 6015 O O . GLU B 1 333 ? 14.734 -6.668 -6.445 1 82.75 333 GLU B O 1
ATOM 6020 N N . MET B 1 334 ? 14.148 -8.211 -4.957 1 88.31 334 MET B N 1
ATOM 6021 C CA . MET B 1 334 ? 15.352 -7.969 -4.176 1 88.31 334 MET B CA 1
ATOM 6022 C C . MET B 1 334 ? 16.578 -8.586 -4.855 1 88.31 334 MET B C 1
ATOM 6024 O O . MET B 1 334 ? 16.688 -9.805 -4.941 1 88.31 334 MET B O 1
ATOM 6028 N N . VAL B 1 335 ? 17.391 -7.691 -5.238 1 87.44 335 VAL B N 1
ATOM 6029 C CA . VAL B 1 335 ? 18.688 -8.133 -5.746 1 87.44 335 VAL B CA 1
ATOM 6030 C C . VAL B 1 335 ? 19.688 -8.242 -4.59 1 87.44 335 VAL B C 1
ATOM 6032 O O . VAL B 1 335 ? 20.016 -7.242 -3.947 1 87.44 335 VAL B O 1
ATOM 6035 N N . THR B 1 336 ? 20.188 -9.461 -4.34 1 91.75 336 THR B N 1
ATOM 6036 C CA . THR B 1 336 ? 20.984 -9.703 -3.135 1 91.75 336 THR B CA 1
ATOM 6037 C C . THR B 1 336 ? 22.469 -9.648 -3.443 1 91.75 336 THR B C 1
ATOM 6039 O O . THR B 1 336 ? 23.281 -9.445 -2.543 1 91.75 336 THR B O 1
ATOM 6042 N N . ASN B 1 337 ? 22.891 -9.914 -4.594 1 89.94 337 ASN B N 1
ATOM 6043 C CA . ASN B 1 337 ? 24.266 -10.102 -5.016 1 89.94 337 ASN B CA 1
ATOM 6044 C C . ASN B 1 337 ? 24.844 -11.422 -4.504 1 89.94 337 ASN B C 1
ATOM 6046 O O . ASN B 1 337 ? 26.031 -11.68 -4.637 1 89.94 337 ASN B O 1
ATOM 6050 N N . PHE B 1 338 ? 24.094 -12.281 -3.904 1 93.44 338 PHE B N 1
ATOM 6051 C CA . PHE B 1 338 ? 24.5 -13.625 -3.52 1 93.44 338 PHE B CA 1
ATOM 6052 C C . PHE B 1 338 ? 24.516 -14.562 -4.723 1 93.44 338 PHE B C 1
ATOM 6054 O O . PHE B 1 338 ? 23.656 -14.453 -5.602 1 93.44 338 PHE B O 1
ATOM 6061 N N . PRO B 1 339 ? 25.453 -15.398 -4.793 1 92.5 339 PRO B N 1
ATOM 6062 C CA . PRO B 1 339 ? 25.484 -16.344 -5.91 1 92.5 339 PRO B CA 1
ATOM 6063 C C . PRO B 1 339 ? 24.5 -17.5 -5.727 1 92.5 339 PRO B C 1
ATOM 6065 O O . PRO B 1 339 ? 24.734 -18.594 -6.246 1 92.5 339 PRO B O 1
ATOM 6068 N N . PHE B 1 340 ? 23.594 -17.375 -4.852 1 94.19 340 PHE B N 1
ATOM 6069 C CA . PHE B 1 340 ? 22.531 -18.344 -4.629 1 94.19 340 PHE B CA 1
ATOM 6070 C C . PHE B 1 340 ? 21.219 -17.656 -4.305 1 94.19 340 PHE B C 1
ATOM 6072 O O . PHE B 1 340 ? 21.203 -16.453 -4.023 1 94.19 340 PHE B O 1
ATOM 6079 N N . ILE B 1 341 ? 20.125 -18.438 -4.402 1 95.38 341 ILE B N 1
ATOM 6080 C CA . ILE B 1 341 ? 18.797 -17.891 -4.152 1 95.38 341 ILE B CA 1
ATOM 6081 C C . ILE B 1 341 ? 18.281 -18.391 -2.801 1 95.38 341 ILE B C 1
ATOM 6083 O O . ILE B 1 341 ? 18.531 -19.547 -2.422 1 95.38 341 ILE B O 1
ATOM 6087 N N . ILE B 1 342 ? 17.656 -17.547 -2.068 1 97.31 342 ILE B N 1
ATOM 6088 C CA . ILE B 1 342 ? 17.062 -17.891 -0.787 1 97.31 342 ILE B CA 1
ATOM 6089 C C . ILE B 1 342 ? 15.539 -17.938 -0.932 1 97.31 342 ILE B C 1
ATOM 6091 O O . ILE B 1 342 ? 14.922 -16.969 -1.378 1 97.31 342 ILE B O 1
ATOM 6095 N N . GLN B 1 343 ? 14.953 -19.078 -0.591 1 96.56 343 GLN B N 1
ATOM 6096 C CA . GLN B 1 343 ? 13.508 -19.234 -0.583 1 96.56 343 GLN B CA 1
ATOM 6097 C C . GLN B 1 343 ? 13 -19.625 0.801 1 96.56 343 GLN B C 1
ATOM 6099 O O . GLN B 1 343 ? 13.586 -20.5 1.454 1 96.56 343 GLN B O 1
ATOM 6104 N N . ALA B 1 344 ? 12.047 -18.953 1.261 1 96.31 344 ALA B N 1
ATOM 6105 C CA . ALA B 1 344 ? 11.305 -19.312 2.469 1 96.31 344 ALA B CA 1
ATOM 6106 C C . ALA B 1 344 ? 9.93 -18.641 2.486 1 96.31 344 ALA B C 1
ATOM 6108 O O . ALA B 1 344 ? 9.594 -17.891 1.58 1 96.31 344 ALA B O 1
ATOM 6109 N N . ASP B 1 345 ? 9.148 -19.062 3.455 1 93.5 345 ASP B N 1
ATOM 6110 C CA . ASP B 1 345 ? 7.844 -18.438 3.633 1 93.5 345 ASP B CA 1
ATOM 6111 C C . ASP B 1 345 ? 7.977 -17.062 4.281 1 93.5 345 ASP B C 1
ATOM 6113 O O . ASP B 1 345 ? 7.488 -16.844 5.391 1 93.5 345 ASP B O 1
ATOM 6117 N N . PHE B 1 346 ? 8.562 -16.109 3.498 1 93.94 346 PHE B N 1
ATOM 6118 C CA . PHE B 1 346 ? 8.773 -14.742 3.975 1 93.94 346 PHE B CA 1
ATOM 6119 C C . PHE B 1 346 ? 7.473 -13.953 3.945 1 93.94 346 PHE B C 1
ATOM 6121 O O . PHE B 1 346 ? 6.625 -14.172 3.078 1 93.94 346 PHE B O 1
ATOM 6128 N N . LEU B 1 347 ? 7.363 -13.086 4.91 1 88.81 347 LEU B N 1
ATOM 6129 C CA . LEU B 1 347 ? 6.309 -12.086 4.832 1 88.81 347 LEU B CA 1
ATOM 6130 C C . LEU B 1 347 ? 6.703 -10.953 3.881 1 88.81 347 LEU B C 1
ATOM 6132 O O . LEU B 1 347 ? 7.797 -10.398 3.992 1 88.81 347 LEU B O 1
ATOM 6136 N N . LEU B 1 348 ? 5.77 -10.672 2.99 1 83.75 348 LEU B N 1
ATOM 6137 C CA . LEU B 1 348 ? 6.062 -9.727 1.916 1 83.75 348 LEU B CA 1
ATOM 6138 C C . LEU B 1 348 ? 5.438 -8.367 2.203 1 83.75 348 LEU B C 1
ATOM 6140 O O . LEU B 1 348 ? 4.449 -8.273 2.936 1 83.75 348 LEU B O 1
ATOM 6144 N N . ALA B 1 349 ? 6.105 -7.336 1.605 1 75.31 349 ALA B N 1
ATOM 6145 C CA . ALA B 1 349 ? 5.434 -6.043 1.498 1 75.31 349 ALA B CA 1
ATOM 6146 C C . ALA B 1 349 ? 4.223 -6.129 0.571 1 75.31 349 ALA B C 1
ATOM 6148 O O . ALA B 1 349 ? 4.105 -7.066 -0.22 1 75.31 349 ALA B O 1
ATOM 6149 N N . SER B 1 350 ? 3.311 -5.203 0.626 1 68.06 350 SER B N 1
ATOM 6150 C CA . SER B 1 350 ? 2.096 -5.219 -0.181 1 68.06 350 SER B CA 1
ATOM 6151 C C . SER B 1 350 ? 2.422 -5.172 -1.671 1 68.06 350 SER B C 1
ATOM 6153 O O . SER B 1 350 ? 1.693 -5.738 -2.488 1 68.06 350 SER B O 1
ATOM 6155 N N . SER B 1 351 ? 3.498 -4.543 -2.014 1 66.31 351 SER B N 1
ATOM 6156 C CA . SER B 1 351 ? 3.922 -4.457 -3.406 1 66.31 351 SER B CA 1
ATOM 6157 C C . SER B 1 351 ? 4.535 -5.77 -3.881 1 66.31 351 SER B C 1
ATOM 6159 O O . SER B 1 351 ? 4.695 -5.988 -5.082 1 66.31 351 SER B O 1
ATOM 6161 N N . ARG B 1 352 ? 4.879 -6.645 -2.92 1 72.12 352 ARG B N 1
ATOM 6162 C CA . ARG B 1 352 ? 5.52 -7.934 -3.17 1 72.12 352 ARG B CA 1
ATOM 6163 C C . ARG B 1 352 ? 6.945 -7.746 -3.686 1 72.12 352 ARG B C 1
ATOM 6165 O O . ARG B 1 352 ? 7.637 -8.727 -3.977 1 72.12 352 ARG B O 1
ATOM 6172 N N . GLU B 1 353 ? 7.41 -6.57 -3.684 1 74.44 353 GLU B N 1
ATOM 6173 C CA . GLU B 1 353 ? 8.734 -6.293 -4.227 1 74.44 353 GLU B CA 1
ATOM 6174 C C . GLU B 1 353 ? 9.828 -6.719 -3.254 1 74.44 353 GLU B C 1
ATOM 6176 O O . GLU B 1 353 ? 10.93 -7.09 -3.67 1 74.44 353 GLU B O 1
ATOM 6181 N N . THR B 1 354 ? 9.469 -6.602 -2.039 1 82.88 354 THR B N 1
ATOM 6182 C CA . THR B 1 354 ? 10.453 -6.898 -1.005 1 82.88 354 THR B CA 1
ATOM 6183 C C . THR B 1 354 ? 9.812 -7.672 0.146 1 82.88 354 THR B C 1
ATOM 6185 O O . THR B 1 354 ? 8.586 -7.703 0.275 1 82.88 354 THR B O 1
ATOM 6188 N N . ILE B 1 355 ? 10.688 -8.344 0.882 1 89.94 355 ILE B N 1
ATOM 6189 C CA . ILE B 1 355 ? 10.219 -8.906 2.145 1 89.94 355 ILE B CA 1
ATOM 6190 C C . ILE B 1 355 ? 10.242 -7.836 3.23 1 89.94 355 ILE B C 1
ATOM 6192 O O . ILE B 1 355 ? 10.891 -6.797 3.072 1 89.94 355 ILE B O 1
ATOM 6196 N N . LEU B 1 356 ? 9.484 -8.016 4.238 1 84.88 356 LEU B N 1
ATOM 6197 C CA . LEU B 1 356 ? 9.523 -7.109 5.379 1 84.88 356 LEU B CA 1
ATOM 6198 C C . LEU B 1 356 ? 10.758 -7.367 6.23 1 84.88 356 LEU B C 1
ATOM 6200 O O . LEU B 1 356 ? 10.742 -8.211 7.133 1 84.88 356 LEU B O 1
ATOM 6204 N N . LEU B 1 357 ? 11.789 -6.598 6.012 1 86.44 357 LEU B N 1
ATOM 6205 C CA . LEU B 1 357 ? 13.102 -6.855 6.59 1 86.44 357 LEU B CA 1
ATOM 6206 C C . LEU B 1 357 ? 13.094 -6.594 8.094 1 86.44 357 LEU B C 1
ATOM 6208 O O . LEU B 1 357 ? 13.922 -7.141 8.828 1 86.44 357 LEU B O 1
ATOM 6212 N N . ASP B 1 358 ? 12.164 -5.781 8.578 1 80.31 358 ASP B N 1
ATOM 6213 C CA . ASP B 1 358 ? 12.141 -5.438 10 1 80.31 358 ASP B CA 1
ATOM 6214 C C . ASP B 1 358 ? 11.18 -6.34 10.766 1 80.31 358 ASP B C 1
ATOM 6216 O O . ASP B 1 358 ? 11.062 -6.23 11.992 1 80.31 358 ASP B O 1
ATOM 6220 N N . ASN B 1 359 ? 10.555 -7.238 10.094 1 85.81 359 ASN B N 1
ATOM 6221 C CA . ASN B 1 359 ? 9.609 -8.148 10.727 1 85.81 359 ASN B CA 1
ATOM 6222 C C . ASN B 1 359 ? 10.328 -9.281 11.461 1 85.81 359 ASN B C 1
ATOM 6224 O O . ASN B 1 359 ? 11.266 -9.875 10.922 1 85.81 359 ASN B O 1
ATOM 6228 N N . ILE B 1 360 ? 9.852 -9.594 12.617 1 91 360 ILE B N 1
ATOM 6229 C CA . ILE B 1 360 ? 10.531 -10.555 13.477 1 91 360 ILE B CA 1
ATOM 6230 C C . ILE B 1 360 ? 10.469 -11.945 12.844 1 91 360 ILE B C 1
ATOM 6232 O O . ILE B 1 360 ? 11.391 -12.758 13.016 1 91 360 ILE B O 1
ATOM 6236 N N . TRP B 1 361 ? 9.438 -12.289 12.18 1 93.88 361 TRP B N 1
ATOM 6237 C CA . TRP B 1 361 ? 9.305 -13.562 11.477 1 93.88 361 TRP B CA 1
ATOM 6238 C C . TRP B 1 361 ? 10.391 -13.711 10.414 1 93.88 361 TRP B C 1
ATOM 6240 O O . TRP B 1 361 ? 11.102 -14.727 10.383 1 93.88 361 TRP B O 1
ATOM 6250 N N . ASN B 1 362 ? 10.516 -12.672 9.586 1 95.56 362 ASN B N 1
ATOM 6251 C CA . ASN B 1 362 ? 11.516 -12.688 8.523 1 95.56 362 ASN B CA 1
ATOM 6252 C C . ASN B 1 362 ? 12.938 -12.68 9.094 1 95.56 362 ASN B C 1
ATOM 6254 O O . ASN B 1 362 ? 13.828 -13.32 8.539 1 95.56 362 ASN B O 1
ATOM 6258 N N . LYS B 1 363 ? 13.133 -11.977 10.156 1 95.25 363 LYS B N 1
ATOM 6259 C CA . LYS B 1 363 ? 14.438 -11.969 10.812 1 95.25 363 LYS B CA 1
ATOM 6260 C C . LYS B 1 363 ? 14.82 -13.359 11.297 1 95.25 363 LYS B C 1
ATOM 6262 O O . LYS B 1 363 ? 15.977 -13.773 11.172 1 95.25 363 LYS B O 1
ATOM 6267 N N . GLY B 1 364 ? 13.844 -13.992 11.883 1 96.75 364 GLY B N 1
ATOM 6268 C CA . GLY B 1 364 ? 14.078 -15.359 12.305 1 96.75 364 GLY B CA 1
ATOM 6269 C C . GLY B 1 364 ? 14.531 -16.266 11.172 1 96.75 364 GLY B C 1
ATOM 6270 O O . GLY B 1 364 ? 15.469 -17.047 11.336 1 96.75 364 GLY B O 1
ATOM 6271 N N . ILE B 1 365 ? 13.914 -16.172 10.094 1 97.5 365 ILE B N 1
ATOM 6272 C CA . ILE B 1 365 ? 14.273 -16.953 8.914 1 97.5 365 ILE B CA 1
ATOM 6273 C C . ILE B 1 365 ? 15.688 -16.594 8.461 1 97.5 365 ILE B C 1
ATOM 6275 O O . ILE B 1 365 ? 16.516 -17.469 8.258 1 97.5 365 ILE B O 1
ATOM 6279 N N . LEU B 1 366 ? 15.922 -15.32 8.344 1 97.44 366 LEU B N 1
ATOM 6280 C CA . LEU B 1 366 ? 17.203 -14.844 7.852 1 97.44 366 LEU B CA 1
ATOM 6281 C C . LEU B 1 366 ? 18.344 -15.297 8.773 1 97.44 366 LEU B C 1
ATOM 6283 O O . LEU B 1 366 ? 19.438 -15.625 8.305 1 97.44 366 LEU B O 1
ATOM 6287 N N . ASP B 1 367 ? 18.062 -15.359 9.992 1 96.81 367 ASP B N 1
ATOM 6288 C CA . ASP B 1 367 ? 19.047 -15.781 10.984 1 96.81 367 ASP B CA 1
ATOM 6289 C C . ASP B 1 367 ? 19.469 -17.234 10.758 1 96.81 367 ASP B C 1
ATOM 6291 O O . ASP B 1 367 ? 20.547 -17.656 11.188 1 96.81 367 ASP B O 1
ATOM 6295 N N . CYS B 1 368 ? 18.672 -18 10.156 1 97.44 368 CYS B N 1
ATOM 6296 C CA . CYS B 1 368 ? 18.938 -19.422 9.953 1 97.44 368 CYS B CA 1
ATOM 6297 C C . CYS B 1 368 ? 19.656 -19.656 8.641 1 97.44 368 CYS B C 1
ATOM 6299 O O . CYS B 1 368 ? 20.219 -20.75 8.414 1 97.44 368 CYS B O 1
ATOM 6301 N N . VAL B 1 369 ? 19.703 -18.672 7.781 1 97.75 369 VAL B N 1
ATOM 6302 C CA . VAL B 1 369 ? 20.234 -18.812 6.43 1 97.75 369 VAL B CA 1
ATOM 6303 C C . VAL B 1 369 ? 21.703 -19.188 6.492 1 97.75 369 VAL B C 1
ATOM 6305 O O . VAL B 1 369 ? 22.172 -20.062 5.762 1 97.75 369 VAL B O 1
ATOM 6308 N N . PRO B 1 370 ? 22.5 -18.562 7.402 1 97.25 370 PRO B N 1
ATOM 6309 C CA . PRO B 1 370 ? 23.922 -18.938 7.465 1 97.25 370 PRO B CA 1
ATOM 6310 C C . PRO B 1 370 ? 24.125 -20.422 7.766 1 97.25 370 PRO B C 1
ATOM 6312 O O . PRO B 1 370 ? 24.969 -21.078 7.129 1 97.25 370 PRO B O 1
ATOM 6315 N N . THR B 1 371 ? 23.359 -20.922 8.688 1 96 371 THR B N 1
ATOM 6316 C CA . THR B 1 371 ? 23.469 -22.344 9.031 1 96 371 THR B CA 1
ATOM 6317 C C . THR B 1 371 ? 23.078 -23.219 7.852 1 96 371 THR B C 1
ATOM 6319 O O . THR B 1 371 ? 23.766 -24.203 7.547 1 96 371 THR B O 1
ATOM 6322 N N . ALA B 1 372 ? 22 -22.875 7.23 1 96.62 372 ALA B N 1
ATOM 6323 C CA . ALA B 1 372 ? 21.578 -23.625 6.051 1 96.62 372 ALA B CA 1
ATOM 6324 C C . ALA B 1 372 ? 22.656 -23.609 4.973 1 96.62 372 ALA B C 1
ATOM 6326 O O . ALA B 1 372 ? 22.938 -24.641 4.348 1 96.62 372 ALA B O 1
ATOM 6327 N N . PHE B 1 373 ? 23.234 -22.484 4.75 1 96.38 373 PHE B N 1
ATOM 6328 C CA . PHE B 1 373 ? 24.25 -22.344 3.719 1 96.38 373 PHE B CA 1
ATOM 6329 C C . PHE B 1 373 ? 25.453 -23.219 4.027 1 96.38 373 PHE B C 1
ATOM 6331 O O . PHE B 1 373 ? 25.938 -23.953 3.162 1 96.38 373 PHE B O 1
ATOM 6338 N N . VAL B 1 374 ? 25.953 -23.109 5.215 1 94.44 374 VAL B N 1
ATOM 6339 C CA . VAL B 1 374 ? 27.141 -23.844 5.602 1 94.44 374 VAL B CA 1
ATOM 6340 C C . VAL B 1 374 ? 26.891 -25.344 5.469 1 94.44 374 VAL B C 1
ATOM 6342 O O . VAL B 1 374 ? 27.734 -26.078 4.957 1 94.44 374 VAL B O 1
ATOM 6345 N N . ASN B 1 375 ? 25.734 -25.781 5.945 1 92.81 375 ASN B N 1
ATOM 6346 C CA . ASN B 1 375 ? 25.375 -27.188 5.805 1 92.81 375 ASN B CA 1
ATOM 6347 C C . ASN B 1 375 ? 25.328 -27.609 4.34 1 92.81 375 ASN B C 1
ATOM 6349 O O . ASN B 1 375 ? 25.812 -28.688 3.979 1 92.81 375 ASN B O 1
ATOM 6353 N N . ALA B 1 376 ? 24.75 -26.797 3.531 1 92.94 376 ALA B N 1
ATOM 6354 C CA . ALA B 1 376 ? 24.688 -27.062 2.098 1 92.94 376 ALA B CA 1
ATOM 6355 C C . ALA B 1 376 ? 26.078 -27.109 1.486 1 92.94 376 ALA B C 1
ATOM 6357 O O . ALA B 1 376 ? 26.391 -28.016 0.704 1 92.94 376 ALA B O 1
ATOM 6358 N N . PHE B 1 377 ? 26.859 -26.141 1.851 1 90.25 377 PHE B N 1
ATOM 6359 C CA . PHE B 1 377 ? 28.203 -26 1.325 1 90.25 377 PHE B CA 1
ATOM 6360 C C . PHE B 1 377 ? 29.047 -27.219 1.666 1 90.25 377 PHE B C 1
ATOM 6362 O O . PHE B 1 377 ? 29.719 -27.781 0.798 1 90.25 377 PHE B O 1
ATOM 6369 N N . ILE B 1 378 ? 29.016 -27.609 2.861 1 86.81 378 ILE B N 1
ATOM 6370 C CA . ILE B 1 378 ? 29.75 -28.781 3.316 1 86.81 378 ILE B CA 1
ATOM 6371 C C . ILE B 1 378 ? 29.281 -30.031 2.555 1 86.81 378 ILE B C 1
ATOM 6373 O O . ILE B 1 378 ? 30.094 -30.844 2.109 1 86.81 378 ILE B O 1
ATOM 6377 N N . SER B 1 379 ? 28 -30.172 2.451 1 85.81 379 SER B N 1
ATOM 6378 C CA . SER B 1 379 ? 27.438 -31.297 1.721 1 85.81 379 SER B CA 1
ATOM 6379 C C . SER B 1 379 ? 27.938 -31.328 0.279 1 85.81 379 SER B C 1
ATOM 6381 O O . SER B 1 379 ? 28.25 -32.375 -0.255 1 85.81 379 SER B O 1
ATOM 6383 N N . LEU B 1 380 ? 27.984 -30.203 -0.347 1 85.44 380 LEU B N 1
ATOM 6384 C CA . LEU B 1 380 ? 28.438 -30.094 -1.726 1 85.44 380 LEU B CA 1
ATOM 6385 C C . LEU B 1 380 ? 29.922 -30.453 -1.835 1 85.44 380 LEU B C 1
ATOM 6387 O O . LEU B 1 380 ? 30.328 -31.156 -2.768 1 85.44 380 LEU B O 1
ATOM 6391 N N . VAL B 1 381 ? 30.672 -30 -0.912 1 83.12 381 VAL B N 1
ATOM 6392 C CA . VAL B 1 381 ? 32.094 -30.266 -0.909 1 83.12 381 VAL B CA 1
ATOM 6393 C C . VAL B 1 381 ? 32.344 -31.766 -0.723 1 83.12 381 VAL B C 1
ATOM 6395 O O . VAL B 1 381 ? 33.188 -32.344 -1.399 1 83.12 381 VAL B O 1
ATOM 6398 N N . ARG B 1 382 ? 31.656 -32.281 0.163 1 80.5 382 ARG B N 1
ATOM 6399 C CA . ARG B 1 382 ? 31.812 -33.719 0.452 1 80.5 382 ARG B CA 1
ATOM 6400 C C . ARG B 1 382 ? 31.406 -34.562 -0.743 1 80.5 382 ARG B C 1
ATOM 6402 O O . ARG B 1 382 ? 31.953 -35.656 -0.96 1 80.5 382 ARG B O 1
ATOM 6409 N N . SER B 1 383 ? 30.453 -34.156 -1.411 1 76.62 383 SER B N 1
ATOM 6410 C CA . SER B 1 383 ? 29.953 -34.906 -2.561 1 76.62 383 SER B CA 1
ATOM 6411 C C . SER B 1 383 ? 30.969 -34.875 -3.701 1 76.62 383 SER B C 1
ATOM 6413 O O . SER B 1 383 ? 30.953 -35.781 -4.555 1 76.62 383 SER B O 1
ATOM 6415 N N . VAL B 1 384 ? 31.797 -33.844 -3.758 1 72 384 VAL B N 1
ATOM 6416 C CA . VAL B 1 384 ? 32.75 -33.719 -4.852 1 72 384 VAL B CA 1
ATOM 6417 C C . VAL B 1 384 ? 34.125 -34.219 -4.391 1 72 384 VAL B C 1
ATOM 6419 O O . VAL B 1 384 ? 35.094 -34.219 -5.16 1 72 384 VAL B O 1
ATOM 6422 N N . GLU B 1 385 ? 34.344 -34.406 -3.137 1 62 385 GLU B N 1
ATOM 6423 C CA . GLU B 1 385 ? 35.656 -34.812 -2.621 1 62 385 GLU B CA 1
ATOM 6424 C C . GLU B 1 385 ? 36.312 -35.812 -3.557 1 62 385 GLU B C 1
ATOM 6426 O O . GLU B 1 385 ? 37.531 -35.781 -3.752 1 62 385 GLU B O 1
ATOM 6431 N N . ASP B 1 386 ? 35.531 -36.719 -4.105 1 58.44 386 ASP B N 1
ATOM 6432 C CA . ASP B 1 386 ? 36.188 -37.656 -4.992 1 58.44 386 ASP B CA 1
ATOM 6433 C C . ASP B 1 386 ? 36.281 -37.125 -6.418 1 58.44 386 ASP B C 1
ATOM 6435 O O . ASP B 1 386 ? 36.75 -37.812 -7.324 1 58.44 386 ASP B O 1
ATOM 6439 N N . ALA B 1 387 ? 35.812 -35.875 -6.539 1 58.62 387 ALA B N 1
ATOM 6440 C CA . ALA B 1 387 ? 35.812 -35.281 -7.875 1 58.62 387 ALA B CA 1
ATOM 6441 C C . ALA B 1 387 ? 37.062 -34.438 -8.102 1 58.62 387 ALA B C 1
ATOM 6443 O O . ALA B 1 387 ? 37.75 -34.062 -7.145 1 58.62 387 ALA B O 1
ATOM 6444 N N . PRO B 1 388 ? 37.375 -34.188 -9.312 1 58.28 388 PRO B N 1
ATOM 6445 C CA . PRO B 1 388 ? 38.562 -33.344 -9.641 1 58.28 388 PRO B CA 1
ATOM 6446 C C . PRO B 1 388 ? 38.531 -31.984 -8.969 1 58.28 388 PRO B C 1
ATOM 6448 O O . PRO B 1 388 ? 37.438 -31.484 -8.633 1 58.28 388 PRO B O 1
ATOM 6451 N N . VAL B 1 389 ? 39.625 -31.453 -8.594 1 59.31 389 VAL B N 1
ATOM 6452 C CA . VAL B 1 389 ? 39.875 -30.156 -7.949 1 59.31 389 VAL B CA 1
ATOM 6453 C C . VAL B 1 389 ? 39.031 -29.078 -8.641 1 59.31 389 VAL B C 1
ATOM 6455 O O . VAL B 1 389 ? 38.531 -28.156 -7.984 1 59.31 389 VAL B O 1
ATOM 6458 N N . SER B 1 390 ? 38.781 -29.188 -9.93 1 61.69 390 SER B N 1
ATOM 6459 C CA . SER B 1 390 ? 38 -28.203 -10.703 1 61.69 390 SER B CA 1
ATOM 6460 C C . SER B 1 390 ? 36.562 -28.125 -10.211 1 61.69 390 SER B C 1
ATOM 6462 O O . SER B 1 390 ? 35.969 -27.062 -10.234 1 61.69 390 SER B O 1
ATOM 6464 N N . SER B 1 391 ? 36.125 -29.203 -9.711 1 65.38 391 SER B N 1
ATOM 6465 C CA . SER B 1 391 ? 34.781 -29.25 -9.188 1 65.38 391 SER B CA 1
ATOM 6466 C C . SER B 1 391 ? 34.656 -28.484 -7.875 1 65.38 391 SER B C 1
ATOM 6468 O O . SER B 1 391 ? 33.625 -27.828 -7.621 1 65.38 391 SER B O 1
ATOM 6470 N N . LEU B 1 392 ? 35.75 -28.547 -7.164 1 69.62 392 LEU B N 1
ATOM 6471 C CA . LEU B 1 392 ? 35.75 -27.844 -5.891 1 69.62 392 LEU B CA 1
ATOM 6472 C C . LEU B 1 392 ? 35.75 -26.328 -6.109 1 69.62 392 LEU B C 1
ATOM 6474 O O . LEU B 1 392 ? 35.094 -25.594 -5.375 1 69.62 392 LEU B O 1
ATOM 6478 N N . HIS B 1 393 ? 36.469 -25.906 -7.164 1 74.62 393 HIS B N 1
ATOM 6479 C CA . HIS B 1 393 ? 36.562 -24.484 -7.477 1 74.62 393 HIS B CA 1
ATOM 6480 C C . HIS B 1 393 ? 35.188 -23.906 -7.777 1 74.62 393 HIS B C 1
ATOM 6482 O O . HIS B 1 393 ? 34.875 -22.766 -7.406 1 74.62 393 HIS B O 1
ATOM 6488 N N . ARG B 1 394 ? 34.344 -24.672 -8.328 1 79.31 394 ARG B N 1
ATOM 6489 C CA . ARG B 1 394 ? 33.031 -24.219 -8.703 1 79.31 394 ARG B CA 1
ATOM 6490 C C . ARG B 1 394 ? 32.156 -24.016 -7.469 1 79.31 394 ARG B C 1
ATOM 6492 O O . ARG B 1 394 ? 31.328 -23.094 -7.418 1 79.31 394 ARG B O 1
ATOM 6499 N N . ILE B 1 395 ? 32.438 -24.812 -6.5 1 84.19 395 ILE B N 1
ATOM 6500 C CA . ILE B 1 395 ? 31.625 -24.75 -5.285 1 84.19 395 ILE B CA 1
ATOM 6501 C C . ILE B 1 395 ? 31.969 -23.484 -4.5 1 84.19 395 ILE B C 1
ATOM 6503 O O . ILE B 1 395 ? 31.094 -22.859 -3.904 1 84.19 395 ILE B O 1
ATOM 6507 N N . PHE B 1 396 ? 33.188 -23.062 -4.594 1 85.94 396 PHE B N 1
ATOM 6508 C CA . PHE B 1 396 ? 33.625 -21.906 -3.83 1 85.94 396 PHE B CA 1
ATOM 6509 C C . PHE B 1 396 ? 33.062 -20.625 -4.414 1 85.94 396 PHE B C 1
ATOM 6511 O O . PHE B 1 396 ? 33.031 -19.594 -3.738 1 85.94 396 PHE B O 1
ATOM 6518 N N . LYS B 1 397 ? 32.562 -20.703 -5.582 1 86.75 397 LYS B N 1
ATOM 6519 C CA . LYS B 1 397 ? 31.953 -19.531 -6.223 1 86.75 397 LYS B CA 1
ATOM 6520 C C . LYS B 1 397 ? 30.625 -19.188 -5.57 1 86.75 397 LYS B C 1
ATOM 6522 O O . LYS B 1 397 ? 30.094 -18.109 -5.773 1 86.75 397 LYS B O 1
ATOM 6527 N N . PHE B 1 398 ? 30.141 -20.109 -4.77 1 90.94 398 PHE B N 1
ATOM 6528 C CA . PHE B 1 398 ? 28.844 -19.891 -4.125 1 90.94 398 PHE B CA 1
ATOM 6529 C C . PHE B 1 398 ? 29 -19.031 -2.875 1 90.94 398 PHE B C 1
ATOM 6531 O O . PHE B 1 398 ? 28.016 -18.578 -2.301 1 90.94 398 PHE B O 1
ATOM 6538 N N . LEU B 1 399 ? 30.266 -18.781 -2.473 1 91.56 399 LEU B N 1
ATOM 6539 C CA . LEU B 1 399 ? 30.484 -17.953 -1.294 1 91.56 399 LEU B CA 1
ATOM 6540 C C . LEU B 1 399 ? 30.047 -16.516 -1.552 1 91.56 399 LEU B C 1
ATOM 6542 O O . LEU B 1 399 ? 30.422 -15.914 -2.566 1 91.56 399 LEU B O 1
ATOM 6546 N N . PRO B 1 400 ? 29.156 -15.977 -0.664 1 92.69 400 PRO B N 1
ATOM 6547 C CA . PRO B 1 400 ? 28.719 -14.594 -0.854 1 92.69 400 PRO B CA 1
ATOM 6548 C C . PRO B 1 400 ? 29.797 -13.57 -0.48 1 92.69 400 PRO B C 1
ATOM 6550 O O . PRO B 1 400 ? 29.734 -12.984 0.604 1 92.69 400 PRO B O 1
ATOM 6553 N N . VAL B 1 401 ? 30.594 -13.219 -1.42 1 90.06 401 VAL B N 1
ATOM 6554 C CA . VAL B 1 401 ? 31.734 -12.344 -1.187 1 90.06 401 VAL B CA 1
ATOM 6555 C C . VAL B 1 401 ? 31.328 -10.891 -1.418 1 90.06 401 VAL B C 1
ATOM 6557 O O . VAL B 1 401 ? 31.797 -9.992 -0.713 1 90.06 401 VAL B O 1
ATOM 6560 N N . GLN B 1 402 ? 30.406 -10.664 -2.303 1 90.31 402 GLN B N 1
ATOM 6561 C CA . GLN B 1 402 ? 30 -9.312 -2.645 1 90.31 402 GLN B CA 1
ATOM 6562 C C . GLN B 1 402 ? 28.938 -8.797 -1.667 1 90.31 402 GLN B C 1
ATOM 6564 O O . GLN B 1 402 ? 28.047 -9.539 -1.254 1 90.31 402 GLN B O 1
ATOM 6569 N N . SER B 1 403 ? 29.062 -7.562 -1.317 1 91.31 403 SER B N 1
ATOM 6570 C CA . SER B 1 403 ? 28.109 -6.957 -0.399 1 91.31 403 SER B CA 1
ATOM 6571 C C . SER B 1 403 ? 26.766 -6.707 -1.082 1 91.31 403 SER B C 1
ATOM 6573 O O . SER B 1 403 ? 26.703 -6.547 -2.303 1 91.31 403 SER B O 1
ATOM 6575 N N . SER B 1 404 ? 25.781 -6.77 -0.242 1 89.94 404 SER B N 1
ATOM 6576 C CA . SER B 1 404 ? 24.422 -6.477 -0.701 1 89.94 404 SER B CA 1
ATOM 6577 C C . SER B 1 404 ? 24.016 -5.055 -0.334 1 89.94 404 SER B C 1
ATOM 6579 O O . SER B 1 404 ? 24.609 -4.438 0.551 1 89.94 404 SER B O 1
ATOM 6581 N N . SER B 1 405 ? 23.078 -4.543 -1.105 1 85.69 405 SER B N 1
ATOM 6582 C CA . SER B 1 405 ? 22.531 -3.23 -0.775 1 85.69 405 SER B CA 1
ATOM 6583 C C . SER B 1 405 ? 21.656 -3.297 0.467 1 85.69 405 SER B C 1
ATOM 6585 O O . SER B 1 405 ? 21.312 -2.264 1.045 1 85.69 405 SER B O 1
ATOM 6587 N N . TYR B 1 406 ? 21.312 -4.469 0.91 1 89 406 TYR B N 1
ATOM 6588 C CA . TYR B 1 406 ? 20.5 -4.664 2.1 1 89 406 TYR B CA 1
ATOM 6589 C C . TYR B 1 406 ? 21.359 -5.004 3.309 1 89 406 TYR B C 1
ATOM 6591 O O . TYR B 1 406 ? 22.062 -6.016 3.312 1 89 406 TYR B O 1
ATOM 6599 N N . GLU B 1 407 ? 21.234 -4.207 4.297 1 89.81 407 GLU B N 1
ATOM 6600 C CA . GLU B 1 407 ? 22.047 -4.395 5.492 1 89.81 407 GLU B CA 1
ATOM 6601 C C . GLU B 1 407 ? 21.797 -5.762 6.121 1 89.81 407 GLU B C 1
ATOM 6603 O O . GLU B 1 407 ? 22.734 -6.418 6.582 1 89.81 407 GLU B O 1
ATOM 6608 N N . ALA B 1 408 ? 20.641 -6.195 6.191 1 91.75 408 ALA B N 1
ATOM 6609 C CA . ALA B 1 408 ? 20.281 -7.484 6.785 1 91.75 408 ALA B CA 1
ATOM 6610 C C . ALA B 1 408 ? 21 -8.633 6.086 1 91.75 408 ALA B C 1
ATOM 6612 O O . ALA B 1 408 ? 21.391 -9.609 6.727 1 91.75 408 ALA B O 1
ATOM 6613 N N . LEU B 1 409 ? 21.188 -8.547 4.797 1 94.25 409 LEU B N 1
ATOM 6614 C CA . LEU B 1 409 ? 21.844 -9.602 4.027 1 94.25 409 LEU B CA 1
ATOM 6615 C C . LEU B 1 409 ? 23.344 -9.578 4.238 1 94.25 409 LEU B C 1
ATOM 6617 O O . LEU B 1 409 ? 24.016 -10.617 4.152 1 94.25 409 LEU B O 1
ATOM 6621 N N . ASN B 1 410 ? 23.844 -8.391 4.516 1 94.31 410 ASN B N 1
ATOM 6622 C CA . ASN B 1 410 ? 25.281 -8.312 4.832 1 94.31 410 ASN B CA 1
ATOM 6623 C C . ASN B 1 410 ? 25.594 -8.984 6.168 1 94.31 410 ASN B C 1
ATOM 6625 O O . ASN B 1 410 ? 26.672 -9.562 6.34 1 94.31 410 ASN B O 1
ATOM 6629 N N . VAL B 1 411 ? 24.688 -8.898 7.023 1 94.88 411 VAL B N 1
ATOM 6630 C CA . VAL B 1 411 ? 24.828 -9.609 8.289 1 94.88 411 VAL B CA 1
ATOM 6631 C C . VAL B 1 411 ? 24.922 -11.109 8.031 1 94.88 411 VAL B C 1
ATOM 6633 O O . VAL B 1 411 ? 25.734 -11.805 8.641 1 94.88 411 VAL B O 1
ATOM 6636 N N . ILE B 1 412 ? 24.141 -11.594 7.18 1 95.44 412 ILE B N 1
ATOM 6637 C CA . ILE B 1 412 ? 24.125 -13 6.805 1 95.44 412 ILE B CA 1
ATOM 6638 C C . ILE B 1 412 ? 25.469 -13.375 6.18 1 95.44 412 ILE B C 1
ATOM 6640 O O . ILE B 1 412 ? 26.047 -14.406 6.531 1 95.44 412 ILE B O 1
ATOM 6644 N N . ARG B 1 413 ? 25.875 -12.516 5.289 1 95.25 413 ARG B N 1
ATOM 6645 C CA . ARG B 1 413 ? 27.156 -12.727 4.625 1 95.25 413 ARG B CA 1
ATOM 6646 C C . ARG B 1 413 ? 28.281 -12.883 5.641 1 95.25 413 ARG B C 1
ATOM 6648 O O . ARG B 1 413 ? 29.078 -13.82 5.559 1 95.25 413 ARG B O 1
ATOM 6655 N N . GLU B 1 414 ? 28.312 -12.031 6.609 1 94.94 414 GLU B N 1
ATOM 6656 C CA . GLU B 1 414 ? 29.344 -12.07 7.637 1 94.94 414 GLU B CA 1
ATOM 6657 C C . GLU B 1 414 ? 29.203 -13.305 8.523 1 94.94 414 GLU B C 1
ATOM 6659 O O . GLU B 1 414 ? 30.188 -13.906 8.938 1 94.94 414 GLU B O 1
ATOM 6664 N N . SER B 1 415 ? 28.047 -13.633 8.82 1 95.5 415 SER B N 1
ATOM 6665 C CA . SER B 1 415 ? 27.781 -14.812 9.633 1 95.5 415 SER B CA 1
ATOM 6666 C C . SER B 1 415 ? 28.219 -16.094 8.914 1 95.5 415 SER B C 1
ATOM 6668 O O . SER B 1 415 ? 28.734 -17.016 9.547 1 95.5 415 SER B O 1
ATOM 6670 N N . ILE B 1 416 ? 27.984 -16.172 7.625 1 95.38 416 ILE B N 1
ATOM 6671 C CA . ILE B 1 416 ? 28.422 -17.312 6.828 1 95.38 416 ILE B CA 1
ATOM 6672 C C . ILE B 1 416 ? 29.953 -17.422 6.883 1 95.38 416 ILE B C 1
ATOM 6674 O O . ILE B 1 416 ? 30.484 -18.516 7.125 1 95.38 416 ILE B O 1
ATOM 6678 N N . LYS B 1 417 ? 30.594 -16.312 6.703 1 92.06 417 LYS B N 1
ATOM 6679 C CA . LYS B 1 417 ? 32.031 -16.281 6.754 1 92.06 417 LYS B CA 1
ATOM 6680 C C . LYS B 1 417 ? 32.562 -16.781 8.102 1 92.06 417 LYS B C 1
ATOM 6682 O O . LYS B 1 417 ? 33.469 -17.609 8.164 1 92.06 417 LYS B O 1
ATOM 6687 N N . ALA B 1 418 ? 31.969 -16.312 9.094 1 92.75 418 ALA B N 1
ATOM 6688 C CA . ALA B 1 418 ? 32.375 -16.688 10.445 1 92.75 418 ALA B CA 1
ATOM 6689 C C . ALA B 1 418 ? 32.188 -18.188 10.688 1 92.75 418 ALA B C 1
ATOM 6691 O O . ALA B 1 418 ? 33.031 -18.828 11.281 1 92.75 418 ALA B O 1
ATOM 6692 N N . LYS B 1 419 ? 31.141 -18.75 10.266 1 93 419 LYS B N 1
ATOM 6693 C CA . LYS B 1 419 ? 30.828 -20.156 10.484 1 93 419 LYS B CA 1
ATOM 6694 C C . LYS B 1 419 ? 31.75 -21.047 9.664 1 93 419 LYS B C 1
ATOM 6696 O O . LYS B 1 419 ? 32.094 -22.156 10.094 1 93 419 LYS B O 1
ATOM 6701 N N . LEU B 1 420 ? 32.094 -20.609 8.5 1 90 420 LEU B N 1
ATOM 6702 C CA . LEU B 1 420 ? 32.969 -21.406 7.648 1 90 420 LEU B CA 1
ATOM 6703 C C . LEU B 1 420 ? 34.375 -21.453 8.242 1 90 420 LEU B C 1
ATOM 6705 O O . LEU B 1 420 ? 35.062 -22.484 8.133 1 90 420 LEU B O 1
ATOM 6709 N N . VAL B 1 421 ? 34.75 -20.344 8.828 1 85.94 421 VAL B N 1
ATOM 6710 C CA . VAL B 1 421 ? 36.062 -20.297 9.492 1 85.94 421 VAL B CA 1
ATOM 6711 C C . VAL B 1 421 ? 36.062 -21.281 10.664 1 85.94 421 VAL B C 1
ATOM 6713 O O . VAL B 1 421 ? 37.062 -21.969 10.883 1 85.94 421 VAL B O 1
ATOM 6716 N N . GLU B 1 422 ? 35.062 -21.391 11.344 1 85.06 422 GLU B N 1
ATOM 6717 C CA . GLU B 1 422 ? 34.938 -22.297 12.477 1 85.06 422 GLU B CA 1
ATOM 6718 C C . GLU B 1 422 ? 34.969 -23.75 12.023 1 85.06 422 GLU B C 1
ATOM 6720 O O . GLU B 1 422 ? 35.531 -24.609 12.711 1 85.06 422 GLU B O 1
ATOM 6725 N N . GLU B 1 423 ? 34.375 -24.109 10.984 1 79.12 423 GLU B N 1
ATOM 6726 C CA . GLU B 1 423 ? 34.281 -25.469 10.484 1 79.12 423 GLU B CA 1
ATOM 6727 C C . GLU B 1 423 ? 35.562 -25.875 9.766 1 79.12 423 GLU B C 1
ATOM 6729 O O . GLU B 1 423 ? 35.781 -27.047 9.445 1 79.12 423 GLU B O 1
ATOM 6734 N N . ASN B 1 424 ? 36.688 -25.281 9.938 1 63.03 424 ASN B N 1
ATOM 6735 C CA . ASN B 1 424 ? 38 -25.547 9.352 1 63.03 424 ASN B CA 1
ATOM 6736 C C . ASN B 1 424 ? 37.875 -25.922 7.879 1 63.03 424 ASN B C 1
ATOM 6738 O O . ASN B 1 424 ? 38.719 -26.672 7.359 1 63.03 424 ASN B O 1
ATOM 6742 N N . VAL B 1 425 ? 36.844 -25.844 7.246 1 54.91 425 VAL B N 1
ATOM 6743 C CA . VAL B 1 425 ? 36.625 -26.281 5.871 1 54.91 425 VAL B CA 1
ATOM 6744 C C . VAL B 1 425 ? 37.562 -25.547 4.93 1 54.91 425 VAL B C 1
ATOM 6746 O O . VAL B 1 425 ? 38.062 -26.125 3.971 1 54.91 425 VAL B O 1
ATOM 6749 N N . VAL B 1 426 ? 37.875 -24.219 5.105 1 51.44 426 VAL B N 1
ATOM 6750 C CA . VAL B 1 426 ? 38.719 -23.438 4.219 1 51.44 426 VAL B CA 1
ATOM 6751 C C . VAL B 1 426 ? 40.188 -23.734 4.504 1 51.44 426 VAL B C 1
ATOM 6753 O O . VAL B 1 426 ? 41.062 -23.5 3.658 1 51.44 426 VAL B O 1
ATOM 6756 N N . GLN B 1 427 ? 40.562 -23.984 5.695 1 42.84 427 GLN B N 1
ATOM 6757 C CA . GLN B 1 427 ? 42 -24.094 5.953 1 42.84 427 GLN B CA 1
ATOM 6758 C C . GLN B 1 427 ? 42.625 -25.172 5.098 1 42.84 427 GLN B C 1
ATOM 6760 O O . GLN B 1 427 ? 43.781 -25.031 4.641 1 42.84 427 GLN B O 1
ATOM 6765 N N . GLU B 1 428 ? 42 -26.297 5.055 1 40.38 428 GLU B N 1
ATOM 6766 C CA . GLU B 1 428 ? 42.812 -27.328 4.371 1 40.38 428 GLU B CA 1
ATOM 6767 C C . GLU B 1 428 ? 42.844 -27.062 2.867 1 40.38 428 GLU B C 1
ATOM 6769 O O . GLU B 1 428 ? 43.719 -27.594 2.17 1 40.38 428 GLU B O 1
ATOM 6774 N N . ASN B 1 429 ? 41.812 -26.469 2.348 1 37.12 429 ASN B N 1
ATOM 6775 C CA . ASN B 1 429 ? 41.875 -26.328 0.896 1 37.12 429 ASN B CA 1
ATOM 6776 C C . ASN B 1 429 ? 42.156 -24.891 0.483 1 37.12 429 ASN B C 1
ATOM 6778 O O . ASN B 1 429 ? 42.125 -24.562 -0.704 1 37.12 429 ASN B O 1
ATOM 6782 N N . PHE B 1 430 ? 42.094 -23.875 1.356 1 35.75 430 PHE B N 1
ATOM 6783 C CA . PHE B 1 430 ? 42.719 -22.625 0.944 1 35.75 430 PHE B CA 1
ATOM 6784 C C . PHE B 1 430 ? 44.156 -22.516 1.492 1 35.75 430 PHE B C 1
ATOM 6786 O O . PHE B 1 430 ? 44.406 -22.938 2.615 1 35.75 430 PHE B O 1
#

Nearest PDB structures (foldseek):
  5ofa-assembly1_B  TM=5.851E-01  e=2.283E-05  Homo sapiens
  5of9-assembly1_A  TM=4.279E-01  e=3.409E-06  Homo sapiens
  5ofa-assembly1_A  TM=4.465E-01  e=7.381E-06  Homo sapiens
  5of9-assembly1_B  TM=4.330E-01  e=6.955E-06  Homo sapiens
  8tcc-assembly1_B  TM=1.710E-01  e=3.121E+00  Burkholderia pseudomallei

Organism: Prunus dulcis (NCBI:txid3755)

Solvent-accessible surface area (backbone atoms only — not comparable to full-atom values): 46055 Å² total; per-residue (Å²): 126,73,50,53,65,52,45,50,52,47,45,39,34,68,54,53,37,41,90,52,94,60,79,66,66,52,28,54,33,39,30,35,39,50,52,50,42,45,54,57,51,35,67,50,84,66,44,32,61,56,37,53,52,42,52,60,52,53,50,57,65,53,86,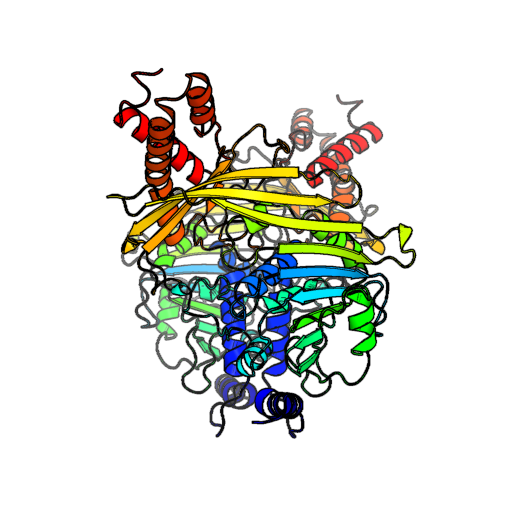92,59,77,39,36,42,36,38,38,38,28,57,55,50,62,54,74,77,76,29,63,27,24,39,34,38,38,30,56,35,69,43,58,47,75,68,51,51,52,22,65,46,40,37,46,44,36,93,40,52,92,32,53,90,76,63,34,73,59,61,64,25,53,56,76,56,34,48,55,70,41,14,56,44,44,30,44,35,23,65,78,35,44,33,31,31,30,62,59,55,36,94,76,49,48,30,28,61,36,51,71,38,80,58,86,69,49,57,47,70,68,61,53,47,55,69,74,44,69,71,65,92,62,74,77,50,38,24,36,38,39,32,40,22,37,77,88,34,49,63,59,51,52,51,52,63,68,62,66,52,62,71,55,46,71,58,44,88,52,45,40,34,40,35,38,33,40,45,44,93,53,67,90,67,44,46,45,38,35,29,33,63,68,44,74,49,78,43,78,53,73,76,88,65,55,36,41,32,31,36,42,32,35,32,33,44,37,66,88,62,81,52,73,50,71,48,35,30,42,34,35,38,35,56,40,76,57,53,77,89,29,64,45,83,92,49,68,87,57,62,58,46,55,39,34,38,38,33,72,47,77,85,62,66,87,58,76,75,86,54,52,22,38,25,55,50,42,70,27,63,39,53,42,64,46,53,40,34,43,32,31,90,52,53,59,40,74,71,43,42,38,62,40,77,86,38,52,48,37,41,51,53,51,67,46,45,31,59,53,47,50,54,46,50,52,51,52,49,62,70,37,64,88,43,60,70,70,59,53,57,59,57,60,59,49,57,51,80,55,76,35,90,44,67,74,56,39,52,35,38,52,48,34,53,53,52,43,62,70,64,51,64,50,62,80,76,95,127,74,50,56,67,53,46,51,51,47,45,38,33,67,56,53,39,40,89,53,92,61,76,65,66,51,26,55,32,38,31,35,40,49,52,48,43,45,55,58,50,34,68,51,83,66,44,33,60,56,39,53,52,42,50,60,50,54,48,56,64,54,86,90,60,78,38,36,41,35,39,37,38,27,56,55,48,63,54,74,77,78,30,63,28,23,39,34,38,39,28,56,37,68,41,57,48,74,67,52,51,54,22,65,46,40,38,48,43,35,93,40,52,92,32,52,91,74,64,35,75,58,62,64,25,52,58,77,57,34,47,55,71,40,12,56,44,44,29,44,35,23,64,77,34,44,32,31,31,31,63,59,54,35,93,75,49,48,30,29,58,36,51,72,37,80,58,85,69,48,57,49,71,67,60,53,46,55,68,75,43,68,72,64,92,60,74,76,51,38,25,36,38,40,32,40,22,38,77,87,33,49,64,59,49,51,50,54,62,68,61,67,53,61,71,54,46,70,58,45,89,53,45,38,34,41,34,38,34,40,44,44,94,53,68,90,68,43,46,44,39,36,30,32,62,67,44,74,49,77,44,73,55,66,82,92,67,60,38,40,32,30,37,41,33,36,32,33,44,37,65,89,63,78,52,73,50,68,45,36,28,44,34,36,37,34,54,41,76,57,52,77,88,28,63,44,84,93,48,67,88,56,63,58,45,55,40,33,38,37,33,72,46,77,85,55,68,86,61,71,87,84,54,52,23,39,26,55,49,42,69,27,63,38,53,41,64,46,54,42,34,44,31,31,91,53,54,60,38,74,70,46,42,40,63,38,78,86,37,51,50,37,42,52,54,53,66,45,45,30,58,53,47,52,54,44,51,50,53,54,50,62,70,36,65,89,43,61,71,69,60,54,57,58,57,59,60,47,56,50,78,54,75,35,89,43,68,74,56,39,52,35,37,52,48,34,52,54,52,42,62,70,64,52,62,49,60,80,75,96

InterPro domains:
  IPR036890 Histidine kinase/HSP90-like ATPase superfamily [G3DSA:3.30.565.10] (18-225)
  IPR036890 Histidine kinase/HSP90-like ATPase superfamily [SSF55874] (29-203)
  IPR052957 Auxin-regulated embryogenesis mediator [PTHR32387] (2-426)
  IPR058210 Sacsin/Nov domain [PF25794] (28-147)

Secondary structure (DSSP, 8-state):
---HHHHHHHIIIIIT-TTSSS--TTHHHHHHHHHHHHHHHT-STTHHHHHHHHHHHHS---TT---EEEEEEES--TT-S--S-EEEEEE-SS---HHHHHHHTSSS--TTTT-GGGT----SS-GGGGGGGTBSS-EEEETTEEEE--SSPPTTTS--SS--EE--SSS-HHHHHHHH-SSS-PPPPSEEEEEEBPGGGHHHHHHHHHT--GGGGTT-SS--EEEEEEE-SSGGG-EEEEEEEEEEEEE---GGGSEEEEEEEEEEEETTT---EEEEEEEEEEEEEPPGGG--GGGTT--EEEEEEEEEES--S--SS----EEESEE-S-----SSEEE--PPBPTTSSSB-TT-HHHHHHHHHHHHHHHHHHHHHHHHHTTS-HHHHHHHHTTS--SPPSSHHHHHHHHHHHHHHHHTTHHHHH-/---HHHHHHHIIIIIT-TTSSS--TTHHHHHHHHHHHHHHHT-STTHHHHHHHHHHHHS---TT---EEEEEEES--TT-S--S-EEEEEE-SS---HHHHHHHTSSS--TTTT-GGGT----SS-GGGGGGGTBSS-EEEETTEEEE--SSPPTTTS--SS--EE--SSS-HHHHHHHH-SSS-----SEEEEEEBPGGGHHHHHHHHHT--GGGGTT-SS--EEEEEEE-SSGGG-EEEEEEEEEEEEE---SSSSEEEEEEEEEEEETTT---EEEEEEEEEEEEEPPGGG--GGGTT--EEEEEEEEEESS-S---S----EEESEE-S-----SSEEE--PPBPTTSSSB-TT-HHHHHHHHHHHHHHHHHHHHHHHHHTTS-HHHHHHHHTTS--SPPSSHHHHHHHHHHHHHHHHTTHHHHH-